Protein AF-A0A8H7L5W0-F1 (afdb_monomer_lite)

Foldseek 3Di:
DDDDDDDPDDLCPDPNSVVVVVVVVVVVVVVVVCCVVVVNDPPPLPFAAAQLVPDDPPDQAFEEEEEFLPLLSLLLLQLQVLLVDRNHDYAAAYQADCVVFQFGDQQTKDADVVAFQPRIDRFADFKAWPDPQRVLVCCQQDDFPLHLRHPVQPVFKDFFDAADQQFWEQELNDIDGVVQQPDVVGDQCRNPPPLPGDHHLVVVLCVLCVVLQVLVLDPVHAPVRSVVSLLVQLLAQLLRCCVPVVVPDDPSVVQVSCLVPHAPCNSQFTPLLVSLVCCRPPVDPPGGMIGGRSGSSVSSVSSQVRRPHHYHYSWAWAEKAFDDDPPDLFGQWMWTDTPPDPGTDIGRFYEYAFDLCLVLRHHHVRLLADPLQVCCSVAQDFKKKKWKKFWFQFQQQQDCVFFVDHPCWYKYAYPFLLGIWTDDVPQGVHPRTRMTRLGIHMHPSRVVLVVLPPHPRNVVSVLRSLVVVCSRRVGDSVVSSVRTDDMDMDMQCPPSRRVHSKGRGGRCCVVRRLLSLCFAALLRYGYAYLSNASNMSDSSRRSLSSLLRSLSNCVNNPVVVSVVSSCVSRPHNSRDDPVSSSVSSSVNNCSSSVVVVVVVVCVVVVNDPPPDDDPDDPVVPPPDDPDDPVVVVVVVVVVVVVVVVVVVCCPQAAKDWDFQQPPQEADCLAPPPDHRGGWIFIWGRNCCVVPVVPDDALWWFWFQDPVHNVHIYIWGFHFDQQDWAQLDCVCPLHHSPDIDHQHHQWTFTGGLNNVGDDGCSPVNTHGSVRTSGTTQWTPPPVVPTGGCDRRPPSRD

Sequence (796 aa):
MTDSFSTSIDPSTSFRGKYAQIILADHQKRLLQQMKNDGRMLPGLPPPYQRSQERSEGEAPVTVGIIGAGAAGLYASLIIDSLEDARVTYEIFDANPMKDRKGGGRLFTYKFPKGGENDYYDVGAMRFPDIPFMKPLFDLIRDNPDSPIAGVLDSQIIPYNLSKDEDISFFNGVIKTSKELNVKPPPLDPFDTNVGAKDTVSNMVSAAIGGLREPFEEETTTFEEAWNNLMQYDQHSTRTYIALVNPKYSDEIVNYMETFNTATNLFDQALSETVMDDLTFDWGENVPWKCIQGGAGKIADAMRSNMKKTVEYGKRVTSITPVVTAGSQDPTSVHVKIANEQEPRNYDHVISTMPFSCLRMVDTTNCGFDWNFQTAIRALHYDSSVKVAIRFSDRWWEDTSFVKEAHRGGVSSTDRPTRTVVYPSYGIDGTSGATMIASYTWAQDAMRLGSLMDTPSESLILERVIQDLADMHQVNPTILGKKVLDYNVHDWYADDASMGAFALFGPGQFRSLYPAVTQPVGGLLHFAGEATSVHHAWVVGAFNSAYRTVYEILYHEGFNDLIDVMQKKWPQPEEFNPVVTHTQIGIGQRMLRKIQRFASALSSLGVTWRNSSCHRDWTVFKSRPPGDKGKVAGLRALKIINFAVAVHLFVEYVGSVRGRSTAKMAGPSMEPTLANSGEWVVENRLSYNLFPNSIARGDLVTLRSPLDPYRIVCKRVLGLAGDVICVDPTGRLAPSTEHVIVPKGHVWISGDNAAMSRDSRMYGPVSVGLITGKLSARVWPPSKFTIFHDPTTYID

Radius of gyration: 33.78 Å; chains: 1; bounding box: 109×70×83 Å

pLDDT: mean 84.79, std 18.23, range [26.89, 98.88]

Structure (mmCIF, N/CA/C/O backbone):
data_AF-A0A8H7L5W0-F1
#
_entry.id   AF-A0A8H7L5W0-F1
#
loop_
_atom_site.group_PDB
_atom_site.id
_atom_site.type_symbol
_atom_site.label_atom_id
_atom_site.label_alt_id
_atom_site.label_comp_id
_atom_site.label_asym_id
_atom_site.label_entity_id
_atom_site.label_seq_id
_atom_site.pdbx_PDB_ins_code
_atom_site.Cartn_x
_atom_site.Cartn_y
_atom_site.Cartn_z
_atom_site.occupancy
_atom_site.B_iso_or_equiv
_atom_site.auth_seq_id
_atom_site.auth_comp_id
_atom_site.auth_asym_id
_atom_site.auth_atom_id
_atom_site.pdbx_PDB_model_num
ATOM 1 N N . MET A 1 1 ? -29.967 -13.538 -42.209 1.00 30.19 1 MET A N 1
ATOM 2 C CA . MET A 1 1 ? -28.624 -12.973 -42.003 1.00 30.19 1 MET A CA 1
ATOM 3 C C . MET A 1 1 ? -28.873 -11.538 -41.542 1.00 30.19 1 MET A C 1
ATOM 5 O O . MET A 1 1 ? -29.472 -10.817 -42.327 1.00 30.19 1 MET A O 1
ATOM 9 N N . THR A 1 2 ? -28.780 -11.145 -40.262 1.00 30.84 2 THR A N 1
ATOM 10 C CA . THR A 1 2 ? -27.638 -11.249 -39.312 1.00 30.84 2 THR A CA 1
ATOM 11 C C . THR A 1 2 ? -26.361 -10.684 -39.951 1.00 30.84 2 THR A C 1
ATOM 13 O O . THR A 1 2 ? -26.019 -11.144 -41.034 1.00 30.84 2 THR A O 1
ATOM 16 N N . ASP A 1 3 ? -25.616 -9.711 -39.419 1.00 27.73 3 ASP A N 1
ATOM 17 C CA . ASP A 1 3 ? -25.685 -8.911 -38.172 1.00 27.73 3 ASP A CA 1
ATOM 18 C C . ASP A 1 3 ? -24.806 -7.637 -38.356 1.00 27.73 3 ASP A C 1
ATOM 20 O O . ASP A 1 3 ? -24.086 -7.565 -39.349 1.00 27.73 3 ASP A O 1
ATOM 24 N N . SER A 1 4 ? -24.770 -6.577 -37.527 1.00 28.98 4 SER A N 1
ATOM 25 C CA . SER A 1 4 ? -25.517 -6.141 -36.319 1.00 28.98 4 SER A CA 1
ATOM 26 C C . SER A 1 4 ? -25.206 -4.649 -36.037 1.00 28.98 4 SER A C 1
ATOM 28 O O . SER A 1 4 ? -24.124 -4.200 -36.400 1.00 28.98 4 SER A O 1
ATOM 30 N N . PHE A 1 5 ? -26.058 -3.904 -35.308 1.00 26.89 5 PHE A N 1
ATOM 31 C CA . PHE A 1 5 ? -25.687 -2.606 -34.698 1.00 26.89 5 PHE A CA 1
ATOM 32 C C . PHE A 1 5 ? -26.300 -2.428 -33.299 1.00 26.89 5 PHE A C 1
ATOM 34 O O . PHE A 1 5 ? -27.453 -2.021 -33.152 1.00 26.89 5 PHE A O 1
ATOM 41 N N . SER A 1 6 ? -25.506 -2.701 -32.263 1.00 29.72 6 SER A N 1
ATOM 42 C CA . SER A 1 6 ? -25.808 -2.367 -30.868 1.00 29.72 6 SER A CA 1
ATOM 43 C C . SER A 1 6 ? -24.915 -1.217 -30.400 1.00 29.72 6 SER A C 1
ATOM 45 O O . SER A 1 6 ? -23.783 -1.439 -29.977 1.00 29.72 6 SER A O 1
ATOM 47 N N . THR A 1 7 ? -25.415 0.017 -30.448 1.00 31.55 7 THR A N 1
ATOM 48 C CA . THR A 1 7 ? -24.758 1.164 -29.808 1.00 31.55 7 THR A CA 1
ATOM 49 C C . THR A 1 7 ? -25.295 1.352 -28.392 1.00 31.55 7 THR A C 1
ATOM 51 O O . THR A 1 7 ? -26.316 2.000 -28.160 1.00 31.55 7 THR A O 1
ATOM 54 N N . SER A 1 8 ? -24.588 0.779 -27.418 1.00 32.00 8 SER A N 1
ATOM 55 C CA . SER A 1 8 ? -24.750 1.111 -26.002 1.00 32.00 8 SER A CA 1
ATOM 56 C C . SER A 1 8 ? -24.204 2.518 -25.749 1.00 32.00 8 SER A C 1
ATOM 58 O O . SER A 1 8 ? -23.007 2.698 -25.536 1.00 32.00 8 SER A O 1
ATOM 60 N N . ILE A 1 9 ? -25.074 3.527 -25.801 1.00 33.16 9 ILE A N 1
ATOM 61 C CA . ILE A 1 9 ? -24.706 4.895 -25.420 1.00 33.16 9 ILE A CA 1
ATOM 62 C C . ILE A 1 9 ? -24.621 4.954 -23.893 1.00 33.16 9 ILE A C 1
ATOM 64 O O . ILE A 1 9 ? -25.640 4.828 -23.211 1.00 33.16 9 ILE A O 1
ATOM 68 N N . ASP A 1 10 ? -23.410 5.159 -23.377 1.00 38.03 10 ASP A N 1
ATOM 69 C CA . ASP A 1 10 ? -23.164 5.450 -21.965 1.00 38.03 10 ASP A CA 1
ATOM 70 C C . ASP A 1 10 ? -23.970 6.697 -21.534 1.00 38.03 10 ASP A C 1
ATOM 72 O O . ASP A 1 10 ? -23.817 7.767 -22.139 1.00 38.03 10 ASP A O 1
ATOM 76 N N . PRO A 1 11 ? -24.824 6.605 -20.493 1.00 36.75 11 PRO A N 1
ATOM 77 C CA . PRO A 1 11 ? -25.550 7.751 -19.964 1.0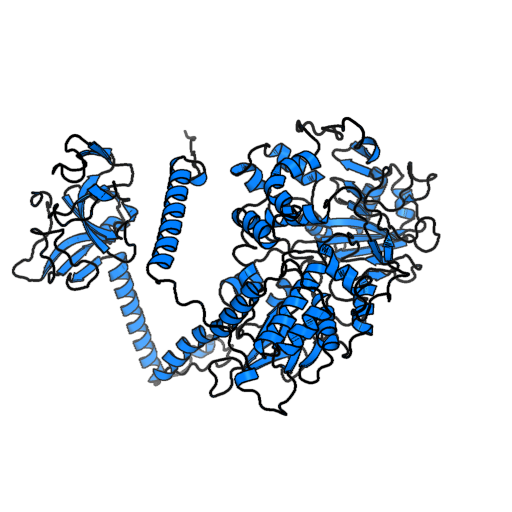0 36.75 11 PRO A CA 1
ATOM 78 C C . PRO A 1 11 ? -24.666 8.960 -19.623 1.00 36.75 11 PRO A C 1
ATOM 80 O O . PRO A 1 11 ? -25.145 10.086 -19.777 1.00 36.75 11 PRO A O 1
ATOM 83 N N . SER A 1 12 ? -23.410 8.749 -19.201 1.00 37.19 12 SER A N 1
ATOM 84 C CA . SER A 1 12 ? -22.493 9.789 -18.701 1.00 37.19 12 SER A CA 1
ATOM 85 C C . SER A 1 12 ? -22.104 10.839 -19.756 1.00 37.19 12 SER A C 1
ATOM 87 O O . SER A 1 12 ? -21.975 12.028 -19.451 1.00 37.19 12 SER A O 1
ATOM 89 N N . THR A 1 13 ? -21.976 10.420 -21.019 1.00 34.97 13 THR A N 1
ATOM 90 C CA . THR A 1 13 ? -21.464 11.259 -22.117 1.00 34.97 13 THR A CA 1
ATOM 91 C C . THR A 1 13 ? -22.554 12.077 -22.805 1.00 34.97 13 THR A C 1
ATOM 93 O O . THR A 1 13 ? -22.273 13.105 -23.426 1.00 34.97 13 THR A O 1
ATOM 96 N N . SER A 1 14 ? -23.818 11.667 -22.675 1.00 42.91 14 SER A N 1
ATOM 97 C CA . SER A 1 14 ? -24.938 12.385 -23.279 1.00 42.91 14 SER A CA 1
ATOM 98 C C . SER A 1 14 ? -25.156 13.758 -22.624 1.00 42.91 14 SER A C 1
ATOM 100 O O . SER A 1 14 ? -25.046 13.912 -21.406 1.00 42.91 14 SER A O 1
ATOM 102 N N . PHE A 1 15 ? -25.586 14.755 -23.410 1.00 38.66 15 PHE A N 1
ATOM 103 C CA . PHE A 1 15 ? -26.013 16.064 -22.883 1.00 38.66 15 PHE A CA 1
ATOM 104 C C . PHE A 1 15 ? -27.079 15.915 -21.779 1.00 38.66 15 PHE A C 1
ATOM 106 O O . PHE A 1 15 ? -27.095 16.675 -20.817 1.00 38.66 15 PHE A O 1
ATOM 113 N N . ARG A 1 16 ? -27.923 14.875 -21.872 1.00 39.53 16 ARG A N 1
ATOM 114 C CA . ARG A 1 16 ? -28.919 14.509 -20.853 1.00 39.53 16 ARG A CA 1
ATOM 115 C C . ARG A 1 16 ? -28.290 14.025 -19.543 1.00 39.53 16 ARG A C 1
ATOM 117 O O . ARG A 1 16 ? -28.811 14.371 -18.492 1.00 39.53 16 ARG A O 1
ATOM 124 N N . GLY A 1 17 ? -27.196 13.265 -19.593 1.00 38.94 17 GLY A N 1
ATOM 125 C CA . GLY A 1 17 ? -26.463 12.796 -18.414 1.00 38.94 17 GLY A CA 1
ATOM 126 C C . GLY A 1 17 ? -25.791 13.939 -17.666 1.00 38.94 17 GLY A C 1
ATOM 127 O O . GLY A 1 17 ? -26.038 14.117 -16.474 1.00 38.94 17 GLY A O 1
ATOM 128 N N . LYS A 1 18 ? -25.040 14.783 -18.385 1.00 42.47 18 LYS A N 1
ATOM 129 C CA . LYS A 1 18 ? -24.421 15.990 -17.810 1.00 42.47 18 LYS A CA 1
ATOM 130 C C . LYS A 1 18 ? -25.474 16.949 -17.244 1.00 42.47 18 LYS A C 1
ATOM 132 O O . LYS A 1 18 ? -25.332 17.417 -16.120 1.00 42.47 18 LYS A O 1
ATOM 137 N N . TYR A 1 19 ? -26.579 17.176 -17.958 1.00 45.66 19 TYR A N 1
ATOM 138 C CA . TYR A 1 19 ? -27.685 18.008 -17.469 1.00 45.66 19 TYR A CA 1
ATOM 139 C C . TYR A 1 19 ? -28.391 17.402 -16.241 1.00 45.66 19 TYR A C 1
ATOM 141 O O . TYR A 1 19 ? -28.694 18.124 -15.294 1.00 45.66 19 TYR A O 1
ATOM 149 N N . ALA A 1 20 ? -28.594 16.080 -16.200 1.00 42.72 20 ALA A N 1
ATOM 150 C CA . ALA A 1 20 ? -29.158 15.393 -15.038 1.00 42.72 20 ALA A CA 1
ATOM 151 C C . ALA A 1 20 ? -28.227 15.449 -13.816 1.00 42.72 20 ALA A C 1
ATOM 153 O O . ALA A 1 20 ? -28.710 15.677 -12.710 1.00 42.72 20 ALA A O 1
ATOM 154 N N . GLN A 1 21 ? -26.910 15.302 -13.998 1.00 42.06 21 GLN A N 1
ATOM 155 C CA . GLN A 1 21 ? -25.932 15.487 -12.921 1.00 42.06 21 GLN A CA 1
ATOM 156 C C . GLN A 1 21 ? -25.899 16.935 -12.420 1.00 42.06 21 GLN A C 1
ATOM 158 O O . GLN A 1 21 ? -25.911 17.141 -11.212 1.00 42.06 21 GLN A O 1
ATOM 163 N N . ILE A 1 22 ? -25.943 17.932 -13.311 1.00 51.94 22 ILE A N 1
ATOM 164 C CA . ILE A 1 22 ? -26.027 19.352 -12.927 1.00 51.94 22 ILE A CA 1
ATOM 165 C C . ILE A 1 22 ? -27.311 19.625 -12.130 1.00 51.94 22 ILE A C 1
ATOM 167 O O . ILE A 1 22 ? -27.245 20.260 -11.082 1.00 51.94 22 ILE A O 1
ATOM 171 N N . ILE A 1 23 ? -28.465 19.101 -12.564 1.00 52.44 23 ILE A N 1
ATOM 172 C CA . ILE A 1 23 ? -29.730 19.232 -11.823 1.00 52.44 23 ILE A CA 1
ATOM 173 C C . ILE A 1 23 ? -29.672 18.507 -10.475 1.00 52.44 23 ILE A C 1
ATOM 175 O O . ILE A 1 23 ? -30.139 19.059 -9.484 1.00 52.44 23 ILE A O 1
ATOM 179 N N . LEU A 1 24 ? -29.106 17.300 -10.402 1.00 45.16 24 LEU A N 1
ATOM 180 C CA . LEU A 1 24 ? -28.970 16.558 -9.144 1.00 45.16 24 LEU A CA 1
ATOM 181 C C . LEU A 1 24 ? -28.027 17.267 -8.169 1.00 45.16 24 LEU A C 1
ATOM 183 O O . LEU A 1 24 ? -28.368 17.393 -6.995 1.00 45.16 24 LEU A O 1
ATOM 187 N N . ALA A 1 25 ? -26.893 17.778 -8.649 1.00 46.22 25 ALA A N 1
ATOM 188 C CA . ALA A 1 25 ? -25.930 18.525 -7.851 1.00 46.22 25 ALA A CA 1
ATOM 189 C C . ALA A 1 25 ? -26.511 19.862 -7.368 1.00 46.22 25 ALA A C 1
ATOM 191 O O . ALA A 1 25 ? -26.415 20.171 -6.185 1.00 46.22 25 ALA A O 1
ATOM 192 N N . ASP A 1 26 ? -27.175 20.633 -8.235 1.00 49.34 26 ASP A N 1
ATOM 193 C CA . ASP A 1 26 ? -27.851 21.879 -7.852 1.00 49.34 26 ASP A CA 1
ATOM 194 C C . ASP A 1 26 ? -29.034 21.608 -6.905 1.00 49.34 26 ASP A C 1
ATOM 196 O O . ASP A 1 26 ? -29.202 22.301 -5.904 1.00 49.34 26 ASP A O 1
ATOM 200 N N . HIS A 1 27 ? -29.805 20.538 -7.119 1.00 46.16 27 HIS A N 1
ATOM 201 C CA . HIS A 1 27 ? -30.864 20.128 -6.197 1.00 46.16 27 HIS A CA 1
ATOM 202 C C . HIS A 1 27 ? -30.309 19.709 -4.828 1.00 46.16 27 HIS A C 1
ATOM 204 O O . HIS A 1 27 ? -30.830 20.158 -3.810 1.00 46.16 27 HIS A O 1
ATOM 210 N N . GLN A 1 28 ? -29.226 18.927 -4.777 1.00 44.94 28 GLN A N 1
ATOM 211 C CA . GLN A 1 28 ? -28.532 18.587 -3.530 1.00 44.94 28 GLN A CA 1
ATOM 212 C C . GLN A 1 28 ? -27.949 19.829 -2.849 1.00 44.94 28 GLN A C 1
ATOM 214 O O . GLN A 1 28 ? -28.101 19.983 -1.640 1.00 44.94 28 GLN A O 1
ATOM 219 N N . LYS A 1 29 ? -27.346 20.755 -3.602 1.00 52.47 29 LYS A N 1
ATOM 220 C CA . LYS A 1 29 ? -26.781 22.005 -3.075 1.00 52.47 29 LYS A CA 1
ATOM 221 C C . LYS A 1 29 ? -27.875 22.915 -2.511 1.00 52.47 29 LYS A C 1
ATOM 223 O O . LYS A 1 29 ? -27.719 23.436 -1.412 1.00 52.47 29 LYS A O 1
ATOM 228 N N . ARG A 1 30 ? -29.022 23.030 -3.192 1.00 53.50 30 ARG A N 1
ATOM 229 C CA . ARG A 1 30 ? -30.220 23.737 -2.700 1.00 53.50 30 ARG A CA 1
ATOM 230 C C . ARG A 1 30 ? -30.853 23.048 -1.494 1.00 53.50 30 ARG A C 1
ATOM 232 O O . ARG A 1 30 ? -31.238 23.751 -0.570 1.00 53.50 30 ARG A O 1
ATOM 239 N N . LEU A 1 31 ? -30.921 21.716 -1.460 1.00 47.62 31 LEU A N 1
ATOM 240 C CA . LEU A 1 31 ? -31.385 20.958 -0.292 1.00 47.62 31 LEU A CA 1
ATOM 241 C C . LEU A 1 31 ? -30.465 21.176 0.912 1.00 47.62 31 LEU A C 1
ATOM 243 O O . LEU A 1 31 ? -30.957 21.472 1.992 1.00 47.62 31 LEU A O 1
ATOM 247 N N . LEU A 1 32 ? -29.144 21.110 0.733 1.00 49.69 32 LEU A N 1
ATOM 248 C CA . LEU A 1 32 ? -28.164 21.402 1.783 1.00 49.69 32 LEU A CA 1
ATOM 249 C C . LEU A 1 32 ? -28.259 22.860 2.259 1.00 49.69 32 LEU A C 1
ATOM 251 O O . LEU A 1 32 ? -28.189 23.116 3.460 1.00 49.69 32 LEU A O 1
ATOM 255 N N . GLN A 1 33 ? -28.480 23.810 1.345 1.00 51.94 33 GLN A N 1
ATOM 256 C CA . GLN A 1 33 ? -28.687 25.218 1.686 1.00 51.94 33 GLN A CA 1
ATOM 257 C C . GLN A 1 33 ? -30.020 25.440 2.424 1.00 51.94 33 GLN A C 1
ATOM 259 O O . GLN A 1 33 ? -30.050 26.170 3.408 1.00 51.94 33 GLN A O 1
ATOM 264 N N . GLN A 1 34 ? -31.109 24.780 2.015 1.00 49.16 34 GLN A N 1
ATOM 265 C CA . GLN A 1 34 ? -32.387 24.801 2.736 1.00 49.16 34 GLN A CA 1
ATOM 266 C C . GLN A 1 34 ? -32.270 24.128 4.106 1.00 49.16 34 GLN A C 1
ATOM 268 O O . GLN A 1 34 ? -32.757 24.676 5.081 1.00 49.16 34 GLN A O 1
ATOM 273 N N . MET A 1 35 ? -31.565 23.002 4.230 1.00 46.84 35 MET A N 1
ATOM 274 C CA . MET A 1 35 ? -31.327 22.343 5.519 1.00 46.84 35 MET A CA 1
ATOM 275 C C . MET A 1 35 ? -30.471 23.202 6.462 1.00 46.84 35 MET A C 1
ATOM 277 O O . MET A 1 35 ? -30.736 23.211 7.663 1.00 46.84 35 MET A O 1
ATOM 281 N N . LYS A 1 36 ? -29.502 23.968 5.932 1.00 52.62 36 LYS A N 1
ATOM 282 C CA . LYS A 1 36 ? -28.775 25.010 6.680 1.00 52.62 36 LYS A CA 1
ATOM 283 C C . LYS A 1 36 ? -29.699 26.155 7.116 1.00 52.62 36 LYS A C 1
ATOM 285 O O . LYS A 1 36 ? -29.685 26.521 8.286 1.00 52.62 36 LYS A O 1
ATOM 290 N N . ASN A 1 37 ? -30.513 26.690 6.205 1.00 55.22 37 ASN A N 1
ATOM 291 C CA . ASN A 1 37 ? -31.383 27.844 6.467 1.00 55.22 37 ASN A CA 1
ATOM 292 C C . ASN A 1 37 ? -32.569 27.517 7.398 1.00 55.22 37 ASN A C 1
ATOM 294 O O . ASN A 1 37 ? -32.929 28.335 8.238 1.00 55.22 37 ASN A O 1
ATOM 298 N N . ASP A 1 38 ? -33.153 26.323 7.281 1.00 52.47 38 ASP A N 1
ATOM 299 C CA . ASP A 1 38 ? -34.305 25.864 8.071 1.00 52.47 38 ASP A CA 1
ATOM 300 C C . ASP A 1 38 ? -33.900 25.346 9.470 1.00 52.47 38 ASP A C 1
ATOM 302 O O . ASP A 1 38 ? -34.749 24.854 10.216 1.00 52.47 38 ASP A O 1
ATOM 306 N N . GLY A 1 39 ? -32.603 25.354 9.811 1.00 37.31 39 GLY A N 1
ATOM 307 C CA . GLY A 1 39 ? -32.073 24.726 11.031 1.00 37.31 39 GLY A CA 1
ATOM 308 C C . GLY A 1 39 ? -32.221 23.197 11.062 1.00 37.31 39 GLY A C 1
ATOM 309 O O . GLY A 1 39 ? -32.008 22.571 12.098 1.00 37.31 39 GLY A O 1
ATOM 310 N N . ARG A 1 40 ? -32.581 22.579 9.930 1.00 44.59 40 ARG A N 1
ATOM 311 C CA . ARG A 1 40 ? -32.819 21.137 9.763 1.00 44.59 40 ARG A CA 1
ATOM 312 C C . ARG A 1 40 ? -31.574 20.393 9.291 1.00 44.59 40 ARG A C 1
ATOM 314 O O . ARG A 1 40 ? -31.666 19.489 8.457 1.00 44.59 40 ARG A O 1
ATOM 321 N N . MET A 1 41 ? -30.409 20.718 9.846 1.00 40.69 41 MET A N 1
ATOM 322 C CA . MET A 1 41 ? -29.377 19.689 9.900 1.00 40.69 41 MET A CA 1
ATOM 323 C C . MET A 1 41 ? -29.945 18.502 10.685 1.00 40.69 41 MET A C 1
ATOM 325 O O . MET A 1 41 ? -30.636 18.683 11.691 1.00 40.69 41 MET A O 1
ATOM 329 N N . LEU A 1 42 ? -29.645 17.278 10.240 1.00 36.84 42 LEU A N 1
ATOM 330 C CA . LEU A 1 42 ? -29.641 16.154 11.175 1.00 36.84 42 LEU A CA 1
ATOM 331 C C . LEU A 1 42 ? -28.783 16.602 12.365 1.00 36.84 42 LEU A C 1
ATOM 333 O O . LEU A 1 42 ? -27.710 17.157 12.104 1.00 36.84 42 LEU A O 1
ATOM 337 N N . PRO A 1 43 ? -29.228 16.437 13.627 1.00 40.12 43 PRO A N 1
ATOM 338 C CA . PRO A 1 43 ? -28.406 16.832 14.761 1.00 40.12 43 PRO A CA 1
ATOM 339 C C . PRO A 1 43 ? -27.035 16.193 14.569 1.00 40.12 43 PRO A C 1
ATOM 341 O O . PRO A 1 43 ? -26.959 14.981 14.334 1.00 40.12 43 PRO A O 1
ATOM 344 N N . GLY A 1 44 ? -25.988 17.028 14.574 1.00 45.91 44 GLY A N 1
ATOM 345 C CA . GLY A 1 44 ? -24.618 16.565 14.378 1.00 45.91 44 GLY A CA 1
ATOM 346 C C . GLY A 1 44 ? -24.377 15.375 15.293 1.00 45.91 44 GLY A C 1
ATOM 347 O O . GLY A 1 44 ? -24.904 15.359 16.411 1.00 45.91 44 GLY A O 1
ATOM 348 N N . LEU A 1 45 ? -23.671 14.351 14.798 1.00 54.38 45 LEU A N 1
ATOM 349 C CA . LEU A 1 45 ? -23.391 13.162 15.600 1.00 54.38 45 LEU A CA 1
ATOM 350 C C . LEU A 1 45 ? -22.872 13.654 16.959 1.00 54.38 45 LEU A C 1
ATOM 352 O O . LEU A 1 45 ? -21.875 14.377 16.958 1.00 54.38 45 LEU A O 1
ATOM 356 N N . PRO A 1 46 ? -23.544 13.342 18.092 1.00 60.53 46 PRO A N 1
ATOM 357 C CA . PRO A 1 46 ? -23.063 13.809 19.386 1.00 60.53 46 PRO A CA 1
ATOM 358 C C . PRO A 1 46 ? -21.602 13.382 19.552 1.00 60.53 46 PRO A C 1
ATOM 360 O O . PRO A 1 46 ? -21.237 12.351 18.968 1.00 60.53 46 PRO A O 1
ATOM 363 N N . PRO A 1 47 ? -20.780 14.149 20.289 1.00 71.94 47 PRO A N 1
ATOM 364 C CA . PRO A 1 47 ? -19.362 13.846 20.427 1.00 71.94 47 PRO A CA 1
ATOM 365 C C . PRO A 1 47 ? -19.168 12.388 20.867 1.00 71.94 47 PRO A C 1
ATOM 367 O O . PRO A 1 47 ? -20.062 11.819 21.514 1.00 71.94 47 PRO A O 1
ATOM 370 N N . PRO A 1 48 ? -18.052 11.745 20.485 1.00 81.75 48 PRO A N 1
ATOM 371 C CA . PRO A 1 48 ? -17.771 10.395 20.938 1.00 81.75 48 PRO A CA 1
ATOM 372 C C . PRO A 1 48 ? -17.785 10.346 22.463 1.00 81.75 48 PRO A C 1
ATOM 374 O O . PRO A 1 48 ? -17.429 11.308 23.143 1.00 81.75 48 PRO A O 1
ATOM 377 N N . TYR A 1 49 ? -18.237 9.220 22.993 1.00 82.31 49 TYR A N 1
ATOM 378 C CA . TYR A 1 49 ? -18.171 8.968 24.421 1.00 82.31 49 TYR A CA 1
ATOM 379 C C . TYR A 1 49 ? -16.698 8.865 24.851 1.00 82.31 49 TYR A C 1
ATOM 381 O O . TYR A 1 49 ? -15.890 8.316 24.100 1.00 82.31 49 TYR A O 1
ATOM 389 N N . GLN A 1 50 ? -16.364 9.380 26.039 1.00 83.56 50 GLN A N 1
ATOM 390 C CA . GLN A 1 50 ? -15.026 9.283 26.626 1.00 83.56 50 GLN A CA 1
ATOM 391 C C . GLN A 1 50 ? -15.097 8.566 27.980 1.00 83.56 50 GLN A C 1
ATOM 393 O O . GLN A 1 50 ? -15.840 8.999 28.864 1.00 83.56 50 GLN A O 1
ATOM 398 N N . ARG A 1 51 ? -14.320 7.488 28.155 1.00 79.00 51 ARG A N 1
ATOM 399 C CA . ARG A 1 51 ? -14.384 6.608 29.340 1.00 79.00 51 ARG A CA 1
ATOM 400 C C . ARG A 1 51 ? -13.891 7.280 30.630 1.00 79.00 51 ARG A C 1
ATOM 402 O O . ARG A 1 51 ? -14.292 6.875 31.719 1.00 79.00 51 ARG A O 1
ATOM 409 N N . SER A 1 52 ? -13.106 8.359 30.544 1.00 64.69 52 SER A N 1
ATOM 410 C CA . SER A 1 52 ? -12.719 9.184 31.704 1.00 64.69 52 SER A CA 1
ATOM 411 C C . SER A 1 52 ? -13.902 9.742 32.508 1.00 64.69 52 SER A C 1
ATOM 413 O O . SER A 1 52 ? -13.718 10.120 33.659 1.00 64.69 52 SER A O 1
ATOM 415 N N . GLN A 1 53 ? -15.117 9.764 31.946 1.00 56.78 53 GLN A N 1
ATOM 416 C CA . GLN A 1 53 ? -16.339 10.147 32.665 1.00 56.78 53 GLN A CA 1
ATOM 417 C C . GLN A 1 53 ? -16.816 9.083 33.676 1.00 56.78 53 GLN A C 1
ATOM 419 O O . GLN A 1 53 ? -17.670 9.385 34.508 1.00 56.78 53 GLN A O 1
ATOM 424 N N . GLU A 1 54 ? -16.276 7.860 33.614 1.00 56.59 54 GLU A N 1
ATOM 425 C CA . GLU A 1 54 ? -16.622 6.730 34.493 1.00 56.59 54 GLU A CA 1
ATOM 426 C C . GLU A 1 54 ? -15.424 6.167 35.281 1.00 56.59 54 GLU A C 1
ATOM 428 O O . GLU A 1 54 ? -15.634 5.498 36.296 1.00 56.59 54 GLU A O 1
ATOM 433 N N . ARG A 1 55 ? -14.179 6.451 34.865 1.00 60.59 55 ARG A N 1
ATOM 434 C CA . ARG A 1 55 ? -12.975 5.977 35.569 1.00 60.59 55 ARG A CA 1
ATOM 435 C C . ARG A 1 55 ? -12.765 6.659 36.924 1.00 60.59 55 ARG A C 1
ATOM 437 O O . ARG A 1 55 ? -12.980 7.860 37.078 1.00 60.59 55 ARG A O 1
ATOM 444 N N . SER A 1 56 ? -12.274 5.892 37.896 1.00 55.28 56 SER A N 1
ATOM 445 C CA . SER A 1 56 ? -11.935 6.383 39.245 1.00 55.28 56 SER A CA 1
ATOM 446 C C . SER A 1 56 ? -10.428 6.626 39.410 1.00 55.28 56 SER A C 1
ATOM 448 O O . SER A 1 56 ? -9.614 5.926 38.807 1.00 55.28 56 SER A O 1
ATOM 450 N N . GLU A 1 57 ? -10.025 7.556 40.284 1.00 53.88 57 GLU A N 1
ATOM 451 C CA . GLU A 1 57 ? -8.615 7.655 40.699 1.00 53.88 57 GLU A CA 1
ATOM 452 C C . GLU A 1 57 ? -8.155 6.329 41.337 1.00 53.88 57 GLU A C 1
ATOM 454 O O . GLU A 1 57 ? -8.772 5.834 42.282 1.00 53.88 57 GLU A O 1
ATOM 459 N N . GLY A 1 58 ? -7.066 5.750 40.818 1.00 59.69 58 GLY A N 1
ATOM 460 C CA . GLY A 1 58 ? -6.507 4.474 41.289 1.00 59.69 58 GLY A CA 1
ATOM 461 C C . GLY A 1 58 ? -6.975 3.218 40.539 1.00 59.69 58 GLY A C 1
ATOM 462 O O . GLY A 1 58 ? -6.638 2.110 40.956 1.00 59.69 58 GLY A O 1
ATOM 463 N N . GLU A 1 59 ? -7.729 3.359 39.448 1.00 72.44 59 GLU A N 1
ATOM 464 C CA . GLU A 1 59 ? -8.104 2.239 38.578 1.00 72.44 59 GLU A CA 1
ATOM 465 C C . GLU A 1 59 ? -6.906 1.667 37.786 1.00 72.44 59 GLU A C 1
ATOM 467 O O . GLU A 1 59 ? -5.879 2.325 37.609 1.00 72.44 59 GLU A O 1
ATOM 472 N N . ALA A 1 60 ? -7.020 0.418 37.321 1.00 83.06 60 ALA A N 1
ATOM 473 C CA . ALA A 1 60 ? -5.940 -0.267 36.612 1.00 83.06 60 ALA A CA 1
ATOM 474 C C . ALA A 1 60 ? -5.597 0.401 35.256 1.00 83.06 60 ALA A C 1
ATOM 476 O O . ALA A 1 60 ? -6.501 0.928 34.592 1.00 83.06 60 ALA A O 1
ATOM 477 N N . PRO A 1 61 ? -4.321 0.344 34.813 1.00 91.69 61 PRO A N 1
ATOM 478 C CA . PRO A 1 61 ? -3.898 0.877 33.519 1.00 91.69 61 PRO A CA 1
ATOM 479 C C . PRO A 1 61 ? -4.692 0.299 32.346 1.00 91.69 61 PRO A C 1
ATOM 481 O O . PRO A 1 61 ? -4.943 -0.906 32.299 1.00 91.69 61 PRO A O 1
ATOM 484 N N . VAL A 1 62 ? -5.002 1.149 31.364 1.00 94.81 62 VAL A N 1
ATOM 485 C CA . VAL A 1 62 ? -5.503 0.743 30.046 1.00 94.81 62 VAL A CA 1
ATOM 486 C C . VAL A 1 62 ? -4.507 -0.237 29.442 1.00 94.81 62 VAL A C 1
ATOM 488 O O . VAL A 1 62 ? -3.364 0.135 29.175 1.00 94.81 62 VAL A O 1
ATOM 491 N N . THR A 1 63 ? -4.926 -1.478 29.219 1.00 97.38 63 THR A N 1
ATOM 492 C CA . THR A 1 63 ? -4.064 -2.507 28.630 1.00 97.38 63 THR A CA 1
ATOM 493 C C . THR A 1 63 ? -4.405 -2.688 27.155 1.00 97.38 63 THR A C 1
ATOM 495 O O . THR A 1 63 ? -5.508 -3.116 26.813 1.00 97.38 63 THR A O 1
ATOM 498 N N . VAL A 1 64 ? -3.450 -2.372 26.277 1.00 98.69 64 VAL A N 1
ATOM 499 C CA . VAL A 1 64 ? -3.584 -2.466 24.816 1.00 98.69 64 VAL A CA 1
ATOM 500 C C . VAL A 1 64 ? -2.949 -3.761 24.295 1.00 98.69 64 VAL A C 1
ATOM 502 O O . VAL A 1 64 ? -1.761 -4.002 24.500 1.00 98.69 64 VAL A O 1
ATOM 505 N N . GLY A 1 65 ? -3.713 -4.589 23.584 1.00 98.75 65 GLY A N 1
ATOM 506 C CA . GLY A 1 65 ? -3.187 -5.756 22.869 1.00 98.75 65 GLY A CA 1
ATOM 507 C C . GLY A 1 65 ? -2.791 -5.400 21.435 1.00 98.75 65 GLY A C 1
ATOM 508 O O . GLY A 1 65 ? -3.661 -5.104 20.618 1.00 98.75 65 GLY A O 1
ATOM 509 N N . ILE A 1 66 ? -1.500 -5.439 21.103 1.00 98.88 66 ILE A N 1
ATOM 510 C CA . ILE A 1 66 ? -0.985 -5.129 19.761 1.00 98.88 66 ILE A CA 1
ATOM 511 C C . ILE A 1 66 ? -0.708 -6.435 19.007 1.00 98.88 66 ILE A C 1
ATOM 513 O O . ILE A 1 66 ? 0.201 -7.195 19.346 1.00 98.88 66 ILE A O 1
ATOM 517 N N . ILE A 1 67 ? -1.499 -6.689 17.963 1.00 98.38 67 ILE A N 1
ATOM 518 C CA . ILE A 1 67 ? -1.392 -7.889 17.129 1.00 98.38 67 ILE A CA 1
ATOM 519 C C . ILE A 1 67 ? -0.491 -7.583 15.930 1.00 98.38 67 ILE A C 1
ATOM 521 O O . ILE A 1 67 ? -0.889 -6.845 15.025 1.00 98.38 67 ILE A O 1
ATOM 525 N N . GLY A 1 68 ? 0.690 -8.194 15.902 1.00 96.56 68 GLY A N 1
ATOM 526 C CA . GLY A 1 68 ? 1.718 -8.042 14.873 1.00 96.56 68 GLY A CA 1
ATOM 527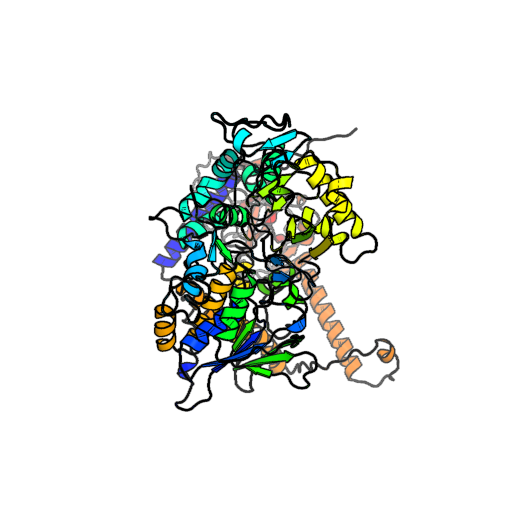 C C . GLY A 1 68 ? 2.838 -7.077 15.276 1.00 96.56 68 GLY A C 1
ATOM 528 O O . GLY A 1 68 ? 2.597 -5.968 15.743 1.00 96.56 68 GLY A O 1
ATOM 529 N N . ALA A 1 69 ? 4.081 -7.492 15.036 1.00 96.12 69 ALA A N 1
ATOM 530 C CA . ALA A 1 69 ? 5.311 -6.716 15.203 1.00 96.12 69 ALA A CA 1
ATOM 531 C C . ALA A 1 69 ? 5.872 -6.261 13.840 1.00 96.12 69 ALA A C 1
ATOM 533 O O . ALA A 1 69 ? 7.080 -6.258 13.583 1.00 96.12 69 ALA A O 1
ATOM 534 N N . GLY A 1 70 ? 4.967 -5.881 12.933 1.00 95.81 70 GLY A N 1
ATOM 535 C CA . GLY A 1 70 ? 5.295 -5.107 11.738 1.00 95.81 70 GLY A CA 1
ATOM 536 C C . GLY A 1 70 ? 5.626 -3.649 12.072 1.00 95.81 70 GLY A C 1
ATOM 537 O O . GLY A 1 70 ? 5.585 -3.237 13.230 1.00 95.81 70 GLY A O 1
ATOM 538 N N . ALA A 1 71 ? 5.911 -2.848 11.040 1.00 97.44 71 ALA A N 1
ATOM 539 C CA . ALA A 1 71 ? 6.253 -1.431 11.194 1.00 97.44 71 ALA A CA 1
ATOM 540 C C . ALA A 1 71 ? 5.221 -0.659 12.041 1.00 97.44 71 ALA A C 1
ATOM 542 O O . ALA A 1 71 ? 5.608 0.040 12.971 1.00 97.44 71 ALA A O 1
ATOM 543 N N . ALA A 1 72 ? 3.922 -0.868 11.792 1.00 98.44 72 ALA A N 1
ATOM 544 C CA . ALA A 1 72 ? 2.841 -0.233 12.547 1.00 98.44 72 ALA A CA 1
ATOM 545 C C . ALA A 1 72 ? 2.828 -0.620 14.038 1.00 98.44 72 ALA A C 1
ATOM 547 O O . ALA A 1 72 ? 2.719 0.249 14.896 1.00 98.44 72 ALA A O 1
ATOM 548 N N . GLY A 1 73 ? 2.964 -1.910 14.367 1.00 98.44 73 GLY A N 1
ATOM 549 C CA . GLY A 1 73 ? 2.899 -2.384 15.756 1.00 98.44 73 GLY A CA 1
ATOM 550 C C . GLY A 1 73 ? 4.094 -1.930 16.594 1.00 98.44 73 GLY A C 1
ATOM 551 O O . GLY A 1 73 ? 3.931 -1.500 17.737 1.00 98.44 73 GLY A O 1
ATOM 552 N N . LEU A 1 74 ? 5.290 -1.960 16.000 1.00 98.38 74 LEU A N 1
ATOM 553 C CA . LEU A 1 74 ? 6.511 -1.448 16.624 1.00 98.38 74 LEU A CA 1
ATOM 554 C C . LEU A 1 74 ? 6.443 0.077 16.822 1.00 98.38 74 LEU A C 1
ATOM 556 O O . LEU A 1 74 ? 6.788 0.565 17.893 1.00 98.38 74 LEU A O 1
ATOM 560 N N . TYR A 1 75 ? 5.931 0.825 15.840 1.00 98.56 75 TYR A N 1
ATOM 561 C CA . TYR A 1 75 ? 5.772 2.279 15.946 1.00 98.56 75 TYR A CA 1
ATOM 562 C C . TYR A 1 75 ? 4.715 2.675 16.988 1.00 98.56 75 TYR A C 1
ATOM 564 O O . TYR A 1 75 ? 4.984 3.518 17.839 1.00 98.56 75 TYR A O 1
ATOM 572 N N . ALA A 1 76 ? 3.556 2.003 17.016 1.00 98.69 76 ALA A N 1
ATOM 573 C CA . ALA A 1 76 ? 2.539 2.204 18.054 1.00 98.69 76 ALA A CA 1
ATOM 574 C C . ALA A 1 76 ? 3.095 1.935 19.466 1.00 98.69 76 ALA A C 1
ATOM 576 O O . ALA A 1 76 ? 2.824 2.698 20.393 1.00 98.69 76 ALA A O 1
ATOM 577 N N . SER A 1 77 ? 3.922 0.893 19.616 1.00 98.62 77 SER A N 1
ATOM 578 C CA . SER A 1 77 ? 4.613 0.576 20.876 1.00 98.62 77 SER A CA 1
ATOM 579 C C . SER A 1 77 ? 5.549 1.707 21.321 1.00 98.62 77 SER A C 1
ATOM 581 O O . SER A 1 77 ? 5.506 2.104 22.483 1.00 98.62 77 SER A O 1
ATOM 583 N N . LEU A 1 78 ? 6.343 2.276 20.402 1.00 98.44 78 LEU A N 1
ATOM 584 C CA . LEU A 1 78 ? 7.220 3.417 20.698 1.00 98.44 78 LEU A CA 1
ATOM 585 C C . LEU A 1 78 ? 6.445 4.688 21.064 1.00 98.44 78 LEU A C 1
ATOM 587 O O . LEU A 1 78 ? 6.851 5.386 21.994 1.00 98.44 78 LEU A O 1
ATOM 591 N N . ILE A 1 79 ? 5.324 4.979 20.390 1.00 98.44 79 ILE A N 1
ATOM 592 C CA . ILE A 1 79 ? 4.468 6.115 20.761 1.00 98.44 79 ILE A CA 1
ATOM 593 C C . ILE A 1 79 ? 3.961 5.925 22.195 1.00 98.44 79 ILE A C 1
ATOM 595 O O . ILE A 1 79 ? 4.163 6.816 23.018 1.00 98.44 79 ILE A O 1
ATOM 599 N N . ILE A 1 80 ? 3.375 4.766 22.523 1.00 98.50 80 ILE A N 1
ATOM 600 C CA . ILE A 1 80 ? 2.856 4.481 23.873 1.00 98.50 80 ILE A CA 1
ATOM 601 C C . ILE A 1 80 ? 3.977 4.560 24.920 1.00 98.50 80 ILE A C 1
ATOM 603 O O . ILE A 1 80 ? 3.803 5.191 25.962 1.00 98.50 80 ILE A O 1
ATOM 607 N N . ASP A 1 81 ? 5.155 3.997 24.637 1.00 98.06 81 ASP A N 1
ATOM 608 C CA . ASP A 1 81 ? 6.306 4.081 25.539 1.00 98.06 81 ASP A CA 1
ATOM 609 C C . ASP A 1 81 ? 6.768 5.525 25.771 1.00 98.06 81 ASP A C 1
ATOM 611 O O . ASP A 1 81 ? 7.146 5.869 26.897 1.00 98.06 81 ASP A O 1
ATOM 615 N N . SER A 1 82 ? 6.708 6.377 24.745 1.00 96.94 82 SER A N 1
ATOM 616 C CA . SER A 1 82 ? 7.098 7.789 24.825 1.00 96.94 82 SER A CA 1
ATOM 617 C C . SER A 1 82 ? 6.142 8.661 25.650 1.00 96.94 82 SER A C 1
ATOM 619 O O . SER A 1 82 ? 6.540 9.752 26.055 1.00 96.94 82 SER A O 1
ATOM 621 N N . LEU A 1 83 ? 4.920 8.198 25.943 1.00 96.69 83 LEU A N 1
ATOM 622 C CA . LEU A 1 83 ? 3.992 8.917 26.830 1.00 96.69 83 LEU A CA 1
ATOM 623 C C . LEU A 1 83 ? 4.501 8.961 28.277 1.00 96.69 83 LEU A C 1
ATOM 625 O O . LEU A 1 83 ? 4.138 9.862 29.022 1.00 96.69 83 LEU A O 1
ATOM 629 N N . GLU A 1 84 ? 5.337 7.987 28.665 1.00 94.38 84 GLU A N 1
ATOM 630 C CA . GLU A 1 84 ? 5.945 7.859 30.003 1.00 94.38 84 GLU A CA 1
ATOM 631 C C . GLU A 1 84 ? 4.941 7.814 31.175 1.00 94.38 84 GLU A C 1
ATOM 633 O O . GLU A 1 84 ? 5.322 7.961 32.335 1.00 94.38 84 GLU A O 1
ATOM 638 N N . ASP A 1 85 ? 3.672 7.522 30.885 1.00 94.00 85 ASP A N 1
ATOM 639 C CA . ASP A 1 85 ? 2.571 7.550 31.844 1.00 94.00 85 ASP A CA 1
ATOM 640 C C . ASP A 1 85 ? 2.088 6.141 32.224 1.00 94.00 85 ASP A C 1
ATOM 642 O O . ASP A 1 85 ? 1.958 5.253 31.383 1.00 94.00 85 ASP A O 1
ATOM 646 N N . ALA A 1 86 ? 1.796 5.932 33.510 1.00 91.94 86 ALA A N 1
ATOM 647 C CA . ALA A 1 86 ? 1.365 4.638 34.034 1.00 91.94 86 ALA A CA 1
ATOM 648 C C . ALA A 1 86 ? -0.094 4.269 33.694 1.00 91.94 86 ALA A C 1
ATOM 650 O O . ALA A 1 86 ? -0.472 3.118 33.896 1.00 91.94 86 ALA A O 1
ATOM 651 N N . ARG A 1 87 ? -0.917 5.201 33.189 1.00 93.44 87 ARG A N 1
ATOM 652 C CA . ARG A 1 87 ? -2.323 4.965 32.809 1.00 93.44 87 ARG A CA 1
ATOM 653 C C . ARG A 1 87 ? -2.486 4.092 31.567 1.00 93.44 87 ARG A C 1
ATOM 655 O O . ARG A 1 87 ? -3.578 3.566 31.372 1.00 93.44 87 ARG A O 1
ATOM 662 N N . VAL A 1 88 ? -1.448 3.926 30.744 1.00 95.56 88 VAL A N 1
ATOM 663 C CA . VAL A 1 88 ? -1.487 3.108 29.520 1.00 95.56 88 VAL A CA 1
ATOM 664 C C . VAL A 1 88 ? -0.335 2.105 29.523 1.00 95.56 88 VAL A C 1
ATOM 666 O O . VAL A 1 88 ? 0.811 2.432 29.815 1.00 95.56 88 VAL A O 1
ATOM 669 N N . THR A 1 89 ? -0.629 0.855 29.183 1.00 97.44 89 THR A N 1
ATOM 670 C CA . THR A 1 89 ? 0.365 -0.203 28.998 1.00 97.44 89 THR A CA 1
ATOM 671 C C . THR A 1 89 ? -0.037 -1.102 27.833 1.00 97.44 89 THR A C 1
ATOM 673 O O . THR A 1 89 ? -1.171 -1.046 27.360 1.00 97.44 89 THR A O 1
ATOM 676 N N . TYR A 1 90 ? 0.879 -1.934 27.343 1.00 98.62 90 TYR A N 1
ATOM 677 C CA . TYR A 1 90 ? 0.598 -2.825 26.220 1.00 98.62 90 TYR A CA 1
ATOM 678 C C . TYR A 1 90 ? 1.286 -4.187 26.339 1.00 98.62 90 TYR A C 1
ATOM 680 O O . TYR A 1 90 ? 2.294 -4.346 27.036 1.00 98.62 90 TYR A O 1
ATOM 688 N N . GLU A 1 91 ? 0.732 -5.150 25.607 1.00 98.50 91 GLU A N 1
ATOM 689 C CA . GLU A 1 91 ? 1.384 -6.391 25.190 1.00 98.50 91 GLU A CA 1
ATOM 690 C C . GLU A 1 91 ? 1.466 -6.396 23.660 1.00 98.50 91 GLU A C 1
ATOM 692 O O . GLU A 1 91 ? 0.531 -5.961 22.990 1.00 98.50 91 GLU A O 1
ATOM 697 N N . ILE A 1 92 ? 2.567 -6.894 23.096 1.00 98.25 92 ILE A N 1
ATOM 698 C CA . ILE A 1 92 ? 2.758 -7.000 21.645 1.00 98.25 92 ILE A CA 1
ATOM 699 C C . ILE A 1 92 ? 3.231 -8.402 21.274 1.00 98.25 92 ILE A C 1
ATOM 701 O O . ILE A 1 92 ? 4.155 -8.949 21.881 1.00 98.25 92 ILE A O 1
ATOM 705 N N . PHE A 1 93 ? 2.588 -8.992 20.270 1.00 95.88 93 PHE A N 1
ATOM 706 C CA . PHE A 1 93 ? 2.825 -10.378 19.887 1.00 95.88 93 PHE A CA 1
ATOM 707 C C . PHE A 1 93 ? 2.655 -10.599 18.380 1.00 95.88 93 PHE A C 1
ATOM 709 O O . PHE A 1 93 ? 1.793 -9.997 17.745 1.00 95.88 93 PHE A O 1
ATOM 716 N N . ASP A 1 94 ? 3.489 -11.464 17.798 1.00 94.94 94 ASP A N 1
ATOM 717 C CA . ASP A 1 94 ? 3.551 -11.716 16.352 1.00 94.94 94 ASP A CA 1
ATOM 718 C C . ASP A 1 94 ? 3.351 -13.199 16.024 1.00 94.94 94 ASP A C 1
ATOM 720 O O . ASP A 1 94 ? 3.797 -14.084 16.760 1.00 94.94 94 ASP A O 1
ATOM 724 N N . ALA A 1 95 ? 2.692 -13.482 14.899 1.00 93.06 95 ALA A N 1
ATOM 725 C CA . ALA A 1 95 ? 2.449 -14.844 14.435 1.00 93.06 95 ALA A CA 1
ATOM 726 C C . ALA A 1 95 ? 3.740 -15.566 14.012 1.00 93.06 95 ALA A C 1
ATOM 728 O O . ALA A 1 95 ? 3.854 -16.774 14.230 1.00 93.06 95 ALA A O 1
ATOM 729 N N . ASN A 1 96 ? 4.713 -14.842 13.451 1.00 87.25 96 ASN A N 1
ATOM 730 C CA . ASN A 1 96 ? 5.983 -15.402 13.011 1.00 87.25 96 ASN A CA 1
ATOM 731 C C . ASN A 1 96 ? 6.866 -15.779 14.212 1.00 87.25 96 ASN A C 1
ATOM 733 O O . ASN A 1 96 ? 6.948 -15.033 15.191 1.00 87.25 96 ASN A O 1
ATOM 737 N N . PRO A 1 97 ? 7.607 -16.894 14.148 1.00 83.00 97 PRO A N 1
ATOM 738 C CA . PRO A 1 97 ? 8.728 -17.143 15.046 1.00 83.00 97 PRO A CA 1
ATOM 739 C C . PRO A 1 97 ? 9.949 -16.285 14.649 1.00 83.00 97 PRO A C 1
ATOM 741 O O . PRO A 1 97 ? 10.432 -16.357 13.523 1.00 83.00 97 PRO A O 1
ATOM 744 N N . MET A 1 98 ? 10.521 -15.536 15.601 1.00 74.06 98 MET A N 1
ATOM 745 C CA . MET A 1 98 ? 11.666 -14.620 15.386 1.00 74.06 98 MET A CA 1
ATOM 746 C C . MET A 1 98 ? 12.866 -15.242 14.648 1.00 74.06 98 MET A C 1
ATOM 748 O O . MET A 1 98 ? 13.580 -14.563 13.916 1.00 74.06 98 MET A O 1
ATOM 752 N N . LYS A 1 99 ? 13.112 -16.544 14.840 1.00 66.25 99 LYS A N 1
ATOM 753 C CA . LYS A 1 99 ? 14.215 -17.267 14.185 1.00 66.25 99 LYS A CA 1
ATOM 754 C C . LYS A 1 99 ? 14.129 -17.269 12.652 1.00 66.25 99 LYS A C 1
ATOM 756 O O . LYS A 1 99 ? 15.169 -17.380 12.009 1.00 66.25 99 LYS A O 1
ATOM 761 N N . ASP A 1 100 ? 12.927 -17.122 12.096 1.00 60.25 100 ASP A N 1
ATOM 762 C CA . ASP A 1 100 ? 12.666 -17.288 10.666 1.00 60.25 100 ASP A CA 1
ATOM 763 C C . ASP A 1 100 ? 12.579 -15.932 9.922 1.00 60.25 100 ASP A C 1
ATOM 765 O O . ASP A 1 100 ? 12.489 -15.913 8.697 1.00 60.25 100 ASP A O 1
ATOM 769 N N . ARG A 1 101 ? 12.671 -14.783 10.626 1.00 71.44 101 ARG A N 1
ATOM 770 C CA . ARG A 1 101 ? 12.654 -13.433 10.019 1.00 71.44 101 ARG A CA 1
ATOM 771 C C . ARG A 1 101 ? 13.501 -12.425 10.816 1.00 71.44 101 ARG A C 1
ATOM 773 O O . ARG A 1 101 ? 13.191 -12.120 11.963 1.00 71.44 101 ARG A O 1
ATOM 780 N N . LYS A 1 102 ? 14.563 -11.872 10.210 1.00 66.50 102 LYS A N 1
ATOM 781 C CA . LYS A 1 102 ? 15.321 -10.729 10.771 1.00 66.50 102 LYS A CA 1
ATOM 782 C C . LYS A 1 102 ? 14.707 -9.411 10.295 1.00 66.50 102 LYS A C 1
ATOM 784 O O . LYS A 1 102 ? 14.497 -9.237 9.096 1.00 66.50 102 LYS A O 1
ATOM 789 N N . GLY A 1 103 ? 14.444 -8.497 11.227 1.00 72.69 103 GLY A N 1
ATOM 790 C CA . GLY A 1 103 ? 13.585 -7.332 11.025 1.00 72.69 103 GLY A CA 1
ATOM 791 C C . GLY A 1 103 ? 12.207 -7.512 11.672 1.00 72.69 103 GLY A C 1
ATOM 792 O O . GLY A 1 103 ? 12.096 -8.106 12.748 1.00 72.69 103 GLY A O 1
ATOM 793 N N . GLY A 1 104 ? 11.174 -6.974 11.023 1.00 84.12 104 GLY A N 1
ATOM 794 C CA . GLY A 1 104 ? 9.754 -7.146 11.364 1.00 84.12 104 GLY A CA 1
ATOM 795 C C . GLY A 1 104 ? 8.997 -7.808 10.206 1.00 84.12 104 GLY A C 1
ATOM 796 O O . GLY A 1 104 ? 9.611 -8.478 9.384 1.00 84.12 104 GLY A O 1
ATOM 797 N N . GLY A 1 105 ? 7.680 -7.590 10.099 1.00 93.00 105 GLY A N 1
ATOM 798 C CA . GLY A 1 105 ? 6.833 -8.175 9.036 1.00 93.00 105 GLY A CA 1
ATOM 799 C C . GLY A 1 105 ? 7.319 -7.922 7.592 1.00 93.00 105 GLY A C 1
ATOM 800 O O . GLY A 1 105 ? 7.957 -8.785 6.992 1.00 93.00 105 GLY A O 1
ATOM 801 N N . ARG A 1 106 ? 7.018 -6.740 7.025 1.00 96.25 106 ARG A N 1
ATOM 802 C CA . ARG A 1 106 ? 7.445 -6.315 5.665 1.00 96.25 106 ARG A CA 1
ATOM 803 C C . ARG A 1 106 ? 8.712 -5.439 5.630 1.00 96.25 106 ARG A C 1
ATOM 805 O O . ARG A 1 106 ? 9.235 -5.131 4.563 1.00 96.25 106 ARG A O 1
ATOM 812 N N . LEU A 1 107 ? 9.262 -5.101 6.800 1.00 95.62 107 LEU A N 1
ATOM 813 C CA . LEU A 1 107 ? 10.646 -4.632 6.958 1.00 95.62 107 LEU A CA 1
ATOM 814 C C . LEU A 1 107 ? 11.545 -5.860 7.153 1.00 95.62 107 LEU A C 1
ATOM 816 O O . LEU A 1 107 ? 11.911 -6.185 8.283 1.00 95.62 107 LEU A O 1
ATOM 820 N N . PHE A 1 108 ? 11.828 -6.573 6.062 1.00 95.19 108 PHE A N 1
ATOM 821 C CA . PHE A 1 108 ? 12.506 -7.871 6.082 1.00 95.19 108 PHE A CA 1
ATOM 822 C C . PHE A 1 108 ? 13.745 -7.870 5.179 1.00 95.19 108 PHE A C 1
ATOM 824 O O . PHE A 1 108 ? 13.647 -7.643 3.972 1.00 95.19 108 PHE A O 1
ATOM 831 N N . THR A 1 109 ? 14.900 -8.175 5.776 1.00 96.00 109 THR A N 1
ATOM 832 C CA . THR A 1 109 ? 16.179 -8.368 5.083 1.00 96.00 109 THR A CA 1
ATOM 833 C C . THR A 1 109 ? 16.562 -9.847 5.083 1.00 96.00 109 THR A C 1
ATOM 835 O O . THR A 1 109 ? 16.799 -10.429 6.147 1.00 96.00 109 THR A O 1
ATOM 838 N N . TYR A 1 110 ? 16.717 -10.443 3.902 1.00 95.12 110 TYR A N 1
ATOM 839 C CA . TYR A 1 110 ? 17.288 -11.780 3.750 1.00 95.12 110 TYR A CA 1
ATOM 840 C C . TYR A 1 110 ? 18.811 -11.683 3.623 1.00 95.12 110 TYR A C 1
ATOM 842 O O . TYR A 1 110 ? 19.326 -10.892 2.835 1.00 95.12 110 TYR A O 1
ATOM 850 N N . LYS A 1 111 ? 19.544 -12.497 4.392 1.00 94.38 111 LYS A N 1
ATOM 851 C CA . LYS A 1 111 ? 21.013 -12.578 4.343 1.00 94.38 111 LYS A CA 1
ATOM 852 C C . LYS A 1 111 ? 21.422 -13.971 3.897 1.00 94.38 111 LYS A C 1
ATOM 854 O O . LYS A 1 111 ? 21.011 -14.946 4.528 1.00 94.38 111 LYS A O 1
ATOM 859 N N . PHE A 1 112 ? 22.239 -14.060 2.853 1.00 94.38 112 PHE A N 1
ATOM 860 C CA . PHE A 1 112 ? 22.648 -15.343 2.296 1.00 94.38 112 PHE A CA 1
ATOM 861 C C . PHE A 1 112 ? 23.484 -16.145 3.308 1.00 94.38 112 PHE A C 1
ATOM 863 O O . PHE A 1 112 ? 24.430 -15.606 3.899 1.00 94.38 112 PHE A O 1
ATOM 870 N N . PRO A 1 113 ? 23.186 -17.440 3.525 1.00 90.81 113 PRO A N 1
ATOM 871 C CA . PRO A 1 113 ? 24.003 -18.294 4.376 1.00 90.81 113 PRO A CA 1
ATOM 872 C C . PRO A 1 113 ? 25.461 -18.322 3.898 1.00 90.81 113 PRO A C 1
ATOM 874 O O . PRO A 1 113 ? 25.742 -18.624 2.743 1.00 90.81 113 PRO A O 1
ATOM 877 N N . LYS A 1 114 ? 26.407 -18.044 4.807 1.00 85.31 114 LYS A N 1
ATOM 878 C CA . LYS A 1 114 ? 27.856 -17.949 4.514 1.00 85.31 114 LYS A CA 1
ATOM 879 C C . LYS A 1 114 ? 28.243 -16.822 3.532 1.00 85.31 114 LYS A C 1
ATOM 881 O O . LYS A 1 114 ? 29.350 -16.855 2.997 1.00 85.31 114 LYS A O 1
ATOM 886 N N . GLY A 1 115 ? 27.363 -15.849 3.299 1.00 86.94 115 GLY A N 1
ATOM 887 C CA . GLY A 1 115 ? 27.677 -14.634 2.549 1.00 86.94 115 GLY A CA 1
ATOM 888 C C . GLY A 1 115 ? 28.571 -13.650 3.319 1.00 86.94 115 GLY A C 1
ATOM 889 O O . GLY A 1 115 ? 28.714 -13.742 4.542 1.00 86.94 115 GLY A O 1
ATOM 890 N N . GLY A 1 116 ? 29.172 -12.708 2.589 1.00 89.94 116 GLY A N 1
ATOM 891 C CA . GLY A 1 116 ? 29.873 -11.540 3.127 1.00 89.94 116 GLY A CA 1
ATOM 892 C C . GLY A 1 116 ? 28.930 -10.463 3.680 1.00 89.94 116 GLY A C 1
ATOM 893 O O . GLY A 1 116 ? 27.719 -10.650 3.781 1.00 89.94 116 GLY A O 1
ATOM 894 N N . GLU A 1 117 ? 29.479 -9.297 4.032 1.00 91.88 117 GLU A N 1
ATOM 895 C CA . GLU A 1 117 ? 28.715 -8.230 4.700 1.00 91.88 117 GLU A CA 1
ATOM 896 C C . GLU A 1 117 ? 27.564 -7.683 3.839 1.00 91.88 117 GLU A C 1
ATOM 898 O O . GLU A 1 117 ? 26.476 -7.426 4.358 1.00 91.88 117 GLU A O 1
ATOM 903 N N . ASN A 1 118 ? 27.793 -7.561 2.525 1.00 95.06 118 ASN A N 1
ATOM 904 C CA . ASN A 1 118 ? 26.804 -7.097 1.549 1.00 95.06 118 ASN A CA 1
ATOM 905 C C . ASN A 1 118 ? 26.082 -8.234 0.802 1.00 95.06 118 ASN A C 1
ATOM 907 O O . ASN A 1 118 ? 25.348 -7.956 -0.143 1.00 95.06 118 ASN A O 1
ATOM 911 N N . ASP A 1 119 ? 26.244 -9.498 1.213 1.00 95.88 119 ASP A N 1
ATOM 912 C CA . ASP A 1 119 ? 25.476 -10.622 0.650 1.00 95.88 119 ASP A CA 1
ATOM 913 C C . ASP A 1 119 ? 24.088 -10.716 1.307 1.00 95.88 119 ASP A C 1
ATOM 915 O O . ASP A 1 119 ? 23.725 -11.672 2.003 1.00 95.88 119 ASP A O 1
ATOM 919 N N . TYR A 1 120 ? 23.307 -9.658 1.112 1.00 96.25 120 TYR A N 1
ATOM 920 C CA . TYR A 1 120 ? 21.926 -9.543 1.550 1.00 96.25 120 TYR A CA 1
ATOM 921 C C . TYR A 1 120 ? 21.093 -8.810 0.500 1.00 96.25 120 TYR A C 1
ATOM 923 O O . TYR A 1 120 ? 21.614 -8.067 -0.337 1.00 96.25 120 TYR A O 1
ATOM 931 N N . TYR A 1 121 ? 19.779 -8.973 0.593 1.00 97.50 121 TYR A N 1
ATOM 932 C CA . TYR A 1 121 ? 18.835 -8.079 -0.061 1.00 97.50 121 TYR A CA 1
ATOM 933 C C . TYR A 1 121 ? 17.638 -7.811 0.847 1.00 97.50 121 TYR A C 1
ATOM 935 O O . TYR A 1 121 ? 17.315 -8.603 1.738 1.00 97.50 121 TYR A O 1
ATOM 943 N N . ASP A 1 122 ? 16.985 -6.677 0.629 1.00 97.81 122 ASP A N 1
ATOM 944 C CA . ASP A 1 122 ? 15.726 -6.371 1.290 1.00 97.81 122 ASP A CA 1
ATOM 945 C C . ASP A 1 122 ? 14.566 -6.979 0.503 1.00 97.81 122 ASP A C 1
ATOM 947 O O . ASP A 1 122 ? 14.298 -6.622 -0.647 1.00 97.81 122 ASP A O 1
ATOM 951 N N . VAL A 1 123 ? 13.876 -7.916 1.146 1.00 96.69 123 VAL A N 1
ATOM 952 C CA . VAL A 1 123 ? 12.749 -8.675 0.592 1.00 96.69 123 VAL A CA 1
ATOM 953 C C . VAL A 1 123 ? 11.532 -7.765 0.415 1.00 96.69 123 VAL A C 1
ATOM 955 O O . VAL A 1 123 ? 10.832 -7.832 -0.593 1.00 96.69 123 VAL A O 1
ATOM 958 N N . GLY A 1 124 ? 11.316 -6.866 1.379 1.00 96.62 124 GLY A N 1
ATOM 959 C CA . GLY A 1 124 ? 10.234 -5.880 1.376 1.00 96.62 124 GLY A CA 1
ATOM 960 C C . GLY A 1 124 ? 10.730 -4.477 1.032 1.00 96.62 124 GLY A C 1
ATOM 961 O O . GLY A 1 124 ? 11.343 -4.269 -0.020 1.00 96.62 124 GLY A O 1
ATOM 962 N N . ALA A 1 125 ? 10.467 -3.509 1.913 1.00 97.94 125 ALA A N 1
ATOM 963 C CA . ALA A 1 125 ? 10.929 -2.130 1.739 1.00 97.94 125 ALA A CA 1
ATOM 964 C C . ALA A 1 125 ? 12.468 -2.049 1.726 1.00 97.94 125 ALA A C 1
ATOM 966 O O . ALA A 1 125 ? 13.122 -2.689 2.544 1.00 97.94 125 ALA A O 1
ATOM 967 N N . MET A 1 126 ? 13.033 -1.267 0.798 1.00 98.00 126 MET A N 1
ATOM 968 C CA . MET A 1 126 ? 14.483 -1.246 0.506 1.00 98.00 126 MET A CA 1
ATOM 969 C C . MET A 1 126 ? 15.061 0.142 0.182 1.00 98.00 126 MET A C 1
ATOM 971 O O . MET A 1 126 ? 16.277 0.310 0.123 1.00 98.00 126 MET A O 1
ATOM 975 N N . ARG A 1 127 ? 14.196 1.124 -0.089 1.00 97.50 127 ARG A N 1
ATOM 976 C CA . ARG A 1 127 ? 14.538 2.463 -0.582 1.00 97.50 127 ARG A CA 1
ATOM 977 C C . ARG A 1 127 ? 13.535 3.471 -0.038 1.00 97.50 127 ARG A C 1
ATOM 979 O O . ARG A 1 127 ? 12.365 3.123 0.106 1.00 97.50 127 ARG A O 1
ATOM 986 N N . PHE A 1 128 ? 13.993 4.681 0.259 1.00 97.88 128 PHE A N 1
ATOM 987 C CA . PHE A 1 128 ? 13.215 5.712 0.943 1.00 97.88 128 PHE A CA 1
ATOM 988 C C . PHE A 1 128 ? 13.534 7.090 0.332 1.00 97.88 128 PHE A C 1
ATOM 990 O O . PHE A 1 128 ? 14.688 7.517 0.432 1.00 97.88 128 PHE A O 1
ATOM 997 N N . PRO A 1 129 ? 12.579 7.769 -0.327 1.00 97.31 129 PRO A N 1
ATOM 998 C CA . PRO A 1 129 ? 12.786 9.122 -0.843 1.00 97.31 129 PRO A CA 1
ATOM 999 C C . PRO A 1 129 ? 12.718 10.148 0.298 1.00 97.31 129 PRO A C 1
ATOM 1001 O O . PRO A 1 129 ? 11.799 10.103 1.108 1.00 97.31 129 PRO A O 1
ATOM 1004 N N . ASP A 1 130 ? 13.679 11.069 0.379 1.00 95.12 130 ASP A N 1
ATOM 1005 C CA . ASP A 1 130 ? 13.728 12.156 1.377 1.00 95.12 130 ASP A CA 1
ATOM 1006 C C . ASP A 1 130 ? 12.796 13.308 0.927 1.00 95.12 130 ASP A C 1
ATOM 1008 O O . ASP A 1 130 ? 13.243 14.353 0.456 1.00 95.12 130 ASP A O 1
ATOM 1012 N N . ILE A 1 131 ? 11.482 13.047 0.977 1.00 94.00 131 ILE A N 1
ATOM 1013 C CA . ILE A 1 131 ? 10.376 13.926 0.537 1.00 94.00 131 ILE A CA 1
ATOM 1014 C C . ILE A 1 131 ? 9.406 14.216 1.699 1.00 94.00 131 ILE A C 1
ATOM 1016 O O . ILE A 1 131 ? 9.387 13.439 2.661 1.00 94.00 131 ILE A O 1
ATOM 1020 N N . PRO A 1 132 ? 8.557 15.267 1.627 1.00 91.31 132 PRO A N 1
ATOM 1021 C CA . PRO A 1 132 ? 7.615 15.618 2.696 1.00 91.31 132 PRO A CA 1
ATOM 1022 C C . PRO A 1 132 ? 6.755 14.440 3.175 1.00 91.31 132 PRO A C 1
ATOM 1024 O O . PRO A 1 132 ? 6.710 14.176 4.376 1.00 91.31 132 PRO A O 1
ATOM 1027 N N . PHE A 1 133 ? 6.201 13.654 2.247 1.00 90.81 133 PHE A N 1
ATOM 1028 C CA . PHE A 1 133 ? 5.373 12.480 2.553 1.00 90.81 133 PHE A CA 1
ATOM 1029 C C . PHE A 1 133 ? 6.111 11.378 3.332 1.00 90.81 133 PHE A C 1
ATOM 1031 O O . PHE A 1 133 ? 5.487 10.586 4.028 1.00 90.81 133 PHE A O 1
ATOM 1038 N N . MET A 1 134 ? 7.444 11.295 3.248 1.00 95.19 134 MET A N 1
ATOM 1039 C CA . MET A 1 134 ? 8.245 10.315 3.999 1.00 95.19 134 MET A CA 1
ATOM 1040 C C . MET A 1 134 ? 8.781 10.861 5.325 1.00 95.19 134 MET A C 1
ATOM 1042 O O . MET A 1 134 ? 9.465 10.135 6.054 1.00 95.19 134 MET A O 1
ATOM 1046 N N . LYS A 1 135 ? 8.463 12.111 5.681 1.00 94.75 135 LYS A N 1
ATOM 1047 C CA . LYS A 1 135 ? 8.960 12.755 6.900 1.00 94.75 135 LYS A CA 1
ATOM 1048 C C . LYS A 1 135 ? 8.770 11.920 8.181 1.00 94.75 135 LYS A C 1
ATOM 1050 O O . LYS A 1 135 ? 9.743 11.837 8.925 1.00 94.75 135 LYS A O 1
ATOM 1055 N N . PRO A 1 136 ? 7.649 11.211 8.436 1.00 97.12 136 PRO A N 1
ATOM 1056 C CA . PRO A 1 136 ? 7.511 10.386 9.644 1.00 97.12 136 PRO A CA 1
ATOM 1057 C C . PRO A 1 136 ? 8.545 9.250 9.772 1.00 97.12 136 PRO A C 1
ATOM 1059 O O . PRO A 1 136 ? 8.867 8.842 10.889 1.00 97.12 136 PRO A O 1
ATOM 1062 N N . LEU A 1 137 ? 9.107 8.751 8.659 1.00 97.38 137 LEU A N 1
ATOM 1063 C CA . LEU A 1 137 ? 10.237 7.814 8.689 1.00 97.38 137 LEU A CA 1
ATOM 1064 C C . LEU A 1 137 ? 11.539 8.518 9.078 1.00 97.38 137 LEU A C 1
ATOM 1066 O O . LEU A 1 137 ? 12.283 7.999 9.909 1.00 97.38 137 LEU A O 1
ATOM 1070 N N . PHE A 1 138 ? 11.838 9.665 8.468 1.00 97.38 138 PHE A N 1
ATOM 1071 C CA . PHE A 1 138 ? 13.081 10.379 8.754 1.00 97.38 138 PHE A CA 1
ATOM 1072 C C . PHE A 1 138 ? 13.071 11.011 10.145 1.00 97.38 138 PHE A C 1
ATOM 1074 O O . PHE A 1 138 ? 14.080 10.923 10.835 1.00 97.38 138 PHE A O 1
ATOM 1081 N N . ASP A 1 139 ? 11.926 11.490 10.629 1.00 96.88 139 ASP A N 1
ATOM 1082 C CA . ASP A 1 139 ? 11.724 11.874 12.028 1.00 96.88 139 ASP A CA 1
ATOM 1083 C C . ASP A 1 139 ? 12.024 10.705 12.971 1.00 96.88 139 ASP A C 1
ATOM 1085 O O . ASP A 1 139 ? 12.791 10.865 13.917 1.00 96.88 139 ASP A O 1
ATOM 1089 N N . LEU A 1 140 ? 11.508 9.505 12.681 1.00 97.62 140 LEU A N 1
ATOM 1090 C CA . LEU A 1 140 ? 11.791 8.315 13.482 1.00 97.62 140 LEU A CA 1
ATOM 1091 C C . LEU A 1 140 ? 13.298 8.002 13.564 1.00 97.62 140 LEU A C 1
ATOM 1093 O O . LEU A 1 140 ? 13.776 7.703 14.656 1.00 97.62 140 LEU A O 1
ATOM 1097 N N . ILE A 1 141 ? 14.041 8.029 12.452 1.00 97.38 141 ILE A N 1
ATOM 1098 C CA . ILE A 1 141 ? 15.428 7.513 12.413 1.00 97.38 141 ILE A CA 1
ATOM 1099 C C . ILE A 1 141 ? 16.532 8.579 12.512 1.00 97.38 141 ILE A C 1
ATOM 1101 O O . ILE A 1 141 ? 17.678 8.213 12.774 1.00 97.38 141 ILE A O 1
ATOM 1105 N N . ARG A 1 142 ? 16.223 9.866 12.299 1.00 96.06 142 ARG A N 1
ATOM 1106 C CA . ARG A 1 142 ? 17.213 10.942 12.080 1.00 96.06 142 ARG A CA 1
ATOM 1107 C C . ARG A 1 142 ? 16.787 12.309 12.640 1.00 96.06 142 ARG A C 1
ATOM 1109 O O . ARG A 1 142 ? 17.535 12.902 13.409 1.00 96.06 142 ARG A O 1
ATOM 1116 N N . ASP A 1 143 ? 15.622 12.817 12.239 1.00 95.62 143 ASP A N 1
ATOM 1117 C CA . ASP A 1 143 ? 15.312 14.257 12.295 1.00 95.62 143 ASP A CA 1
ATOM 1118 C C . ASP A 1 143 ? 14.607 14.723 13.575 1.00 95.62 143 ASP A C 1
ATOM 1120 O O . ASP A 1 143 ? 14.719 15.897 13.935 1.00 95.62 143 ASP A O 1
ATOM 1124 N N . ASN A 1 144 ? 13.891 13.839 14.277 1.00 95.69 144 ASN A N 1
ATOM 1125 C CA . ASN A 1 144 ? 13.171 14.202 15.495 1.00 95.69 144 ASN A CA 1
ATOM 1126 C C . ASN A 1 144 ? 13.976 13.801 16.747 1.00 95.69 144 ASN A C 1
ATOM 1128 O O . ASN A 1 144 ? 14.075 12.608 17.035 1.00 95.69 144 ASN A O 1
ATOM 1132 N N . PRO A 1 145 ? 14.501 14.755 17.541 1.00 94.38 145 PRO A N 1
ATOM 1133 C CA . PRO A 1 145 ? 15.286 14.444 18.736 1.00 94.38 145 PRO A CA 1
ATOM 1134 C C . PRO A 1 145 ? 14.471 13.798 19.870 1.00 94.38 145 PRO A C 1
ATOM 1136 O O . PRO A 1 145 ? 15.072 13.210 20.765 1.00 94.38 145 PRO A O 1
ATOM 1139 N N . ASP A 1 146 ? 13.134 13.881 19.843 1.00 94.62 146 ASP A N 1
ATOM 1140 C CA . ASP A 1 146 ? 12.257 13.163 20.781 1.00 94.62 146 ASP A CA 1
ATOM 1141 C C . ASP A 1 146 ? 12.023 11.690 20.367 1.00 94.62 146 ASP A C 1
ATOM 1143 O O . ASP A 1 146 ? 11.457 10.913 21.143 1.00 94.62 146 ASP A O 1
ATOM 1147 N N . SER A 1 147 ? 12.465 11.271 19.170 1.00 96.38 147 SER A N 1
ATOM 1148 C CA . SER A 1 147 ? 12.386 9.870 18.744 1.00 96.38 147 SER A CA 1
ATOM 1149 C C . SER A 1 147 ? 13.412 9.005 19.491 1.00 96.38 147 SER A C 1
ATOM 1151 O O . SER A 1 147 ? 14.609 9.301 19.459 1.00 96.38 147 SER A O 1
ATOM 1153 N N . PRO A 1 148 ? 13.006 7.858 20.072 1.00 95.38 148 PRO A N 1
ATOM 1154 C CA . PRO A 1 148 ? 13.904 6.977 20.816 1.00 95.38 148 PRO A CA 1
ATOM 1155 C C . PRO A 1 148 ? 14.934 6.245 19.939 1.00 95.38 148 PRO A C 1
ATOM 1157 O O . PRO A 1 148 ? 15.785 5.543 20.483 1.00 95.38 148 PRO A O 1
ATOM 1160 N N . ILE A 1 149 ? 14.860 6.362 18.603 1.00 96.56 149 ILE A N 1
ATOM 1161 C CA . ILE A 1 149 ? 15.845 5.769 17.681 1.00 96.56 149 ILE A CA 1
ATOM 1162 C C . ILE A 1 149 ? 16.494 6.772 16.716 1.00 96.56 149 ILE A C 1
ATOM 1164 O O . ILE A 1 149 ? 17.227 6.347 15.818 1.00 96.56 149 ILE A O 1
ATOM 1168 N N . ALA A 1 150 ? 16.287 8.079 16.911 1.00 96.56 150 ALA A N 1
ATOM 1169 C CA . ALA A 1 150 ? 17.014 9.092 16.150 1.00 96.56 150 ALA A CA 1
ATOM 1170 C C . ALA A 1 150 ? 18.530 8.943 16.362 1.00 96.56 150 ALA A C 1
ATOM 1172 O O . ALA A 1 150 ? 19.005 8.730 17.479 1.00 96.56 150 ALA A O 1
ATOM 1173 N N . GLY A 1 151 ? 19.297 8.986 15.273 1.00 95.19 151 GLY A N 1
ATOM 1174 C CA . GLY A 1 151 ? 20.753 8.833 15.297 1.00 95.19 151 GLY A CA 1
ATOM 1175 C C . GLY A 1 151 ? 21.264 7.389 15.415 1.00 95.19 151 GLY A C 1
ATOM 1176 O O . GLY A 1 151 ? 22.425 7.120 15.106 1.00 95.19 151 GLY A O 1
ATOM 1177 N N . VAL A 1 152 ? 20.418 6.418 15.795 1.00 97.12 152 VAL A N 1
ATOM 1178 C CA . VAL A 1 152 ? 20.822 5.002 15.970 1.00 97.12 152 VAL A CA 1
ATOM 1179 C C . VAL A 1 152 ? 21.295 4.369 14.656 1.00 97.12 152 VAL A C 1
ATOM 1181 O O . VAL A 1 152 ? 22.105 3.439 14.674 1.00 97.12 152 VAL A O 1
ATOM 1184 N N . LEU A 1 153 ? 20.797 4.867 13.520 1.00 96.50 153 LEU A N 1
ATOM 1185 C CA . LEU A 1 153 ? 21.093 4.350 12.183 1.00 96.50 153 LEU A CA 1
ATOM 1186 C C . LEU A 1 153 ? 21.920 5.309 11.308 1.00 96.50 153 LEU A C 1
ATOM 1188 O O . LEU A 1 153 ? 22.146 4.988 10.143 1.00 96.50 153 LEU A O 1
ATOM 1192 N N . ASP A 1 154 ? 22.406 6.444 11.828 1.00 95.25 154 ASP A N 1
ATOM 1193 C CA . ASP A 1 154 ? 23.081 7.484 11.025 1.00 95.25 154 ASP A CA 1
ATOM 1194 C C . ASP A 1 154 ? 24.255 6.942 10.204 1.00 95.25 154 ASP A C 1
ATOM 1196 O O . ASP A 1 154 ? 24.367 7.205 9.009 1.00 95.25 154 ASP A O 1
ATOM 1200 N N . SER A 1 155 ? 25.101 6.109 10.819 1.00 95.62 155 SER A N 1
ATOM 1201 C CA . SER A 1 155 ? 26.248 5.485 10.140 1.00 95.62 155 SER A CA 1
ATOM 1202 C C . SER A 1 155 ? 25.864 4.436 9.084 1.00 95.62 155 SER A C 1
ATOM 1204 O O . SER A 1 155 ? 26.730 3.925 8.376 1.00 95.62 155 SER A O 1
ATOM 1206 N N . GLN A 1 156 ? 24.580 4.084 8.996 1.00 96.88 156 GLN A N 1
ATOM 1207 C CA . GLN A 1 156 ? 24.023 3.112 8.063 1.00 96.88 156 GLN A CA 1
ATOM 1208 C C . GLN A 1 156 ? 23.066 3.738 7.039 1.00 96.88 156 GLN A C 1
ATOM 1210 O O . GLN A 1 156 ? 22.758 3.070 6.055 1.00 96.88 156 GLN A O 1
ATOM 1215 N N . ILE A 1 157 ? 22.599 4.976 7.220 1.00 97.81 157 ILE A N 1
ATOM 1216 C CA . ILE A 1 157 ? 21.784 5.678 6.220 1.00 97.81 157 ILE A CA 1
ATOM 1217 C C . ILE A 1 157 ? 22.708 6.129 5.084 1.00 97.81 157 ILE A C 1
ATOM 1219 O O . ILE A 1 157 ? 23.490 7.067 5.226 1.00 97.81 157 ILE A O 1
ATOM 1223 N N . ILE A 1 158 ? 22.611 5.457 3.939 1.00 97.62 158 ILE A N 1
ATOM 1224 C CA . ILE A 1 158 ? 23.439 5.715 2.754 1.00 97.62 158 ILE A CA 1
ATOM 1225 C C . ILE A 1 158 ? 22.573 6.174 1.569 1.00 97.62 158 ILE A C 1
ATOM 1227 O O . ILE A 1 158 ? 21.361 5.935 1.565 1.00 97.62 158 ILE A O 1
ATOM 1231 N N . PRO A 1 159 ? 23.152 6.836 0.549 1.00 98.00 159 PRO A N 1
ATOM 1232 C CA . PRO A 1 159 ? 22.441 7.126 -0.691 1.00 98.00 159 PRO A CA 1
ATOM 1233 C C . PRO A 1 159 ? 21.952 5.845 -1.375 1.00 98.00 159 PRO A C 1
ATOM 1235 O O . PRO A 1 159 ? 22.697 4.875 -1.500 1.00 98.00 159 PRO A O 1
ATOM 1238 N N . TYR A 1 160 ? 20.716 5.869 -1.866 1.00 98.06 160 TYR A N 1
ATOM 1239 C CA . TYR A 1 160 ? 20.203 4.886 -2.810 1.00 98.06 160 TYR A CA 1
ATOM 1240 C C . TYR A 1 160 ? 20.231 5.512 -4.207 1.00 98.06 160 TYR A C 1
ATOM 1242 O O . TYR A 1 160 ? 19.573 6.515 -4.468 1.00 98.06 160 TYR A O 1
ATOM 1250 N N . ASN A 1 161 ? 21.003 4.932 -5.117 1.00 96.25 161 ASN A N 1
ATOM 1251 C CA . ASN A 1 161 ? 21.087 5.380 -6.501 1.00 96.25 161 ASN A CA 1
ATOM 1252 C C . ASN A 1 161 ? 19.902 4.789 -7.278 1.00 96.25 161 ASN A C 1
ATOM 1254 O O . ASN A 1 161 ? 19.974 3.640 -7.709 1.00 96.25 161 ASN A O 1
ATOM 1258 N N . LEU A 1 162 ? 18.811 5.550 -7.429 1.00 94.12 162 LEU A N 1
ATOM 1259 C CA . LEU A 1 162 ? 17.616 5.086 -8.149 1.00 94.12 162 LEU A CA 1
ATOM 1260 C C . LEU A 1 162 ? 17.814 5.017 -9.668 1.00 94.12 162 LEU A C 1
ATOM 1262 O O . LEU A 1 162 ? 17.326 4.079 -10.283 1.00 94.12 162 LEU A O 1
ATOM 1266 N N . SER A 1 163 ? 18.527 5.985 -10.244 1.00 92.00 163 SER A N 1
ATOM 1267 C CA . SER A 1 163 ? 18.754 6.099 -11.687 1.00 92.00 163 SER A CA 1
ATOM 1268 C C . SER A 1 163 ? 20.217 6.427 -11.983 1.00 92.00 163 SER A C 1
ATOM 1270 O O . SER A 1 163 ? 20.864 7.173 -11.235 1.00 92.00 163 SER A O 1
ATOM 1272 N N . LYS A 1 164 ? 20.728 5.876 -13.084 1.00 94.94 164 LYS A N 1
ATOM 1273 C CA . LYS A 1 164 ? 22.067 6.082 -13.647 1.00 94.94 164 LYS A CA 1
ATOM 1274 C C . LYS A 1 164 ? 22.002 6.254 -15.165 1.00 94.94 164 LYS A C 1
ATOM 1276 O O . LYS A 1 164 ? 21.097 5.740 -15.812 1.00 94.94 164 LYS A O 1
ATOM 1281 N N . ASP A 1 165 ? 22.989 6.944 -15.736 1.00 96.44 165 ASP A N 1
ATOM 1282 C CA . ASP A 1 165 ? 23.144 7.127 -17.191 1.00 96.44 165 ASP A CA 1
ATOM 1283 C C . ASP A 1 165 ? 23.344 5.782 -17.916 1.00 96.44 165 ASP A C 1
ATOM 1285 O O . ASP A 1 165 ? 22.948 5.607 -19.073 1.00 96.44 165 ASP A O 1
ATOM 1289 N N . GLU A 1 166 ? 23.963 4.836 -17.213 1.00 96.50 166 GLU A N 1
ATOM 1290 C CA . GLU A 1 166 ? 24.294 3.490 -17.664 1.00 96.50 166 GLU A CA 1
ATOM 1291 C C . GLU A 1 166 ? 23.097 2.524 -17.614 1.00 96.50 166 GLU A C 1
ATOM 1293 O O . GLU A 1 166 ? 23.161 1.471 -18.243 1.00 96.50 166 GLU A O 1
ATOM 1298 N N . ASP A 1 167 ? 22.012 2.857 -16.898 1.00 97.56 167 ASP A N 1
ATOM 1299 C CA . ASP A 1 167 ? 20.874 1.951 -16.697 1.00 97.56 167 ASP A CA 1
ATOM 1300 C C . ASP A 1 167 ? 20.237 1.512 -18.019 1.00 97.56 167 ASP A C 1
ATOM 1302 O O . ASP A 1 167 ? 19.978 2.319 -18.909 1.00 97.56 167 ASP A O 1
ATOM 1306 N N . ILE A 1 168 ? 19.992 0.209 -18.143 1.00 98.31 168 ILE A N 1
ATOM 1307 C CA . ILE A 1 168 ? 19.581 -0.450 -19.378 1.00 98.31 168 ILE A CA 1
ATOM 1308 C C . ILE A 1 168 ? 18.058 -0.572 -19.432 1.00 98.31 168 ILE A C 1
ATOM 1310 O O . ILE A 1 168 ? 17.435 -1.134 -18.537 1.00 98.31 168 ILE A O 1
ATOM 1314 N N . SER A 1 169 ? 17.468 -0.131 -20.536 1.00 98.06 169 SER A N 1
ATOM 1315 C CA . SER A 1 169 ? 16.113 -0.484 -20.952 1.00 98.06 169 SER A CA 1
ATOM 1316 C C . SER A 1 169 ? 16.188 -1.465 -22.124 1.00 98.06 169 SER A C 1
ATOM 1318 O O . SER A 1 169 ? 16.804 -1.158 -23.147 1.00 98.06 169 SER A O 1
ATOM 1320 N N . PHE A 1 170 ? 15.568 -2.639 -21.992 1.00 98.12 170 PHE A N 1
ATOM 1321 C CA . PHE A 1 170 ? 15.529 -3.667 -23.037 1.00 98.12 170 PHE A CA 1
ATOM 1322 C C . PHE A 1 170 ? 14.092 -4.051 -23.387 1.00 98.12 170 PHE A C 1
ATOM 1324 O O . PHE A 1 170 ? 13.478 -4.869 -22.702 1.00 98.12 170 PHE A O 1
ATOM 1331 N N . PHE A 1 171 ? 13.566 -3.459 -24.456 1.00 98.06 171 PHE A N 1
ATOM 1332 C CA . PHE A 1 171 ? 12.173 -3.608 -24.879 1.00 98.06 171 PHE A CA 1
ATOM 1333 C C . PHE A 1 171 ? 12.106 -3.855 -26.383 1.00 98.06 171 PHE A C 1
ATOM 1335 O O . PHE A 1 171 ? 12.921 -3.322 -27.134 1.00 98.06 171 PHE A O 1
ATOM 1342 N N . ASN A 1 172 ? 11.157 -4.677 -26.834 1.00 97.31 172 ASN A N 1
ATOM 1343 C CA . ASN A 1 172 ? 10.948 -5.026 -28.244 1.00 97.31 172 ASN A CA 1
ATOM 1344 C C . ASN A 1 172 ? 12.224 -5.547 -28.954 1.00 97.31 172 ASN A C 1
ATOM 1346 O O . ASN A 1 172 ? 12.429 -5.359 -30.150 1.00 97.31 172 ASN A O 1
ATOM 1350 N N . GLY A 1 173 ? 13.132 -6.183 -28.203 1.00 97.06 173 GLY A N 1
ATOM 1351 C CA . GLY A 1 173 ? 14.432 -6.634 -28.716 1.00 97.06 173 GLY A CA 1
ATOM 1352 C C . GLY A 1 173 ? 15.478 -5.526 -28.926 1.00 97.06 173 GLY A C 1
ATOM 1353 O O . GLY A 1 173 ? 16.580 -5.830 -29.382 1.00 97.06 173 GLY A O 1
ATOM 1354 N N . VAL A 1 174 ? 15.182 -4.277 -28.558 1.00 97.94 174 VAL A N 1
ATOM 1355 C CA . VAL A 1 174 ? 16.075 -3.116 -28.663 1.00 97.94 174 VAL A CA 1
ATOM 1356 C C . VAL A 1 174 ? 16.613 -2.734 -27.281 1.00 97.94 174 VAL A C 1
ATOM 1358 O O . VAL A 1 174 ? 15.858 -2.582 -26.322 1.00 97.94 174 VAL A O 1
ATOM 1361 N N . ILE A 1 175 ? 17.934 -2.572 -27.182 1.00 97.69 175 ILE A N 1
ATOM 1362 C CA . ILE A 1 175 ? 18.635 -2.148 -25.962 1.00 97.69 175 ILE A CA 1
ATOM 1363 C C . ILE A 1 175 ? 18.971 -0.656 -26.070 1.00 97.69 175 ILE A C 1
ATOM 1365 O O . ILE A 1 175 ? 19.517 -0.222 -27.088 1.00 97.69 175 ILE A O 1
ATOM 1369 N N . LYS A 1 176 ? 18.674 0.107 -25.014 1.00 97.44 176 LYS A N 1
ATOM 1370 C CA . LYS A 1 176 ? 19.061 1.516 -24.832 1.00 97.44 176 LYS A CA 1
ATOM 1371 C C . LYS A 1 176 ? 19.551 1.754 -23.413 1.00 97.44 176 LYS A C 1
ATOM 1373 O O . LYS A 1 176 ? 19.012 1.144 -22.493 1.00 97.44 176 LYS A O 1
ATOM 1378 N N . THR A 1 177 ? 20.508 2.657 -23.215 1.00 97.38 177 THR A N 1
ATOM 1379 C CA . THR A 1 177 ? 20.795 3.179 -21.866 1.00 97.38 177 THR A CA 1
ATOM 1380 C C . THR A 1 177 ? 19.991 4.445 -21.567 1.00 97.38 177 THR A C 1
ATOM 1382 O O . THR A 1 177 ? 19.614 5.175 -22.486 1.00 97.38 177 THR A O 1
ATOM 1385 N N . SER A 1 178 ? 19.770 4.768 -20.291 1.00 95.81 178 SER A N 1
ATOM 1386 C CA . SER A 1 178 ? 19.139 6.025 -19.856 1.00 95.81 178 SER A CA 1
ATOM 1387 C C . SER A 1 178 ? 19.782 7.258 -20.493 1.00 95.81 178 SER A C 1
ATOM 1389 O O . SER A 1 178 ? 19.084 8.179 -20.904 1.00 95.81 178 SER A O 1
ATOM 1391 N N . LYS A 1 179 ? 21.106 7.261 -20.673 1.00 96.25 179 LYS A N 1
ATOM 1392 C CA . LYS A 1 179 ? 21.839 8.318 -21.386 1.00 96.25 179 LYS A CA 1
ATOM 1393 C C . LYS A 1 179 ? 21.435 8.476 -22.857 1.00 96.25 179 LYS A C 1
ATOM 1395 O O . LYS A 1 179 ? 21.436 9.593 -23.366 1.00 96.25 179 LYS A O 1
ATOM 1400 N N . GLU A 1 180 ? 21.098 7.385 -23.545 1.00 96.19 180 GLU A N 1
ATOM 1401 C CA . GLU A 1 180 ? 20.576 7.420 -24.920 1.00 96.19 180 GLU A CA 1
ATOM 1402 C C . GLU A 1 180 ? 19.103 7.855 -24.973 1.00 96.19 180 GLU A C 1
ATOM 1404 O O . GLU A 1 180 ? 18.673 8.429 -25.972 1.00 96.19 180 GLU A O 1
ATOM 1409 N N . LEU A 1 181 ? 18.337 7.606 -23.906 1.00 94.88 181 LEU A N 1
ATOM 1410 C CA . LEU A 1 181 ? 16.932 8.011 -23.775 1.00 94.88 181 LEU A CA 1
ATOM 1411 C C . LEU A 1 181 ? 16.784 9.490 -23.367 1.00 94.88 181 LEU A C 1
ATOM 1413 O O . LEU A 1 181 ? 15.889 10.176 -23.851 1.00 94.88 181 LEU A O 1
ATOM 1417 N N . ASN A 1 182 ? 17.698 10.008 -22.545 1.00 92.69 182 ASN A N 1
ATOM 1418 C CA . ASN A 1 182 ? 17.654 11.360 -21.972 1.00 92.69 182 ASN A CA 1
ATOM 1419 C C . ASN A 1 182 ? 18.346 12.437 -22.839 1.00 92.69 182 ASN A C 1
ATOM 1421 O O . ASN A 1 182 ? 18.655 13.536 -22.366 1.00 92.69 182 ASN A O 1
ATOM 1425 N N . VAL A 1 183 ? 18.599 12.146 -24.120 1.00 94.81 183 VAL A N 1
ATOM 1426 C CA . VAL A 1 183 ? 19.092 13.135 -25.095 1.00 94.81 183 VAL A CA 1
ATOM 1427 C C . VAL A 1 183 ? 18.043 14.224 -25.374 1.00 94.81 183 VAL A C 1
ATOM 1429 O O . VAL A 1 183 ? 16.862 14.065 -25.078 1.00 94.81 183 VAL A O 1
ATOM 1432 N N . LYS A 1 184 ? 18.460 15.365 -25.944 1.00 93.31 184 LYS A N 1
ATOM 1433 C CA . LYS A 1 184 ? 17.562 16.495 -26.251 1.00 93.31 184 LYS A CA 1
ATOM 1434 C C . LYS A 1 184 ? 17.554 16.804 -27.759 1.00 93.31 184 LYS A C 1
ATOM 1436 O O . LYS A 1 184 ? 18.609 17.174 -28.278 1.00 93.31 184 LYS A O 1
ATOM 1441 N N . PRO A 1 185 ? 16.400 16.725 -28.457 1.00 91.44 185 PRO A N 1
ATOM 1442 C CA . PRO A 1 185 ? 15.107 16.215 -27.977 1.00 91.44 185 PRO A CA 1
ATOM 1443 C C . PRO A 1 185 ? 15.148 14.694 -27.717 1.00 91.44 185 PRO A C 1
ATOM 1445 O O . PRO A 1 185 ? 15.927 14.004 -28.378 1.00 91.44 185 PRO A O 1
ATOM 1448 N N . PRO A 1 186 ? 14.321 14.168 -26.796 1.00 92.94 186 PRO A N 1
ATOM 1449 C CA . PRO A 1 186 ? 14.280 12.738 -26.506 1.00 92.94 186 PRO A CA 1
ATOM 1450 C C . PRO A 1 186 ? 13.668 11.943 -27.676 1.00 92.94 186 PRO A C 1
ATOM 1452 O O . PRO A 1 186 ? 12.812 12.464 -28.401 1.00 92.94 186 PRO A O 1
ATOM 1455 N N . PRO A 1 187 ? 14.075 10.677 -27.879 1.00 92.81 187 PRO A N 1
ATOM 1456 C CA . PRO A 1 187 ? 13.445 9.787 -28.846 1.00 92.81 187 PRO A CA 1
ATOM 1457 C C . PRO A 1 187 ? 12.017 9.435 -28.401 1.00 92.81 187 PRO A C 1
ATOM 1459 O O . PRO A 1 187 ? 11.799 9.013 -27.270 1.00 92.81 187 PRO A O 1
ATOM 1462 N N . LEU A 1 188 ? 11.042 9.581 -29.304 1.00 92.88 188 LEU A N 1
ATOM 1463 C CA . LEU A 1 188 ? 9.626 9.306 -29.007 1.00 92.88 188 LEU A CA 1
ATOM 1464 C C . LEU A 1 188 ? 9.275 7.808 -29.053 1.00 92.88 188 LEU A C 1
ATOM 1466 O O . LEU A 1 188 ? 8.404 7.353 -28.317 1.00 92.88 188 LEU A O 1
ATOM 1470 N N . ASP A 1 189 ? 9.968 7.049 -29.905 1.00 93.62 189 ASP A N 1
ATOM 1471 C CA . ASP A 1 189 ? 9.850 5.590 -30.029 1.00 93.62 189 ASP A CA 1
ATOM 1472 C C . ASP A 1 189 ? 11.256 4.951 -30.060 1.00 93.62 189 ASP A C 1
ATOM 1474 O O . ASP A 1 189 ? 11.738 4.539 -31.114 1.00 93.62 189 ASP A O 1
ATOM 1478 N N . PRO A 1 190 ? 11.986 4.943 -28.926 1.00 95.00 190 PRO A N 1
ATOM 1479 C CA . PRO A 1 190 ? 13.375 4.474 -28.865 1.00 95.00 190 PRO A CA 1
ATOM 1480 C C . PRO A 1 190 ? 13.555 2.958 -29.042 1.00 95.00 190 PRO A C 1
ATOM 1482 O O . PRO A 1 190 ? 14.699 2.502 -29.126 1.00 95.00 190 PRO A O 1
ATOM 1485 N N . PHE A 1 191 ? 12.455 2.201 -29.084 1.00 97.00 191 PHE A N 1
ATOM 1486 C CA . PHE A 1 191 ? 12.425 0.738 -29.145 1.00 97.00 191 PHE A CA 1
ATOM 1487 C C . PHE A 1 191 ? 11.697 0.208 -30.397 1.00 97.00 191 PHE A C 1
ATOM 1489 O O . PHE A 1 191 ? 11.271 -0.943 -30.413 1.00 97.00 191 PHE A O 1
ATOM 1496 N N . ASP A 1 192 ? 11.531 1.034 -31.438 1.00 95.56 192 ASP A N 1
ATOM 1497 C CA . ASP A 1 192 ? 10.932 0.665 -32.735 1.00 95.56 192 ASP A CA 1
ATOM 1498 C C . ASP A 1 192 ? 9.541 -0.011 -32.623 1.00 95.56 192 ASP A C 1
ATOM 1500 O O . ASP A 1 192 ? 9.184 -0.917 -33.384 1.00 95.56 192 ASP A O 1
ATOM 1504 N N . THR A 1 193 ? 8.733 0.417 -31.650 1.00 94.44 193 THR A N 1
ATOM 1505 C CA . THR A 1 193 ? 7.424 -0.182 -31.330 1.00 94.44 193 THR A CA 1
ATOM 1506 C C . THR A 1 193 ? 6.335 0.153 -32.351 1.00 94.44 193 THR A C 1
ATOM 1508 O O . THR A 1 193 ? 5.338 -0.560 -32.451 1.00 94.44 193 THR A O 1
ATOM 1511 N N . ASN A 1 194 ? 6.521 1.223 -33.129 1.00 93.31 194 ASN A N 1
ATOM 1512 C CA . ASN A 1 194 ? 5.601 1.746 -34.138 1.00 93.31 194 ASN A CA 1
ATOM 1513 C C . ASN A 1 194 ? 4.206 2.147 -33.607 1.00 93.31 194 ASN A C 1
ATOM 1515 O O . ASN A 1 194 ? 3.290 2.373 -34.400 1.00 93.31 194 ASN A O 1
ATOM 1519 N N . VAL A 1 195 ? 4.033 2.322 -32.288 1.00 93.12 195 VAL A N 1
ATOM 1520 C CA . VAL A 1 195 ? 2.746 2.745 -31.687 1.00 93.12 195 VAL A CA 1
ATOM 1521 C C . VAL A 1 195 ? 2.371 4.196 -32.014 1.00 93.12 195 VAL A C 1
ATOM 1523 O O . VAL A 1 195 ? 1.224 4.603 -31.848 1.00 93.12 195 VAL A O 1
ATOM 1526 N N . GLY A 1 196 ? 3.330 4.999 -32.489 1.00 92.50 196 GLY A N 1
ATOM 1527 C CA . GLY A 1 196 ? 3.093 6.379 -32.911 1.00 92.50 196 GLY A CA 1
ATOM 1528 C C . GLY A 1 196 ? 2.988 7.393 -31.767 1.00 92.50 196 GLY A C 1
ATOM 1529 O O . GLY A 1 196 ? 2.300 8.407 -31.943 1.00 92.50 196 GLY A O 1
ATOM 1530 N N . ALA A 1 197 ? 3.669 7.138 -30.643 1.00 92.38 197 ALA A N 1
ATOM 1531 C CA . ALA A 1 197 ? 3.778 8.033 -29.488 1.00 92.38 197 ALA A CA 1
ATOM 1532 C C . ALA A 1 197 ? 4.127 9.482 -29.888 1.00 92.38 197 ALA A C 1
ATOM 1534 O O . ALA A 1 197 ? 4.815 9.730 -30.883 1.00 92.38 197 ALA A O 1
ATOM 1535 N N . LYS A 1 198 ? 3.588 10.452 -29.138 1.00 90.50 198 LYS A N 1
ATOM 1536 C CA . LYS A 1 198 ? 3.695 11.893 -29.449 1.00 90.50 198 LYS A CA 1
ATOM 1537 C C . LYS A 1 198 ? 4.611 12.668 -28.509 1.00 90.50 198 LYS A C 1
ATOM 1539 O O . LYS A 1 198 ? 5.008 13.773 -28.858 1.00 90.50 198 LYS A O 1
ATOM 1544 N N . ASP A 1 199 ? 4.934 12.083 -27.365 1.00 94.00 199 ASP A N 1
ATOM 1545 C CA . ASP A 1 199 ? 5.821 12.628 -26.343 1.00 94.00 199 ASP A CA 1
ATOM 1546 C C . ASP A 1 199 ? 6.468 11.455 -25.575 1.00 94.00 199 ASP A C 1
ATOM 1548 O O . ASP A 1 199 ? 6.185 10.290 -25.881 1.00 94.00 199 ASP A O 1
ATOM 1552 N N . THR A 1 200 ? 7.322 11.735 -24.591 1.00 92.56 200 THR A N 1
ATOM 1553 C CA . THR A 1 200 ? 7.847 10.710 -23.674 1.00 92.56 200 THR A CA 1
ATOM 1554 C C . THR A 1 200 ? 6.726 10.114 -22.815 1.00 92.56 200 THR A C 1
ATOM 1556 O O . THR A 1 200 ? 5.682 10.734 -22.607 1.00 92.56 200 THR A O 1
ATOM 1559 N N . VAL A 1 201 ? 6.925 8.900 -22.290 1.00 92.81 201 VAL A N 1
ATOM 1560 C CA . VAL A 1 201 ? 5.907 8.236 -21.454 1.00 92.81 201 VAL A CA 1
ATOM 1561 C C . VAL A 1 201 ? 5.617 9.029 -20.181 1.00 92.81 201 VAL A C 1
ATOM 1563 O O . VAL A 1 201 ? 4.446 9.267 -19.906 1.00 92.81 201 VAL A O 1
ATOM 1566 N N . SER A 1 202 ? 6.652 9.515 -19.485 1.00 90.25 202 SER A N 1
ATOM 1567 C CA . SER A 1 202 ? 6.509 10.417 -18.331 1.00 90.25 202 SER A CA 1
ATOM 1568 C C . SER A 1 202 ? 5.662 11.645 -18.697 1.00 90.25 202 SER A C 1
ATOM 1570 O O . SER A 1 202 ? 4.592 11.823 -18.121 1.00 90.25 202 SER A O 1
ATOM 1572 N N . ASN A 1 203 ? 6.010 12.392 -19.756 1.00 92.00 203 ASN A N 1
ATOM 1573 C CA . ASN A 1 203 ? 5.222 13.552 -20.195 1.00 92.00 203 ASN A CA 1
ATOM 1574 C C . ASN A 1 203 ? 3.759 13.195 -20.518 1.00 92.00 203 ASN A C 1
ATOM 1576 O O . ASN A 1 203 ? 2.854 13.967 -20.200 1.00 92.00 203 ASN A O 1
ATOM 1580 N N . MET A 1 204 ? 3.497 12.039 -21.141 1.00 94.50 204 MET A N 1
ATOM 1581 C CA . MET A 1 204 ? 2.129 11.590 -21.436 1.00 94.50 204 MET A CA 1
ATOM 1582 C C . MET A 1 204 ? 1.351 11.187 -20.175 1.00 94.50 204 MET A C 1
ATOM 1584 O O . MET A 1 204 ? 0.147 11.442 -20.107 1.00 94.50 204 MET A O 1
ATOM 1588 N N . VAL A 1 205 ? 2.008 10.596 -19.172 1.00 92.94 205 VAL A N 1
ATOM 1589 C CA . VAL A 1 205 ? 1.401 10.248 -17.877 1.00 92.94 205 VAL A CA 1
ATOM 1590 C C . VAL A 1 205 ? 1.119 11.514 -17.073 1.00 92.94 205 VAL A C 1
ATOM 1592 O O . VAL A 1 205 ? -0.040 11.745 -16.727 1.00 92.94 205 VAL A O 1
ATOM 1595 N N . SER A 1 206 ? 2.092 12.412 -16.900 1.00 91.31 206 SER A N 1
ATOM 1596 C CA . SER A 1 206 ? 1.881 13.712 -16.250 1.00 91.31 206 SER A CA 1
ATOM 1597 C C . SER A 1 206 ? 0.789 14.523 -16.963 1.00 91.31 206 SER A C 1
ATOM 1599 O O . SER A 1 206 ? -0.101 15.069 -16.319 1.00 91.31 206 SER A O 1
ATOM 1601 N N . ALA A 1 207 ? 0.737 14.525 -18.300 1.00 92.62 207 ALA A N 1
ATOM 1602 C CA . ALA A 1 207 ? -0.350 15.169 -19.043 1.00 92.62 207 ALA A CA 1
ATOM 1603 C C . ALA A 1 207 ? -1.717 14.462 -18.899 1.00 92.62 207 ALA A C 1
ATOM 1605 O O . ALA A 1 207 ? -2.757 15.087 -19.151 1.00 92.62 207 ALA A O 1
ATOM 1606 N N . ALA A 1 208 ? -1.752 13.181 -18.527 1.00 93.69 208 ALA A N 1
ATOM 1607 C CA . ALA A 1 208 ? -2.976 12.428 -18.273 1.00 93.69 208 ALA A CA 1
ATOM 1608 C C . ALA A 1 208 ? -3.539 12.675 -16.864 1.00 93.69 208 ALA A C 1
ATOM 1610 O O . ALA A 1 208 ? -4.749 12.885 -16.743 1.00 93.69 208 ALA A O 1
ATOM 1611 N N . ILE A 1 209 ? -2.691 12.677 -15.827 1.00 94.06 209 ILE A N 1
ATOM 1612 C CA . ILE A 1 209 ? -3.112 12.742 -14.412 1.00 94.06 209 ILE A CA 1
ATOM 1613 C C . ILE A 1 209 ? -2.798 14.070 -13.699 1.00 94.06 209 ILE A C 1
ATOM 1615 O O . ILE A 1 209 ? -3.333 14.300 -12.618 1.00 94.06 209 ILE A O 1
ATOM 1619 N N . GLY A 1 210 ? -2.002 14.961 -14.302 1.00 91.50 210 GLY A N 1
ATOM 1620 C CA . GLY A 1 210 ? -1.436 16.173 -13.683 1.00 91.50 210 GLY A CA 1
ATOM 1621 C C . GLY A 1 210 ? -2.430 17.023 -12.895 1.00 91.50 210 GLY A C 1
ATOM 1622 O O . GLY A 1 210 ? -2.226 17.244 -11.710 1.00 91.50 210 GLY A O 1
ATOM 1623 N N . GLY A 1 211 ? -3.591 17.355 -13.467 1.00 93.25 211 GLY A N 1
ATOM 1624 C CA . GLY A 1 211 ? -4.631 18.142 -12.777 1.00 93.25 211 GLY A CA 1
ATOM 1625 C C . GLY A 1 211 ? -5.294 17.477 -11.550 1.00 93.25 211 GLY A C 1
ATOM 1626 O O . GLY A 1 211 ? -6.170 18.081 -10.931 1.00 93.25 211 GLY A O 1
ATOM 1627 N N . LEU A 1 212 ? -4.923 16.238 -11.210 1.00 96.00 212 LEU A N 1
ATOM 1628 C CA . LEU A 1 212 ? -5.262 15.560 -9.950 1.00 96.00 212 LEU A CA 1
ATOM 1629 C C . LEU A 1 212 ? -4.050 15.386 -9.017 1.00 96.00 212 LEU A C 1
ATOM 1631 O O . LEU A 1 212 ? -4.243 15.152 -7.828 1.00 96.00 212 LEU A O 1
ATOM 1635 N N . ARG A 1 213 ? -2.833 15.497 -9.560 1.00 94.44 213 ARG A N 1
ATOM 1636 C CA . ARG A 1 213 ? -1.534 15.334 -8.893 1.00 94.44 213 ARG A CA 1
ATOM 1637 C C . ARG A 1 213 ? -0.986 16.675 -8.389 1.00 94.44 213 ARG A C 1
ATOM 1639 O O . ARG A 1 213 ? -0.660 16.793 -7.217 1.00 94.44 213 ARG A O 1
ATOM 1646 N N . GLU A 1 214 ? -0.953 17.687 -9.259 1.00 93.75 214 GLU A N 1
ATOM 1647 C CA . GLU A 1 214 ? -0.499 19.064 -8.992 1.00 93.75 214 GLU A CA 1
ATOM 1648 C C . GLU A 1 214 ? -1.056 19.656 -7.673 1.00 93.75 214 GLU A C 1
ATOM 1650 O O . GLU A 1 214 ? -0.267 20.220 -6.916 1.00 93.75 214 GLU A O 1
ATOM 1655 N N . PRO A 1 215 ? -2.345 19.470 -7.297 1.00 95.38 215 PRO A N 1
ATOM 1656 C CA . PRO A 1 215 ? -2.884 20.035 -6.054 1.00 95.38 215 PRO A CA 1
ATOM 1657 C C . PRO A 1 215 ? -2.246 19.512 -4.755 1.00 95.38 215 PRO A C 1
ATOM 1659 O O . PRO A 1 215 ? -2.460 20.116 -3.710 1.00 95.38 215 PRO A O 1
ATOM 1662 N N . PHE A 1 216 ? -1.494 18.404 -4.784 1.00 93.25 216 PHE A N 1
ATOM 1663 C CA . PHE A 1 216 ? -0.753 17.899 -3.616 1.00 93.25 216 PHE A CA 1
ATOM 1664 C C . PHE A 1 216 ? 0.600 18.602 -3.398 1.00 93.25 216 PHE A C 1
ATOM 1666 O O . PHE A 1 216 ? 1.186 18.467 -2.326 1.00 93.25 216 PHE A O 1
ATOM 1673 N N . GLU A 1 217 ? 1.094 19.343 -4.393 1.00 89.62 217 GLU A N 1
ATOM 1674 C CA . GLU A 1 217 ? 2.377 20.064 -4.351 1.00 89.62 217 GLU A CA 1
ATOM 1675 C C . GLU A 1 217 ? 2.197 21.584 -4.185 1.00 89.62 217 GLU A C 1
ATOM 1677 O O . GLU A 1 217 ? 3.143 22.301 -3.857 1.00 89.62 217 GLU A O 1
ATOM 1682 N N . GLU A 1 218 ? 0.981 22.095 -4.394 1.00 89.38 218 GLU A N 1
ATOM 1683 C CA . GLU A 1 218 ? 0.639 23.505 -4.216 1.00 89.38 218 GLU A CA 1
ATOM 1684 C C . GLU A 1 218 ? 0.628 23.913 -2.732 1.00 89.38 218 GLU A C 1
ATOM 1686 O O . GLU A 1 218 ? -0.252 23.509 -1.977 1.00 89.38 218 GLU A O 1
ATOM 1691 N N . GLU A 1 219 ? 1.510 24.837 -2.325 1.00 86.19 219 GLU A N 1
ATOM 1692 C CA . GLU A 1 219 ? 1.529 25.406 -0.958 1.00 86.19 219 GLU A CA 1
ATOM 1693 C C . GLU A 1 219 ? 0.184 26.028 -0.515 1.00 86.19 219 GLU A C 1
ATOM 1695 O O . GLU A 1 219 ? -0.061 26.222 0.677 1.00 86.19 219 GLU A O 1
ATOM 1700 N N . THR A 1 220 ? -0.683 26.385 -1.469 1.00 90.19 220 THR A N 1
ATOM 1701 C CA . THR A 1 220 ? -2.005 26.979 -1.224 1.00 90.19 220 THR A CA 1
ATOM 1702 C C . THR A 1 220 ? -3.122 25.966 -0.993 1.00 90.19 220 THR A C 1
ATOM 1704 O O . THR A 1 220 ? -4.213 26.381 -0.601 1.00 90.19 220 THR A O 1
ATOM 1707 N N . THR A 1 221 ? -2.878 24.679 -1.244 1.00 90.62 221 THR A N 1
ATOM 1708 C CA . THR A 1 221 ? -3.895 23.623 -1.236 1.00 90.62 221 THR A CA 1
ATOM 1709 C C . THR A 1 221 ? -3.588 22.631 -0.117 1.00 90.62 221 THR A C 1
ATOM 1711 O O . THR A 1 221 ? -2.480 22.117 -0.001 1.00 90.62 221 THR A O 1
ATOM 1714 N N . THR A 1 222 ? -4.559 22.358 0.758 1.00 91.06 222 THR A N 1
ATOM 1715 C CA . THR A 1 222 ? -4.345 21.380 1.836 1.00 91.06 222 THR A CA 1
ATOM 1716 C C . THR A 1 222 ? -4.402 19.947 1.307 1.00 91.06 222 THR A C 1
ATOM 1718 O O . THR A 1 222 ? -5.136 19.656 0.360 1.00 91.06 222 THR A O 1
ATOM 1721 N N . PHE A 1 223 ? -3.708 19.016 1.975 1.00 91.94 223 PHE A N 1
ATOM 1722 C CA . PHE A 1 223 ? -3.779 17.585 1.646 1.00 91.94 223 PHE A CA 1
ATOM 1723 C C . PHE A 1 223 ? -5.231 17.080 1.582 1.00 91.94 223 PHE A C 1
ATOM 1725 O O . PHE A 1 223 ? -5.595 16.328 0.682 1.00 91.94 223 PHE A O 1
ATOM 1732 N N . GLU A 1 224 ? -6.096 17.533 2.497 1.00 90.38 224 GLU A N 1
ATOM 1733 C CA . GLU A 1 224 ? -7.517 17.175 2.497 1.00 90.38 224 GLU A CA 1
ATOM 1734 C C . GLU A 1 224 ? -8.268 17.713 1.265 1.00 90.38 224 GLU A C 1
ATOM 1736 O O . GLU A 1 224 ? -9.135 17.022 0.734 1.00 90.38 224 GLU A O 1
ATOM 1741 N N . GLU A 1 225 ? -7.958 18.915 0.777 1.00 93.25 225 GLU A N 1
ATOM 1742 C CA . GLU A 1 225 ? -8.569 19.468 -0.439 1.00 93.25 225 GLU A CA 1
ATOM 1743 C C . GLU A 1 225 ? -8.100 18.724 -1.696 1.00 93.25 225 GLU A C 1
ATOM 1745 O O . GLU A 1 225 ? -8.936 18.340 -2.521 1.00 93.25 225 GLU A O 1
ATOM 1750 N N . ALA A 1 226 ? -6.799 18.441 -1.804 1.00 95.88 226 ALA A N 1
ATOM 1751 C CA . ALA A 1 226 ? -6.219 17.650 -2.888 1.00 95.88 226 ALA A CA 1
ATOM 1752 C C . ALA A 1 226 ? -6.777 16.214 -2.911 1.00 95.88 226 ALA A C 1
ATOM 1754 O O . ALA A 1 226 ? -7.269 15.739 -3.940 1.00 95.88 226 ALA A O 1
ATOM 1755 N N . TRP A 1 227 ? -6.826 15.554 -1.750 1.00 95.00 227 TRP A N 1
ATOM 1756 C CA . TRP A 1 227 ? -7.412 14.225 -1.587 1.00 95.00 227 TRP A CA 1
ATOM 1757 C C . TRP A 1 227 ? -8.908 14.207 -1.922 1.00 95.00 227 TRP A C 1
ATOM 1759 O O . TRP A 1 227 ? -9.369 13.349 -2.675 1.00 95.00 227 TRP A O 1
ATOM 1769 N N . ASN A 1 228 ? -9.684 15.186 -1.445 1.00 92.19 228 ASN A N 1
ATOM 1770 C CA . ASN A 1 228 ? -11.104 15.295 -1.791 1.00 92.19 228 ASN A CA 1
ATOM 1771 C C . ASN A 1 228 ? -11.332 15.582 -3.286 1.00 92.19 228 ASN A C 1
ATOM 1773 O O . ASN A 1 228 ? -12.355 15.155 -3.827 1.00 92.19 228 ASN A O 1
ATOM 1777 N N . ASN A 1 229 ? -10.407 16.264 -3.972 1.00 95.31 229 ASN A N 1
ATOM 1778 C CA . ASN A 1 229 ? -10.436 16.417 -5.427 1.00 95.31 229 ASN A CA 1
ATOM 1779 C C . ASN A 1 229 ? -10.220 15.066 -6.133 1.00 95.31 229 ASN A C 1
ATOM 1781 O O . ASN A 1 229 ? -11.059 14.652 -6.936 1.00 95.31 229 ASN A O 1
ATOM 1785 N N . LEU A 1 230 ? -9.165 14.333 -5.763 1.00 97.00 230 LEU A N 1
ATOM 1786 C CA . LEU A 1 230 ? -8.851 13.003 -6.296 1.00 97.00 230 LEU A CA 1
ATOM 1787 C C . LEU A 1 230 ? -10.003 12.000 -6.082 1.00 97.00 230 LEU A C 1
ATOM 1789 O O . LEU A 1 230 ? -10.407 11.286 -7.004 1.00 97.00 230 LEU A O 1
ATOM 1793 N N . MET A 1 231 ? -10.621 12.012 -4.897 1.00 96.00 231 MET A N 1
ATOM 1794 C CA . MET A 1 231 ? -11.745 11.137 -4.536 1.00 96.00 231 MET A CA 1
ATOM 1795 C C . MET A 1 231 ? -13.034 11.365 -5.350 1.00 96.00 231 MET A C 1
ATOM 1797 O O . MET A 1 231 ? -13.941 10.529 -5.305 1.00 96.00 231 MET A O 1
ATOM 1801 N N . GLN A 1 232 ? -13.137 12.435 -6.149 1.00 94.94 232 GLN A N 1
ATOM 1802 C CA . GLN A 1 232 ? -14.233 12.587 -7.122 1.00 94.94 232 GLN A CA 1
ATOM 1803 C C . GLN A 1 232 ? -14.124 11.592 -8.291 1.00 94.94 232 GLN A C 1
ATOM 1805 O O . GLN A 1 232 ? -15.142 11.249 -8.902 1.00 94.94 232 GLN A O 1
ATOM 1810 N N . TYR A 1 233 ? -12.912 11.104 -8.572 1.00 96.38 233 TYR A N 1
ATOM 1811 C CA . TYR A 1 233 ? -12.587 10.243 -9.710 1.00 96.38 233 TYR A CA 1
ATOM 1812 C C . TYR A 1 233 ? -12.191 8.815 -9.315 1.00 96.38 233 TYR A C 1
ATOM 1814 O O . TYR A 1 233 ? -12.039 7.978 -10.197 1.00 96.38 233 TYR A O 1
ATOM 1822 N N . ASP A 1 234 ? -12.114 8.505 -8.016 1.00 96.81 234 ASP A N 1
ATOM 1823 C CA . ASP A 1 234 ? -11.696 7.197 -7.480 1.00 96.81 234 ASP A CA 1
ATOM 1824 C C . ASP A 1 234 ? -12.447 5.993 -8.082 1.00 96.81 234 ASP A C 1
ATOM 1826 O O . ASP A 1 234 ? -11.876 4.916 -8.206 1.00 96.81 234 ASP A O 1
ATOM 1830 N N . GLN A 1 235 ? -13.703 6.157 -8.529 1.00 95.56 235 GLN A N 1
ATOM 1831 C CA . GLN A 1 235 ? -14.444 5.089 -9.225 1.00 95.56 235 GLN A CA 1
ATOM 1832 C C . GLN A 1 235 ? -13.842 4.651 -10.577 1.00 95.56 235 GLN A C 1
ATOM 1834 O O . GLN A 1 235 ? -14.335 3.691 -11.170 1.00 95.56 235 GLN A O 1
ATOM 1839 N N . HIS A 1 236 ? -12.829 5.354 -11.083 1.00 97.44 236 HIS A N 1
ATOM 1840 C CA . HIS A 1 236 ? -12.116 5.030 -12.313 1.00 97.44 236 HIS A CA 1
ATOM 1841 C C . HIS A 1 236 ? -10.781 4.346 -12.011 1.00 97.44 236 HIS A C 1
ATOM 1843 O O . HIS A 1 236 ? -10.051 4.730 -11.098 1.00 97.44 236 HIS A O 1
ATOM 1849 N N . SER A 1 237 ? -10.433 3.366 -12.840 1.00 98.12 237 SER A N 1
ATOM 1850 C CA . SER A 1 237 ? -9.030 3.008 -13.043 1.00 98.12 237 SER A CA 1
ATOM 1851 C C . SER A 1 237 ? -8.304 4.076 -13.858 1.00 98.12 237 SER A C 1
ATOM 1853 O O . SER A 1 237 ? -8.953 4.825 -14.593 1.00 98.12 237 SER A O 1
ATOM 1855 N N . THR A 1 238 ? -6.974 4.107 -13.818 1.00 97.69 238 THR A N 1
ATOM 1856 C CA . THR A 1 238 ? -6.161 5.005 -14.663 1.00 97.69 238 THR A CA 1
ATOM 1857 C C . THR A 1 238 ? -6.529 4.879 -16.143 1.00 97.69 238 THR A C 1
ATOM 1859 O O . THR A 1 238 ? -6.809 5.880 -16.806 1.00 97.69 238 THR A O 1
ATOM 1862 N N . ARG A 1 239 ? -6.666 3.647 -16.646 1.00 96.44 239 ARG A N 1
ATOM 1863 C CA . ARG A 1 239 ? -7.093 3.352 -18.021 1.00 96.44 239 ARG A CA 1
ATOM 1864 C C . ARG A 1 239 ? -8.481 3.908 -18.333 1.00 96.44 239 ARG A C 1
ATOM 1866 O O . ARG A 1 239 ? -8.660 4.568 -19.353 1.00 96.44 239 ARG A O 1
ATOM 1873 N N . THR A 1 240 ? -9.469 3.686 -17.462 1.00 95.50 240 THR A N 1
ATOM 1874 C CA . THR A 1 240 ? -10.842 4.182 -17.696 1.00 95.50 240 THR A CA 1
ATOM 1875 C C . THR A 1 240 ? -10.967 5.696 -17.529 1.00 95.50 240 THR A C 1
ATOM 1877 O O . THR A 1 240 ? -11.788 6.308 -18.210 1.00 95.50 240 THR A O 1
ATOM 1880 N N . TYR A 1 241 ? -10.145 6.321 -16.682 1.00 96.12 241 TYR A N 1
ATOM 1881 C CA . TYR A 1 241 ? -10.067 7.775 -16.568 1.00 96.12 241 TYR A CA 1
ATOM 1882 C C . TYR A 1 241 ? -9.515 8.397 -17.853 1.00 96.12 241 TYR A C 1
ATOM 1884 O O . TYR A 1 241 ? -10.144 9.301 -18.405 1.00 96.12 241 TYR A O 1
ATOM 1892 N N . ILE A 1 242 ? -8.407 7.865 -18.384 1.00 94.75 242 ILE A N 1
ATOM 1893 C CA . ILE A 1 242 ? -7.859 8.304 -19.673 1.00 94.75 242 ILE A CA 1
ATOM 1894 C C . ILE A 1 242 ? -8.885 8.066 -20.789 1.00 94.75 242 ILE A C 1
ATOM 1896 O O . ILE A 1 242 ? -9.163 8.983 -21.550 1.00 94.75 242 ILE A O 1
ATOM 1900 N N . ALA A 1 243 ? -9.521 6.895 -20.863 1.00 89.50 243 ALA A N 1
ATOM 1901 C CA . ALA A 1 243 ? -10.456 6.582 -21.946 1.00 89.50 243 ALA A CA 1
ATOM 1902 C C . ALA A 1 243 ? -11.770 7.398 -21.923 1.00 89.50 243 ALA A C 1
ATOM 1904 O O . ALA A 1 243 ? -12.316 7.700 -22.984 1.00 89.50 243 ALA A O 1
ATOM 1905 N N . LEU A 1 244 ? -12.310 7.735 -20.741 1.00 87.88 244 LEU A N 1
ATOM 1906 C CA . LEU A 1 244 ? -13.672 8.286 -20.606 1.00 87.88 244 LEU A CA 1
ATOM 1907 C C . LEU A 1 244 ? -13.739 9.723 -20.072 1.00 87.88 244 LEU A C 1
ATOM 1909 O O . LEU A 1 244 ? -14.694 10.439 -20.382 1.00 87.88 244 LEU A O 1
ATOM 1913 N N . VAL A 1 245 ? -12.765 10.149 -19.263 1.00 90.44 245 VAL A N 1
ATOM 1914 C CA . VAL A 1 245 ? -12.780 11.452 -18.573 1.00 90.44 245 VAL A CA 1
ATOM 1915 C C . VAL A 1 245 ? -11.776 12.422 -19.195 1.00 90.44 245 VAL A C 1
ATOM 1917 O O . VAL A 1 245 ? -12.131 13.571 -19.458 1.00 90.44 245 VAL A O 1
ATOM 1920 N N . ASN A 1 246 ? -10.563 11.951 -19.503 1.00 89.06 246 ASN A N 1
ATOM 1921 C CA . ASN A 1 246 ? -9.494 12.727 -20.138 1.00 89.06 246 ASN A CA 1
ATOM 1922 C C . ASN A 1 246 ? -8.977 12.067 -21.446 1.00 89.06 246 ASN A C 1
ATOM 1924 O O . ASN A 1 246 ? -7.795 11.717 -21.521 1.00 89.06 246 ASN A O 1
ATOM 1928 N N . PRO A 1 247 ? -9.833 11.882 -22.480 1.00 85.06 247 PRO A N 1
ATOM 1929 C CA . PRO A 1 247 ? -9.502 11.163 -23.718 1.00 85.06 247 PRO A CA 1
ATOM 1930 C C . PRO A 1 247 ? -8.501 11.918 -24.600 1.00 85.06 247 PRO A C 1
ATOM 1932 O O . PRO A 1 247 ? -8.864 12.599 -25.561 1.00 85.06 247 PRO A O 1
ATOM 1935 N N . LYS A 1 248 ? -7.216 11.771 -24.262 1.00 83.44 248 LYS A N 1
ATOM 1936 C CA . LYS A 1 248 ? -6.057 12.282 -25.012 1.00 83.44 248 LYS A CA 1
ATOM 1937 C C . LYS A 1 248 ? -5.345 11.211 -25.847 1.00 83.44 248 LYS A C 1
ATOM 1939 O O . LYS A 1 248 ? -4.684 11.553 -26.825 1.00 83.44 248 LYS A O 1
ATOM 1944 N N . TYR A 1 249 ? -5.473 9.940 -25.468 1.00 92.19 249 TYR A N 1
ATOM 1945 C CA . TYR A 1 249 ? -4.665 8.826 -25.974 1.00 92.19 249 TYR A CA 1
ATOM 1946 C C . TYR A 1 249 ? -5.555 7.651 -26.402 1.00 92.19 249 TYR A C 1
ATOM 1948 O O . TYR A 1 249 ? -6.631 7.461 -25.837 1.00 92.19 249 TYR A O 1
ATOM 1956 N N . SER A 1 250 ? -5.127 6.880 -27.408 1.00 92.44 250 SER A N 1
ATOM 1957 C CA . SER A 1 250 ? -5.798 5.631 -27.801 1.00 92.44 250 SER A CA 1
ATOM 1958 C C . SER A 1 250 ? -5.368 4.467 -26.905 1.00 92.44 250 SER A C 1
ATOM 1960 O O . SER A 1 250 ? -4.343 4.559 -26.226 1.00 92.44 250 SER A O 1
ATOM 1962 N N . ASP A 1 251 ? -6.110 3.358 -26.928 1.00 92.00 251 ASP A N 1
ATOM 1963 C CA . ASP A 1 251 ? -5.813 2.180 -26.103 1.00 92.00 251 ASP A CA 1
ATOM 1964 C C . ASP A 1 251 ? -4.395 1.629 -26.347 1.00 92.00 251 ASP A C 1
ATOM 1966 O O . ASP A 1 251 ? -3.733 1.191 -25.407 1.00 92.00 251 ASP A O 1
ATOM 1970 N N . GLU A 1 252 ? -3.878 1.709 -27.579 1.00 93.81 252 GLU A N 1
ATOM 1971 C CA . GLU A 1 252 ? -2.502 1.319 -27.915 1.00 93.81 252 GLU A CA 1
ATOM 1972 C C . GLU A 1 252 ? -1.464 2.212 -27.224 1.00 93.81 252 GLU A C 1
ATOM 1974 O O . GLU A 1 252 ? -0.473 1.709 -26.692 1.00 93.81 252 GLU A O 1
ATOM 1979 N N . ILE A 1 253 ? -1.706 3.527 -27.175 1.00 95.06 253 ILE A N 1
ATOM 1980 C CA . ILE A 1 253 ? -0.836 4.469 -26.461 1.00 95.06 253 ILE A CA 1
ATOM 1981 C C . ILE A 1 253 ? -0.956 4.279 -24.946 1.00 95.06 253 ILE A C 1
ATOM 1983 O O . ILE A 1 253 ? 0.056 4.344 -24.259 1.00 95.06 253 ILE A O 1
ATOM 1987 N N . VAL A 1 254 ? -2.142 3.972 -24.408 1.00 95.56 254 VAL A N 1
ATOM 1988 C CA . VAL A 1 254 ? -2.302 3.685 -22.970 1.00 95.56 254 VAL A CA 1
ATOM 1989 C C . VAL A 1 254 ? -1.606 2.374 -22.577 1.00 95.56 254 VAL A C 1
ATOM 1991 O O . VAL A 1 254 ? -0.992 2.308 -21.515 1.00 95.56 254 VAL A O 1
ATOM 1994 N N . ASN A 1 255 ? -1.613 1.353 -23.443 1.00 95.38 255 ASN A N 1
ATOM 1995 C CA . ASN A 1 255 ? -0.827 0.125 -23.252 1.00 95.38 255 ASN A CA 1
ATOM 1996 C C . ASN A 1 255 ? 0.686 0.390 -23.284 1.00 95.38 255 ASN A C 1
ATOM 1998 O O . ASN A 1 255 ? 1.426 -0.159 -22.467 1.00 95.38 255 ASN A O 1
ATOM 2002 N N . TYR A 1 256 ? 1.145 1.247 -24.201 1.00 96.06 256 TYR A N 1
ATOM 2003 C CA . TYR A 1 256 ? 2.534 1.707 -24.242 1.00 96.06 256 TYR A CA 1
ATOM 2004 C C . TYR A 1 256 ? 2.902 2.464 -22.956 1.00 96.06 256 TYR A C 1
ATOM 2006 O O . TYR A 1 256 ? 3.893 2.129 -22.315 1.00 96.06 256 TYR A O 1
ATOM 2014 N N . MET A 1 257 ? 2.066 3.411 -22.517 1.00 95.75 257 MET A N 1
ATOM 2015 C CA . MET A 1 257 ? 2.266 4.144 -21.263 1.00 95.75 257 MET A CA 1
ATOM 2016 C C . MET A 1 257 ? 2.363 3.202 -20.056 1.00 95.75 257 MET A C 1
ATOM 2018 O O . MET A 1 257 ? 3.318 3.318 -19.298 1.00 95.75 257 MET A O 1
ATOM 2022 N N . GLU A 1 258 ? 1.447 2.236 -19.901 1.00 97.06 258 GLU A N 1
ATOM 2023 C CA . GLU A 1 258 ? 1.511 1.258 -18.801 1.00 97.06 258 GLU A CA 1
ATOM 2024 C C . GLU A 1 258 ? 2.839 0.482 -18.821 1.00 97.06 258 GLU A C 1
ATOM 2026 O O . GLU A 1 258 ? 3.523 0.418 -17.804 1.00 97.06 258 GLU A O 1
ATOM 2031 N N . THR A 1 259 ? 3.235 -0.040 -19.988 1.00 96.62 259 THR A N 1
ATOM 2032 C CA . THR A 1 259 ? 4.422 -0.904 -20.166 1.00 96.62 259 THR A CA 1
ATOM 2033 C C . THR A 1 259 ? 5.724 -0.253 -19.694 1.00 96.62 259 THR A C 1
ATOM 2035 O O . THR A 1 259 ? 6.596 -0.940 -19.158 1.00 96.62 259 THR A O 1
ATOM 2038 N N . PHE A 1 260 ? 5.857 1.059 -19.903 1.00 94.94 260 PHE A N 1
ATOM 2039 C CA . PHE A 1 260 ? 7.057 1.831 -19.572 1.00 94.94 260 PHE A CA 1
ATOM 2040 C C . PHE A 1 260 ? 6.954 2.604 -18.248 1.00 94.94 260 PHE A C 1
ATOM 2042 O O . PHE A 1 260 ? 7.982 3.052 -17.747 1.00 94.94 260 PHE A O 1
ATOM 2049 N N . ASN A 1 261 ? 5.754 2.752 -17.674 1.00 94.31 261 ASN A N 1
ATOM 2050 C CA . ASN A 1 261 ? 5.540 3.452 -16.404 1.00 94.31 261 ASN A CA 1
ATOM 2051 C C . ASN A 1 261 ? 5.420 2.502 -15.202 1.00 94.31 261 ASN A C 1
ATOM 2053 O O . ASN A 1 261 ? 5.775 2.879 -14.092 1.00 94.31 261 ASN A O 1
ATOM 2057 N N . THR A 1 262 ? 4.860 1.300 -15.379 1.00 95.75 262 THR A N 1
ATOM 2058 C CA . THR A 1 262 ? 4.478 0.428 -14.256 1.00 95.75 262 THR A CA 1
ATOM 2059 C C . THR A 1 262 ? 4.404 -1.063 -14.648 1.00 95.75 262 THR A C 1
ATOM 2061 O O . THR A 1 262 ? 4.822 -1.473 -15.735 1.00 95.75 262 THR A O 1
ATOM 2064 N N . ALA A 1 263 ? 3.936 -1.919 -13.736 1.00 96.81 263 ALA A N 1
ATOM 2065 C CA . ALA A 1 263 ? 3.777 -3.355 -13.973 1.00 96.81 263 ALA A CA 1
ATOM 2066 C C . ALA A 1 263 ? 2.466 -3.698 -14.702 1.00 96.81 263 ALA A C 1
ATOM 2068 O O . ALA A 1 263 ? 1.527 -2.903 -14.773 1.00 96.81 263 ALA A O 1
ATOM 2069 N N . THR A 1 264 ? 2.398 -4.902 -15.273 1.00 98.38 264 THR A N 1
ATOM 2070 C CA . THR A 1 264 ? 1.343 -5.247 -16.232 1.00 98.38 264 THR A CA 1
ATOM 2071 C C . THR A 1 264 ? -0.046 -5.348 -15.588 1.00 98.38 264 THR A C 1
ATOM 2073 O O . THR A 1 264 ? -0.272 -6.119 -14.649 1.00 98.38 264 THR A O 1
ATOM 2076 N N . ASN A 1 265 ? -0.997 -4.621 -16.185 1.00 97.81 265 ASN A N 1
ATOM 2077 C CA . ASN A 1 265 ? -2.371 -4.343 -15.747 1.00 97.81 265 ASN A CA 1
ATOM 2078 C C . ASN A 1 265 ? -2.520 -3.405 -14.527 1.00 97.81 265 ASN A C 1
ATOM 2080 O O . ASN A 1 265 ? -3.616 -3.330 -13.960 1.00 97.81 265 ASN A O 1
ATOM 2084 N N . LEU A 1 266 ? -1.481 -2.677 -14.091 1.00 97.75 266 LEU A N 1
ATOM 2085 C CA . LEU A 1 266 ? -1.644 -1.725 -12.981 1.00 97.75 266 LEU A CA 1
ATOM 2086 C C . LEU A 1 266 ? -2.427 -0.457 -13.363 1.00 97.75 266 LEU A C 1
ATOM 2088 O O . LEU A 1 266 ? -3.060 0.126 -12.485 1.00 97.75 266 LEU A O 1
ATOM 2092 N N . PHE A 1 267 ? -2.541 -0.090 -14.648 1.00 97.94 267 PHE A N 1
ATOM 2093 C CA . PHE A 1 267 ? -3.473 0.979 -15.051 1.00 97.94 267 PHE A CA 1
ATOM 2094 C C . PHE A 1 267 ? -4.953 0.558 -14.970 1.00 97.94 267 PHE A C 1
ATOM 2096 O O . PHE A 1 267 ? -5.833 1.411 -15.114 1.00 97.94 267 PHE A O 1
ATOM 2103 N N . ASP A 1 268 ? -5.255 -0.719 -14.708 1.00 98.00 268 ASP A N 1
ATOM 2104 C CA . ASP A 1 268 ? -6.616 -1.193 -14.419 1.00 98.00 268 ASP A CA 1
ATOM 2105 C C . ASP A 1 268 ? -6.983 -1.139 -12.924 1.00 98.00 268 ASP A C 1
ATOM 2107 O O . ASP A 1 268 ? -8.152 -1.329 -12.574 1.00 98.00 268 ASP A O 1
ATOM 2111 N N . GLN A 1 269 ? -6.025 -0.808 -12.051 1.00 98.19 269 GLN A N 1
ATOM 2112 C CA . GLN A 1 269 ? -6.270 -0.486 -10.640 1.00 98.19 269 GLN A CA 1
ATOM 2113 C C . GLN A 1 269 ? -6.635 0.999 -10.474 1.00 98.19 269 GLN A C 1
ATOM 2115 O O . GLN A 1 269 ? -6.717 1.730 -11.464 1.00 98.19 269 GLN A O 1
ATOM 2120 N N . ALA A 1 270 ? -6.964 1.441 -9.256 1.00 98.12 270 ALA A N 1
ATOM 2121 C CA . ALA A 1 270 ? -7.549 2.764 -9.043 1.00 98.12 270 ALA A CA 1
ATOM 2122 C C . ALA A 1 270 ? -6.639 3.909 -9.525 1.00 98.12 270 ALA A C 1
ATOM 2124 O O . ALA A 1 270 ? -5.433 3.920 -9.283 1.00 98.12 270 ALA A O 1
ATOM 2125 N N . LEU A 1 271 ? -7.250 4.919 -10.153 1.00 97.94 271 LEU A N 1
ATOM 2126 C CA . LEU A 1 271 ? -6.569 6.153 -10.563 1.00 97.94 271 LEU A CA 1
ATOM 2127 C C . LEU A 1 271 ? -5.856 6.841 -9.389 1.00 97.94 271 LEU A C 1
ATOM 2129 O O . LEU A 1 271 ? -4.778 7.406 -9.554 1.00 97.94 271 LEU A O 1
ATOM 2133 N N . SER A 1 272 ? -6.472 6.779 -8.210 1.00 97.88 272 SER A N 1
ATOM 2134 C CA . SER A 1 272 ? -5.949 7.302 -6.951 1.00 97.88 272 SER A CA 1
ATOM 2135 C C . SER A 1 272 ? -4.597 6.692 -6.583 1.00 97.88 272 SER A C 1
ATOM 2137 O O . SER A 1 272 ? -3.683 7.441 -6.259 1.00 97.88 272 SER A O 1
ATOM 2139 N N . GLU A 1 273 ? -4.426 5.376 -6.732 1.00 98.12 273 GLU A N 1
ATOM 2140 C CA . GLU A 1 273 ? -3.137 4.707 -6.502 1.00 98.12 273 GLU A CA 1
ATOM 2141 C C . GLU A 1 273 ? -2.067 5.194 -7.477 1.00 98.12 273 GLU A C 1
ATOM 2143 O O . GLU A 1 273 ? -0.960 5.507 -7.058 1.00 98.12 273 GLU A O 1
ATOM 2148 N N . THR A 1 274 ? -2.394 5.339 -8.768 1.00 97.19 274 THR A N 1
ATOM 2149 C CA . THR A 1 274 ? -1.421 5.854 -9.750 1.00 97.19 274 THR A CA 1
ATOM 2150 C C . THR A 1 274 ? -0.986 7.287 -9.425 1.00 97.19 274 THR A C 1
ATOM 2152 O O . THR A 1 274 ? 0.187 7.600 -9.579 1.00 97.19 274 THR A O 1
ATOM 2155 N N . VAL A 1 275 ? -1.887 8.148 -8.936 1.00 97.06 275 VAL A N 1
ATOM 2156 C CA . VAL A 1 275 ? -1.526 9.512 -8.501 1.00 97.06 275 VAL A CA 1
ATOM 2157 C C . VAL A 1 275 ? -0.625 9.493 -7.259 1.00 97.06 275 VAL A C 1
ATOM 2159 O O . VAL A 1 275 ? 0.355 10.232 -7.218 1.00 97.06 275 VAL A O 1
ATOM 2162 N N . MET A 1 276 ? -0.912 8.648 -6.264 1.00 96.25 276 MET A N 1
ATOM 2163 C CA . MET A 1 276 ? -0.101 8.563 -5.038 1.00 96.25 276 MET A CA 1
ATOM 2164 C C . MET A 1 276 ? 1.270 7.902 -5.265 1.00 96.25 276 MET A C 1
ATOM 2166 O O . MET A 1 276 ? 2.254 8.294 -4.631 1.00 96.25 276 MET A O 1
ATOM 2170 N N . ASP A 1 277 ? 1.355 6.927 -6.174 1.00 94.19 277 ASP A N 1
ATOM 2171 C CA . ASP A 1 277 ? 2.609 6.276 -6.566 1.00 94.19 277 ASP A CA 1
ATOM 2172 C C . ASP A 1 277 ? 3.514 7.248 -7.341 1.00 94.19 277 ASP A C 1
ATOM 2174 O O . ASP A 1 277 ? 4.688 7.402 -7.004 1.00 94.19 277 ASP A O 1
ATOM 2178 N N . ASP A 1 278 ? 2.944 7.995 -8.296 1.00 93.50 278 ASP A N 1
ATOM 2179 C CA . ASP A 1 278 ? 3.638 9.030 -9.074 1.00 93.50 278 ASP A CA 1
ATOM 2180 C C . ASP A 1 278 ? 4.182 10.157 -8.175 1.00 93.50 278 ASP A C 1
ATOM 2182 O O . ASP A 1 278 ? 5.372 10.462 -8.235 1.00 93.50 278 ASP A O 1
ATOM 2186 N N . LEU A 1 279 ? 3.378 10.669 -7.230 1.00 92.62 279 LEU A N 1
ATOM 2187 C CA . LEU A 1 279 ? 3.843 11.620 -6.205 1.00 92.62 279 LEU A CA 1
ATOM 2188 C C . LEU A 1 279 ? 5.008 11.070 -5.366 1.00 92.62 279 LEU A C 1
ATOM 2190 O O . LEU A 1 279 ? 5.866 11.831 -4.926 1.00 92.62 279 LEU A O 1
ATOM 2194 N N . THR A 1 280 ? 5.064 9.759 -5.116 1.00 91.31 280 THR A N 1
ATOM 2195 C CA . THR A 1 280 ? 6.120 9.179 -4.271 1.00 91.31 280 THR A CA 1
ATOM 2196 C C . THR A 1 280 ? 7.400 8.865 -5.055 1.00 91.31 280 THR A C 1
ATOM 2198 O O . THR A 1 280 ? 8.496 8.941 -4.492 1.00 91.31 280 THR A O 1
ATOM 2201 N N . PHE A 1 281 ? 7.290 8.521 -6.342 1.00 89.62 281 PHE A N 1
ATOM 2202 C CA . PHE A 1 281 ? 8.442 8.226 -7.199 1.00 89.62 281 PHE A CA 1
ATOM 2203 C C . PHE A 1 281 ? 9.032 9.454 -7.901 1.00 89.62 281 PHE A C 1
ATOM 2205 O O . PHE A 1 281 ? 10.255 9.513 -8.042 1.00 89.62 281 PHE A O 1
ATOM 2212 N N . ASP A 1 282 ? 8.201 10.423 -8.285 1.00 86.38 282 ASP A N 1
ATOM 2213 C CA . ASP A 1 282 ? 8.574 11.606 -9.067 1.00 86.38 282 ASP A CA 1
ATOM 2214 C C . ASP A 1 282 ? 8.050 12.905 -8.425 1.00 86.38 282 ASP A C 1
ATOM 2216 O O . ASP A 1 282 ? 7.410 13.731 -9.068 1.00 86.38 282 ASP A O 1
ATOM 2220 N N . TRP A 1 283 ? 8.322 13.103 -7.126 1.00 83.88 283 TRP A N 1
ATOM 2221 C CA . TRP A 1 283 ? 7.996 14.341 -6.384 1.00 83.88 283 TRP A CA 1
ATOM 2222 C C . TRP A 1 283 ? 8.677 15.604 -6.959 1.00 83.88 283 TRP A C 1
ATOM 2224 O O . TRP A 1 283 ? 8.303 16.731 -6.645 1.00 83.88 283 TRP A O 1
ATOM 2234 N N . GLY A 1 284 ? 9.734 15.444 -7.760 1.00 81.19 284 GLY A N 1
ATOM 2235 C CA . GLY A 1 284 ? 10.440 16.555 -8.394 1.00 81.19 284 GLY A CA 1
ATOM 2236 C C . GLY A 1 284 ? 11.901 16.256 -8.726 1.00 81.19 284 GLY A C 1
ATOM 2237 O O . GLY A 1 284 ? 12.448 15.194 -8.420 1.00 81.19 284 GLY A O 1
ATOM 2238 N N . GLU A 1 285 ? 12.572 17.229 -9.345 1.00 77.62 285 GLU A N 1
ATOM 2239 C CA . GLU A 1 285 ? 13.953 17.055 -9.794 1.00 77.62 285 GLU A CA 1
ATOM 2240 C C . GLU A 1 285 ? 14.929 16.815 -8.622 1.00 77.62 285 GLU A C 1
ATOM 2242 O O . GLU A 1 285 ? 15.028 17.610 -7.688 1.00 77.62 285 GLU A O 1
ATOM 2247 N N . ASN A 1 286 ? 15.754 15.767 -8.737 1.00 83.44 286 ASN A N 1
ATOM 2248 C CA . ASN A 1 286 ? 16.872 15.452 -7.831 1.00 83.44 286 ASN A CA 1
ATOM 2249 C C . ASN A 1 286 ? 16.496 15.054 -6.383 1.00 83.44 286 ASN A C 1
ATOM 2251 O O . ASN A 1 286 ? 17.290 15.282 -5.465 1.00 83.44 286 ASN A O 1
ATOM 2255 N N . VAL A 1 287 ? 15.341 14.408 -6.165 1.00 91.44 287 VAL A N 1
ATOM 2256 C CA . VAL A 1 287 ? 14.970 13.814 -4.861 1.00 91.44 287 VAL A CA 1
ATOM 2257 C C . VAL A 1 287 ? 16.108 12.943 -4.287 1.00 91.44 287 VAL A C 1
ATOM 2259 O O . VAL A 1 287 ? 16.544 11.991 -4.944 1.00 91.44 287 VAL A O 1
ATOM 2262 N N . PRO A 1 288 ? 16.587 13.194 -3.051 1.00 94.69 288 PRO A N 1
ATOM 2263 C CA . PRO A 1 288 ? 17.587 12.344 -2.415 1.00 94.69 288 PRO A CA 1
ATOM 2264 C C . PRO A 1 288 ? 16.977 11.010 -1.966 1.00 94.69 288 PRO A C 1
ATOM 2266 O O . PRO A 1 288 ? 16.276 10.934 -0.962 1.00 94.69 288 PRO A O 1
ATOM 2269 N N . TRP A 1 289 ? 17.291 9.919 -2.658 1.00 97.62 289 TRP A N 1
ATOM 2270 C CA . TRP A 1 289 ? 16.902 8.576 -2.223 1.00 97.62 289 TRP A CA 1
ATOM 2271 C C . TRP A 1 289 ? 17.911 7.997 -1.220 1.00 97.62 289 TRP A C 1
ATOM 2273 O O . TRP A 1 289 ? 19.124 8.194 -1.342 1.00 97.62 289 TRP A O 1
ATOM 2283 N N . LYS A 1 290 ? 17.416 7.262 -0.219 1.00 98.06 290 LYS A N 1
ATOM 2284 C CA . LYS A 1 290 ? 18.199 6.624 0.853 1.00 98.06 290 LYS A CA 1
ATOM 2285 C C . LYS A 1 290 ? 17.912 5.127 0.946 1.00 98.06 290 LYS A C 1
ATOM 2287 O O . LYS A 1 290 ? 16.810 4.677 0.636 1.00 98.06 290 LYS A O 1
ATOM 2292 N N . CYS A 1 291 ? 18.873 4.357 1.444 1.00 98.19 291 CYS A N 1
ATOM 2293 C CA . CYS A 1 291 ? 18.661 2.996 1.941 1.00 98.19 291 CYS A CA 1
ATOM 2294 C C . CYS A 1 291 ? 19.525 2.735 3.185 1.00 98.19 291 CYS A C 1
ATOM 2296 O O . CYS A 1 291 ? 20.301 3.595 3.605 1.00 98.19 291 CYS A O 1
ATOM 2298 N N . ILE A 1 292 ? 19.357 1.564 3.808 1.00 97.69 292 ILE A N 1
ATOM 2299 C CA . ILE A 1 292 ? 20.049 1.212 5.053 1.00 97.69 292 ILE A CA 1
ATOM 2300 C C . ILE A 1 292 ? 21.127 0.159 4.785 1.00 97.69 292 ILE A C 1
ATOM 2302 O O . ILE A 1 292 ? 20.828 -0.988 4.452 1.00 97.69 292 ILE A O 1
ATOM 2306 N N . GLN A 1 293 ? 22.388 0.525 5.007 1.00 97.12 293 GLN A N 1
ATOM 2307 C CA . GLN A 1 293 ? 23.541 -0.366 4.934 1.00 97.12 293 GLN A CA 1
ATOM 2308 C C . GLN A 1 293 ? 23.370 -1.550 5.895 1.00 97.12 293 GLN A C 1
ATOM 2310 O O . GLN A 1 293 ? 23.278 -1.397 7.118 1.00 97.12 293 GLN A O 1
ATOM 2315 N N . GLY A 1 294 ? 23.360 -2.762 5.347 1.00 94.38 294 GLY A N 1
ATOM 2316 C CA . GLY A 1 294 ? 23.107 -4.010 6.064 1.00 94.38 294 GLY A CA 1
ATOM 2317 C C . GLY A 1 294 ? 21.627 -4.398 6.191 1.00 94.38 294 GLY A C 1
ATOM 2318 O O . GLY A 1 294 ? 21.362 -5.360 6.925 1.00 94.38 294 GLY A O 1
ATOM 2319 N N . GLY A 1 295 ? 20.724 -3.679 5.510 1.00 96.12 295 GLY A N 1
ATOM 2320 C CA . GLY A 1 295 ? 19.309 -4.002 5.301 1.00 96.12 295 GLY A CA 1
ATOM 2321 C C . GLY A 1 295 ? 18.312 -3.117 6.054 1.00 96.12 295 GLY A C 1
ATOM 2322 O O . GLY A 1 295 ? 18.510 -2.800 7.229 1.00 96.12 295 GLY A O 1
ATOM 2323 N N . ALA A 1 296 ? 17.196 -2.781 5.404 1.00 96.62 296 ALA A N 1
ATOM 2324 C CA . ALA A 1 296 ? 16.075 -2.020 5.962 1.00 96.62 296 ALA A CA 1
ATOM 2325 C C . ALA A 1 296 ? 15.393 -2.694 7.168 1.00 96.62 296 ALA A C 1
ATOM 2327 O O . ALA A 1 296 ? 14.807 -2.006 8.007 1.00 96.62 296 ALA A O 1
ATOM 2328 N N . GLY A 1 297 ? 15.526 -4.017 7.331 1.00 95.75 297 GLY A N 1
ATOM 2329 C CA . GLY A 1 297 ? 15.100 -4.734 8.539 1.00 95.75 297 GLY A CA 1
ATOM 2330 C C . GLY A 1 297 ? 15.714 -4.170 9.829 1.00 95.75 297 GLY A C 1
ATOM 2331 O O . GLY A 1 297 ? 15.083 -4.235 10.885 1.00 95.75 297 GLY A O 1
ATOM 2332 N N . LYS A 1 298 ? 16.875 -3.500 9.741 1.00 96.62 298 LYS A N 1
ATOM 2333 C CA . LYS A 1 298 ? 17.489 -2.775 10.865 1.00 96.62 298 LYS A CA 1
ATOM 2334 C C . LYS A 1 298 ? 16.600 -1.677 11.459 1.00 96.62 298 LYS A C 1
ATOM 2336 O O . LYS A 1 298 ? 16.751 -1.388 12.639 1.00 96.62 298 LYS A O 1
ATOM 2341 N N . ILE A 1 299 ? 15.670 -1.093 10.696 1.00 97.75 299 ILE A N 1
ATOM 2342 C CA . ILE A 1 299 ? 14.709 -0.101 11.214 1.00 97.75 299 ILE A CA 1
ATOM 2343 C C . ILE A 1 299 ? 13.779 -0.771 12.236 1.00 97.75 299 ILE A C 1
ATOM 2345 O O . ILE A 1 299 ? 13.594 -0.268 13.342 1.00 97.75 299 ILE A O 1
ATOM 2349 N N . ALA A 1 300 ? 13.256 -1.957 11.909 1.00 96.31 300 ALA A N 1
ATOM 2350 C CA . ALA A 1 300 ? 12.442 -2.747 12.830 1.00 96.31 300 ALA A CA 1
ATOM 2351 C C . ALA A 1 300 ? 13.259 -3.285 14.018 1.00 96.31 300 ALA A C 1
ATOM 2353 O O . ALA A 1 300 ? 12.775 -3.268 15.150 1.00 96.31 300 ALA A O 1
ATOM 2354 N N . ASP A 1 301 ? 14.507 -3.707 13.785 1.00 95.38 301 ASP A N 1
ATOM 2355 C CA . ASP A 1 301 ? 15.409 -4.128 14.861 1.00 95.38 301 ASP A CA 1
ATOM 2356 C C . ASP A 1 301 ? 15.705 -2.974 15.842 1.00 95.38 301 ASP A C 1
ATOM 2358 O O . ASP A 1 301 ? 15.680 -3.188 17.054 1.00 95.38 301 ASP A O 1
ATOM 2362 N N . ALA A 1 302 ? 15.939 -1.756 15.337 1.00 97.06 302 ALA A N 1
ATOM 2363 C CA . ALA A 1 302 ? 16.189 -0.563 16.142 1.00 97.06 302 ALA A CA 1
ATOM 2364 C C . ALA A 1 302 ? 14.960 -0.156 16.967 1.00 97.06 302 ALA A C 1
ATOM 2366 O O . ALA A 1 302 ? 15.104 0.061 18.171 1.00 97.06 302 ALA A O 1
ATOM 2367 N N . MET A 1 303 ? 13.759 -0.124 16.366 1.00 97.75 303 MET A N 1
ATOM 2368 C CA . MET A 1 303 ? 12.516 0.136 17.109 1.00 97.75 303 MET A CA 1
ATOM 2369 C C . MET A 1 303 ? 12.343 -0.871 18.252 1.00 97.75 303 MET A C 1
ATOM 2371 O O . MET A 1 303 ? 12.196 -0.489 19.410 1.00 97.75 303 MET A O 1
ATOM 2375 N N . ARG A 1 304 ? 12.448 -2.170 17.944 1.00 95.19 304 ARG A N 1
ATOM 2376 C CA . ARG A 1 304 ? 12.258 -3.249 18.920 1.00 95.19 304 ARG A CA 1
ATOM 2377 C C . ARG A 1 304 ? 13.264 -3.216 20.073 1.00 95.19 304 ARG A C 1
ATOM 2379 O O . ARG A 1 304 ? 12.897 -3.561 21.191 1.00 95.19 304 ARG A O 1
ATOM 2386 N N . SER A 1 305 ? 14.510 -2.816 19.820 1.00 95.19 305 SER A N 1
ATOM 2387 C CA . SER A 1 305 ? 15.540 -2.694 20.863 1.00 95.19 305 SER A CA 1
ATOM 2388 C C . SER A 1 305 ? 15.342 -1.501 21.807 1.00 95.19 305 SER A C 1
ATOM 2390 O O . SER A 1 305 ? 15.987 -1.471 22.851 1.00 95.19 305 SER A O 1
ATOM 2392 N N . ASN A 1 306 ? 14.472 -0.541 21.467 1.00 96.38 306 ASN A N 1
ATOM 2393 C CA . ASN A 1 306 ? 14.207 0.664 22.267 1.00 96.38 306 ASN A CA 1
ATOM 2394 C C . ASN A 1 306 ? 12.772 0.725 22.838 1.00 96.38 306 ASN A C 1
ATOM 2396 O O . ASN A 1 306 ? 12.398 1.705 23.478 1.00 96.38 306 ASN A O 1
ATOM 2400 N N . MET A 1 307 ? 11.979 -0.335 22.652 1.00 96.38 307 MET A N 1
ATOM 2401 C CA . MET A 1 307 ? 10.684 -0.531 23.315 1.00 96.38 307 MET A CA 1
ATOM 2402 C C . MET A 1 307 ? 10.860 -0.986 24.774 1.00 96.38 307 MET A C 1
ATOM 2404 O O . MET A 1 307 ? 11.770 -1.752 25.093 1.00 96.38 307 MET A O 1
ATOM 2408 N N . LYS A 1 308 ? 9.942 -0.592 25.667 1.00 96.69 308 LYS A N 1
ATOM 2409 C CA . LYS A 1 308 ? 9.933 -1.023 27.082 1.00 96.69 308 LYS A CA 1
ATOM 2410 C C . LYS A 1 308 ? 9.352 -2.429 27.274 1.00 96.69 308 LYS A C 1
ATOM 2412 O O . LYS A 1 308 ? 9.558 -3.036 28.327 1.00 96.69 308 LYS A O 1
ATOM 2417 N N . LYS A 1 309 ? 8.611 -2.958 26.292 1.00 96.94 309 LYS A N 1
ATOM 2418 C CA . LYS A 1 309 ? 8.041 -4.318 26.301 1.00 96.94 309 LYS A CA 1
ATOM 2419 C C . LYS A 1 309 ? 8.708 -5.196 25.244 1.00 96.94 309 LYS A C 1
ATOM 2421 O O . LYS A 1 309 ? 9.092 -4.735 24.176 1.00 96.94 309 LYS A O 1
ATOM 2426 N N . THR A 1 310 ? 8.819 -6.490 25.535 1.00 95.69 310 THR A N 1
ATOM 2427 C CA . THR A 1 310 ? 9.349 -7.487 24.591 1.00 95.69 310 THR A CA 1
ATOM 2428 C C . THR A 1 310 ? 8.225 -8.065 23.732 1.00 95.69 310 THR A C 1
ATOM 2430 O O . THR A 1 310 ? 7.151 -8.358 24.247 1.00 95.69 310 THR A O 1
ATOM 2433 N N . VAL A 1 311 ? 8.491 -8.273 22.440 1.00 95.81 311 VAL A N 1
ATOM 2434 C CA . VAL A 1 311 ? 7.571 -8.956 21.516 1.00 95.81 311 VAL A CA 1
ATOM 2435 C C . VAL A 1 311 ? 7.518 -10.457 21.811 1.00 95.81 311 VAL A C 1
ATOM 2437 O O . VAL A 1 311 ? 8.551 -11.130 21.797 1.00 95.81 311 VAL A O 1
ATOM 2440 N N . GLU A 1 312 ? 6.317 -11.005 22.006 1.00 95.38 312 GLU A N 1
ATOM 2441 C CA . GLU A 1 312 ? 6.104 -12.455 22.043 1.00 95.38 312 GLU A CA 1
ATOM 2442 C C . GLU A 1 312 ? 5.905 -13.026 20.627 1.00 95.38 312 GLU A C 1
ATOM 2444 O O . GLU A 1 312 ? 4.902 -12.771 19.965 1.00 95.38 312 GLU A O 1
ATOM 2449 N N . TYR A 1 313 ? 6.849 -13.843 20.165 1.00 94.00 313 TYR A N 1
ATOM 2450 C CA . TYR A 1 313 ? 6.824 -14.451 18.829 1.00 94.00 313 TYR A CA 1
ATOM 2451 C C . TYR A 1 313 ? 6.169 -15.838 18.801 1.00 94.00 313 TYR A C 1
ATOM 2453 O O . TYR A 1 313 ? 6.132 -16.544 19.811 1.00 94.00 313 TYR A O 1
ATOM 2461 N N . GLY A 1 314 ? 5.705 -16.263 17.621 1.00 92.56 314 GLY A N 1
ATOM 2462 C CA . GLY A 1 314 ? 5.004 -17.541 17.428 1.00 92.56 314 GLY A CA 1
ATOM 2463 C C . GLY A 1 314 ? 3.567 -17.548 17.969 1.00 92.56 314 GLY A C 1
ATOM 2464 O O . GLY A 1 314 ? 3.004 -18.608 18.243 1.00 92.56 314 GLY A O 1
ATOM 2465 N N . LYS A 1 315 ? 2.973 -16.367 18.151 1.00 94.50 315 LYS A N 1
ATOM 2466 C CA . LYS A 1 315 ? 1.679 -16.115 18.795 1.00 94.50 315 LYS A CA 1
ATOM 2467 C C . LYS A 1 315 ? 0.599 -15.795 17.760 1.00 94.50 315 LYS A C 1
ATOM 2469 O O . LYS A 1 315 ? 0.052 -14.696 17.705 1.00 94.50 315 LYS A O 1
ATOM 2474 N N . ARG A 1 316 ? 0.279 -16.772 16.909 1.00 95.25 316 ARG A N 1
ATOM 2475 C CA . ARG A 1 316 ? -0.750 -16.617 15.866 1.00 95.25 316 ARG A CA 1
ATOM 2476 C C . ARG A 1 316 ? -2.137 -16.423 16.487 1.00 95.25 316 ARG A C 1
ATOM 2478 O O . ARG A 1 316 ? -2.639 -17.321 17.157 1.00 95.25 316 ARG A O 1
ATOM 2485 N N . VAL A 1 317 ? -2.780 -15.285 16.232 1.00 97.62 317 VAL A N 1
ATOM 2486 C CA . VAL A 1 317 ? -4.179 -15.051 16.628 1.00 97.62 317 VAL A CA 1
ATOM 2487 C C . VAL A 1 317 ? -5.120 -15.924 15.796 1.00 97.62 317 VAL A C 1
ATOM 2489 O O . VAL A 1 317 ? -4.913 -16.128 14.603 1.00 97.62 317 VAL A O 1
ATOM 2492 N N . THR A 1 318 ? -6.154 -16.450 16.449 1.00 97.38 318 THR A N 1
ATOM 2493 C CA . THR A 1 318 ? -7.159 -17.356 15.866 1.00 97.38 318 THR A CA 1
ATOM 2494 C C . THR A 1 318 ? -8.587 -16.834 16.002 1.00 97.38 318 THR A C 1
ATOM 2496 O O . THR A 1 318 ? -9.432 -17.162 15.174 1.00 97.38 318 THR A O 1
ATOM 2499 N N . SER A 1 319 ? -8.863 -15.991 17.002 1.00 97.88 319 SER A N 1
ATOM 2500 C CA . SER A 1 319 ? -10.141 -15.289 17.149 1.00 97.88 319 SER A CA 1
ATOM 2501 C C . SER A 1 319 ? -9.957 -13.949 17.860 1.00 97.88 319 SER A C 1
ATOM 2503 O O . SER A 1 319 ? -9.094 -13.823 18.732 1.00 97.88 319 SER A O 1
ATOM 2505 N N . ILE A 1 320 ? -10.792 -12.974 17.502 1.00 97.62 320 ILE A N 1
ATOM 2506 C CA . ILE A 1 320 ? -10.960 -11.694 18.199 1.00 97.62 320 ILE A CA 1
ATOM 2507 C C . ILE A 1 320 ? -12.453 -11.559 18.525 1.00 97.62 320 ILE A C 1
ATOM 2509 O O . ILE A 1 320 ? -13.306 -11.889 17.702 1.00 97.62 320 ILE A O 1
ATOM 2513 N N . THR A 1 321 ? -12.805 -11.130 19.736 1.00 94.62 321 THR A N 1
ATOM 2514 C CA . THR A 1 321 ? -14.208 -10.963 20.155 1.00 94.62 321 THR A CA 1
ATOM 2515 C C . THR A 1 321 ? -14.340 -9.840 21.191 1.00 94.62 321 THR A C 1
ATOM 2517 O O . THR A 1 321 ? -13.858 -9.997 22.312 1.00 94.62 321 THR A O 1
ATOM 2520 N N . PRO A 1 322 ? -15.015 -8.722 20.865 1.00 91.88 322 PRO A N 1
ATOM 2521 C CA . PRO A 1 322 ? -15.429 -7.719 21.842 1.00 91.88 322 PRO A CA 1
ATOM 2522 C C . PRO A 1 322 ? -16.338 -8.327 22.917 1.00 91.88 322 PRO A C 1
ATOM 2524 O O . PRO A 1 322 ? -17.255 -9.096 22.618 1.00 91.88 322 PRO A O 1
ATOM 2527 N N . VAL A 1 323 ? -16.094 -7.969 24.174 1.00 88.19 323 VAL A N 1
ATOM 2528 C CA . VAL A 1 323 ? -16.785 -8.497 25.352 1.00 88.19 323 VAL A CA 1
ATOM 2529 C C . VAL A 1 323 ? -17.783 -7.465 25.856 1.00 88.19 323 VAL A C 1
ATOM 2531 O O . VAL A 1 323 ? -17.402 -6.349 26.202 1.00 88.19 323 VAL A O 1
ATOM 2534 N N . VAL A 1 324 ? -19.059 -7.847 25.942 1.00 79.50 324 VAL A N 1
ATOM 2535 C CA . VAL A 1 324 ? -20.112 -7.034 26.569 1.00 79.50 324 VAL A CA 1
ATOM 2536 C C . VAL A 1 324 ? -20.479 -7.656 27.912 1.00 79.50 324 VAL A C 1
ATOM 2538 O O . VAL A 1 324 ? -20.963 -8.788 27.974 1.00 79.50 324 VAL A O 1
ATOM 2541 N N . THR A 1 325 ? -20.223 -6.924 28.992 1.00 75.25 325 THR A N 1
ATOM 2542 C CA . THR A 1 325 ? -20.522 -7.340 30.367 1.00 75.25 325 THR A CA 1
ATOM 2543 C C . THR A 1 325 ? -22.003 -7.159 30.710 1.00 75.25 325 THR A C 1
ATOM 2545 O O . THR A 1 325 ? -22.722 -6.352 30.118 1.00 75.25 325 THR A O 1
ATOM 2548 N N . ALA A 1 326 ? -22.491 -7.938 31.679 1.00 67.06 326 ALA A N 1
ATOM 2549 C CA . ALA A 1 326 ? -23.893 -7.907 32.085 1.00 67.06 326 ALA A CA 1
ATOM 2550 C C . ALA A 1 326 ? -24.267 -6.542 32.693 1.00 67.06 326 ALA A C 1
ATOM 2552 O O . ALA A 1 326 ? -23.831 -6.208 33.790 1.00 67.06 326 ALA A O 1
ATOM 2553 N N . GLY A 1 327 ? -25.099 -5.779 31.980 1.00 61.91 327 GLY A N 1
ATOM 2554 C CA . GLY A 1 327 ? -25.523 -4.426 32.362 1.00 61.91 327 GLY A CA 1
ATOM 2555 C C . GLY A 1 327 ? -25.050 -3.337 31.395 1.00 61.91 327 GLY A C 1
ATOM 2556 O O . GLY A 1 327 ? -25.717 -2.311 31.290 1.00 61.91 327 GLY A O 1
ATOM 2557 N N . SER A 1 328 ? -23.983 -3.585 30.628 1.00 64.50 328 SER A N 1
ATOM 2558 C CA . SER A 1 328 ? -23.540 -2.689 29.554 1.00 64.50 328 SER A CA 1
ATOM 2559 C C . SER A 1 328 ? -24.326 -2.922 28.253 1.00 64.50 328 SER A C 1
ATOM 2561 O O . SER A 1 328 ? -24.771 -4.037 27.973 1.00 64.50 328 SER A O 1
ATOM 2563 N N . GLN A 1 329 ? -24.487 -1.871 27.441 1.00 65.69 329 GLN A N 1
ATOM 2564 C CA . GLN A 1 329 ? -24.931 -1.971 26.035 1.00 65.69 329 GLN A CA 1
ATOM 2565 C C . GLN A 1 329 ? -23.762 -1.908 25.038 1.00 65.69 329 GLN A C 1
ATOM 2567 O O . GLN A 1 329 ? -23.977 -2.088 23.839 1.00 65.69 329 GLN A O 1
ATOM 2572 N N . ASP A 1 330 ? -22.550 -1.657 25.531 1.00 74.75 330 ASP A N 1
ATOM 2573 C CA . ASP A 1 330 ? -21.329 -1.468 24.754 1.00 74.75 330 ASP A CA 1
ATOM 2574 C C . ASP A 1 330 ? -20.229 -2.435 25.216 1.00 74.75 330 ASP A C 1
ATOM 2576 O O . ASP A 1 330 ? -20.259 -2.905 26.362 1.00 74.75 330 ASP A O 1
ATOM 2580 N N . PRO A 1 331 ? -19.248 -2.762 24.357 1.00 83.62 331 PRO A N 1
ATOM 2581 C CA . PRO A 1 331 ? -18.085 -3.524 24.784 1.00 83.62 331 PRO A CA 1
ATOM 2582 C C . PRO A 1 331 ? -17.313 -2.805 25.884 1.00 83.62 331 PRO A C 1
ATOM 2584 O O . PRO A 1 331 ? -17.138 -1.591 25.829 1.00 83.62 331 PRO A O 1
ATOM 2587 N N . THR A 1 332 ? -16.815 -3.567 26.851 1.00 87.88 332 THR A N 1
ATOM 2588 C CA . THR A 1 332 ? -15.918 -3.058 27.900 1.00 87.88 332 THR A CA 1
ATOM 2589 C C . THR A 1 332 ? -14.461 -3.434 27.644 1.00 87.88 332 THR A C 1
ATOM 2591 O O . THR A 1 332 ? -13.561 -2.699 28.045 1.00 87.88 332 THR A O 1
ATOM 2594 N N . SER A 1 333 ? -14.235 -4.557 26.957 1.00 92.81 333 SER A N 1
ATOM 2595 C CA . SER A 1 333 ? -12.917 -5.105 26.622 1.00 92.81 333 SER A CA 1
ATOM 2596 C C . SER A 1 333 ? -12.979 -5.961 25.347 1.00 92.81 333 SER A C 1
ATOM 2598 O O . SER A 1 333 ? -14.046 -6.138 24.748 1.00 92.81 333 SER A O 1
ATOM 2600 N N . VAL A 1 334 ? -11.843 -6.510 24.917 1.00 96.25 334 VAL A N 1
ATOM 2601 C CA . VAL A 1 334 ? -11.707 -7.400 23.757 1.00 96.25 334 VAL A CA 1
ATOM 2602 C C . VAL A 1 334 ? -10.930 -8.656 24.153 1.00 96.25 334 VAL A C 1
ATOM 2604 O O . VAL A 1 334 ? -9.810 -8.580 24.658 1.00 96.25 334 VAL A O 1
ATOM 2607 N N . HIS A 1 335 ? -11.511 -9.824 23.880 1.00 97.25 335 HIS A N 1
ATOM 2608 C CA . HIS A 1 335 ? -10.832 -11.113 23.968 1.00 97.25 335 HIS A CA 1
ATOM 2609 C C . HIS A 1 335 ? -10.055 -11.410 22.681 1.00 97.25 335 HIS A C 1
ATOM 2611 O O . HIS A 1 335 ? -10.610 -11.335 21.582 1.00 97.25 335 HIS A O 1
ATOM 2617 N N . VAL A 1 336 ? -8.795 -11.822 22.824 1.00 98.31 336 VAL A N 1
ATOM 2618 C CA . VAL A 1 336 ? -7.925 -12.284 21.735 1.00 98.31 336 VAL A CA 1
ATOM 2619 C C . VAL A 1 336 ? -7.479 -13.711 22.037 1.00 98.31 336 VAL A C 1
ATOM 2621 O O . VAL A 1 336 ? -6.835 -13.973 23.053 1.00 98.31 336 VAL A O 1
ATOM 2624 N N . LYS A 1 337 ? -7.818 -14.657 21.157 1.00 98.19 337 LYS A N 1
ATOM 2625 C CA . LYS A 1 337 ? -7.421 -16.062 21.301 1.00 98.19 337 LYS A CA 1
ATOM 2626 C C . LYS A 1 337 ? -6.181 -16.365 20.472 1.00 98.19 337 LYS A C 1
ATOM 2628 O O . LYS A 1 337 ? -6.233 -16.323 19.241 1.00 98.19 337 LYS A O 1
ATOM 2633 N N . ILE A 1 338 ? -5.100 -16.751 21.139 1.00 97.50 338 ILE A N 1
ATOM 2634 C CA . ILE A 1 338 ? -3.835 -17.135 20.508 1.00 97.50 338 ILE A CA 1
ATOM 2635 C C . ILE A 1 338 ? -3.777 -18.661 20.328 1.00 97.50 338 ILE A C 1
ATOM 2637 O O . ILE A 1 338 ? -4.272 -19.427 21.155 1.00 97.50 338 ILE A O 1
ATOM 2641 N N . ALA A 1 339 ? -3.194 -19.118 19.220 1.00 93.00 339 ALA A N 1
ATOM 2642 C CA . ALA A 1 339 ? -2.964 -20.530 18.950 1.00 93.00 339 ALA A CA 1
ATOM 2643 C C . ALA A 1 339 ? -2.121 -21.172 20.064 1.00 93.00 339 ALA A C 1
ATOM 2645 O O . ALA A 1 339 ? -1.098 -20.630 20.478 1.00 93.00 339 ALA A O 1
ATOM 2646 N N . ASN A 1 340 ? -2.532 -22.363 20.505 1.00 91.44 340 ASN A N 1
ATOM 2647 C CA . ASN A 1 340 ? -1.921 -23.138 21.595 1.00 91.44 340 ASN A CA 1
ATOM 2648 C C . ASN A 1 340 ? -2.074 -22.547 23.015 1.00 91.44 340 ASN A C 1
ATOM 2650 O O . ASN A 1 340 ? -1.657 -23.198 23.972 1.00 91.44 340 ASN A O 1
ATOM 2654 N N . GLU A 1 341 ? -2.720 -21.389 23.185 1.00 96.25 341 GLU A N 1
ATOM 2655 C CA . GLU A 1 341 ? -3.156 -20.893 24.499 1.00 96.25 341 GLU A CA 1
ATOM 2656 C C . GLU A 1 341 ? -4.580 -21.407 24.802 1.00 96.25 341 GLU A C 1
ATOM 2658 O O . GLU A 1 341 ? -5.429 -21.503 23.910 1.00 96.25 341 GLU A O 1
ATOM 2663 N N . GLN A 1 342 ? -4.830 -21.823 26.052 1.00 91.50 342 GLN A N 1
ATOM 2664 C CA . GLN A 1 342 ? -6.120 -22.411 26.456 1.00 91.50 342 GLN A CA 1
ATOM 2665 C C . GLN A 1 342 ? -7.203 -21.335 26.594 1.00 91.50 342 GLN A C 1
ATOM 2667 O O . GLN A 1 342 ? -8.268 -21.436 25.982 1.00 91.50 342 GLN A O 1
ATOM 2672 N N . GLU A 1 343 ? -6.888 -20.290 27.359 1.00 95.38 343 GLU A N 1
ATOM 2673 C CA . GLU A 1 343 ? -7.764 -19.149 27.616 1.00 95.38 343 GLU A CA 1
ATOM 2674 C C . GLU A 1 343 ? -7.428 -17.980 26.677 1.00 95.38 343 GLU A C 1
ATOM 2676 O O . GLU A 1 343 ? -6.261 -17.801 26.317 1.00 95.38 343 GLU A O 1
ATOM 2681 N N . PRO A 1 344 ? -8.418 -17.171 26.261 1.00 96.25 344 PRO A N 1
ATOM 2682 C CA . PRO A 1 344 ? -8.156 -15.929 25.547 1.00 96.25 344 PRO A CA 1
ATOM 2683 C C . PRO A 1 344 ? -7.535 -14.884 26.484 1.00 96.25 344 PRO A C 1
ATOM 2685 O O . PRO A 1 344 ? -7.883 -14.799 27.662 1.00 96.25 344 PRO A O 1
ATOM 2688 N N . ARG A 1 345 ? -6.671 -14.029 25.936 1.00 97.56 345 ARG A N 1
ATOM 2689 C CA . ARG A 1 345 ? -6.191 -12.826 26.627 1.00 97.56 345 ARG A CA 1
ATOM 2690 C C . ARG A 1 345 ? -7.248 -11.727 26.538 1.00 97.56 345 ARG A C 1
ATOM 2692 O O . ARG A 1 345 ? -7.979 -11.667 25.548 1.00 97.56 345 ARG A O 1
ATOM 2699 N N . ASN A 1 346 ? -7.341 -10.873 27.554 1.00 97.12 346 ASN A N 1
ATOM 2700 C CA . ASN A 1 346 ? -8.324 -9.792 27.630 1.00 97.12 346 ASN A CA 1
ATOM 2701 C C . ASN A 1 346 ? -7.625 -8.431 27.697 1.00 97.12 346 ASN A C 1
ATOM 2703 O O . ASN A 1 346 ? -6.784 -8.227 28.567 1.00 97.12 346 ASN A O 1
ATOM 2707 N N . TYR A 1 347 ? -8.029 -7.508 26.827 1.00 97.75 347 TYR A N 1
ATOM 2708 C CA . TYR A 1 347 ? -7.459 -6.164 26.713 1.00 97.75 347 TYR A CA 1
ATOM 2709 C C . TYR A 1 347 ? -8.561 -5.105 26.709 1.00 97.75 347 TYR A C 1
ATOM 2711 O O . TYR A 1 347 ? -9.657 -5.371 26.218 1.00 97.75 347 TYR A O 1
ATOM 2719 N N . ASP A 1 348 ? -8.286 -3.901 27.209 1.00 95.81 348 ASP A N 1
ATOM 2720 C CA . ASP A 1 348 ? -9.224 -2.774 27.108 1.00 95.81 348 ASP A CA 1
ATOM 2721 C C . ASP A 1 348 ? -9.381 -2.333 25.651 1.00 95.81 348 ASP A C 1
ATOM 2723 O O . ASP A 1 348 ? -10.498 -2.134 25.179 1.00 95.81 348 ASP A O 1
ATOM 2727 N N . HIS A 1 349 ? -8.258 -2.261 24.929 1.00 97.94 349 HIS A N 1
ATOM 2728 C CA . HIS A 1 349 ? -8.194 -1.960 23.501 1.00 97.94 349 HIS A CA 1
ATOM 2729 C C . HIS A 1 349 ? -7.307 -2.972 22.772 1.00 97.94 349 HIS A C 1
ATOM 2731 O O . HIS A 1 349 ? -6.377 -3.536 23.345 1.00 97.94 349 HIS A O 1
ATOM 2737 N N . VAL A 1 350 ? -7.556 -3.181 21.483 1.00 98.81 350 VAL A N 1
ATOM 2738 C CA . VAL A 1 350 ? -6.720 -4.009 20.606 1.00 98.81 350 VAL A CA 1
ATOM 2739 C C . VAL A 1 350 ? -6.372 -3.227 19.350 1.00 98.81 350 VAL A C 1
ATOM 2741 O O . VAL A 1 350 ? -7.272 -2.755 18.660 1.00 98.81 350 VAL A O 1
ATOM 2744 N N . ILE A 1 351 ? -5.082 -3.140 19.021 1.00 98.81 351 ILE A N 1
ATOM 2745 C CA . ILE A 1 351 ? -4.604 -2.652 17.724 1.00 98.81 351 ILE A CA 1
ATOM 2746 C C . ILE A 1 351 ? -4.251 -3.876 16.880 1.00 98.81 351 ILE A C 1
ATOM 2748 O O . ILE A 1 351 ? -3.278 -4.578 17.158 1.00 98.81 351 ILE A O 1
ATOM 2752 N N . SER A 1 352 ? -5.034 -4.149 15.838 1.00 98.44 352 SER A N 1
ATOM 2753 C CA . SER A 1 352 ? -4.673 -5.146 14.835 1.00 98.44 352 SER A CA 1
ATOM 2754 C C . SER A 1 352 ? -3.805 -4.500 13.759 1.00 98.44 352 SER A C 1
ATOM 2756 O O . SER A 1 352 ? -4.241 -3.560 13.098 1.00 98.44 352 SER A O 1
ATOM 2758 N N . THR A 1 353 ? -2.581 -5.007 13.584 1.00 98.31 353 THR A N 1
ATOM 2759 C CA . THR A 1 353 ? -1.648 -4.572 12.524 1.00 98.31 353 THR A CA 1
ATOM 2760 C C . THR A 1 353 ? -1.482 -5.611 11.410 1.00 98.31 353 THR A C 1
ATOM 2762 O O . THR A 1 353 ? -0.583 -5.528 10.571 1.00 98.31 353 THR A O 1
ATOM 2765 N N . MET A 1 354 ? -2.359 -6.619 11.413 1.00 95.75 354 MET A N 1
ATOM 2766 C CA . MET A 1 354 ? -2.400 -7.676 10.410 1.00 95.75 354 MET A CA 1
ATOM 2767 C C . MET A 1 354 ? -2.887 -7.115 9.065 1.00 95.75 354 MET A C 1
ATOM 2769 O O . MET A 1 354 ? -3.891 -6.401 9.049 1.00 95.75 354 MET A O 1
ATOM 2773 N N . PRO A 1 355 ? -2.277 -7.501 7.929 1.00 96.12 355 PRO A N 1
ATOM 2774 C CA . PRO A 1 355 ? -2.895 -7.327 6.617 1.00 96.12 355 PRO A CA 1
ATOM 2775 C C . PRO A 1 355 ? -4.312 -7.916 6.592 1.00 96.12 355 PRO A C 1
ATOM 2777 O O . PRO A 1 355 ? -4.579 -8.937 7.234 1.00 96.12 355 PRO A O 1
ATOM 2780 N N . PHE A 1 356 ? -5.237 -7.300 5.853 1.00 96.56 356 PHE A N 1
ATOM 2781 C CA . PHE A 1 356 ? -6.635 -7.745 5.839 1.00 96.56 356 PHE A CA 1
ATOM 2782 C C . PHE A 1 356 ? -6.815 -9.135 5.213 1.00 96.56 356 PHE A C 1
ATOM 2784 O O . PHE A 1 356 ? -7.673 -9.903 5.655 1.00 96.56 356 PHE A O 1
ATOM 2791 N N . SER A 1 357 ? -5.942 -9.490 4.270 1.00 94.38 357 SER A N 1
ATOM 2792 C CA . SER A 1 357 ? -5.730 -10.848 3.759 1.00 94.38 357 SER A CA 1
ATOM 2793 C C . SER A 1 357 ? -5.508 -11.872 4.887 1.00 94.38 357 SER A C 1
ATOM 2795 O O . SER A 1 357 ? -6.170 -12.910 4.918 1.00 94.38 357 SER A O 1
ATOM 2797 N N . CYS A 1 358 ? -4.668 -11.548 5.873 1.00 95.44 358 CYS A N 1
ATOM 2798 C CA . CYS A 1 358 ? -4.418 -12.369 7.059 1.00 95.44 358 CYS A CA 1
ATOM 2799 C C . CYS A 1 358 ? -5.568 -12.304 8.080 1.00 95.44 358 CYS A C 1
ATOM 2801 O O . CYS A 1 358 ? -5.932 -13.331 8.657 1.00 95.44 358 CYS A O 1
ATOM 2803 N N . LEU A 1 359 ? -6.180 -11.130 8.297 1.00 96.19 359 LEU A N 1
ATOM 2804 C CA . LEU A 1 359 ? -7.332 -10.974 9.203 1.00 96.19 359 LEU A CA 1
ATOM 2805 C C . LEU A 1 359 ? -8.529 -11.832 8.759 1.00 96.19 359 LEU A C 1
ATOM 2807 O O . LEU A 1 359 ? -9.262 -12.352 9.598 1.00 96.19 359 LEU A O 1
ATOM 2811 N N . ARG A 1 360 ? -8.691 -12.051 7.450 1.00 94.25 360 ARG A N 1
ATOM 2812 C CA . ARG A 1 360 ? -9.700 -12.950 6.865 1.00 94.25 360 ARG A CA 1
ATOM 2813 C C . ARG A 1 360 ? -9.615 -14.397 7.375 1.00 94.25 360 ARG A C 1
ATOM 2815 O O . ARG A 1 360 ? -10.605 -15.121 7.293 1.00 94.25 360 ARG A O 1
ATOM 2822 N N . MET A 1 361 ? -8.461 -14.810 7.902 1.00 94.94 361 MET A N 1
ATOM 2823 C CA . MET A 1 361 ? -8.221 -16.144 8.466 1.00 94.94 361 MET A CA 1
ATOM 2824 C C . MET A 1 361 ? -8.464 -16.221 9.987 1.00 94.94 361 MET A C 1
ATOM 2826 O O . MET A 1 361 ? -8.272 -17.281 10.582 1.00 94.94 361 MET A O 1
ATOM 2830 N N . VAL A 1 362 ? -8.884 -15.120 10.621 1.00 96.75 362 VAL A N 1
ATOM 2831 C CA . VAL A 1 362 ? -9.188 -15.013 12.058 1.00 96.75 362 VAL A CA 1
ATOM 2832 C C . VAL A 1 362 ? -10.703 -15.041 12.273 1.00 96.75 362 VAL A C 1
ATOM 2834 O O . VAL A 1 362 ? -11.444 -14.339 11.581 1.00 96.75 362 VAL A O 1
ATOM 2837 N N . ASP A 1 363 ? -11.189 -15.800 13.264 1.00 96.75 363 ASP A N 1
ATOM 2838 C CA . ASP A 1 363 ? -12.611 -15.762 13.624 1.00 96.75 363 ASP A CA 1
ATOM 2839 C C . ASP A 1 363 ? -12.967 -14.415 14.266 1.00 96.75 363 ASP A C 1
ATOM 2841 O O . ASP A 1 363 ? -12.653 -14.138 15.429 1.00 96.75 363 ASP A O 1
ATOM 2845 N N . THR A 1 364 ? -13.637 -13.594 13.465 1.00 94.75 364 THR A N 1
ATOM 2846 C CA . THR A 1 364 ? -14.132 -12.254 13.785 1.00 94.75 364 THR A CA 1
ATOM 2847 C C . THR A 1 364 ? -15.666 -12.193 13.770 1.00 94.75 364 THR A C 1
ATOM 2849 O O . THR A 1 364 ? -16.252 -11.110 13.771 1.00 94.75 364 THR A O 1
ATOM 2852 N N . THR A 1 365 ? -16.347 -13.349 13.803 1.00 89.38 365 THR A N 1
ATOM 2853 C CA . THR A 1 365 ? -17.817 -13.465 13.701 1.00 89.38 365 THR A CA 1
ATOM 2854 C C . THR A 1 365 ? -18.552 -12.596 14.729 1.00 89.38 365 THR A C 1
ATOM 2856 O O . THR A 1 365 ? -19.599 -12.020 14.435 1.00 89.38 365 THR A O 1
ATOM 2859 N N . ASN A 1 366 ? -17.984 -12.463 15.931 1.00 87.88 366 ASN A N 1
ATOM 2860 C CA . ASN A 1 366 ? -18.563 -11.692 17.033 1.00 87.88 366 ASN A CA 1
ATOM 2861 C C . ASN A 1 366 ? -18.060 -10.237 17.108 1.00 87.88 366 ASN A C 1
ATOM 2863 O O . ASN A 1 366 ? -18.516 -9.492 17.972 1.00 87.88 366 ASN A O 1
ATOM 2867 N N . CYS A 1 367 ? -17.168 -9.797 16.210 1.00 89.19 367 CYS A N 1
ATOM 2868 C CA . CYS A 1 367 ? -16.702 -8.405 16.166 1.00 89.19 367 CYS A CA 1
ATOM 2869 C C . CYS A 1 367 ? -17.793 -7.416 15.736 1.00 89.19 367 CYS A C 1
ATOM 2871 O O . CYS A 1 367 ? -17.666 -6.223 15.989 1.00 89.19 367 CYS A O 1
ATOM 2873 N N . GLY A 1 368 ? -18.867 -7.890 15.093 1.00 82.56 368 GLY A N 1
ATOM 2874 C CA . GLY A 1 368 ? -19.969 -7.037 14.641 1.00 82.56 368 GLY A CA 1
ATOM 2875 C C . GLY A 1 368 ? -19.582 -6.061 13.528 1.00 82.56 368 GLY A C 1
ATOM 2876 O O . GLY A 1 368 ? -20.190 -4.997 13.418 1.00 82.56 368 GLY A O 1
ATOM 2877 N N . PHE A 1 369 ? -18.587 -6.432 12.716 1.00 88.75 369 PHE A N 1
ATOM 2878 C CA . PHE A 1 369 ? -18.202 -5.729 11.495 1.00 88.75 369 PHE A CA 1
ATOM 2879 C C . PHE A 1 369 ? -19.416 -5.483 10.597 1.00 88.75 369 PHE A C 1
ATOM 2881 O O . PHE A 1 369 ? -20.235 -6.384 10.388 1.00 88.75 369 PHE A O 1
ATOM 2888 N N . ASP A 1 370 ? -19.520 -4.277 10.044 1.00 81.12 370 ASP A N 1
ATOM 2889 C CA . ASP A 1 370 ? -20.581 -3.949 9.102 1.00 81.12 370 ASP A CA 1
ATOM 2890 C C . ASP A 1 370 ? -20.322 -4.555 7.709 1.00 81.12 370 ASP A C 1
ATOM 2892 O O . ASP A 1 370 ? -19.322 -5.236 7.463 1.00 81.12 370 ASP A O 1
ATOM 2896 N N . TRP A 1 371 ? -21.258 -4.342 6.782 1.00 87.44 371 TRP A N 1
ATOM 2897 C CA . TRP A 1 371 ? -21.152 -4.896 5.433 1.00 87.44 371 TRP A CA 1
ATOM 2898 C C . TRP A 1 371 ? -19.934 -4.372 4.658 1.00 87.44 371 TRP A C 1
ATOM 2900 O O . TRP A 1 371 ? -19.323 -5.131 3.901 1.00 87.44 371 TRP A O 1
ATOM 2910 N N . ASN A 1 372 ? -19.569 -3.101 4.843 1.00 88.44 372 ASN A N 1
ATOM 2911 C CA . ASN A 1 372 ? -18.453 -2.494 4.127 1.00 88.44 372 ASN A CA 1
ATOM 2912 C C . ASN A 1 372 ? -17.124 -3.007 4.682 1.00 88.44 372 ASN A C 1
ATOM 2914 O O . ASN A 1 372 ? -16.269 -3.393 3.894 1.00 88.44 372 ASN A O 1
ATOM 2918 N N . PHE A 1 373 ? -16.985 -3.138 6.003 1.00 92.56 373 PHE A N 1
ATOM 2919 C CA . PHE A 1 373 ? -15.807 -3.730 6.636 1.00 92.56 373 PHE A CA 1
ATOM 2920 C C . PHE A 1 373 ? -15.631 -5.206 6.238 1.00 92.56 373 PHE A C 1
ATOM 2922 O O . PHE A 1 373 ? -14.554 -5.614 5.809 1.00 92.56 373 PHE A O 1
ATOM 2929 N N . GLN A 1 374 ? -16.697 -6.017 6.287 1.00 93.00 374 GLN A N 1
ATOM 2930 C CA . GLN A 1 374 ? -16.643 -7.415 5.826 1.00 93.00 374 GLN A CA 1
ATOM 2931 C C . GLN A 1 374 ? -16.320 -7.523 4.326 1.00 93.00 374 GLN A C 1
ATOM 2933 O O . GLN A 1 374 ? -15.608 -8.434 3.8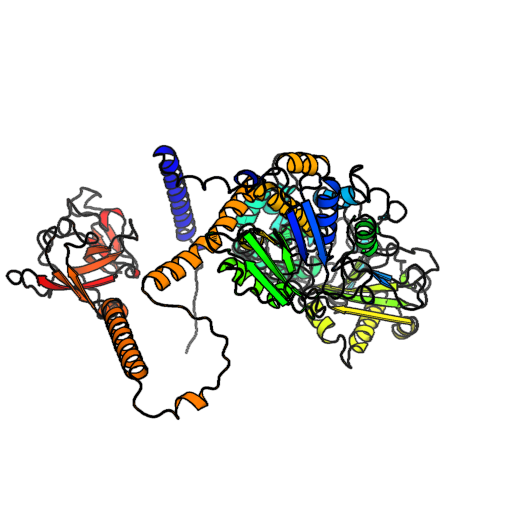98 1.00 93.00 374 GLN A O 1
ATOM 2938 N N . THR A 1 375 ? -16.824 -6.588 3.517 1.00 94.88 375 THR A N 1
ATOM 2939 C CA . THR A 1 375 ? -16.469 -6.489 2.098 1.00 94.88 375 THR A CA 1
ATOM 2940 C C . THR A 1 375 ? -15.001 -6.111 1.927 1.00 94.88 375 THR A C 1
ATOM 2942 O O . THR A 1 375 ? -14.331 -6.728 1.106 1.00 94.88 375 THR A O 1
ATOM 2945 N N . ALA A 1 376 ? -14.485 -5.180 2.729 1.00 95.00 376 ALA A N 1
ATOM 2946 C CA . ALA A 1 376 ? -13.104 -4.727 2.686 1.00 95.00 376 ALA A CA 1
ATOM 2947 C C . ALA A 1 376 ? -12.112 -5.856 3.013 1.00 95.00 376 ALA A C 1
ATOM 2949 O O . ALA A 1 376 ? -11.244 -6.135 2.191 1.00 95.00 376 ALA A O 1
ATOM 2950 N N . ILE A 1 377 ? -12.322 -6.604 4.110 1.00 94.44 377 ILE A N 1
ATOM 2951 C CA . ILE A 1 377 ? -11.516 -7.798 4.461 1.00 94.44 377 ILE A CA 1
ATOM 2952 C C . ILE A 1 377 ? -11.423 -8.793 3.291 1.00 94.44 377 ILE A C 1
ATOM 2954 O O . ILE A 1 377 ? -10.410 -9.460 3.086 1.00 94.44 377 ILE A O 1
ATOM 2958 N N . ARG A 1 378 ? -12.513 -8.943 2.532 1.00 94.62 378 ARG A N 1
ATOM 2959 C CA . ARG A 1 378 ? -12.610 -9.907 1.432 1.00 94.62 378 ARG A CA 1
ATOM 2960 C C . ARG A 1 378 ? -12.043 -9.382 0.109 1.00 94.62 378 ARG A C 1
ATOM 2962 O O . ARG A 1 378 ? -11.659 -10.212 -0.715 1.00 94.62 378 ARG A O 1
ATOM 2969 N N . ALA A 1 379 ? -12.121 -8.074 -0.138 1.00 95.19 379 ALA A N 1
ATOM 2970 C CA . ALA A 1 379 ? -12.098 -7.514 -1.490 1.00 95.19 379 ALA A CA 1
ATOM 2971 C C . ALA A 1 379 ? -11.238 -6.261 -1.690 1.00 95.19 379 ALA A C 1
ATOM 2973 O O . ALA A 1 379 ? -11.086 -5.880 -2.850 1.00 95.19 379 ALA A O 1
ATOM 2974 N N . LEU A 1 380 ? -10.689 -5.631 -0.640 1.00 96.38 380 LEU A N 1
ATOM 2975 C CA . LEU A 1 380 ? -9.618 -4.648 -0.841 1.00 96.38 380 LEU A CA 1
ATOM 2976 C C . LEU A 1 380 ? -8.489 -5.324 -1.616 1.00 96.38 380 LEU A C 1
ATOM 2978 O O . LEU A 1 380 ? -8.074 -6.431 -1.265 1.00 96.38 380 LEU A O 1
ATOM 2982 N N . HIS A 1 381 ? -8.059 -4.696 -2.706 1.00 98.06 381 HIS A N 1
ATOM 2983 C CA . HIS A 1 381 ? -7.040 -5.283 -3.558 1.00 98.06 381 HIS A CA 1
ATOM 2984 C C . HIS A 1 381 ? -5.667 -5.173 -2.884 1.00 98.06 381 HIS A C 1
ATOM 2986 O O . HIS A 1 381 ? -5.290 -4.123 -2.361 1.00 98.06 381 HIS A O 1
ATOM 2992 N N . TYR A 1 382 ? -4.949 -6.293 -2.890 1.00 97.75 382 TYR A N 1
ATOM 2993 C CA . TYR A 1 382 ? -3.554 -6.398 -2.489 1.00 97.75 382 TYR A CA 1
ATOM 2994 C C . TYR A 1 382 ? -2.767 -6.868 -3.700 1.00 97.75 382 TYR A C 1
ATOM 2996 O O . TYR A 1 382 ? -3.115 -7.906 -4.274 1.00 97.75 382 TYR A O 1
ATOM 3004 N N . ASP A 1 383 ? -1.719 -6.134 -4.057 1.00 97.88 383 ASP A N 1
ATOM 3005 C CA . ASP A 1 383 ? -0.882 -6.507 -5.187 1.00 97.88 383 ASP A CA 1
ATOM 3006 C C . ASP A 1 383 ? 0.019 -7.710 -4.850 1.00 97.88 383 ASP A C 1
ATOM 3008 O O . ASP A 1 383 ? 0.314 -8.024 -3.688 1.00 97.88 383 ASP A O 1
ATOM 3012 N N . SER A 1 384 ? 0.452 -8.402 -5.898 1.00 97.31 384 SER A N 1
ATOM 3013 C CA . SER A 1 384 ? 1.462 -9.456 -5.846 1.00 97.31 384 SER A CA 1
ATOM 3014 C C . SER A 1 384 ? 2.844 -8.850 -6.061 1.00 97.31 384 SER A C 1
ATOM 3016 O O . SER A 1 384 ? 3.009 -7.956 -6.881 1.00 97.31 384 SER A O 1
ATOM 3018 N N . SER A 1 385 ? 3.865 -9.346 -5.362 1.00 98.50 385 SER A N 1
ATOM 3019 C CA . SER A 1 385 ? 5.237 -8.867 -5.545 1.00 98.50 385 SER A CA 1
ATOM 3020 C C . SER A 1 385 ? 6.225 -9.998 -5.310 1.00 98.50 385 SER A C 1
ATOM 3022 O O . SER A 1 385 ? 6.191 -10.642 -4.258 1.00 98.50 385 SER A O 1
ATOM 3024 N N . VAL A 1 386 ? 7.101 -10.226 -6.290 1.00 98.62 386 VAL A N 1
ATOM 3025 C CA . VAL A 1 386 ? 8.144 -11.253 -6.250 1.00 98.62 386 VAL A CA 1
ATOM 3026 C C . VAL A 1 386 ? 9.506 -10.602 -6.439 1.00 98.62 386 VAL A C 1
ATOM 3028 O O . VAL A 1 386 ? 9.712 -9.791 -7.347 1.00 98.62 386 VAL A O 1
ATOM 3031 N N . LYS A 1 387 ? 10.461 -10.995 -5.592 1.00 98.69 387 LYS A N 1
ATOM 3032 C CA . LYS A 1 387 ? 11.882 -10.679 -5.767 1.00 98.69 387 LYS A CA 1
ATOM 3033 C C . LYS A 1 387 ? 12.684 -11.954 -5.978 1.00 98.69 387 LYS A C 1
ATOM 3035 O O . LYS A 1 387 ? 12.485 -12.943 -5.277 1.00 98.69 387 LYS A O 1
ATOM 3040 N N . VAL A 1 388 ? 13.629 -11.888 -6.910 1.00 98.69 388 VAL A N 1
ATOM 3041 C CA . VAL A 1 388 ? 14.668 -12.896 -7.127 1.00 98.69 388 VAL A CA 1
ATOM 3042 C C . VAL A 1 388 ? 16.007 -12.227 -6.860 1.00 98.69 388 VAL A C 1
ATOM 3044 O O . VAL A 1 388 ? 16.434 -11.350 -7.614 1.00 98.69 388 VAL A O 1
ATOM 3047 N N . ALA A 1 389 ? 16.674 -12.626 -5.785 1.00 98.50 389 ALA A N 1
ATOM 3048 C CA . ALA A 1 389 ? 18.024 -12.188 -5.475 1.00 98.50 389 ALA A CA 1
ATOM 3049 C C . ALA A 1 389 ? 19.030 -13.279 -5.832 1.00 98.50 389 ALA A C 1
ATOM 3051 O O . ALA A 1 389 ? 18.818 -14.450 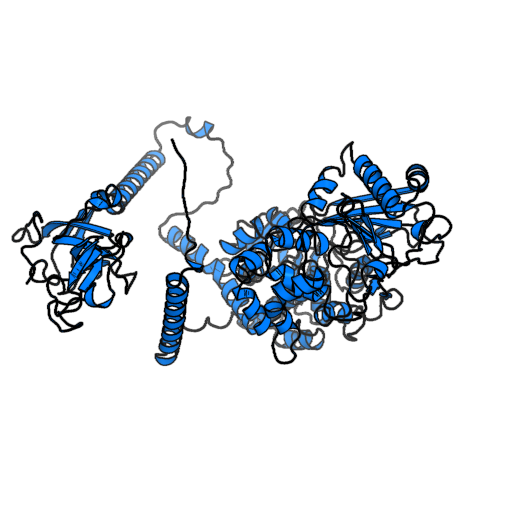-5.523 1.00 98.50 389 ALA A O 1
ATOM 3052 N N . ILE A 1 390 ? 20.143 -12.895 -6.451 1.00 98.31 390 ILE A N 1
ATOM 3053 C CA . ILE A 1 390 ? 21.212 -13.819 -6.841 1.00 98.31 390 ILE A CA 1
ATOM 3054 C C . ILE A 1 390 ? 22.512 -13.349 -6.199 1.00 98.31 390 ILE A C 1
ATOM 3056 O O . ILE A 1 390 ? 22.854 -12.167 -6.269 1.00 98.31 390 ILE A O 1
ATOM 3060 N N . ARG A 1 391 ? 23.235 -14.283 -5.578 1.00 97.56 391 ARG A N 1
ATOM 3061 C CA . ARG A 1 391 ? 24.592 -14.097 -5.066 1.00 97.56 391 ARG A CA 1
ATOM 3062 C C . ARG A 1 391 ? 25.587 -14.660 -6.072 1.00 97.56 391 ARG A C 1
ATOM 3064 O O . ARG A 1 391 ? 25.565 -15.854 -6.372 1.00 97.56 391 ARG A O 1
ATOM 3071 N N . PHE A 1 392 ? 26.465 -13.803 -6.571 1.00 97.25 392 PHE A N 1
ATOM 3072 C CA . PHE A 1 392 ? 27.498 -14.149 -7.539 1.00 97.25 392 PHE A CA 1
ATOM 3073 C C . PHE A 1 392 ? 28.872 -14.344 -6.874 1.00 97.25 392 PHE A C 1
ATOM 3075 O O . PHE A 1 392 ? 29.059 -14.054 -5.694 1.00 97.25 392 PHE A O 1
ATOM 3082 N N . SER A 1 393 ? 29.845 -14.849 -7.635 1.00 95.56 393 SER A N 1
ATOM 3083 C CA . SER A 1 393 ? 31.255 -14.964 -7.236 1.00 95.56 393 SER A CA 1
ATOM 3084 C C . SER A 1 393 ? 31.970 -13.622 -7.133 1.00 95.56 393 SER A C 1
ATOM 3086 O O . SER A 1 393 ? 32.965 -13.501 -6.424 1.00 95.56 393 SER A O 1
ATOM 3088 N N . ASP A 1 394 ? 31.479 -12.638 -7.877 1.00 95.19 394 ASP A N 1
ATOM 3089 C CA . ASP A 1 394 ? 32.085 -11.336 -8.092 1.00 95.19 394 ASP A CA 1
ATOM 3090 C C . ASP A 1 394 ? 31.029 -10.352 -8.611 1.00 95.19 394 ASP A C 1
ATOM 3092 O O . ASP A 1 394 ? 30.013 -10.754 -9.188 1.00 95.19 394 ASP A O 1
ATOM 3096 N N . ARG A 1 395 ? 31.268 -9.053 -8.401 1.00 96.69 395 ARG A N 1
ATOM 3097 C CA . ARG A 1 395 ? 30.384 -7.953 -8.816 1.00 96.69 395 ARG A CA 1
ATOM 3098 C C . ARG A 1 395 ? 30.562 -7.674 -10.311 1.00 96.69 395 ARG A C 1
ATOM 3100 O O . ARG A 1 395 ? 31.043 -6.624 -10.713 1.00 96.69 395 ARG A O 1
ATOM 3107 N N . TRP A 1 396 ? 30.216 -8.656 -11.140 1.00 97.31 396 TRP A N 1
ATOM 3108 C CA . TRP A 1 396 ? 30.460 -8.657 -12.589 1.00 97.31 396 TRP A CA 1
ATOM 3109 C C . TRP A 1 396 ? 29.820 -7.471 -13.333 1.00 97.31 396 TRP A C 1
ATOM 3111 O O . TRP A 1 396 ? 30.284 -7.112 -14.408 1.00 97.31 396 TRP A O 1
ATOM 3121 N N . TRP A 1 397 ? 28.784 -6.852 -12.757 1.00 97.56 397 TRP A N 1
ATOM 3122 C CA . TRP A 1 397 ? 28.129 -5.642 -13.267 1.00 97.56 397 TRP A CA 1
ATOM 3123 C C . TRP A 1 397 ? 28.933 -4.350 -13.013 1.00 97.56 397 TRP A C 1
ATOM 3125 O O . TRP A 1 397 ? 28.617 -3.318 -13.594 1.00 97.56 397 TRP A O 1
ATOM 3135 N N . GLU A 1 398 ? 29.967 -4.386 -12.163 1.00 97.12 398 GLU A N 1
ATOM 3136 C CA . GLU A 1 398 ? 30.904 -3.275 -11.908 1.00 97.12 398 GLU A CA 1
ATOM 3137 C C . GLU A 1 398 ? 32.221 -3.411 -12.710 1.00 97.12 398 GLU A C 1
ATOM 3139 O O . GLU A 1 398 ? 33.010 -2.464 -12.763 1.00 97.12 398 GLU A O 1
ATOM 3144 N N . ASP A 1 399 ? 32.452 -4.562 -13.355 1.00 96.25 399 ASP A N 1
ATOM 3145 C CA . ASP A 1 399 ? 33.678 -4.901 -14.090 1.00 96.25 399 ASP A CA 1
ATOM 3146 C C . ASP A 1 399 ? 33.563 -4.579 -15.591 1.00 96.25 399 ASP A C 1
ATOM 3148 O O . ASP A 1 399 ? 32.986 -5.340 -16.370 1.00 96.25 399 ASP A O 1
ATOM 3152 N N . THR A 1 400 ? 34.184 -3.478 -16.024 1.00 95.88 400 THR A N 1
ATOM 3153 C CA . THR A 1 400 ? 34.214 -3.048 -17.436 1.00 95.88 400 THR A CA 1
ATOM 3154 C C . THR A 1 400 ? 35.051 -3.941 -18.362 1.00 95.88 400 THR A C 1
ATOM 3156 O O . THR A 1 400 ? 35.096 -3.704 -19.569 1.00 95.88 400 THR A O 1
ATOM 3159 N N . SER A 1 401 ? 35.722 -4.976 -17.840 1.00 96.25 401 SER A N 1
ATOM 3160 C CA . SER A 1 401 ? 36.299 -6.046 -18.666 1.00 96.25 401 SER A CA 1
ATOM 3161 C C . SER A 1 401 ? 35.288 -7.151 -19.004 1.00 96.25 401 SER A C 1
ATOM 3163 O O . SER A 1 401 ? 35.537 -7.948 -19.912 1.00 96.25 401 SER A O 1
ATOM 3165 N N . PHE A 1 402 ? 34.143 -7.179 -18.311 1.00 96.88 402 PHE A N 1
ATOM 3166 C CA . PHE A 1 402 ? 33.062 -8.144 -18.504 1.00 96.88 402 PHE A CA 1
ATOM 3167 C C . PHE A 1 402 ? 31.791 -7.509 -19.090 1.00 96.88 402 PHE A C 1
ATOM 3169 O O . PHE A 1 402 ? 31.220 -8.078 -20.018 1.00 96.88 402 PHE A O 1
ATOM 3176 N N . VAL A 1 403 ? 31.370 -6.338 -18.597 1.00 97.00 403 VAL A N 1
ATOM 3177 C CA . VAL A 1 403 ? 30.233 -5.553 -19.123 1.00 97.00 403 VAL A CA 1
ATOM 3178 C C . VAL A 1 403 ? 30.700 -4.301 -19.871 1.00 97.00 403 VAL A C 1
ATOM 3180 O O . VAL A 1 403 ? 31.801 -3.807 -19.647 1.00 97.00 403 VAL A O 1
ATOM 3183 N N . LYS A 1 404 ? 29.857 -3.768 -20.767 1.00 94.19 404 LYS A N 1
ATOM 3184 C CA . LYS A 1 404 ? 30.177 -2.567 -21.565 1.00 94.19 404 LYS A CA 1
ATOM 3185 C C . LYS A 1 404 ? 30.318 -1.301 -20.707 1.00 94.19 404 LYS A C 1
ATOM 3187 O O . LYS A 1 404 ? 31.252 -0.535 -20.909 1.00 94.19 404 LYS A O 1
ATOM 3192 N N . GLU A 1 405 ? 29.382 -1.092 -19.786 1.00 93.88 405 GLU A N 1
ATOM 3193 C CA . GLU A 1 405 ? 29.335 0.031 -18.842 1.00 93.88 405 GLU A CA 1
ATOM 3194 C C . GLU A 1 405 ? 29.159 -0.550 -17.430 1.00 93.88 405 GLU A C 1
ATOM 3196 O O . GLU A 1 405 ? 28.537 -1.601 -17.276 1.00 93.88 405 GLU A O 1
ATOM 3201 N N . ALA A 1 406 ? 29.714 0.098 -16.404 1.00 95.94 406 ALA A N 1
ATOM 3202 C CA . ALA A 1 406 ? 29.704 -0.426 -15.035 1.00 95.94 406 ALA A CA 1
ATOM 3203 C C . ALA A 1 406 ? 28.602 0.205 -14.169 1.00 95.94 406 ALA A C 1
ATOM 3205 O O . ALA A 1 406 ? 28.604 1.414 -13.931 1.00 95.94 406 ALA A O 1
ATOM 3206 N N . HIS A 1 407 ? 27.726 -0.627 -13.609 1.00 97.00 407 HIS A N 1
ATOM 3207 C CA . HIS A 1 407 ? 26.577 -0.208 -12.808 1.00 97.00 407 HIS A CA 1
ATOM 3208 C C . HIS A 1 407 ? 26.945 -0.040 -11.327 1.00 97.00 407 HIS A C 1
ATOM 3210 O O . HIS A 1 407 ? 27.298 -0.998 -10.645 1.00 97.00 407 HIS A O 1
ATOM 3216 N N . ARG A 1 408 ? 26.832 1.182 -10.793 1.00 96.06 408 ARG A N 1
ATOM 3217 C CA . ARG A 1 408 ? 27.110 1.510 -9.378 1.00 96.06 408 ARG A CA 1
ATOM 3218 C C . ARG A 1 408 ? 25.823 1.933 -8.673 1.00 96.06 408 ARG A C 1
ATOM 3220 O O . ARG A 1 408 ? 25.595 3.117 -8.406 1.00 96.06 408 ARG A O 1
ATOM 3227 N N . GLY A 1 409 ? 24.954 0.958 -8.425 1.00 96.88 409 GLY A N 1
ATOM 3228 C CA . GLY A 1 409 ? 23.524 1.199 -8.222 1.00 96.88 409 GLY A CA 1
ATOM 3229 C C . GLY A 1 409 ? 22.815 1.507 -9.548 1.00 96.88 409 GLY A C 1
ATOM 3230 O O . GLY A 1 409 ? 23.393 1.278 -10.609 1.00 96.88 409 GLY A O 1
ATOM 3231 N N . GLY A 1 410 ? 21.591 2.033 -9.484 1.00 97.19 410 GLY A N 1
ATOM 3232 C CA . GLY A 1 410 ? 20.705 2.185 -10.642 1.00 97.19 410 GLY A CA 1
ATOM 3233 C C . GLY A 1 410 ? 19.666 1.065 -10.748 1.00 97.19 410 GLY A C 1
ATOM 3234 O O . GLY A 1 410 ? 19.677 0.095 -9.977 1.00 97.19 410 GLY A O 1
ATOM 3235 N N . VAL A 1 411 ? 18.744 1.216 -11.695 1.00 97.62 411 VAL A N 1
ATOM 3236 C CA . VAL A 1 411 ? 17.659 0.273 -11.979 1.00 97.62 411 VAL A CA 1
ATOM 3237 C C . VAL A 1 411 ? 17.502 0.105 -13.491 1.00 97.62 411 VAL A C 1
ATOM 3239 O O . VAL A 1 411 ? 17.208 1.055 -14.204 1.00 97.62 411 VAL A O 1
ATOM 3242 N N . SER A 1 412 ? 17.648 -1.125 -13.982 1.00 98.31 412 SER A N 1
ATOM 3243 C CA . SER A 1 412 ? 17.412 -1.481 -15.389 1.00 98.31 412 SER A CA 1
ATOM 3244 C C . SER A 1 412 ? 16.062 -2.176 -15.573 1.00 98.31 412 SER A C 1
ATOM 3246 O O . SER A 1 412 ? 15.586 -2.860 -14.666 1.00 98.31 412 SER A O 1
ATOM 3248 N N . SER A 1 413 ? 15.443 -2.028 -16.742 1.00 98.25 413 SER A N 1
ATOM 3249 C CA . SER A 1 413 ? 14.073 -2.472 -17.024 1.00 98.25 413 SER A CA 1
ATOM 3250 C C . SER A 1 413 ? 13.946 -3.237 -18.348 1.00 98.25 413 SER A C 1
ATOM 3252 O O . SER A 1 413 ? 14.762 -3.097 -19.262 1.00 98.25 413 SER A O 1
ATOM 3254 N N . THR A 1 414 ? 12.932 -4.097 -18.449 1.00 98.50 414 THR A N 1
ATOM 3255 C CA . THR A 1 414 ? 12.650 -4.898 -19.649 1.00 98.50 414 THR A CA 1
ATOM 3256 C C . THR A 1 414 ? 11.180 -5.332 -19.730 1.00 98.50 414 THR A C 1
ATOM 3258 O O . THR A 1 414 ? 10.484 -5.401 -18.715 1.00 98.50 414 THR A O 1
ATOM 3261 N N . ASP A 1 415 ? 10.703 -5.652 -20.936 1.00 97.62 415 ASP A N 1
ATOM 3262 C CA . ASP A 1 415 ? 9.419 -6.336 -21.180 1.00 97.62 415 ASP A CA 1
ATOM 3263 C C . ASP A 1 415 ? 9.486 -7.859 -20.958 1.00 97.62 415 ASP A C 1
ATOM 3265 O O . ASP A 1 415 ? 8.461 -8.543 -20.901 1.00 97.62 415 ASP A O 1
ATOM 3269 N N . ARG A 1 416 ? 10.694 -8.405 -20.806 1.00 97.88 416 ARG A N 1
ATOM 3270 C CA . ARG A 1 416 ? 10.939 -9.824 -20.538 1.00 97.88 416 ARG A CA 1
ATOM 3271 C C . ARG A 1 416 ? 10.617 -10.209 -19.084 1.00 97.88 416 ARG A C 1
ATOM 3273 O O . ARG A 1 416 ? 10.568 -9.327 -18.229 1.00 97.88 416 ARG A O 1
ATOM 3280 N N . PRO A 1 417 ? 10.455 -11.509 -18.748 1.00 97.44 417 PRO A N 1
ATOM 3281 C CA . PRO A 1 417 ? 9.960 -11.950 -17.434 1.00 97.44 417 PRO A CA 1
ATOM 3282 C C . PRO A 1 417 ? 10.689 -11.385 -16.208 1.00 97.44 417 PRO A C 1
ATOM 3284 O O . PRO A 1 417 ? 10.069 -11.230 -15.163 1.00 97.44 417 PRO A O 1
ATOM 3287 N N . THR A 1 418 ? 11.973 -11.040 -16.329 1.00 97.56 418 THR A N 1
ATOM 3288 C CA . THR A 1 418 ? 12.753 -10.367 -15.278 1.00 97.56 418 THR A CA 1
ATOM 3289 C C . THR A 1 418 ? 12.174 -9.015 -14.831 1.00 97.56 418 THR A C 1
ATOM 3291 O O . THR A 1 418 ? 12.300 -8.680 -13.651 1.00 97.56 418 THR A O 1
ATOM 3294 N N . ARG A 1 419 ? 11.553 -8.259 -15.752 1.00 98.50 419 ARG A N 1
ATOM 3295 C CA . ARG A 1 419 ? 11.004 -6.886 -15.656 1.00 98.50 419 ARG A CA 1
ATOM 3296 C C . ARG A 1 419 ? 11.920 -5.784 -15.121 1.00 98.50 419 ARG A C 1
ATOM 3298 O O . ARG A 1 419 ? 12.070 -4.764 -15.788 1.00 98.50 419 ARG A O 1
ATOM 3305 N N . THR A 1 420 ? 12.518 -5.953 -13.947 1.00 98.62 420 THR A N 1
ATOM 3306 C CA . THR A 1 420 ? 13.337 -4.932 -13.284 1.00 98.62 420 THR A CA 1
ATOM 3307 C C . THR A 1 420 ? 14.538 -5.560 -12.583 1.00 98.62 420 THR A C 1
ATOM 3309 O O . THR A 1 420 ? 14.381 -6.427 -11.728 1.00 98.62 420 THR A O 1
ATOM 3312 N N . VAL A 1 421 ? 15.735 -5.081 -12.914 1.00 98.69 421 VAL A N 1
ATOM 3313 C CA . VAL A 1 421 ? 17.013 -5.430 -12.277 1.00 98.69 421 VAL A CA 1
ATOM 3314 C C . VAL A 1 421 ? 17.431 -4.258 -11.394 1.00 98.69 421 VAL A C 1
ATOM 3316 O O . VAL A 1 421 ? 17.463 -3.122 -11.864 1.00 98.69 421 VAL A O 1
ATOM 3319 N N . VAL A 1 422 ? 17.768 -4.510 -10.128 1.00 98.69 422 VAL A N 1
ATOM 3320 C CA . VAL A 1 422 ? 18.210 -3.465 -9.190 1.00 98.69 422 VAL A CA 1
ATOM 3321 C C . VAL A 1 422 ? 19.642 -3.747 -8.753 1.00 98.69 422 VAL A C 1
ATOM 3323 O O . VAL A 1 422 ? 19.906 -4.704 -8.014 1.00 98.69 422 VAL A O 1
ATOM 3326 N N . TYR A 1 423 ? 20.571 -2.891 -9.181 1.00 98.25 423 TYR A N 1
ATOM 3327 C CA . TYR A 1 423 ? 21.963 -2.978 -8.748 1.00 98.25 423 TYR A CA 1
ATOM 3328 C C . TYR A 1 423 ? 22.088 -2.428 -7.317 1.00 98.25 423 TYR A C 1
ATOM 3330 O O . TYR A 1 423 ? 21.495 -1.392 -6.994 1.00 98.25 423 TYR A O 1
ATOM 3338 N N . PRO A 1 424 ? 22.854 -3.078 -6.426 1.00 97.25 424 PRO A N 1
ATOM 3339 C CA . PRO A 1 424 ? 23.010 -2.606 -5.057 1.00 97.25 424 PRO A CA 1
ATOM 3340 C C . PRO A 1 424 ? 23.631 -1.210 -4.993 1.00 97.25 424 PRO A C 1
ATOM 3342 O O . PRO A 1 424 ? 24.698 -0.964 -5.550 1.00 97.25 424 PRO A O 1
ATOM 3345 N N . SER A 1 425 ? 23.012 -0.315 -4.219 1.00 97.38 425 SER A N 1
ATOM 3346 C CA . SER A 1 425 ? 23.643 0.959 -3.829 1.00 97.38 425 SER A CA 1
ATOM 3347 C C . SER A 1 425 ? 24.636 0.805 -2.664 1.00 97.38 425 SER A C 1
ATOM 3349 O O . SER A 1 425 ? 25.292 1.761 -2.266 1.00 97.38 425 SER A O 1
ATOM 3351 N N . TYR A 1 426 ? 24.758 -0.412 -2.130 1.00 95.31 426 TYR A N 1
ATOM 3352 C CA . TYR A 1 426 ? 25.676 -0.808 -1.067 1.00 95.31 426 TYR A CA 1
ATOM 3353 C C . TYR A 1 426 ? 26.778 -1.740 -1.591 1.00 95.31 426 TYR A C 1
ATOM 3355 O O . TYR A 1 426 ? 26.585 -2.508 -2.539 1.00 95.31 426 TYR A O 1
ATOM 3363 N N . GLY A 1 427 ? 27.950 -1.684 -0.955 1.00 93.44 427 GLY A N 1
ATOM 3364 C CA . GLY A 1 427 ? 29.116 -2.492 -1.334 1.00 93.44 427 GLY A CA 1
ATOM 3365 C C . GLY A 1 427 ? 29.749 -2.140 -2.688 1.00 93.44 427 GLY A C 1
ATOM 3366 O O . GLY A 1 427 ? 30.571 -2.917 -3.162 1.00 93.44 427 GLY A O 1
ATOM 3367 N N . ILE A 1 428 ? 29.366 -1.009 -3.296 1.00 95.00 428 ILE A N 1
ATOM 3368 C CA . ILE A 1 428 ? 29.932 -0.477 -4.549 1.00 95.00 428 ILE A CA 1
ATOM 3369 C C . ILE A 1 428 ? 31.462 -0.400 -4.453 1.00 95.00 428 ILE A C 1
ATOM 3371 O O . ILE A 1 428 ? 31.984 0.056 -3.435 1.00 95.00 428 ILE A O 1
ATOM 3375 N N . ASP A 1 429 ? 32.161 -0.840 -5.506 1.00 91.62 429 ASP A N 1
ATOM 3376 C CA . ASP A 1 429 ? 33.631 -0.883 -5.605 1.00 91.62 429 ASP A CA 1
ATOM 3377 C C . ASP A 1 429 ? 34.316 -1.740 -4.512 1.00 91.62 429 ASP A C 1
ATOM 3379 O O . ASP A 1 429 ? 35.542 -1.752 -4.373 1.00 91.62 429 ASP A O 1
ATOM 3383 N N . GLY A 1 430 ? 33.529 -2.487 -3.732 1.00 88.06 430 GLY A N 1
ATOM 3384 C CA . GLY A 1 430 ? 33.982 -3.349 -2.651 1.00 88.06 430 GLY A CA 1
ATOM 3385 C C . GLY A 1 430 ? 34.087 -4.819 -3.058 1.00 88.06 430 GLY A C 1
ATOM 3386 O O . GLY A 1 430 ? 33.395 -5.310 -3.944 1.00 88.06 430 GLY A O 1
ATOM 3387 N N . THR A 1 431 ? 34.925 -5.566 -2.340 1.00 81.38 431 THR A N 1
ATOM 3388 C CA . THR A 1 431 ? 35.078 -7.025 -2.506 1.00 81.38 431 THR A CA 1
ATOM 3389 C C . THR A 1 431 ? 34.225 -7.844 -1.529 1.00 81.38 431 THR A C 1
ATOM 3391 O O . THR A 1 431 ? 34.166 -9.068 -1.627 1.00 81.38 431 THR A O 1
ATOM 3394 N N . SER A 1 432 ? 33.558 -7.187 -0.575 1.00 79.00 432 SER A N 1
ATOM 3395 C CA . SER A 1 432 ? 32.684 -7.831 0.411 1.00 79.00 432 SER A CA 1
ATOM 3396 C C . SER A 1 432 ? 31.266 -7.948 -0.145 1.00 79.00 432 SER A C 1
ATOM 3398 O O . SER A 1 432 ? 30.488 -7.006 -0.035 1.00 79.00 432 SER A O 1
ATOM 3400 N N . GLY A 1 433 ? 30.931 -9.107 -0.707 1.00 86.38 433 GLY A N 1
ATOM 3401 C CA . GLY A 1 433 ? 29.582 -9.463 -1.156 1.00 86.38 433 GLY A CA 1
ATOM 3402 C C . GLY A 1 433 ? 29.219 -9.019 -2.581 1.00 86.38 433 GLY A C 1
ATOM 3403 O O . GLY A 1 433 ? 29.505 -7.901 -3.017 1.00 86.38 433 GLY A O 1
ATOM 3404 N N . ALA A 1 434 ? 28.549 -9.921 -3.294 1.00 94.94 434 ALA A N 1
ATOM 3405 C CA . ALA A 1 434 ? 28.131 -9.794 -4.687 1.00 94.94 434 ALA A CA 1
ATOM 3406 C C . ALA A 1 434 ? 26.691 -10.312 -4.885 1.00 94.94 434 ALA A C 1
ATOM 3408 O O . ALA A 1 434 ? 26.392 -11.047 -5.827 1.00 94.94 434 ALA A O 1
ATOM 3409 N N . THR A 1 435 ? 25.784 -9.914 -3.993 1.00 97.00 435 THR A N 1
ATOM 3410 C CA . THR A 1 435 ? 24.335 -10.108 -4.140 1.00 97.00 435 THR A CA 1
ATOM 3411 C C . THR A 1 435 ? 23.682 -8.926 -4.855 1.00 97.00 435 THR A C 1
ATOM 3413 O O . THR A 1 435 ? 23.960 -7.785 -4.506 1.00 97.00 435 THR A O 1
ATOM 3416 N N . MET A 1 436 ? 22.760 -9.191 -5.785 1.00 97.06 436 MET A N 1
ATOM 3417 C CA . MET A 1 436 ? 21.849 -8.196 -6.380 1.00 97.06 436 MET A CA 1
ATOM 3418 C C . MET A 1 436 ? 20.404 -8.710 -6.424 1.00 97.06 436 MET A C 1
ATOM 3420 O O . MET A 1 436 ? 20.179 -9.922 -6.386 1.00 97.06 436 MET A O 1
ATOM 3424 N N . ILE A 1 437 ? 19.429 -7.801 -6.549 1.00 98.69 437 ILE A N 1
ATOM 3425 C CA . ILE A 1 437 ? 18.045 -8.163 -6.885 1.00 98.69 437 ILE A CA 1
ATOM 3426 C C . ILE A 1 437 ? 17.980 -8.255 -8.410 1.00 98.69 437 ILE A C 1
ATOM 3428 O O . ILE A 1 437 ? 17.878 -7.252 -9.115 1.00 98.69 437 ILE A O 1
ATOM 3432 N N . ALA A 1 438 ? 18.109 -9.480 -8.905 1.00 98.56 438 ALA A N 1
ATOM 3433 C CA . ALA A 1 438 ? 18.191 -9.799 -10.320 1.00 98.56 438 ALA A CA 1
ATOM 3434 C C . ALA A 1 438 ? 16.832 -9.722 -11.032 1.00 98.56 438 ALA A C 1
ATOM 3436 O O . ALA A 1 438 ? 16.806 -9.543 -12.241 1.00 98.56 438 ALA A O 1
ATOM 3437 N N . SER A 1 439 ? 15.724 -9.848 -10.295 1.00 98.75 439 SER A N 1
ATOM 3438 C CA . SER A 1 439 ? 14.365 -9.577 -10.775 1.00 98.75 439 SER A CA 1
ATOM 3439 C C . SER A 1 439 ? 13.514 -9.006 -9.640 1.00 98.75 439 SER A C 1
ATOM 3441 O O . SER A 1 439 ? 13.525 -9.536 -8.526 1.00 98.75 439 SER A O 1
ATOM 3443 N N . TYR A 1 440 ? 12.774 -7.935 -9.917 1.00 98.75 440 TYR A N 1
ATOM 3444 C CA . TYR A 1 440 ? 11.738 -7.378 -9.052 1.00 98.75 440 TYR A CA 1
ATOM 3445 C C . TYR A 1 440 ? 10.475 -7.168 -9.889 1.00 98.75 440 TYR A C 1
ATOM 3447 O O . TYR A 1 440 ? 10.479 -6.401 -10.845 1.00 98.75 440 TYR A O 1
ATOM 3455 N N . THR A 1 441 ? 9.409 -7.893 -9.562 1.00 98.62 441 THR A N 1
ATOM 3456 C CA . THR A 1 441 ? 8.163 -7.928 -10.342 1.00 98.62 441 THR A CA 1
ATOM 3457 C C . THR A 1 441 ? 6.968 -7.662 -9.446 1.00 98.62 441 THR A C 1
ATOM 3459 O O . THR A 1 441 ? 6.957 -8.102 -8.296 1.00 98.62 441 THR A O 1
ATOM 3462 N N . TRP A 1 442 ? 5.968 -6.962 -9.981 1.00 98.56 442 TRP A N 1
ATOM 3463 C CA . TRP A 1 442 ? 4.678 -6.664 -9.344 1.00 98.56 442 TRP A CA 1
ATOM 3464 C C . TRP A 1 442 ? 3.524 -7.278 -10.163 1.00 98.56 442 TRP A C 1
ATOM 3466 O O . TRP A 1 442 ? 3.765 -7.836 -11.239 1.00 98.56 442 TRP A O 1
ATOM 3476 N N . ALA A 1 443 ? 2.282 -7.191 -9.680 1.00 98.00 443 ALA A N 1
ATOM 3477 C CA . ALA A 1 443 ? 1.072 -7.561 -10.416 1.00 98.00 443 ALA A CA 1
ATOM 3478 C C . ALA A 1 443 ? 1.138 -8.926 -11.127 1.00 98.00 443 ALA A C 1
ATOM 3480 O O . ALA A 1 443 ? 1.561 -9.942 -10.566 1.00 98.00 443 ALA A O 1
ATOM 3481 N N . GLN A 1 444 ? 0.682 -8.982 -12.381 1.00 98.31 444 GLN A N 1
ATOM 3482 C CA . GLN A 1 444 ? 0.616 -10.224 -13.147 1.00 98.31 444 GLN A CA 1
ATOM 3483 C C . GLN A 1 444 ? 2.006 -10.813 -13.451 1.00 98.31 444 GLN A C 1
ATOM 3485 O O . GLN A 1 444 ? 2.123 -12.026 -13.637 1.00 98.31 444 GLN A O 1
ATOM 3490 N N . ASP A 1 445 ? 3.056 -9.991 -13.484 1.00 98.25 445 ASP A N 1
ATOM 3491 C CA . ASP A 1 445 ? 4.437 -10.448 -13.653 1.00 98.25 445 ASP A CA 1
ATOM 3492 C C . ASP A 1 445 ? 4.908 -11.226 -12.417 1.00 98.25 445 ASP A C 1
ATOM 3494 O O . ASP A 1 445 ? 5.417 -12.343 -12.545 1.00 98.25 445 ASP A O 1
ATOM 3498 N N . ALA A 1 446 ? 4.623 -10.692 -11.223 1.00 98.31 446 ALA A N 1
ATOM 3499 C CA . ALA A 1 446 ? 4.878 -11.363 -9.952 1.00 98.31 446 ALA A CA 1
ATOM 3500 C C . ALA A 1 446 ? 4.128 -12.694 -9.864 1.00 98.31 446 ALA A C 1
ATOM 3502 O O . ALA A 1 446 ? 4.741 -13.722 -9.598 1.00 98.31 446 ALA A O 1
ATOM 3503 N N . MET A 1 447 ? 2.825 -12.709 -10.171 1.00 97.69 447 MET A N 1
ATOM 3504 C CA . MET A 1 447 ? 2.021 -13.940 -10.139 1.00 97.69 447 MET A CA 1
ATOM 3505 C C . MET A 1 447 ? 2.569 -15.033 -11.073 1.00 97.69 447 MET A C 1
ATOM 3507 O O . MET A 1 447 ? 2.500 -16.220 -10.749 1.00 97.69 447 MET A O 1
ATOM 3511 N N . ARG A 1 448 ? 3.119 -14.654 -12.237 1.00 97.25 448 ARG A N 1
ATOM 3512 C CA . ARG A 1 448 ? 3.741 -15.598 -13.181 1.00 97.25 448 ARG A CA 1
ATOM 3513 C C . ARG A 1 448 ? 5.020 -16.205 -12.605 1.00 97.25 448 ARG A C 1
ATOM 3515 O O . ARG A 1 448 ? 5.145 -17.427 -12.629 1.00 97.25 448 ARG A O 1
ATOM 3522 N N . LEU A 1 449 ? 5.937 -15.393 -12.073 1.00 96.00 449 LEU A N 1
ATOM 3523 C CA . LEU A 1 449 ? 7.179 -15.895 -11.467 1.00 96.00 449 LEU A CA 1
ATOM 3524 C C . LEU A 1 449 ? 6.921 -16.678 -10.170 1.00 96.00 449 LEU A C 1
ATOM 3526 O O . LEU A 1 449 ? 7.444 -17.779 -10.013 1.00 96.00 449 LEU A O 1
ATOM 3530 N N . GLY A 1 450 ? 6.078 -16.153 -9.278 1.00 96.06 450 GLY A N 1
ATOM 3531 C CA . GLY A 1 450 ? 5.731 -16.766 -7.991 1.00 96.06 450 GLY A CA 1
ATOM 3532 C C . GLY A 1 450 ? 5.121 -18.160 -8.137 1.00 96.06 450 GLY A C 1
ATOM 3533 O O . GLY A 1 450 ? 5.415 -19.044 -7.340 1.00 96.06 450 GLY A O 1
ATOM 3534 N N . SER A 1 451 ? 4.389 -18.419 -9.231 1.00 96.44 451 SER A N 1
ATOM 3535 C CA . SER A 1 451 ? 3.829 -19.748 -9.534 1.00 96.44 451 SER A CA 1
ATOM 3536 C C . SER A 1 451 ? 4.862 -20.878 -9.706 1.00 96.44 451 SER A C 1
ATOM 3538 O O . SER A 1 451 ? 4.481 -22.049 -9.707 1.00 96.44 451 SER A O 1
ATOM 3540 N N . LEU A 1 452 ? 6.151 -20.543 -9.853 1.00 96.44 452 LEU A N 1
ATOM 3541 C CA . LEU A 1 452 ? 7.261 -21.494 -9.956 1.00 96.44 452 LEU A CA 1
ATOM 3542 C C . LEU A 1 452 ? 8.037 -21.676 -8.635 1.00 96.44 452 LEU A C 1
ATOM 3544 O O . LEU A 1 452 ? 8.801 -22.638 -8.534 1.00 96.44 452 LEU A O 1
ATOM 3548 N N . MET A 1 453 ? 7.847 -20.801 -7.641 1.00 95.25 453 MET A N 1
ATOM 3549 C CA . MET A 1 453 ? 8.526 -20.860 -6.337 1.00 95.25 453 MET A CA 1
ATOM 3550 C C . MET A 1 453 ? 8.128 -22.120 -5.552 1.00 95.25 453 MET A C 1
ATOM 3552 O O . MET A 1 453 ? 6.976 -22.548 -5.612 1.00 95.25 453 MET A O 1
ATOM 3556 N N . ASP A 1 454 ? 9.079 -22.732 -4.839 1.00 92.56 454 ASP A N 1
ATOM 3557 C CA . ASP A 1 454 ? 8.901 -23.989 -4.088 1.00 92.56 454 ASP A CA 1
ATOM 3558 C C . ASP A 1 454 ? 8.405 -25.183 -4.946 1.00 92.56 454 ASP A C 1
ATOM 3560 O O . ASP A 1 454 ? 7.975 -26.220 -4.427 1.00 92.56 454 ASP A O 1
ATOM 3564 N N . THR A 1 455 ? 8.494 -25.085 -6.280 1.00 94.44 455 THR A N 1
ATOM 3565 C CA . THR A 1 455 ? 8.160 -26.177 -7.208 1.00 94.44 455 THR A CA 1
ATOM 3566 C C . THR A 1 455 ? 9.414 -26.897 -7.722 1.00 94.44 455 THR A C 1
ATOM 3568 O O . THR A 1 455 ? 10.496 -26.310 -7.776 1.00 94.44 455 THR A O 1
ATOM 3571 N N . PRO A 1 456 ? 9.297 -28.138 -8.244 1.00 95.38 456 PRO A N 1
ATOM 3572 C CA . PRO A 1 456 ? 10.387 -28.802 -8.971 1.00 95.38 456 PRO A CA 1
ATOM 3573 C C . PRO A 1 456 ? 10.877 -28.062 -10.231 1.00 95.38 456 PRO A C 1
ATOM 3575 O O . PRO A 1 456 ? 11.811 -28.530 -10.878 1.00 95.38 456 PRO A O 1
ATOM 3578 N N . SER A 1 457 ? 10.230 -26.958 -10.616 1.00 95.62 457 SER A N 1
ATOM 3579 C CA . SER A 1 457 ? 10.553 -26.130 -11.779 1.00 95.62 457 SER A CA 1
ATOM 3580 C C . SER A 1 457 ? 11.053 -24.731 -11.404 1.00 95.62 457 SER A C 1
ATOM 3582 O O . SER A 1 457 ? 11.209 -23.896 -12.292 1.00 95.62 457 SER A O 1
ATOM 3584 N N . GLU A 1 458 ? 11.351 -24.465 -10.127 1.00 95.06 458 GLU A N 1
ATOM 3585 C CA . GLU A 1 458 ? 11.872 -23.166 -9.676 1.00 95.06 458 GLU A CA 1
ATOM 3586 C C . GLU A 1 458 ? 13.169 -22.758 -10.402 1.00 95.06 458 GLU A C 1
ATOM 3588 O O . GLU A 1 458 ? 13.372 -21.577 -10.685 1.00 95.06 458 GLU A O 1
ATOM 3593 N N . SER A 1 459 ? 14.013 -23.721 -10.806 1.00 95.38 459 SER A N 1
ATOM 3594 C CA . SER A 1 459 ? 15.245 -23.437 -11.564 1.00 95.38 459 SER A CA 1
ATOM 3595 C C . SER A 1 459 ? 14.992 -22.684 -12.873 1.00 95.38 459 SER A C 1
ATOM 3597 O O . SER A 1 459 ? 15.861 -21.930 -13.307 1.00 95.38 459 SER A O 1
ATOM 3599 N N . LEU A 1 460 ? 13.794 -22.803 -13.463 1.00 96.75 460 LEU A N 1
ATOM 3600 C CA . LEU A 1 460 ? 13.404 -22.051 -14.657 1.00 96.75 460 LEU A CA 1
ATOM 3601 C C . LEU A 1 460 ? 13.390 -20.534 -14.412 1.00 96.75 460 LEU A C 1
ATOM 3603 O O . LEU A 1 460 ? 13.658 -19.775 -15.343 1.00 96.75 460 LEU A O 1
ATOM 3607 N N . ILE A 1 461 ? 13.125 -20.085 -13.175 1.00 97.31 461 ILE A N 1
ATOM 3608 C CA . ILE A 1 461 ? 13.263 -18.674 -12.785 1.00 97.31 461 ILE A CA 1
ATOM 3609 C C . ILE A 1 461 ? 14.724 -18.254 -12.964 1.00 97.31 461 ILE A C 1
ATOM 3611 O O . ILE A 1 461 ? 15.006 -17.285 -13.667 1.00 97.31 461 ILE A O 1
ATOM 3615 N N . LEU A 1 462 ? 15.660 -19.003 -12.372 1.00 97.25 462 LEU A N 1
ATOM 3616 C CA . LEU A 1 462 ? 17.090 -18.702 -12.443 1.00 97.25 462 LEU A CA 1
ATOM 3617 C C . LEU A 1 462 ? 17.609 -18.761 -13.887 1.00 97.25 462 LEU A C 1
ATOM 3619 O O . LEU A 1 462 ? 18.318 -17.854 -14.317 1.00 97.25 462 LEU A O 1
ATOM 3623 N N . GLU A 1 463 ? 17.230 -19.788 -14.650 1.00 97.12 463 GLU A N 1
ATOM 3624 C CA . GLU A 1 463 ? 17.596 -19.944 -16.063 1.00 97.12 463 GLU A CA 1
ATOM 3625 C C . GLU A 1 463 ? 17.118 -18.752 -16.910 1.00 97.12 463 GLU A C 1
ATOM 3627 O O . GLU A 1 463 ? 17.897 -18.189 -17.685 1.00 97.12 463 GLU A O 1
ATOM 3632 N N . ARG A 1 464 ? 15.862 -18.316 -16.729 1.00 97.81 464 ARG A N 1
ATOM 3633 C CA . ARG A 1 464 ? 15.294 -17.160 -17.438 1.00 97.81 464 ARG A CA 1
ATOM 3634 C C . ARG A 1 464 ? 15.975 -15.855 -17.039 1.00 97.81 464 ARG A C 1
ATOM 3636 O O . ARG A 1 464 ? 16.394 -15.108 -17.920 1.00 97.81 464 ARG A O 1
ATOM 3643 N N . VAL A 1 465 ? 16.127 -15.607 -15.737 1.00 98.38 465 VAL A N 1
ATOM 3644 C CA . VAL A 1 465 ? 16.730 -14.377 -15.206 1.00 98.38 465 VAL A CA 1
ATOM 3645 C C . VAL A 1 465 ? 18.194 -14.252 -15.633 1.00 98.38 465 VAL A C 1
ATOM 3647 O O . VAL A 1 465 ? 18.609 -13.174 -16.049 1.00 98.38 465 VAL A O 1
ATOM 3650 N N . ILE A 1 466 ? 18.971 -15.341 -15.625 1.00 98.62 466 ILE A N 1
ATOM 3651 C CA . ILE A 1 466 ? 20.359 -15.329 -16.115 1.00 98.62 466 ILE A CA 1
ATOM 3652 C C . ILE A 1 466 ? 20.426 -15.090 -17.628 1.00 98.62 466 ILE A C 1
ATOM 3654 O O . ILE A 1 466 ? 21.299 -14.344 -18.069 1.00 98.62 466 ILE A O 1
ATOM 3658 N N . GLN A 1 467 ? 19.515 -15.657 -18.428 1.00 98.56 467 GLN A N 1
ATOM 3659 C CA . GLN A 1 467 ? 19.461 -15.363 -19.865 1.00 98.56 467 GLN A CA 1
ATOM 3660 C C . GLN A 1 467 ? 19.080 -13.899 -20.137 1.00 98.56 467 GLN A C 1
ATOM 3662 O O . GLN A 1 467 ? 19.642 -13.280 -21.036 1.00 98.56 467 GLN A O 1
ATOM 3667 N N . ASP A 1 468 ? 18.155 -13.333 -19.361 1.00 98.56 468 ASP A N 1
ATOM 3668 C CA . ASP A 1 468 ? 17.739 -11.937 -19.505 1.00 98.56 468 ASP A CA 1
ATOM 3669 C C . ASP A 1 468 ? 18.834 -10.961 -19.076 1.00 98.56 468 ASP A C 1
ATOM 3671 O O . ASP A 1 468 ? 19.151 -10.049 -19.835 1.00 98.56 468 ASP A O 1
ATOM 3675 N N . LEU A 1 469 ? 19.497 -11.205 -17.941 1.00 98.50 469 LEU A N 1
ATOM 3676 C CA . LEU A 1 469 ? 20.687 -10.450 -17.546 1.00 98.50 469 LEU A CA 1
ATOM 3677 C C . LEU A 1 469 ? 21.787 -10.531 -18.612 1.00 98.50 469 LEU A C 1
ATOM 3679 O O . LEU A 1 469 ? 22.388 -9.508 -18.937 1.00 98.50 469 LEU A O 1
ATOM 3683 N N . ALA A 1 470 ? 22.039 -11.720 -19.167 1.00 98.50 470 ALA A N 1
ATOM 3684 C CA . ALA A 1 470 ? 23.063 -11.916 -20.187 1.00 98.50 470 ALA A CA 1
ATOM 3685 C C . ALA A 1 470 ? 22.760 -11.141 -21.476 1.00 98.50 470 ALA A C 1
ATOM 3687 O O . ALA A 1 470 ? 23.645 -10.458 -21.989 1.00 98.50 470 ALA A O 1
ATOM 3688 N N . ASP A 1 471 ? 21.517 -11.197 -21.960 1.00 98.38 471 ASP A N 1
ATOM 3689 C CA . ASP A 1 471 ? 21.095 -10.475 -23.161 1.00 98.38 471 ASP A CA 1
ATOM 3690 C C . ASP A 1 471 ? 21.119 -8.951 -22.937 1.00 98.38 471 ASP A C 1
ATOM 3692 O O . ASP A 1 471 ? 21.661 -8.233 -23.775 1.00 98.38 471 ASP A O 1
ATOM 3696 N N . MET A 1 472 ? 20.609 -8.456 -21.797 1.00 97.88 472 MET A N 1
ATOM 3697 C CA . MET A 1 472 ? 20.620 -7.024 -21.447 1.00 97.88 472 MET A CA 1
ATOM 3698 C C . MET A 1 472 ? 22.043 -6.451 -21.430 1.00 97.88 472 MET A C 1
ATOM 3700 O O . MET A 1 472 ? 22.302 -5.410 -22.031 1.00 97.88 472 MET A O 1
ATOM 3704 N N . HIS A 1 473 ? 22.978 -7.151 -20.781 1.00 97.88 473 HIS A N 1
ATOM 3705 C CA . HIS A 1 473 ? 24.369 -6.709 -20.644 1.00 97.88 473 HIS A CA 1
ATOM 3706 C C . HIS A 1 473 ? 25.263 -7.129 -21.826 1.00 97.88 473 HIS A C 1
ATOM 3708 O O . HIS A 1 473 ? 26.447 -6.793 -21.844 1.00 97.88 473 HIS A O 1
ATOM 3714 N N . GLN A 1 474 ? 24.713 -7.851 -22.810 1.00 97.25 474 GLN A N 1
ATOM 3715 C CA . GLN A 1 474 ? 25.414 -8.388 -23.986 1.00 97.25 474 GLN A CA 1
ATOM 3716 C C . GLN A 1 474 ? 26.618 -9.288 -23.632 1.00 97.25 474 GLN A C 1
ATOM 3718 O O . GLN A 1 474 ? 27.646 -9.289 -24.314 1.00 97.25 474 GLN A O 1
ATOM 3723 N N . VAL A 1 475 ? 26.478 -10.091 -22.572 1.00 98.12 475 VAL A N 1
ATOM 3724 C CA . VAL A 1 475 ? 27.492 -11.043 -22.086 1.00 98.12 475 VAL A CA 1
ATOM 3725 C C . VAL A 1 475 ? 27.099 -12.493 -22.377 1.00 98.12 475 VAL A C 1
ATOM 3727 O O . VAL A 1 475 ? 25.963 -12.807 -22.719 1.00 98.12 475 VAL A O 1
ATOM 3730 N N . ASN A 1 476 ? 28.041 -13.430 -22.242 1.00 98.00 476 ASN A N 1
ATOM 3731 C CA . ASN A 1 476 ? 27.752 -14.843 -22.484 1.00 98.00 476 ASN A CA 1
ATOM 3732 C C . ASN A 1 476 ? 26.961 -15.473 -21.308 1.00 98.00 476 ASN A C 1
ATOM 3734 O O . ASN A 1 476 ? 27.505 -15.531 -20.198 1.00 98.00 476 ASN A O 1
ATOM 3738 N N . PRO A 1 477 ? 25.751 -16.035 -21.527 1.00 97.88 477 PRO A N 1
ATOM 3739 C CA . PRO A 1 477 ? 24.912 -16.579 -20.452 1.00 97.88 477 PRO A CA 1
ATOM 3740 C C . PRO A 1 477 ? 25.549 -17.776 -19.736 1.00 97.88 477 PRO A C 1
ATOM 3742 O O . PRO A 1 477 ? 25.403 -17.919 -18.526 1.00 97.88 477 PRO A O 1
ATOM 3745 N N . THR A 1 478 ? 26.333 -18.602 -20.434 1.00 97.94 478 THR A N 1
ATOM 3746 C CA . THR A 1 478 ? 27.048 -19.739 -19.828 1.00 97.94 478 THR A CA 1
ATOM 3747 C C . THR A 1 478 ? 28.201 -19.286 -18.929 1.00 97.94 478 THR A C 1
ATOM 3749 O O . THR A 1 478 ? 28.543 -19.985 -17.976 1.00 97.94 478 THR A O 1
ATOM 3752 N N . ILE A 1 479 ? 28.828 -18.139 -19.214 1.00 98.06 479 ILE A N 1
ATOM 3753 C CA . ILE A 1 479 ? 29.862 -17.564 -18.339 1.00 98.06 479 ILE A CA 1
ATOM 3754 C C . ILE A 1 479 ? 29.204 -16.880 -17.137 1.00 98.06 479 ILE A C 1
ATOM 3756 O O . ILE A 1 479 ? 29.634 -17.118 -16.011 1.00 98.06 479 ILE A O 1
ATOM 3760 N N . LEU A 1 480 ? 28.136 -16.106 -17.355 1.00 98.38 480 LEU A N 1
ATOM 3761 C CA . LEU A 1 480 ? 27.380 -15.462 -16.278 1.00 98.38 480 LEU A CA 1
ATOM 3762 C C . LEU A 1 480 ? 26.760 -16.492 -15.316 1.00 98.38 480 LEU A C 1
ATOM 3764 O O . LEU A 1 480 ? 26.929 -16.383 -14.106 1.00 98.38 480 LEU A O 1
ATOM 3768 N N . GLY A 1 481 ? 26.133 -17.551 -15.835 1.00 97.88 481 GLY A N 1
ATOM 3769 C CA . GLY A 1 481 ? 25.560 -18.629 -15.023 1.00 97.88 481 GLY A CA 1
ATOM 3770 C C . GLY A 1 481 ? 26.593 -19.360 -14.156 1.00 97.88 481 GLY A C 1
ATOM 3771 O O . GLY A 1 481 ? 26.292 -19.732 -13.027 1.00 97.88 481 GLY A O 1
ATOM 3772 N N . LYS A 1 482 ? 27.845 -19.493 -14.619 1.00 98.12 482 LYS A N 1
ATOM 3773 C CA . LYS A 1 482 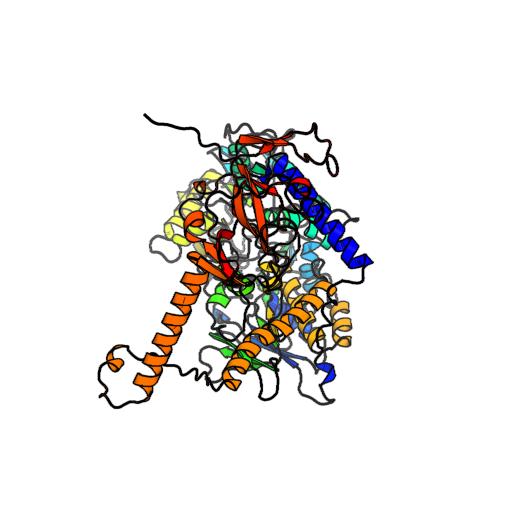? 28.950 -20.060 -13.817 1.00 98.12 482 LYS A CA 1
ATOM 3774 C C . LYS A 1 482 ? 29.404 -19.168 -12.658 1.00 98.12 482 LYS A C 1
ATOM 3776 O O . LYS A 1 482 ? 30.110 -19.663 -11.784 1.00 98.12 482 LYS A O 1
ATOM 3781 N N . LYS A 1 483 ? 29.033 -17.883 -12.653 1.00 97.75 483 LYS A N 1
ATOM 3782 C CA . LYS A 1 483 ? 29.292 -16.962 -11.538 1.00 97.75 483 LYS A CA 1
ATOM 3783 C C . LYS A 1 483 ? 28.245 -17.081 -10.429 1.00 97.75 483 LYS A C 1
ATOM 3785 O O . LYS A 1 483 ? 28.480 -16.556 -9.349 1.00 97.75 483 LYS A O 1
ATOM 3790 N N . VAL A 1 484 ? 27.102 -17.734 -10.655 1.00 97.81 484 VAL A N 1
ATOM 3791 C CA . VAL A 1 484 ? 26.064 -17.904 -9.625 1.00 97.81 484 VAL A CA 1
ATOM 3792 C C . VAL A 1 484 ? 26.574 -18.828 -8.517 1.00 97.81 484 VAL A C 1
ATOM 3794 O O . VAL A 1 484 ? 26.983 -19.957 -8.781 1.00 97.81 484 VAL A O 1
ATOM 3797 N N . LEU A 1 485 ? 26.537 -18.350 -7.271 1.00 96.81 485 LEU A N 1
ATOM 3798 C CA . LEU A 1 485 ? 26.887 -19.125 -6.077 1.00 96.81 485 LEU A CA 1
ATOM 3799 C C . LEU A 1 485 ? 25.666 -19.551 -5.260 1.00 96.81 485 LEU A C 1
ATOM 3801 O O . LEU A 1 485 ? 25.734 -20.561 -4.562 1.00 96.81 485 LEU A O 1
ATOM 3805 N N . ASP A 1 486 ? 24.608 -18.742 -5.267 1.00 96.94 486 ASP A N 1
ATOM 3806 C CA . ASP A 1 486 ? 23.373 -18.967 -4.513 1.00 96.94 486 ASP A CA 1
ATOM 3807 C C . ASP A 1 486 ? 22.254 -18.060 -5.055 1.00 96.94 486 ASP A C 1
ATOM 3809 O O . ASP A 1 486 ? 22.544 -17.039 -5.687 1.00 96.94 486 ASP A O 1
ATOM 3813 N N . TYR A 1 487 ? 20.990 -18.380 -4.788 1.00 97.38 487 TYR A N 1
ATOM 3814 C CA . TYR A 1 487 ? 19.863 -17.494 -5.095 1.00 97.38 487 TYR A CA 1
ATOM 3815 C C . TYR A 1 487 ? 18.730 -17.652 -4.075 1.00 97.38 487 TYR A C 1
ATOM 3817 O O . TYR A 1 487 ? 18.643 -18.646 -3.359 1.00 97.38 487 TYR A O 1
ATOM 3825 N N . ASN A 1 488 ? 17.866 -16.646 -3.983 1.00 96.88 488 ASN A N 1
ATOM 3826 C CA . ASN A 1 488 ? 16.652 -16.702 -3.183 1.00 96.88 488 ASN A CA 1
ATOM 3827 C C . ASN A 1 488 ? 15.500 -16.044 -3.947 1.00 96.88 488 ASN A C 1
ATOM 3829 O O . ASN A 1 488 ? 15.648 -14.940 -4.470 1.00 96.88 488 ASN A O 1
ATOM 3833 N N . VAL A 1 489 ? 14.361 -16.731 -3.985 1.00 97.75 489 VAL A N 1
ATOM 3834 C CA . VAL A 1 489 ? 13.081 -16.210 -4.471 1.00 97.75 489 VAL A CA 1
ATOM 3835 C C . VAL A 1 489 ? 12.196 -15.942 -3.257 1.00 97.75 489 VAL A C 1
ATOM 3837 O O . VAL A 1 489 ? 12.256 -16.679 -2.269 1.00 97.75 489 VAL A O 1
ATOM 3840 N N . HIS A 1 490 ? 11.391 -14.887 -3.315 1.00 97.00 490 HIS A N 1
ATOM 3841 C CA . HIS A 1 490 ? 10.341 -14.647 -2.333 1.00 97.00 490 HIS A CA 1
ATOM 3842 C C . HIS A 1 490 ? 9.096 -14.071 -3.004 1.00 97.00 490 HIS A C 1
ATOM 3844 O O . HIS A 1 490 ? 9.177 -13.024 -3.649 1.00 97.00 490 HIS A O 1
ATOM 3850 N N . ASP A 1 491 ? 7.961 -14.744 -2.812 1.00 97.50 491 ASP A N 1
ATOM 3851 C CA . ASP A 1 491 ? 6.623 -14.295 -3.196 1.00 97.50 491 ASP A CA 1
ATOM 3852 C C . ASP A 1 491 ? 5.835 -13.859 -1.955 1.00 97.50 491 ASP A C 1
ATOM 3854 O O . ASP A 1 491 ? 5.489 -14.670 -1.091 1.00 97.50 491 ASP A O 1
ATOM 3858 N N . TRP A 1 492 ? 5.507 -12.568 -1.884 1.00 97.19 492 TRP A N 1
ATOM 3859 C CA . TRP A 1 492 ? 4.722 -12.007 -0.785 1.00 97.19 492 TRP A CA 1
ATOM 3860 C C . TRP A 1 492 ? 3.269 -12.511 -0.730 1.00 97.19 492 TRP A C 1
ATOM 3862 O O . TRP A 1 492 ? 2.620 -12.378 0.310 1.00 97.19 492 TRP A O 1
ATOM 3872 N N . TYR A 1 493 ? 2.742 -13.091 -1.813 1.00 94.38 493 TYR A N 1
ATOM 3873 C CA . TYR A 1 493 ? 1.423 -13.729 -1.818 1.00 94.38 493 TYR A CA 1
ATOM 3874 C C . TYR A 1 493 ? 1.444 -15.132 -1.190 1.00 94.38 493 TYR A C 1
ATOM 3876 O O . TYR A 1 493 ? 0.427 -15.577 -0.652 1.00 94.38 493 TYR A O 1
ATOM 3884 N N . ALA A 1 494 ? 2.601 -15.801 -1.206 1.00 94.19 494 ALA A N 1
ATOM 3885 C CA . ALA A 1 494 ? 2.825 -17.101 -0.573 1.00 94.19 494 ALA A CA 1
ATOM 3886 C C . ALA A 1 494 ? 3.242 -17.002 0.913 1.00 94.19 494 ALA A C 1
ATOM 3888 O O . ALA A 1 494 ? 3.093 -17.975 1.653 1.00 94.19 494 ALA A O 1
ATOM 3889 N N . ASP A 1 495 ? 3.723 -15.838 1.371 1.00 92.69 495 ASP A N 1
ATOM 3890 C CA . ASP A 1 495 ? 4.024 -15.553 2.784 1.00 92.69 495 ASP A CA 1
ATOM 3891 C C . ASP A 1 495 ? 2.752 -15.652 3.655 1.00 92.69 495 ASP A C 1
ATOM 3893 O O . ASP A 1 495 ? 1.847 -14.820 3.554 1.00 92.69 495 ASP A O 1
ATOM 3897 N N . ASP A 1 496 ? 2.679 -16.641 4.554 1.00 90.00 496 ASP A N 1
ATOM 3898 C CA . ASP A 1 496 ? 1.488 -16.908 5.374 1.00 90.00 496 ASP A CA 1
ATOM 3899 C C . ASP A 1 496 ? 1.219 -15.860 6.474 1.00 90.00 496 ASP A C 1
ATOM 3901 O O . ASP A 1 496 ? 0.147 -15.876 7.091 1.00 90.00 496 ASP A O 1
ATOM 3905 N N . ALA A 1 497 ? 2.152 -14.924 6.682 1.00 90.25 497 ALA A N 1
ATOM 3906 C CA . ALA A 1 497 ? 1.995 -13.761 7.546 1.00 90.25 497 ALA A CA 1
ATOM 3907 C C . ALA A 1 497 ? 1.636 -12.465 6.791 1.00 90.25 497 ALA A C 1
ATOM 3909 O O . ALA A 1 497 ? 1.285 -11.477 7.446 1.00 90.25 497 ALA A O 1
ATOM 3910 N N . SER A 1 498 ? 1.675 -12.456 5.450 1.00 92.62 498 SER A N 1
ATOM 3911 C CA . SER A 1 498 ? 1.331 -11.282 4.625 1.00 92.62 498 SER A CA 1
ATOM 3912 C C . SER A 1 498 ? 0.178 -11.524 3.643 1.00 92.62 498 SER A C 1
ATOM 3914 O O . SER A 1 498 ? -0.709 -10.676 3.530 1.00 92.62 498 SER A O 1
ATOM 3916 N N . MET A 1 499 ? 0.148 -12.683 2.972 1.00 94.69 499 MET A N 1
ATOM 3917 C CA . MET A 1 499 ? -0.870 -13.083 1.987 1.00 94.69 499 MET A CA 1
ATOM 3918 C C . MET A 1 499 ? -1.173 -11.970 0.962 1.00 94.69 499 MET A C 1
ATOM 3920 O O . MET A 1 499 ? -2.330 -11.618 0.726 1.00 94.69 499 MET A O 1
ATOM 3924 N N . GLY A 1 500 ? -0.111 -11.363 0.430 1.00 95.38 500 GLY A N 1
ATOM 3925 C CA . GLY A 1 500 ? -0.126 -10.165 -0.408 1.00 95.38 500 GLY A CA 1
ATOM 3926 C C . GLY A 1 500 ? 1.064 -9.256 -0.091 1.00 95.38 500 GLY A C 1
ATOM 3927 O O . GLY A 1 500 ? 1.550 -9.229 1.044 1.00 95.38 500 GLY A O 1
ATOM 3928 N N . ALA A 1 501 ? 1.545 -8.500 -1.079 1.00 97.44 501 ALA A N 1
ATOM 3929 C CA . ALA A 1 501 ? 2.689 -7.603 -0.906 1.00 97.44 501 ALA A CA 1
ATOM 3930 C C . ALA A 1 501 ? 2.318 -6.334 -0.137 1.00 97.44 501 ALA A C 1
ATOM 3932 O O . ALA A 1 501 ? 2.940 -5.992 0.871 1.00 97.44 501 ALA A O 1
ATOM 3933 N N . PHE A 1 502 ? 1.285 -5.644 -0.603 1.00 98.06 502 PHE A N 1
ATOM 3934 C CA . PHE A 1 502 ? 0.769 -4.395 -0.050 1.00 98.06 502 PHE A CA 1
ATOM 3935 C C . PHE A 1 502 ? -0.608 -4.110 -0.627 1.00 98.06 502 PHE A C 1
ATOM 3937 O O . PHE A 1 502 ? -0.999 -4.736 -1.613 1.00 98.06 502 PHE A O 1
ATOM 3944 N N . ALA A 1 503 ? -1.355 -3.212 0.013 1.00 98.00 503 ALA A N 1
ATOM 3945 C CA . ALA A 1 503 ? -2.571 -2.710 -0.601 1.00 98.00 503 ALA A CA 1
ATOM 3946 C C . ALA A 1 503 ? -2.219 -1.977 -1.903 1.00 98.00 503 ALA A C 1
ATOM 3948 O O . ALA A 1 503 ? -1.177 -1.338 -2.003 1.00 98.00 503 ALA A O 1
ATOM 3949 N N . LEU A 1 504 ? -3.074 -2.124 -2.907 1.00 98.12 504 LEU A N 1
ATOM 3950 C CA . LEU A 1 504 ? -3.053 -1.331 -4.132 1.00 98.12 504 LEU A CA 1
ATOM 3951 C C . LEU A 1 504 ? -4.475 -1.419 -4.677 1.00 98.12 504 LEU A C 1
ATOM 3953 O O . LEU A 1 504 ? -4.854 -2.381 -5.334 1.00 98.12 504 LEU A O 1
ATOM 3957 N N . PHE A 1 505 ? -5.317 -0.499 -4.242 1.00 98.44 505 PHE A N 1
ATOM 3958 C CA . PHE A 1 505 ? -6.760 -0.590 -4.316 1.00 98.44 505 PHE A CA 1
ATOM 3959 C C . PHE A 1 505 ? -7.303 -0.603 -5.747 1.00 98.44 505 PHE A C 1
ATOM 3961 O O . PHE A 1 505 ? -6.846 0.092 -6.654 1.00 98.44 505 PHE A O 1
ATOM 3968 N N . GLY A 1 506 ? -8.363 -1.393 -5.926 1.00 98.44 506 GLY A N 1
ATOM 3969 C CA . GLY A 1 506 ? -9.151 -1.388 -7.152 1.00 98.44 506 GLY A CA 1
ATOM 3970 C C . GLY A 1 506 ? -10.067 -0.156 -7.229 1.00 98.44 506 GLY A C 1
ATOM 3971 O O . GLY A 1 506 ? -10.355 0.465 -6.199 1.00 98.44 506 GLY A O 1
ATOM 3972 N N . PRO A 1 507 ? -10.590 0.188 -8.419 1.00 98.19 507 PRO A N 1
ATOM 3973 C CA . PRO A 1 507 ? -11.420 1.376 -8.612 1.00 98.19 507 PRO A CA 1
ATOM 3974 C C . PRO A 1 507 ? -12.596 1.476 -7.628 1.00 98.19 507 PRO A C 1
ATOM 3976 O O . PRO A 1 507 ? -13.389 0.544 -7.460 1.00 98.19 507 PRO A O 1
ATOM 3979 N N . GLY A 1 508 ? -12.716 2.631 -6.978 1.00 95.38 508 GLY A N 1
ATOM 3980 C CA . GLY A 1 508 ? -13.767 2.984 -6.028 1.00 95.38 508 GLY A CA 1
ATOM 3981 C C . GLY A 1 508 ? -13.530 2.514 -4.590 1.00 95.38 508 GLY A C 1
ATOM 3982 O O . GLY A 1 508 ? -14.389 2.756 -3.734 1.00 95.38 508 GLY A O 1
ATOM 3983 N N . GLN A 1 509 ? -12.438 1.802 -4.292 1.00 98.00 509 GLN A N 1
ATOM 3984 C CA . GLN A 1 509 ? -12.222 1.211 -2.967 1.00 98.00 509 GLN A CA 1
ATOM 3985 C C . GLN A 1 509 ? -11.788 2.235 -1.907 1.00 98.00 509 GLN A C 1
ATOM 3987 O O . GLN A 1 509 ? -12.278 2.133 -0.776 1.00 98.00 509 GLN A O 1
ATOM 3992 N N . PHE A 1 510 ? -10.995 3.261 -2.249 1.00 96.44 510 PHE A N 1
ATOM 3993 C CA . PHE A 1 510 ? -10.698 4.359 -1.314 1.00 96.44 510 PHE A CA 1
ATOM 3994 C C . PHE A 1 510 ? -11.958 5.150 -0.953 1.00 96.44 510 PHE A C 1
ATOM 3996 O O . PHE A 1 510 ? -12.174 5.508 0.201 1.00 96.44 510 PHE A O 1
ATOM 4003 N N . ARG A 1 511 ? -12.862 5.376 -1.905 1.00 89.31 511 ARG A N 1
ATOM 4004 C CA . ARG A 1 511 ? -14.095 6.114 -1.627 1.00 89.31 511 ARG A CA 1
ATOM 4005 C C . ARG A 1 511 ? -15.144 5.293 -0.870 1.00 89.31 511 ARG A C 1
ATOM 4007 O O . ARG A 1 511 ? -15.943 5.869 -0.131 1.00 89.31 511 ARG A O 1
ATOM 4014 N N . SER A 1 512 ? -15.202 3.973 -1.076 1.00 87.88 512 SER A N 1
ATOM 4015 C CA . SER A 1 512 ? -16.322 3.138 -0.594 1.00 87.88 512 SER A CA 1
ATOM 4016 C C . SER A 1 512 ? -15.998 2.166 0.546 1.00 87.88 512 SER A C 1
ATOM 4018 O O . SER A 1 512 ? -16.891 1.876 1.347 1.00 87.88 512 SER A O 1
ATOM 4020 N N . LEU A 1 513 ? -14.760 1.670 0.643 1.00 93.00 513 LEU A N 1
ATOM 4021 C CA . LEU A 1 513 ? -14.357 0.629 1.601 1.00 93.00 513 LEU A CA 1
ATOM 4022 C C . LEU A 1 513 ? -13.330 1.132 2.626 1.00 93.00 513 LEU A C 1
ATOM 4024 O O . LEU A 1 513 ? -13.459 0.814 3.809 1.00 93.00 513 LEU A O 1
ATOM 4028 N N . TYR A 1 514 ? -12.373 1.965 2.212 1.00 94.81 514 TYR A N 1
ATOM 4029 C CA . TYR A 1 514 ? -11.375 2.578 3.101 1.00 94.81 514 TYR A CA 1
ATOM 4030 C C . TYR A 1 514 ? -11.957 3.301 4.337 1.00 94.81 514 TYR A C 1
ATOM 4032 O O . TYR A 1 514 ? -11.431 3.105 5.438 1.00 94.81 514 TYR A O 1
ATOM 4040 N N . PRO A 1 515 ? -13.083 4.048 4.248 1.00 90.81 515 PRO A N 1
ATOM 4041 C CA . PRO A 1 515 ? -13.659 4.708 5.420 1.00 90.81 515 PRO A CA 1
ATOM 4042 C C . PRO A 1 515 ? -14.205 3.730 6.466 1.00 90.81 515 PRO A C 1
ATOM 4044 O O . PRO A 1 515 ? -14.416 4.136 7.603 1.00 90.81 515 PRO A O 1
ATOM 4047 N N . ALA A 1 516 ? -14.449 2.464 6.099 1.00 90.69 516 ALA A N 1
ATOM 4048 C CA . ALA A 1 516 ? -14.835 1.425 7.048 1.00 90.69 516 ALA A CA 1
ATOM 4049 C C . ALA A 1 516 ? -13.607 0.827 7.752 1.00 90.69 516 ALA A C 1
ATOM 4051 O O . ALA A 1 516 ? -13.634 0.664 8.966 1.00 90.69 516 ALA A O 1
ATOM 4052 N N . VAL A 1 517 ? -12.519 0.538 7.026 1.00 93.25 517 VAL A N 1
ATOM 4053 C CA . VAL A 1 517 ? -11.311 -0.080 7.618 1.00 93.25 517 VAL A CA 1
ATOM 4054 C C . VAL A 1 517 ? -10.468 0.864 8.474 1.00 93.25 517 VAL A C 1
ATOM 4056 O O . VAL A 1 517 ? -9.729 0.401 9.337 1.00 93.25 517 VAL A O 1
ATOM 4059 N N . THR A 1 518 ? -10.616 2.175 8.292 1.00 92.75 518 THR A N 1
ATOM 4060 C CA . THR A 1 518 ? -10.040 3.198 9.183 1.00 92.75 518 THR A CA 1
ATOM 4061 C C . THR A 1 518 ? -10.898 3.484 10.419 1.00 92.75 518 THR A C 1
ATOM 4063 O O . THR A 1 518 ? -10.462 4.215 11.303 1.00 92.75 518 THR A O 1
ATOM 4066 N N . GLN A 1 519 ? -12.104 2.917 10.516 1.00 91.44 519 GLN A N 1
ATOM 4067 C CA . GLN A 1 519 ? -13.004 3.140 11.643 1.00 91.44 519 GLN A CA 1
ATOM 4068 C C . GLN A 1 519 ? -12.783 2.084 12.745 1.00 91.44 519 GLN A C 1
ATOM 4070 O O . GLN A 1 519 ? -12.848 0.883 12.461 1.00 91.44 519 GLN A O 1
ATOM 4075 N N . PRO A 1 520 ? -12.617 2.474 14.024 1.00 92.81 520 PRO A N 1
ATOM 4076 C CA . PRO A 1 520 ? -12.563 1.510 15.116 1.00 92.81 520 PRO A CA 1
ATOM 4077 C C . PRO A 1 520 ? -13.918 0.812 15.312 1.00 92.81 520 PRO A C 1
ATOM 4079 O O . PRO A 1 520 ? -14.989 1.368 15.058 1.00 92.81 520 PRO A O 1
ATOM 4082 N N . VAL A 1 521 ? -13.893 -0.424 15.804 1.00 90.12 521 VAL A N 1
ATOM 4083 C CA . VAL A 1 521 ? -15.074 -1.279 15.981 1.00 90.12 521 VAL A CA 1
ATOM 4084 C C . VAL A 1 521 ? -15.399 -1.406 17.465 1.00 90.12 521 VAL A C 1
ATOM 4086 O O . VAL A 1 521 ? -14.555 -1.778 18.281 1.00 90.12 521 VAL A O 1
ATOM 4089 N N . GLY A 1 522 ? -16.618 -1.005 17.843 1.00 84.88 522 GLY A N 1
ATOM 4090 C CA . GLY A 1 522 ? -17.015 -0.853 19.249 1.00 84.88 522 GLY A CA 1
ATOM 4091 C C . GLY A 1 522 ? -16.255 0.248 19.998 1.00 84.88 522 GLY A C 1
ATOM 4092 O O . GLY A 1 522 ? -16.455 0.413 21.193 1.00 84.88 522 GLY A O 1
ATOM 4093 N N . GLY A 1 523 ? -15.380 0.987 19.307 1.00 87.69 523 GLY A N 1
ATOM 4094 C CA . GLY A 1 523 ? -14.429 1.921 19.900 1.00 87.69 523 GLY A CA 1
ATOM 4095 C C . GLY A 1 523 ? -13.213 1.271 20.576 1.00 87.69 523 GLY A C 1
ATOM 4096 O O . GLY A 1 523 ? -12.380 2.030 21.055 1.00 87.69 523 GLY A O 1
ATOM 4097 N N . LEU A 1 524 ? -13.110 -0.068 20.612 1.00 93.62 524 LEU A N 1
ATOM 4098 C CA . LEU A 1 524 ? -12.043 -0.808 21.315 1.00 93.62 524 LEU A CA 1
ATOM 4099 C C . LEU A 1 524 ? -11.151 -1.658 20.398 1.00 93.62 524 LEU A C 1
ATOM 4101 O O . LEU A 1 524 ? -10.058 -2.051 20.795 1.00 93.62 524 LEU A O 1
ATOM 4105 N N . LEU A 1 525 ? -11.608 -1.985 19.186 1.00 96.44 525 LEU A N 1
ATOM 4106 C CA . LEU A 1 525 ? -10.821 -2.718 18.194 1.00 96.44 525 LEU A CA 1
ATOM 4107 C C . LEU A 1 525 ? -10.419 -1.766 17.064 1.00 96.44 525 LEU A C 1
ATOM 4109 O O . LEU A 1 525 ? -11.276 -1.265 16.340 1.00 96.44 525 LEU A O 1
ATOM 4113 N N . HIS A 1 526 ? -9.120 -1.535 16.933 1.00 98.06 526 HIS A N 1
ATOM 4114 C CA . HIS A 1 526 ? -8.493 -0.567 16.041 1.00 98.06 526 HIS A CA 1
ATOM 4115 C C . HIS A 1 526 ? -7.673 -1.291 14.967 1.00 98.06 526 HIS A C 1
ATOM 4117 O O . HIS A 1 526 ? -7.175 -2.396 15.200 1.00 98.06 526 HIS A O 1
ATOM 4123 N N . PHE A 1 527 ? -7.502 -0.662 13.804 1.00 98.19 527 PHE A N 1
ATOM 4124 C CA . PHE A 1 527 ? -6.769 -1.230 12.668 1.00 98.19 527 PHE A CA 1
ATOM 4125 C C . PHE A 1 527 ? -5.686 -0.263 12.191 1.00 98.19 527 PHE A C 1
ATOM 4127 O O . PHE A 1 527 ? -5.973 0.909 11.926 1.00 98.19 527 PHE A O 1
ATOM 4134 N N . ALA A 1 528 ? -4.455 -0.768 12.103 1.00 98.38 528 ALA A N 1
ATOM 4135 C CA . ALA A 1 528 ? -3.276 -0.055 11.623 1.00 98.38 528 ALA A CA 1
ATOM 4136 C C . ALA A 1 528 ? -2.478 -0.917 10.626 1.00 98.38 528 ALA A C 1
ATOM 4138 O O . ALA A 1 528 ? -2.709 -2.117 10.491 1.00 98.38 528 ALA A O 1
ATOM 4139 N N . GLY A 1 529 ? -1.515 -0.312 9.935 1.00 97.88 529 GLY A N 1
ATOM 4140 C CA . GLY A 1 529 ? -0.821 -0.892 8.783 1.00 97.88 529 GLY A CA 1
ATOM 4141 C C . GLY A 1 529 ? -1.131 -0.115 7.504 1.00 97.88 529 GLY A C 1
ATOM 4142 O O . GLY A 1 529 ? -2.125 0.606 7.442 1.00 97.88 529 GLY A O 1
ATOM 4143 N N . GLU A 1 530 ? -0.277 -0.252 6.484 1.00 97.69 530 GLU A N 1
ATOM 4144 C CA . GLU A 1 530 ? -0.326 0.611 5.290 1.00 97.69 530 GLU A CA 1
ATOM 4145 C C . GLU A 1 530 ? -1.685 0.622 4.579 1.00 97.69 530 GLU A C 1
ATOM 4147 O O . GLU A 1 530 ? -2.169 1.704 4.298 1.00 97.69 530 GLU A O 1
ATOM 4152 N N . ALA A 1 531 ? -2.395 -0.507 4.482 1.00 97.75 531 ALA A N 1
ATOM 4153 C CA . ALA A 1 531 ? -3.771 -0.593 3.957 1.00 97.75 531 ALA A CA 1
ATOM 4154 C C . ALA A 1 531 ? -4.858 0.208 4.729 1.00 97.75 531 ALA A C 1
ATOM 4156 O O . ALA A 1 531 ? -6.048 0.112 4.420 1.00 97.75 531 ALA A O 1
ATOM 4157 N N . THR A 1 532 ? -4.481 0.929 5.790 1.00 97.12 532 THR A N 1
ATOM 4158 C CA . THR A 1 532 ? -5.335 1.828 6.595 1.00 97.12 532 THR A CA 1
ATOM 4159 C C . THR A 1 532 ? -4.758 3.251 6.692 1.00 97.12 532 THR A C 1
ATOM 4161 O O . THR A 1 532 ? -5.014 3.970 7.667 1.00 97.12 532 THR A O 1
ATOM 4164 N N . SER A 1 533 ? -3.961 3.602 5.682 1.00 97.00 533 SER A N 1
ATOM 4165 C CA . SER A 1 533 ? -3.401 4.908 5.327 1.00 97.00 533 SER A CA 1
ATOM 4166 C C . SER A 1 533 ? -3.656 5.152 3.830 1.00 97.00 533 SER A C 1
ATOM 4168 O O . SER A 1 533 ? -3.988 4.220 3.106 1.00 97.00 533 SER A O 1
ATOM 4170 N N . VAL A 1 534 ? -3.499 6.384 3.353 1.00 95.25 534 VAL A N 1
ATOM 4171 C CA . VAL A 1 534 ? -3.501 6.727 1.918 1.00 95.25 534 VAL A CA 1
ATOM 4172 C C . VAL A 1 534 ? -2.152 6.484 1.218 1.00 95.25 534 VAL A C 1
ATOM 4174 O O . VAL A 1 534 ? -2.079 6.555 -0.004 1.00 95.25 534 VAL A O 1
ATOM 4177 N N . HIS A 1 535 ? -1.089 6.172 1.969 1.00 96.56 535 HIS A N 1
ATOM 4178 C CA . HIS A 1 535 ? 0.254 5.881 1.447 1.00 96.56 535 HIS A CA 1
ATOM 4179 C C . HIS A 1 535 ? 0.535 4.369 1.496 1.00 96.56 535 HIS A C 1
ATOM 4181 O O . HIS A 1 535 ? 1.321 3.880 2.318 1.00 96.56 535 HIS A O 1
ATOM 4187 N N . HIS A 1 536 ? -0.148 3.616 0.634 1.00 98.06 536 HIS A N 1
ATOM 4188 C CA . HIS A 1 536 ? 0.040 2.170 0.489 1.00 98.06 536 HIS A CA 1
ATOM 4189 C C . HIS A 1 536 ? 1.453 1.796 0.024 1.00 98.06 536 HIS A C 1
ATOM 4191 O O . HIS A 1 536 ? 2.195 2.643 -0.459 1.00 98.06 536 HIS A O 1
ATOM 4197 N N . ALA A 1 537 ? 1.850 0.530 0.198 1.00 97.56 537 ALA A N 1
ATOM 4198 C CA . ALA A 1 537 ? 3.181 -0.010 -0.145 1.00 97.56 537 ALA A CA 1
ATOM 4199 C C . ALA A 1 537 ? 4.397 0.597 0.596 1.00 97.56 537 ALA A C 1
ATOM 4201 O O . ALA A 1 537 ? 5.451 -0.043 0.678 1.00 97.56 537 ALA A O 1
ATOM 4202 N N . TRP A 1 538 ? 4.259 1.774 1.208 1.00 98.25 538 TRP A N 1
ATOM 4203 C CA . TRP A 1 538 ? 5.326 2.492 1.900 1.00 98.25 538 TRP A CA 1
ATOM 4204 C C . TRP A 1 538 ? 5.277 2.311 3.419 1.00 98.25 538 TRP A C 1
ATOM 4206 O O . TRP A 1 538 ? 4.230 2.115 4.037 1.00 98.25 538 TRP A O 1
ATOM 4216 N N . VAL A 1 539 ? 6.446 2.412 4.063 1.00 97.25 539 VAL A N 1
ATOM 4217 C CA . VAL A 1 539 ? 6.548 2.282 5.527 1.00 97.25 539 VAL A CA 1
ATOM 4218 C C . VAL A 1 539 ? 5.811 3.410 6.258 1.00 97.25 539 VAL A C 1
ATOM 4220 O O . VAL A 1 539 ? 5.296 3.184 7.353 1.00 97.25 539 VAL A O 1
ATOM 4223 N N . VAL A 1 540 ? 5.689 4.590 5.636 1.00 97.00 540 VAL A N 1
ATOM 4224 C CA . VAL A 1 540 ? 4.993 5.731 6.237 1.00 97.00 540 VAL A CA 1
ATOM 4225 C C . VAL A 1 540 ? 3.516 5.437 6.484 1.00 97.00 540 VAL A C 1
ATOM 4227 O O . VAL A 1 540 ? 3.019 5.754 7.560 1.00 97.00 540 VAL A O 1
ATOM 4230 N N . GLY A 1 541 ? 2.830 4.723 5.584 1.00 97.94 541 GLY A N 1
ATOM 4231 C CA . GLY A 1 541 ? 1.421 4.401 5.792 1.00 97.94 541 GLY A CA 1
ATOM 4232 C C . GLY A 1 541 ? 1.195 3.483 6.994 1.00 97.94 541 GLY A C 1
ATOM 4233 O O . GLY A 1 541 ? 0.172 3.559 7.676 1.00 97.94 541 GLY A O 1
ATOM 4234 N N . ALA A 1 542 ? 2.186 2.658 7.340 1.00 98.38 542 ALA A N 1
ATOM 4235 C CA . ALA A 1 542 ? 2.175 1.887 8.579 1.00 98.38 542 ALA A CA 1
ATOM 4236 C C . ALA A 1 542 ? 2.409 2.763 9.829 1.00 98.38 542 ALA A C 1
ATOM 4238 O O . ALA A 1 542 ? 1.839 2.474 10.879 1.00 98.38 542 ALA A O 1
ATOM 4239 N N . PHE A 1 543 ? 3.204 3.832 9.732 1.00 98.38 543 PHE A N 1
ATOM 4240 C CA . PHE A 1 543 ? 3.445 4.778 10.830 1.00 98.38 543 PHE A CA 1
ATOM 4241 C C . PHE A 1 543 ? 2.261 5.728 11.056 1.00 98.38 543 PHE A C 1
ATOM 4243 O O . PHE A 1 543 ? 1.807 5.880 12.190 1.00 98.38 543 PHE A O 1
ATOM 4250 N N . ASN A 1 544 ? 1.692 6.292 9.990 1.00 98.19 544 ASN A N 1
ATOM 4251 C CA . ASN A 1 544 ? 0.557 7.214 10.053 1.00 98.19 544 ASN A CA 1
ATOM 4252 C C . ASN A 1 544 ? -0.702 6.537 10.614 1.00 98.19 544 ASN A C 1
ATOM 4254 O O . ASN A 1 544 ? -1.391 7.078 11.481 1.00 98.19 544 ASN A O 1
ATOM 4258 N N . SER A 1 545 ? -0.978 5.307 10.174 1.00 98.38 545 SER A N 1
ATOM 4259 C CA . SER A 1 545 ? -2.082 4.508 10.711 1.00 98.38 545 SER A CA 1
ATOM 4260 C C . SER A 1 545 ? -1.850 4.085 12.168 1.00 98.38 545 SER A C 1
ATOM 4262 O O . SER A 1 545 ? -2.784 4.125 12.967 1.00 98.38 545 SER A O 1
ATOM 4264 N N . ALA A 1 546 ? -0.612 3.757 12.556 1.00 98.62 546 ALA A N 1
ATOM 4265 C CA . ALA A 1 546 ? -0.260 3.501 13.952 1.00 98.62 546 ALA A CA 1
ATOM 4266 C C . ALA A 1 546 ? -0.489 4.741 14.834 1.00 98.62 546 ALA A C 1
ATOM 4268 O O . ALA A 1 546 ? -1.173 4.634 15.854 1.00 98.62 546 ALA A O 1
ATOM 4269 N N . TYR A 1 547 ? -0.020 5.918 14.400 1.00 98.62 547 TYR A N 1
ATOM 4270 C CA . TYR A 1 547 ? -0.298 7.210 15.037 1.00 98.62 547 TYR A CA 1
ATOM 4271 C C . TYR A 1 547 ? -1.806 7.425 15.223 1.00 98.62 547 TYR A C 1
ATOM 4273 O O . TYR A 1 547 ? -2.262 7.642 16.346 1.00 98.62 547 TYR A O 1
ATOM 4281 N N . ARG A 1 548 ? -2.604 7.264 14.155 1.00 98.38 548 ARG A N 1
ATOM 4282 C CA . ARG A 1 548 ? -4.070 7.360 14.230 1.00 98.38 548 ARG A CA 1
ATOM 4283 C C . ARG A 1 548 ? -4.643 6.428 15.304 1.00 98.38 548 ARG A C 1
ATOM 4285 O O . ARG A 1 548 ? -5.425 6.883 16.131 1.00 98.38 548 ARG A O 1
ATOM 4292 N N . THR A 1 549 ? -4.247 5.154 15.342 1.00 98.56 549 THR A N 1
ATOM 4293 C CA . THR A 1 549 ? -4.810 4.204 16.323 1.00 98.56 549 THR A CA 1
ATOM 4294 C C . THR A 1 549 ? -4.424 4.491 17.774 1.00 98.56 549 THR A C 1
ATOM 4296 O O . THR A 1 549 ? -5.258 4.300 18.656 1.00 98.56 549 THR A O 1
ATOM 4299 N N . VAL A 1 550 ? -3.216 4.998 18.051 1.00 98.62 550 VAL A N 1
ATOM 4300 C CA . VAL A 1 550 ? -2.858 5.416 19.420 1.00 98.62 550 VAL A CA 1
ATOM 4301 C C . VAL A 1 550 ? -3.658 6.658 19.822 1.00 98.62 550 VAL A C 1
ATOM 4303 O O . VAL A 1 550 ? -4.218 6.688 20.917 1.00 98.62 550 VAL A O 1
ATOM 4306 N N . TYR A 1 551 ? -3.813 7.630 18.916 1.00 98.38 551 TYR A N 1
ATOM 4307 C CA . TYR A 1 551 ? -4.677 8.793 19.136 1.00 98.38 551 TYR A CA 1
ATOM 4308 C C . TYR A 1 551 ? -6.132 8.379 19.421 1.00 98.38 551 TYR A C 1
ATOM 4310 O O . TYR A 1 551 ? -6.747 8.890 20.355 1.00 98.38 551 TYR A O 1
ATOM 4318 N N . GLU A 1 552 ? -6.689 7.432 18.655 1.00 97.56 552 GLU A N 1
ATOM 4319 C CA . GLU A 1 552 ? -8.050 6.915 18.861 1.00 97.56 552 GLU A CA 1
ATOM 4320 C C . GLU A 1 552 ? -8.253 6.330 20.265 1.00 97.56 552 GLU A C 1
ATOM 4322 O O . GLU A 1 552 ? -9.297 6.571 20.873 1.00 97.56 552 GLU A O 1
ATOM 4327 N N . ILE A 1 553 ? -7.267 5.591 20.787 1.00 97.50 553 ILE A N 1
ATOM 4328 C CA . ILE A 1 553 ? -7.306 5.007 22.137 1.00 97.50 553 ILE A CA 1
ATOM 4329 C C . ILE A 1 553 ? -7.252 6.108 23.199 1.00 97.50 553 ILE A C 1
ATOM 4331 O O . ILE A 1 553 ? -8.122 6.159 24.068 1.00 97.50 553 ILE A O 1
ATOM 4335 N N . LEU A 1 554 ? -6.280 7.026 23.113 1.00 96.75 554 LEU A N 1
ATOM 4336 C CA . LEU A 1 554 ? -6.150 8.130 24.073 1.00 96.75 554 LEU A CA 1
ATOM 4337 C C . LEU A 1 554 ? -7.404 9.017 24.089 1.00 96.75 554 LEU A C 1
ATOM 4339 O O . LEU A 1 554 ? -7.862 9.424 25.157 1.00 96.75 554 LEU A O 1
ATOM 4343 N N . TYR A 1 555 ? -8.001 9.267 22.922 1.00 95.12 555 TYR A N 1
ATOM 4344 C CA . TYR A 1 555 ? -9.229 10.046 22.805 1.00 95.12 555 TYR A CA 1
ATOM 4345 C C . TYR A 1 555 ? -10.458 9.298 23.341 1.00 95.12 555 TYR A C 1
ATOM 4347 O O . TYR A 1 555 ? -11.302 9.923 23.984 1.00 95.12 555 TYR A O 1
ATOM 4355 N N . HIS A 1 556 ? -10.563 7.980 23.124 1.00 92.56 556 HIS A N 1
ATOM 4356 C CA . HIS A 1 556 ? -11.632 7.150 23.695 1.00 92.56 556 HIS A CA 1
ATOM 4357 C C . HIS A 1 556 ? -11.560 7.118 25.225 1.00 92.56 556 HIS A C 1
ATOM 4359 O O . HIS A 1 556 ? -12.581 7.260 25.894 1.00 92.56 556 HIS A O 1
ATOM 4365 N N . GLU A 1 557 ? -10.366 6.974 25.796 1.00 91.94 557 GLU A N 1
ATOM 4366 C CA . GLU A 1 557 ? -10.184 6.980 27.251 1.00 91.94 557 GLU A CA 1
ATOM 4367 C C . GLU A 1 557 ? -10.234 8.399 27.845 1.00 91.94 557 GLU A C 1
ATOM 4369 O O . GLU A 1 557 ? -10.359 8.553 29.057 1.00 91.94 557 GLU A O 1
ATOM 4374 N N . GLY A 1 558 ? -10.223 9.441 27.006 1.00 91.94 558 GLY A N 1
ATOM 4375 C CA . GLY A 1 558 ? -10.327 10.845 27.411 1.00 91.94 558 GLY A CA 1
ATOM 4376 C C . GLY A 1 558 ? -9.035 11.431 27.986 1.00 91.94 558 GLY A C 1
ATOM 4377 O O . GLY A 1 558 ? -9.084 12.426 28.711 1.00 91.94 558 GLY A O 1
ATOM 4378 N N . PHE A 1 559 ? -7.885 10.835 27.666 1.00 94.31 559 PHE A N 1
ATOM 4379 C CA . PHE A 1 559 ? -6.550 11.265 28.089 1.00 94.31 559 PHE A CA 1
ATOM 4380 C C . PHE A 1 559 ? -6.024 12.396 27.193 1.00 94.31 559 PHE A C 1
ATOM 4382 O O . PHE A 1 559 ? -5.001 12.261 26.521 1.00 94.31 559 PHE A O 1
ATOM 4389 N N . ASN A 1 560 ? -6.754 13.515 27.152 1.00 92.69 560 ASN A N 1
ATOM 4390 C CA . ASN A 1 560 ? -6.414 14.669 26.309 1.00 92.69 560 ASN A CA 1
ATOM 4391 C C . ASN A 1 560 ? -5.017 15.236 26.636 1.00 92.69 560 ASN A C 1
ATOM 4393 O O . ASN A 1 560 ? -4.301 15.672 25.744 1.00 92.69 560 ASN A O 1
ATOM 4397 N N . ASP A 1 561 ? -4.591 15.140 27.895 1.00 94.81 561 ASP A N 1
ATOM 4398 C CA . ASP A 1 561 ? -3.251 15.514 28.350 1.00 94.81 561 ASP A CA 1
ATOM 4399 C C . ASP A 1 561 ? -2.140 14.621 27.764 1.00 94.81 561 ASP A C 1
ATOM 4401 O O . ASP A 1 561 ? -1.048 15.101 27.465 1.00 94.81 561 ASP A O 1
ATOM 4405 N N . LEU A 1 562 ? -2.420 13.333 27.532 1.00 96.62 562 LEU A N 1
ATOM 4406 C CA . LEU A 1 562 ? -1.496 12.433 26.832 1.00 96.62 562 LEU A CA 1
ATOM 4407 C C . LEU A 1 562 ? -1.533 12.625 25.312 1.00 96.62 562 LEU A C 1
ATOM 4409 O O . LEU A 1 562 ? -0.524 12.373 24.656 1.00 96.62 562 LEU A O 1
ATOM 4413 N N . ILE A 1 563 ? -2.647 13.111 24.753 1.00 96.75 563 ILE A N 1
ATOM 4414 C CA . ILE A 1 563 ? -2.701 13.554 23.352 1.00 96.75 563 ILE A CA 1
ATOM 4415 C C . ILE A 1 563 ? -1.767 14.753 23.151 1.00 96.75 563 ILE A C 1
ATOM 4417 O O . ILE A 1 563 ? -0.964 14.725 22.223 1.00 96.75 563 ILE A O 1
ATOM 4421 N N . ASP A 1 564 ? -1.781 15.746 24.046 1.00 96.06 564 ASP A N 1
ATOM 4422 C CA . ASP A 1 564 ? -0.865 16.896 23.972 1.00 96.06 564 ASP A CA 1
ATOM 4423 C C . ASP A 1 564 ? 0.616 16.457 24.029 1.00 96.06 564 ASP A C 1
ATOM 4425 O O . ASP A 1 564 ? 1.451 16.944 23.262 1.00 96.06 564 ASP A O 1
ATOM 4429 N N . VAL A 1 565 ? 0.955 15.489 24.895 1.00 96.81 565 VAL A N 1
ATOM 4430 C CA . VAL A 1 565 ? 2.304 14.887 24.958 1.00 96.81 565 VAL A CA 1
ATOM 4431 C C . VAL A 1 565 ? 2.649 14.153 23.659 1.00 96.81 565 VAL A C 1
ATOM 4433 O O . VAL A 1 565 ? 3.743 14.341 23.121 1.00 96.81 565 VAL A O 1
ATOM 4436 N N . MET A 1 566 ? 1.721 13.348 23.136 1.00 97.38 566 MET A N 1
ATOM 4437 C CA . MET A 1 566 ? 1.888 12.608 21.886 1.00 97.38 566 MET A CA 1
ATOM 4438 C C . MET A 1 566 ? 2.131 13.548 20.704 1.00 97.38 566 MET A C 1
ATOM 4440 O O . MET A 1 566 ? 3.107 13.358 19.987 1.00 97.38 566 MET A O 1
ATOM 4444 N N . GLN A 1 567 ? 1.292 14.569 20.518 1.00 95.69 567 GLN A N 1
ATOM 4445 C CA . GLN A 1 567 ? 1.395 15.521 19.405 1.00 95.69 567 GLN A CA 1
ATOM 4446 C C . GLN A 1 567 ? 2.647 16.401 19.491 1.00 95.69 567 GLN A C 1
ATOM 4448 O O . GLN A 1 567 ? 3.147 16.858 18.465 1.00 95.69 567 GLN A O 1
ATOM 4453 N N . LYS A 1 568 ? 3.179 16.623 20.700 1.00 94.94 568 LYS A N 1
ATOM 4454 C CA . LYS A 1 568 ? 4.458 17.311 20.892 1.00 94.94 568 LYS A CA 1
ATOM 4455 C C . LYS A 1 568 ? 5.655 16.437 20.504 1.00 94.94 568 LYS A C 1
ATOM 4457 O O . LYS A 1 568 ? 6.559 16.942 19.849 1.00 94.94 568 LYS A O 1
ATOM 4462 N N . LYS A 1 569 ? 5.677 15.165 20.926 1.00 95.94 569 LYS A N 1
ATOM 4463 C CA . LYS A 1 569 ? 6.792 14.234 20.656 1.00 95.94 569 LYS A CA 1
ATOM 4464 C C . LYS A 1 569 ? 6.757 13.634 19.250 1.00 95.94 569 LYS A C 1
ATOM 4466 O O . LYS A 1 569 ? 7.804 13.282 18.718 1.00 95.94 569 LYS A O 1
ATOM 4471 N N . TRP A 1 570 ? 5.575 13.503 18.653 1.00 95.88 570 TRP A N 1
ATOM 4472 C CA . TRP A 1 570 ? 5.358 12.893 17.343 1.00 95.88 570 TRP A CA 1
ATOM 4473 C C . TRP A 1 570 ? 4.567 13.862 16.457 1.00 95.88 570 TRP A C 1
ATOM 4475 O O . TRP A 1 570 ? 3.371 14.067 16.700 1.00 95.88 570 TRP A O 1
ATOM 4485 N N . PRO A 1 571 ? 5.209 14.459 15.433 1.00 92.19 571 PRO A N 1
ATOM 4486 C CA . PRO A 1 571 ? 4.532 15.324 14.477 1.00 92.19 571 PRO A CA 1
ATOM 4487 C C . PRO A 1 571 ? 3.312 14.641 13.855 1.00 92.19 571 PRO A C 1
ATOM 4489 O O . PRO A 1 571 ? 3.335 13.452 13.538 1.00 92.19 571 PRO A O 1
ATOM 4492 N N . GLN A 1 572 ? 2.234 15.405 13.693 1.00 92.94 572 GLN A N 1
ATOM 4493 C CA . GLN A 1 572 ? 0.999 14.914 13.095 1.00 92.94 572 GLN A CA 1
ATOM 4494 C C . GLN A 1 572 ? 1.213 14.595 11.601 1.00 92.94 572 GLN A C 1
ATOM 4496 O O . GLN A 1 572 ? 1.675 15.477 10.875 1.00 92.94 572 GLN A O 1
ATOM 4501 N N . PRO A 1 573 ? 0.849 13.390 11.118 1.00 93.50 573 PRO A N 1
ATOM 4502 C CA . PRO A 1 573 ? 0.840 13.085 9.689 1.00 93.50 573 PRO A CA 1
ATOM 4503 C C . PRO A 1 573 ? -0.131 13.976 8.907 1.00 93.50 573 PRO A C 1
ATOM 4505 O O . PRO A 1 573 ? -1.200 14.318 9.409 1.00 93.50 573 PRO A O 1
ATOM 4508 N N . GLU A 1 574 ? 0.193 14.292 7.655 1.00 90.12 574 GLU A N 1
ATOM 4509 C CA . GLU A 1 574 ? -0.635 15.156 6.797 1.00 90.12 574 GLU A CA 1
ATOM 4510 C C . GLU A 1 574 ? -2.024 14.575 6.483 1.00 90.12 574 GLU A C 1
ATOM 4512 O O . GLU A 1 574 ? -3.013 15.306 6.476 1.00 90.12 574 GLU A O 1
ATOM 4517 N N . GLU A 1 575 ? -2.128 13.251 6.314 1.00 91.56 575 GLU A N 1
ATOM 4518 C CA . GLU A 1 575 ? -3.407 12.561 6.100 1.00 91.56 575 GLU A CA 1
ATOM 4519 C C . GLU A 1 575 ? -4.287 12.508 7.365 1.00 91.56 575 GLU A C 1
ATOM 4521 O O . GLU A 1 575 ? -5.470 12.162 7.300 1.00 91.56 575 GLU A O 1
ATOM 4526 N N . PHE A 1 576 ? -3.726 12.813 8.543 1.00 93.56 576 PHE A N 1
ATOM 4527 C CA . PHE A 1 576 ? -4.456 12.729 9.800 1.00 93.56 576 PHE A CA 1
ATOM 4528 C C . PHE A 1 576 ? -5.300 13.986 10.027 1.00 93.56 576 PHE A C 1
ATOM 4530 O O . PHE A 1 576 ? -4.792 15.052 10.373 1.00 93.56 576 PHE A O 1
ATOM 4537 N N . ASN A 1 577 ? -6.621 13.832 9.928 1.00 89.44 577 ASN A N 1
ATOM 4538 C CA . ASN A 1 577 ? -7.586 14.847 10.337 1.00 89.44 577 ASN A CA 1
ATOM 4539 C C . ASN A 1 577 ? -8.235 14.459 11.695 1.00 89.44 577 ASN A C 1
ATOM 4541 O O . ASN A 1 577 ? -8.938 13.440 11.771 1.00 89.44 577 ASN A O 1
ATOM 4545 N N . PRO A 1 578 ? -8.070 15.267 12.769 1.00 88.44 578 PRO A N 1
ATOM 4546 C CA . PRO A 1 578 ? -8.686 15.004 14.073 1.00 88.44 578 PRO A CA 1
ATOM 4547 C C . PRO A 1 578 ? -10.221 14.952 14.040 1.00 88.44 578 PRO A C 1
ATOM 4549 O O . PRO A 1 578 ? -10.817 14.089 14.675 1.00 88.44 578 PRO A O 1
ATOM 4552 N N . VAL A 1 579 ? -10.879 15.833 13.278 1.00 85.94 579 VAL A N 1
ATOM 4553 C CA . VAL A 1 579 ? -12.350 15.932 13.186 1.00 85.94 579 VAL A CA 1
ATOM 4554 C C . VAL A 1 579 ? -12.946 14.694 12.513 1.00 85.94 579 VAL A C 1
ATOM 4556 O O . VAL A 1 579 ? -13.953 14.147 12.979 1.00 85.94 579 VAL A O 1
ATOM 4559 N N . VAL A 1 580 ? -12.305 14.212 11.445 1.00 86.19 580 VAL A N 1
ATOM 4560 C CA . VAL A 1 580 ? -12.662 12.944 10.792 1.00 86.19 580 VAL A CA 1
ATOM 4561 C C . VAL A 1 580 ? -12.430 11.784 11.759 1.00 86.19 580 VAL A C 1
ATOM 4563 O O . VAL A 1 580 ? -13.332 10.972 11.953 1.00 86.19 580 VAL A O 1
ATOM 4566 N N . THR A 1 581 ? -11.285 11.749 12.444 1.00 89.69 581 THR A N 1
ATOM 4567 C CA . THR A 1 581 ? -10.949 10.697 13.420 1.00 89.69 581 THR A CA 1
ATOM 4568 C C . THR A 1 581 ? -11.961 10.637 14.570 1.00 89.69 581 THR A C 1
ATOM 4570 O O . THR A 1 581 ? -12.505 9.570 14.851 1.00 89.69 581 THR A O 1
ATOM 4573 N N . HIS A 1 582 ? -12.319 11.770 15.187 1.00 89.00 582 HIS A N 1
ATOM 4574 C CA . HIS A 1 582 ? -13.366 11.828 16.220 1.00 89.00 582 HIS A CA 1
ATOM 4575 C C . HIS A 1 582 ? -14.705 11.323 15.676 1.00 89.00 582 HIS A C 1
ATOM 4577 O O . HIS A 1 582 ? -15.389 10.537 16.330 1.00 89.00 582 HIS A O 1
ATOM 4583 N N . THR A 1 583 ? -15.065 11.709 14.450 1.00 85.38 583 THR A N 1
ATOM 4584 C CA . THR A 1 583 ? -16.288 11.228 13.794 1.00 85.38 583 THR A CA 1
ATOM 4585 C C . THR A 1 583 ? -16.272 9.704 13.631 1.00 85.38 583 THR A C 1
ATOM 4587 O O . THR A 1 583 ? -17.256 9.049 13.983 1.00 85.38 583 THR A O 1
ATOM 4590 N N . GLN A 1 584 ? -15.150 9.123 13.193 1.00 87.75 584 GLN A N 1
ATOM 4591 C CA . GLN A 1 584 ? -14.983 7.674 13.053 1.00 87.75 584 GLN A CA 1
ATOM 4592 C C . GLN A 1 584 ? -15.079 6.942 14.402 1.00 87.75 584 GLN A C 1
ATOM 4594 O O . GLN A 1 584 ? -15.811 5.955 14.501 1.00 87.75 584 GLN A O 1
ATOM 4599 N N . ILE A 1 585 ? -14.456 7.454 15.472 1.00 89.44 585 ILE A N 1
ATOM 4600 C CA . ILE A 1 585 ? -14.599 6.902 16.836 1.00 89.44 585 ILE A CA 1
ATOM 4601 C C . ILE A 1 585 ? -16.077 6.899 17.261 1.00 89.44 585 ILE A C 1
ATOM 4603 O O . ILE A 1 585 ? -16.601 5.879 17.719 1.00 89.44 585 ILE A O 1
ATOM 4607 N N . GLY A 1 586 ? -16.783 8.015 17.052 1.00 85.75 586 GLY A N 1
ATOM 4608 C CA . GLY A 1 586 ? -18.193 8.168 17.420 1.00 85.75 586 GLY A CA 1
ATOM 4609 C C . GLY A 1 586 ? -19.155 7.271 16.631 1.00 85.75 586 GLY A C 1
ATOM 4610 O O . GLY A 1 586 ? -20.198 6.878 17.164 1.00 85.75 586 GLY A O 1
ATOM 4611 N N . ILE A 1 587 ? -18.828 6.915 15.383 1.00 83.44 587 ILE A N 1
ATOM 4612 C CA . ILE A 1 587 ? -19.571 5.914 14.598 1.00 83.44 587 ILE A CA 1
ATOM 4613 C C . ILE A 1 587 ? -19.215 4.498 15.080 1.00 83.44 587 ILE A C 1
ATOM 4615 O O . ILE A 1 587 ? -20.118 3.687 15.315 1.00 83.44 587 ILE A O 1
ATOM 4619 N N . GLY A 1 588 ? -17.930 4.232 15.319 1.00 85.25 588 GLY A N 1
ATOM 4620 C CA . GLY A 1 588 ? -17.389 2.960 15.796 1.00 85.25 588 GLY A CA 1
ATOM 4621 C C . GLY A 1 588 ? -18.004 2.462 17.097 1.00 85.25 588 GLY A C 1
ATOM 4622 O O . GLY A 1 588 ? -18.483 1.327 17.169 1.00 85.25 588 GLY A O 1
ATOM 4623 N N . GLN A 1 589 ? -18.103 3.348 18.090 1.00 84.69 589 GLN A N 1
ATOM 4624 C CA . GLN A 1 589 ? -18.801 3.104 19.359 1.00 84.69 589 GLN A CA 1
ATOM 4625 C C . GLN A 1 589 ? -20.282 2.710 19.168 1.00 84.69 589 GLN A C 1
ATOM 4627 O O . GLN A 1 589 ? -20.875 2.058 20.021 1.00 84.69 589 GLN A O 1
ATOM 4632 N N . ARG A 1 590 ? -20.923 3.085 18.050 1.00 76.69 590 ARG A N 1
ATOM 4633 C CA . ARG A 1 590 ? -22.370 2.893 17.823 1.00 76.69 590 ARG A CA 1
ATOM 4634 C C . ARG A 1 590 ? -22.722 1.692 16.948 1.00 76.69 590 ARG A C 1
ATOM 4636 O O . ARG A 1 590 ? -23.900 1.326 16.914 1.00 76.69 590 ARG A O 1
ATOM 4643 N N . MET A 1 591 ? -21.764 1.075 16.251 1.00 68.06 591 MET A N 1
ATOM 4644 C CA . MET A 1 591 ? -22.051 -0.049 15.345 1.00 68.06 591 MET A CA 1
ATOM 4645 C C . MET A 1 591 ? -22.682 -1.246 16.078 1.00 68.06 591 MET A C 1
ATOM 4647 O O . MET A 1 591 ? -23.729 -1.749 15.658 1.00 68.06 591 MET A O 1
ATOM 4651 N N . LEU A 1 592 ? -22.126 -1.644 17.226 1.00 60.69 592 LEU A N 1
ATOM 4652 C CA . LEU A 1 592 ? -22.587 -2.820 17.978 1.00 60.69 592 LEU A CA 1
ATOM 4653 C C . LEU A 1 592 ? -23.975 -2.638 18.620 1.00 60.69 592 LEU A C 1
ATOM 4655 O O . LEU A 1 592 ? -24.770 -3.586 18.655 1.00 60.69 592 LEU A O 1
ATOM 4659 N N . ARG A 1 593 ? -24.339 -1.401 18.996 1.00 56.53 593 ARG A N 1
ATOM 4660 C CA . ARG A 1 593 ? -25.660 -1.054 19.562 1.00 56.53 593 ARG A CA 1
ATOM 4661 C C . ARG A 1 593 ? -26.836 -1.413 18.636 1.00 56.53 593 ARG A C 1
ATOM 4663 O O . ARG A 1 593 ? -27.953 -1.618 19.116 1.00 56.53 593 ARG A O 1
ATOM 4670 N N . LYS A 1 594 ? -26.631 -1.499 17.311 1.00 46.50 594 LYS A N 1
ATOM 4671 C CA . LYS A 1 594 ? -27.689 -1.880 16.348 1.00 46.50 594 LYS A CA 1
ATOM 4672 C C . LYS A 1 594 ? -27.977 -3.384 16.337 1.00 46.50 594 LYS A C 1
ATOM 4674 O O . LYS A 1 594 ? -29.145 -3.768 16.328 1.00 46.50 594 LYS A O 1
ATOM 4679 N N . ILE A 1 595 ? -26.939 -4.221 16.362 1.00 46.56 595 ILE A N 1
ATOM 4680 C CA . ILE A 1 595 ? -27.068 -5.687 16.276 1.00 46.56 595 ILE A CA 1
ATOM 4681 C C . ILE A 1 595 ? -27.757 -6.228 17.539 1.00 46.56 595 ILE A C 1
ATOM 4683 O O . ILE A 1 595 ? -28.699 -7.020 17.465 1.00 46.56 595 ILE A O 1
ATOM 4687 N N . GLN A 1 596 ? -27.361 -5.727 18.712 1.00 48.38 596 GLN A N 1
ATOM 4688 C CA . GLN A 1 596 ? -27.876 -6.217 19.992 1.00 48.38 596 GLN A CA 1
ATOM 4689 C C . GLN A 1 596 ? -29.309 -5.765 20.303 1.00 48.38 596 GLN A C 1
ATOM 4691 O O . GLN A 1 596 ? -30.053 -6.515 20.940 1.00 48.38 596 GLN A O 1
ATOM 4696 N N . ARG A 1 597 ? -29.758 -4.602 19.805 1.00 43.62 597 ARG A N 1
ATOM 4697 C CA . ARG A 1 597 ? -31.170 -4.177 19.917 1.00 43.62 597 ARG A CA 1
ATOM 4698 C C . ARG A 1 597 ? -32.131 -5.147 19.228 1.00 43.62 597 ARG A C 1
ATOM 4700 O O . ARG A 1 597 ? -33.235 -5.355 19.718 1.00 43.62 597 ARG A O 1
ATOM 4707 N N . PHE A 1 598 ? -31.706 -5.784 18.136 1.00 38.72 598 PHE A N 1
ATOM 4708 C CA . PHE A 1 598 ? -32.508 -6.809 17.465 1.00 38.72 598 PHE A CA 1
ATOM 4709 C C . PHE A 1 598 ? -32.568 -8.112 18.282 1.00 38.72 598 PHE A C 1
ATOM 4711 O O . PHE A 1 598 ? -33.641 -8.687 18.458 1.00 38.72 598 PHE A O 1
ATOM 4718 N N . ALA A 1 599 ? -31.439 -8.544 18.857 1.00 39.19 599 ALA A N 1
ATOM 4719 C CA . ALA A 1 599 ? -31.374 -9.736 19.707 1.00 39.19 599 ALA A CA 1
ATOM 4720 C C . ALA A 1 599 ? -32.172 -9.588 21.022 1.00 39.19 599 ALA A C 1
ATOM 4722 O O . ALA A 1 599 ? -32.884 -10.507 21.426 1.00 39.19 599 ALA A O 1
ATOM 4723 N N . SER A 1 600 ? -32.108 -8.418 21.666 1.00 38.94 600 SER A N 1
ATOM 4724 C CA . SER A 1 600 ? -32.836 -8.116 22.912 1.00 38.94 600 SER A CA 1
ATOM 4725 C C . SER A 1 600 ? -34.339 -7.854 22.703 1.00 38.94 600 SER A C 1
ATOM 4727 O O . SER A 1 600 ? -35.160 -8.187 23.564 1.00 38.94 600 SER A O 1
ATOM 4729 N N . ALA A 1 601 ? -34.742 -7.361 21.527 1.00 35.47 601 ALA A N 1
ATOM 4730 C CA . ALA A 1 601 ? -36.151 -7.332 21.122 1.00 35.47 601 ALA A CA 1
ATOM 4731 C C . ALA A 1 601 ? -36.730 -8.745 20.890 1.00 35.47 601 ALA A C 1
ATOM 4733 O O . ALA A 1 601 ? -37.915 -8.972 21.115 1.00 35.47 601 ALA A O 1
ATOM 4734 N N . LEU A 1 602 ? -35.906 -9.718 20.482 1.00 34.22 602 LEU A N 1
ATOM 4735 C CA . LEU A 1 602 ? -36.330 -11.113 20.315 1.00 34.22 602 LEU A CA 1
ATOM 4736 C C . LEU A 1 602 ? -36.375 -11.881 21.646 1.00 34.22 602 LEU A C 1
ATOM 4738 O O . LEU A 1 602 ? -37.305 -12.658 21.873 1.00 34.22 602 LEU A O 1
ATOM 4742 N N . SER A 1 603 ? -35.433 -11.634 22.562 1.00 37.03 603 SER A N 1
ATOM 4743 C CA . SER A 1 603 ? -35.443 -12.274 23.885 1.00 37.03 603 SER A CA 1
ATOM 4744 C C . SER A 1 603 ? -36.590 -11.782 24.778 1.00 37.03 603 SER A C 1
ATOM 4746 O O . SER A 1 603 ? -37.189 -12.589 25.489 1.00 37.03 603 SER A O 1
ATOM 4748 N N . SER A 1 604 ? -36.982 -10.506 24.678 1.00 34.50 604 SER A N 1
ATOM 4749 C CA . SER A 1 604 ? -38.188 -9.968 25.341 1.00 34.50 604 SER A CA 1
ATOM 4750 C C . SER A 1 604 ? -39.508 -10.506 24.763 1.00 34.50 604 SER A C 1
ATOM 4752 O O . SER A 1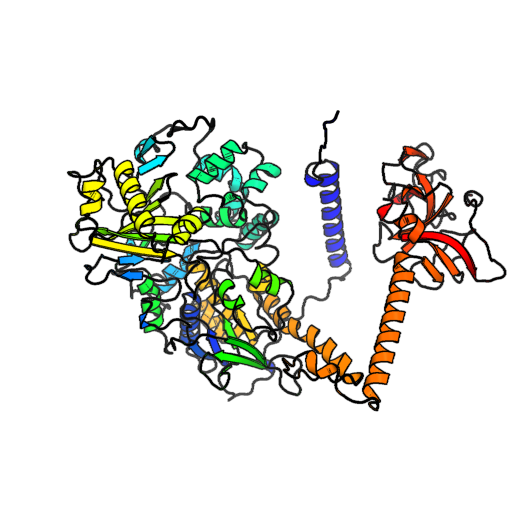 604 ? -40.520 -10.510 25.460 1.00 34.50 604 SER A O 1
ATOM 4754 N N . LEU A 1 605 ? -39.492 -11.061 23.545 1.00 33.91 605 LEU A N 1
ATOM 4755 C CA . LEU A 1 605 ? -40.587 -11.852 22.961 1.00 33.91 605 LEU A CA 1
ATOM 4756 C C . LEU A 1 605 ? -40.530 -13.348 23.345 1.00 33.91 605 LEU A C 1
ATOM 4758 O O . LEU A 1 605 ? -41.258 -14.164 22.779 1.00 33.91 605 LEU A O 1
ATOM 4762 N N . GLY A 1 606 ? -39.667 -13.736 24.291 1.00 28.72 606 GLY A N 1
ATOM 4763 C CA . GLY A 1 606 ? -39.519 -15.118 24.761 1.00 28.72 606 GLY A CA 1
ATOM 4764 C C . GLY A 1 606 ? -38.705 -16.030 23.835 1.00 28.72 606 GLY A C 1
ATOM 4765 O O . GLY A 1 606 ? -38.581 -17.227 24.109 1.00 28.72 606 GLY A O 1
ATOM 4766 N N . VAL A 1 607 ? -38.118 -15.498 22.757 1.00 33.16 607 VAL A N 1
ATOM 4767 C CA . VAL A 1 607 ? -37.265 -16.266 21.841 1.00 33.16 607 VAL A CA 1
ATOM 4768 C C . VAL A 1 607 ? -35.841 -16.298 22.395 1.00 33.16 607 VAL A C 1
ATOM 4770 O O . VAL A 1 607 ? -35.026 -15.411 22.148 1.00 33.16 607 VAL A O 1
ATOM 4773 N N . THR A 1 608 ? -35.525 -17.340 23.165 1.00 28.78 608 THR A N 1
ATOM 4774 C CA . THR A 1 608 ? -34.159 -17.564 23.660 1.00 28.78 608 THR A CA 1
ATOM 4775 C C . THR A 1 608 ? -33.265 -18.106 22.546 1.00 28.78 608 THR A C 1
ATOM 4777 O O . THR A 1 608 ? -33.353 -19.271 22.157 1.00 28.78 608 THR A O 1
ATOM 4780 N N . TRP A 1 609 ? -32.363 -17.263 22.040 1.00 33.12 609 TRP A N 1
ATOM 4781 C CA . TRP A 1 609 ? -31.350 -17.670 21.067 1.00 33.12 609 TRP A CA 1
ATOM 4782 C C . TRP A 1 609 ? -30.227 -18.447 21.773 1.00 33.12 609 TRP A C 1
ATOM 4784 O O . TRP A 1 609 ? -29.187 -17.900 22.136 1.00 33.12 609 TRP A O 1
ATOM 4794 N N . ARG A 1 610 ? -30.448 -19.745 22.026 1.00 28.81 610 ARG A N 1
ATOM 4795 C CA . ARG A 1 610 ? -29.378 -20.647 22.477 1.00 28.81 610 ARG A CA 1
ATOM 4796 C C . ARG A 1 610 ? -28.432 -20.918 21.313 1.00 28.81 610 ARG A C 1
ATOM 4798 O O . ARG A 1 610 ? -28.689 -21.808 20.506 1.00 28.81 610 ARG A O 1
ATOM 4805 N N . ASN A 1 611 ? -27.319 -20.191 21.270 1.00 34.34 611 ASN A N 1
ATOM 4806 C CA . ASN A 1 611 ? -26.212 -20.497 20.372 1.00 34.34 611 ASN A CA 1
ATOM 4807 C C . ASN A 1 611 ? -25.462 -21.744 20.879 1.00 34.34 611 ASN A C 1
ATOM 4809 O O . ASN A 1 611 ? -24.429 -21.648 21.536 1.00 34.34 611 ASN A O 1
ATOM 4813 N N . SER A 1 612 ? -26.036 -22.930 20.662 1.00 31.94 612 SER A N 1
ATOM 4814 C CA . SER A 1 612 ? -25.383 -24.200 20.980 1.00 31.94 612 SER A CA 1
ATOM 4815 C C . SER A 1 612 ? -24.634 -24.721 19.762 1.00 31.94 612 SER A C 1
ATOM 4817 O O . SER A 1 612 ? -25.244 -25.235 18.821 1.00 31.94 612 SER A O 1
ATOM 4819 N N . SER A 1 613 ? -23.310 -24.640 19.837 1.00 32.91 613 SER A N 1
ATOM 4820 C CA . SER A 1 613 ? -22.358 -25.371 19.007 1.00 32.91 613 SER A CA 1
ATOM 4821 C C . SER A 1 613 ? -22.779 -26.836 18.821 1.00 32.91 613 SER A C 1
ATOM 4823 O O . SER A 1 613 ? -22.733 -27.653 19.742 1.00 32.91 613 SER A O 1
ATOM 4825 N N . CYS A 1 614 ? -23.213 -27.183 17.608 1.00 29.64 614 CYS A N 1
ATOM 4826 C CA . CYS A 1 614 ? -23.486 -28.565 17.225 1.00 29.64 614 CYS A CA 1
ATOM 4827 C C . CYS A 1 614 ? -23.350 -28.772 15.712 1.00 29.64 614 CYS A C 1
ATOM 4829 O O . CYS A 1 614 ? -24.328 -28.745 14.965 1.00 29.64 614 CYS A O 1
ATOM 4831 N N . HIS A 1 615 ? -22.142 -29.140 15.281 1.00 33.47 615 HIS A N 1
ATOM 4832 C CA . HIS A 1 615 ? -22.029 -30.139 14.222 1.00 33.47 615 HIS A CA 1
ATOM 4833 C C . HIS A 1 615 ? -22.676 -31.439 14.725 1.00 33.47 615 HIS A C 1
ATOM 4835 O O . HIS A 1 615 ? -22.038 -32.247 15.397 1.00 33.47 615 HIS A O 1
ATOM 4841 N N . ARG A 1 616 ? -23.962 -31.633 14.422 1.00 32.22 616 ARG A N 1
ATOM 4842 C CA . ARG A 1 616 ? -24.641 -32.927 14.556 1.00 32.22 616 ARG A CA 1
ATOM 4843 C C . ARG A 1 616 ? -25.517 -33.207 13.347 1.00 32.22 616 ARG A C 1
ATOM 4845 O O . ARG A 1 616 ? -26.690 -32.857 13.302 1.00 32.22 616 ARG A O 1
ATOM 4852 N N . ASP A 1 617 ? -24.870 -33.850 12.385 1.00 33.41 617 ASP A N 1
ATOM 4853 C CA . ASP A 1 617 ? -25.362 -35.022 11.665 1.00 33.41 617 ASP A CA 1
ATOM 4854 C C . ASP A 1 617 ? -26.887 -35.110 11.431 1.00 33.41 617 ASP A C 1
ATOM 4856 O O . ASP A 1 617 ? -27.673 -35.536 12.285 1.00 33.41 617 ASP A O 1
ATOM 4860 N N . TRP A 1 618 ? -27.299 -34.754 10.210 1.00 30.42 618 TRP A N 1
ATOM 4861 C CA . TRP A 1 618 ? -28.693 -34.785 9.748 1.00 30.42 618 TRP A CA 1
ATOM 4862 C C . TRP A 1 618 ? -29.341 -36.182 9.801 1.00 30.42 618 TRP A C 1
ATOM 4864 O O . TRP A 1 618 ? -30.568 -36.302 9.727 1.00 30.42 618 TRP A O 1
ATOM 4874 N N . THR A 1 619 ? -28.549 -37.244 9.957 1.00 37.34 619 THR A N 1
ATOM 4875 C CA . THR A 1 619 ? -29.025 -38.632 10.044 1.00 37.34 619 THR A CA 1
ATOM 4876 C C . THR A 1 619 ? -29.845 -38.920 11.310 1.00 37.34 619 THR A C 1
ATOM 4878 O O . THR A 1 619 ? -30.785 -39.717 11.268 1.00 37.34 619 THR A O 1
ATOM 4881 N N . VAL A 1 620 ? -29.584 -38.217 12.419 1.00 40.62 620 VAL A N 1
ATOM 4882 C CA . VAL A 1 620 ? -30.228 -38.476 13.724 1.00 40.62 620 VAL A CA 1
ATOM 4883 C C . VAL A 1 620 ? -31.678 -37.956 13.787 1.00 40.62 620 VAL A C 1
ATOM 4885 O O . VAL A 1 620 ? -32.467 -38.380 14.634 1.00 40.62 620 VAL A O 1
ATOM 4888 N N . PHE A 1 621 ? -32.097 -37.075 12.871 1.00 36.91 621 PHE A N 1
ATOM 4889 C CA . PHE A 1 621 ? -33.418 -36.431 12.948 1.00 36.91 621 PHE A CA 1
ATOM 4890 C C . PHE A 1 621 ? -34.601 -37.360 12.589 1.00 36.91 621 PHE A C 1
ATOM 4892 O O . PHE A 1 621 ? -35.754 -37.064 12.930 1.00 36.91 621 PHE A O 1
ATOM 4899 N N . LYS A 1 622 ? -34.333 -38.500 11.931 1.00 39.34 622 LYS A N 1
ATOM 4900 C CA . LYS A 1 622 ? -35.355 -39.455 11.457 1.00 39.34 622 LYS A CA 1
ATOM 4901 C C . LYS A 1 622 ? -35.778 -40.529 12.474 1.00 39.34 622 LYS A C 1
ATOM 4903 O O . LYS A 1 622 ? -36.798 -41.168 12.244 1.00 39.34 622 LYS A O 1
ATOM 4908 N N . SER A 1 623 ? -35.064 -40.727 13.587 1.00 43.94 623 SER A N 1
ATOM 4909 C CA . SER A 1 623 ? -35.197 -41.937 14.429 1.00 43.94 623 SER A CA 1
ATOM 4910 C C . SER A 1 623 ? -35.879 -41.763 15.801 1.00 43.94 623 SER A C 1
ATOM 4912 O O . SER A 1 623 ? -35.827 -42.678 16.621 1.00 43.94 623 SER A O 1
ATOM 4914 N N . ARG A 1 624 ? -36.552 -40.633 16.086 1.00 39.38 624 ARG A N 1
ATOM 4915 C CA . ARG A 1 624 ? -37.290 -40.428 17.360 1.00 39.38 624 ARG A CA 1
ATOM 4916 C C . ARG A 1 624 ? -38.822 -40.559 17.219 1.00 39.38 624 ARG A C 1
ATOM 4918 O O . ARG A 1 624 ? -39.376 -39.935 16.308 1.00 39.38 624 ARG A O 1
ATOM 4925 N N . PRO A 1 625 ? -39.500 -41.305 18.123 1.00 46.88 625 PRO A N 1
ATOM 4926 C CA . PRO A 1 625 ? -40.905 -41.709 17.986 1.00 46.88 625 PRO A CA 1
ATOM 4927 C C . PRO A 1 625 ? -41.929 -40.559 18.124 1.00 46.88 625 PRO A C 1
ATOM 4929 O O . PRO A 1 625 ? -41.612 -39.488 18.653 1.00 46.88 625 PRO A O 1
ATOM 4932 N N . PRO A 1 626 ? -43.174 -40.757 17.642 1.00 45.78 626 PRO A N 1
ATOM 4933 C CA . PRO A 1 626 ? -44.159 -39.688 17.477 1.00 45.78 626 PRO A CA 1
ATOM 4934 C C . PRO A 1 626 ? -44.943 -39.386 18.768 1.00 45.78 626 PRO A C 1
ATOM 4936 O O . PRO A 1 626 ? -46.074 -39.826 18.941 1.00 45.78 626 PRO A O 1
ATOM 4939 N N . GLY A 1 627 ? -44.356 -38.586 19.661 1.00 51.09 627 GLY A N 1
ATOM 4940 C CA . GLY A 1 627 ? -45.054 -38.038 20.841 1.00 51.09 627 GLY A CA 1
ATOM 4941 C C . GLY A 1 627 ? -44.709 -36.584 21.185 1.00 51.09 627 GLY A C 1
ATOM 4942 O O . GLY A 1 627 ? -45.277 -36.009 22.111 1.00 51.09 627 GLY A O 1
ATOM 4943 N N . ASP A 1 628 ? -43.773 -35.973 20.456 1.00 54.31 628 ASP A N 1
ATOM 4944 C CA . ASP A 1 628 ? -43.184 -34.693 20.840 1.00 54.31 628 ASP A CA 1
ATOM 4945 C C . ASP A 1 628 ? -44.054 -33.494 20.416 1.00 54.31 628 ASP A C 1
ATOM 4947 O O . ASP A 1 628 ? -44.146 -33.141 19.232 1.00 54.31 628 ASP A O 1
ATOM 4951 N N . LYS A 1 629 ? -44.668 -32.830 21.406 1.00 53.03 629 LYS A N 1
ATOM 4952 C CA . LYS A 1 629 ? -45.461 -31.602 21.220 1.00 53.03 629 LYS A CA 1
ATOM 4953 C C . LYS A 1 629 ? -44.649 -30.488 20.536 1.00 53.03 629 LYS A C 1
ATOM 4955 O O . LYS A 1 629 ? -45.234 -29.690 19.801 1.00 53.03 629 LYS A O 1
ATOM 4960 N N . GLY A 1 630 ? -43.321 -30.474 20.693 1.00 56.28 630 GLY A N 1
ATOM 4961 C CA . GLY A 1 630 ? -42.419 -29.534 20.025 1.00 56.28 630 GLY A CA 1
ATOM 4962 C C . GLY A 1 630 ? -42.403 -29.681 18.500 1.00 56.28 630 GLY A C 1
ATOM 4963 O O . GLY A 1 630 ? -42.456 -28.675 17.791 1.00 56.28 630 GLY A O 1
ATOM 4964 N N . LYS A 1 631 ? -42.441 -30.914 17.964 1.00 50.72 631 LYS A N 1
ATOM 4965 C CA . LYS A 1 631 ? -42.516 -31.145 16.505 1.00 50.72 631 LYS A CA 1
ATOM 4966 C C . LYS A 1 631 ? -43.815 -30.595 15.910 1.00 50.72 631 LYS A C 1
ATOM 4968 O O . LYS A 1 631 ? -43.791 -29.984 14.842 1.00 50.72 631 LYS A O 1
ATOM 4973 N N . VAL A 1 632 ? -44.943 -30.767 16.605 1.00 56.62 632 VAL A N 1
ATOM 4974 C CA . VAL A 1 632 ? -46.253 -30.257 16.154 1.00 56.62 632 VAL A CA 1
ATOM 4975 C C . VAL A 1 632 ? -46.300 -28.726 16.198 1.00 56.62 632 VAL A C 1
ATOM 4977 O O . VAL A 1 632 ? -46.839 -28.110 15.278 1.00 56.62 632 VAL A O 1
ATOM 4980 N N . ALA A 1 633 ? -45.705 -28.103 17.219 1.00 64.25 633 ALA A N 1
ATOM 4981 C CA . ALA A 1 633 ? -45.584 -26.648 17.308 1.00 64.25 633 ALA A CA 1
ATOM 4982 C C . ALA A 1 633 ? -44.698 -26.071 16.186 1.00 64.25 633 ALA A C 1
ATOM 4984 O O . ALA A 1 633 ? -45.135 -25.166 15.475 1.00 64.25 633 ALA A O 1
ATOM 4985 N N . GLY A 1 634 ? -43.512 -26.646 15.951 1.00 67.44 634 GLY A N 1
ATOM 4986 C CA . GLY A 1 634 ? -42.600 -26.215 14.884 1.00 67.44 634 GLY A CA 1
ATOM 4987 C C . GLY A 1 634 ? -43.206 -26.339 13.480 1.00 67.44 634 GLY A C 1
ATOM 4988 O O . GLY A 1 634 ? -43.127 -25.405 12.684 1.00 67.44 634 GLY A O 1
ATOM 4989 N N . LEU A 1 635 ? -43.903 -27.445 13.191 1.00 63.06 635 LEU A N 1
ATOM 4990 C CA . LEU A 1 635 ? -44.624 -27.631 11.922 1.00 63.06 635 LEU A CA 1
ATOM 4991 C C . LEU A 1 635 ? -45.786 -26.642 11.734 1.00 63.06 635 LEU A C 1
ATOM 4993 O O . LEU A 1 635 ? -46.066 -26.241 10.604 1.00 63.06 635 LEU A O 1
ATOM 4997 N N . ARG A 1 636 ? -46.463 -26.227 12.814 1.00 69.06 636 ARG A N 1
ATOM 4998 C CA . ARG A 1 636 ? -47.497 -25.178 12.753 1.00 69.06 636 ARG A CA 1
ATOM 4999 C C . ARG A 1 636 ? -46.881 -23.800 12.505 1.00 69.06 636 ARG A C 1
ATOM 5001 O O . ARG A 1 636 ? -47.375 -23.090 11.636 1.00 69.06 636 ARG A O 1
ATOM 5008 N N . ALA A 1 637 ? -45.786 -23.460 13.187 1.00 70.81 637 ALA A N 1
ATOM 5009 C CA . ALA A 1 637 ? -45.059 -22.210 12.966 1.00 70.81 637 ALA A CA 1
ATOM 5010 C C . ALA A 1 637 ? -44.554 -22.092 11.516 1.00 70.81 637 ALA A C 1
ATOM 5012 O O . ALA A 1 637 ? -44.820 -21.090 10.859 1.00 70.81 637 ALA A O 1
ATOM 5013 N N . LEU A 1 638 ? -43.939 -23.149 10.970 1.00 70.88 638 LEU A N 1
ATOM 5014 C CA . LEU A 1 638 ? -43.511 -23.204 9.565 1.00 70.88 638 LEU A CA 1
ATOM 5015 C C . LEU A 1 638 ? -44.670 -23.009 8.576 1.00 70.88 638 LEU A C 1
ATOM 5017 O O . LEU A 1 638 ? -44.512 -22.293 7.590 1.00 70.88 638 LEU A O 1
ATOM 5021 N N . LYS A 1 639 ? -45.849 -23.590 8.838 1.00 72.75 639 LYS A N 1
ATOM 5022 C CA . LYS A 1 639 ? -47.041 -23.370 7.999 1.00 72.75 639 LYS A CA 1
ATOM 5023 C C . LYS A 1 639 ? -47.552 -21.928 8.064 1.00 72.75 639 LYS A C 1
ATOM 5025 O O . LYS A 1 639 ? -47.942 -21.396 7.031 1.00 72.75 639 LYS A O 1
ATOM 5030 N N . ILE A 1 640 ? -47.522 -21.295 9.239 1.00 80.00 640 ILE A N 1
ATOM 5031 C CA . ILE A 1 640 ? -47.914 -19.886 9.411 1.00 80.00 640 ILE A CA 1
ATOM 5032 C C . ILE A 1 640 ? -46.924 -18.960 8.694 1.00 80.00 640 ILE A C 1
ATOM 5034 O O . ILE A 1 640 ? -47.357 -18.074 7.965 1.00 80.00 640 ILE A O 1
ATOM 5038 N N . ILE A 1 641 ? -45.615 -19.197 8.832 1.00 78.50 641 ILE A N 1
ATOM 5039 C CA . ILE A 1 641 ? -44.573 -18.432 8.130 1.00 78.50 641 ILE A CA 1
ATOM 5040 C C . ILE A 1 641 ? -44.731 -18.585 6.614 1.00 78.50 641 ILE A C 1
ATOM 5042 O O . ILE A 1 641 ? -44.765 -17.584 5.907 1.00 78.50 641 ILE A O 1
ATOM 5046 N N . ASN A 1 642 ? -44.902 -19.810 6.108 1.00 76.44 642 ASN A N 1
ATOM 5047 C CA . ASN A 1 642 ? -45.078 -20.045 4.673 1.00 76.44 642 ASN A CA 1
ATOM 5048 C C . ASN A 1 642 ? -46.363 -19.383 4.135 1.00 76.44 642 ASN A C 1
ATOM 5050 O O . ASN A 1 642 ? -46.348 -18.787 3.063 1.00 76.44 642 ASN A O 1
ATOM 5054 N N . PHE A 1 643 ? -47.459 -19.399 4.903 1.00 80.25 643 PHE A N 1
ATOM 5055 C CA . PHE A 1 643 ? -48.679 -18.667 4.550 1.00 80.25 643 PHE A CA 1
ATOM 5056 C C . PHE A 1 643 ? -48.465 -17.144 4.548 1.00 80.25 643 PHE A C 1
ATOM 5058 O O . PHE A 1 643 ? -48.882 -16.475 3.608 1.00 80.25 643 PHE A O 1
ATOM 5065 N N . ALA A 1 644 ? -47.773 -16.590 5.548 1.00 76.69 644 ALA A N 1
ATOM 5066 C CA . ALA A 1 644 ? -47.457 -15.163 5.608 1.00 76.69 644 ALA A CA 1
ATOM 5067 C C . ALA A 1 644 ? -46.546 -14.718 4.449 1.00 76.69 644 ALA A C 1
ATOM 5069 O O . ALA A 1 644 ? -46.789 -13.671 3.852 1.00 76.69 644 ALA A O 1
ATOM 5070 N N . VAL A 1 645 ? -45.553 -15.534 4.079 1.00 78.06 645 VAL A N 1
ATOM 5071 C CA . VAL A 1 645 ? -44.701 -15.312 2.900 1.00 78.06 645 VAL A CA 1
ATOM 5072 C C . VAL A 1 645 ? -45.526 -15.391 1.614 1.00 78.06 645 VAL A C 1
ATOM 5074 O O . VAL A 1 645 ? -45.436 -14.485 0.794 1.00 78.06 645 VAL A O 1
ATOM 5077 N N . ALA A 1 646 ? -46.386 -16.400 1.450 1.00 72.12 646 ALA A N 1
ATOM 5078 C CA . ALA A 1 646 ? -47.259 -16.514 0.281 1.00 72.12 646 ALA A CA 1
ATOM 5079 C C . ALA A 1 646 ? -48.215 -15.313 0.142 1.00 72.12 646 ALA A C 1
ATOM 5081 O O . ALA A 1 646 ? -48.373 -14.779 -0.954 1.00 72.12 646 ALA A O 1
ATOM 5082 N N . VAL A 1 647 ? -48.801 -14.838 1.249 1.00 75.75 647 VAL A N 1
ATOM 5083 C CA . VAL A 1 647 ? -49.638 -13.627 1.273 1.00 75.75 647 VAL A CA 1
ATOM 5084 C C . VAL A 1 647 ? -48.817 -12.377 0.952 1.00 75.75 647 VAL A C 1
ATOM 5086 O O . VAL A 1 647 ? -49.271 -11.555 0.161 1.00 75.75 647 VAL A O 1
ATOM 5089 N N . HIS A 1 648 ? -47.607 -12.232 1.500 1.00 75.69 648 HIS A N 1
ATOM 5090 C CA . HIS A 1 648 ? -46.726 -11.104 1.187 1.00 75.69 648 HIS A CA 1
ATOM 5091 C C . HIS A 1 648 ? -46.347 -11.072 -0.301 1.00 75.69 648 HIS A C 1
ATOM 5093 O O . HIS A 1 648 ? -46.519 -10.041 -0.947 1.00 75.69 648 HIS A O 1
ATOM 5099 N N . LEU A 1 649 ? -45.918 -12.206 -0.866 1.00 73.00 649 LEU A N 1
ATOM 5100 C CA . LEU A 1 649 ? -45.590 -12.328 -2.288 1.00 73.00 649 LEU A CA 1
ATOM 5101 C C . LEU A 1 649 ? -46.814 -12.049 -3.178 1.00 73.00 649 LEU A C 1
ATOM 5103 O O . LEU A 1 649 ? -46.697 -11.353 -4.185 1.00 73.00 649 LEU A O 1
ATOM 5107 N N . PHE A 1 650 ? -48.004 -12.521 -2.797 1.00 74.44 650 PHE A N 1
ATOM 5108 C CA . PHE A 1 650 ? -49.237 -12.226 -3.530 1.00 74.44 650 PHE A CA 1
ATOM 5109 C C . PHE A 1 650 ? -49.588 -10.727 -3.499 1.00 74.44 650 PHE A C 1
ATOM 5111 O O . PHE A 1 650 ? -49.854 -10.129 -4.542 1.00 74.44 650 PHE A O 1
ATOM 5118 N N . VAL A 1 651 ? -49.545 -10.099 -2.320 1.00 71.56 651 VAL A N 1
ATOM 5119 C CA . VAL A 1 651 ? -49.849 -8.668 -2.140 1.00 71.56 651 VAL A CA 1
ATOM 5120 C C . VAL A 1 651 ? -48.830 -7.769 -2.843 1.00 71.56 651 VAL A C 1
ATOM 5122 O O . VAL A 1 651 ? -49.201 -6.696 -3.327 1.00 71.56 651 VAL A O 1
ATOM 5125 N N . GLU A 1 652 ? -47.564 -8.189 -2.909 1.00 67.75 652 GLU A N 1
ATOM 5126 C CA . GLU A 1 652 ? -46.501 -7.376 -3.494 1.00 67.75 652 GLU A CA 1
ATOM 5127 C C . GLU A 1 652 ? -46.392 -7.514 -5.018 1.00 67.75 652 GLU A C 1
ATOM 5129 O O . GLU A 1 652 ? -46.212 -6.500 -5.697 1.00 67.75 652 GLU A O 1
ATOM 5134 N N . TYR A 1 653 ? -46.574 -8.722 -5.565 1.00 62.28 653 TYR A N 1
ATOM 5135 C CA . TYR A 1 653 ? -46.349 -9.003 -6.990 1.00 62.28 653 TYR A CA 1
ATOM 5136 C C . TYR A 1 653 ? -47.622 -9.254 -7.812 1.00 62.28 653 TYR A C 1
ATOM 5138 O O . TYR A 1 653 ? -47.606 -9.009 -9.019 1.00 62.28 653 TYR A O 1
ATOM 5146 N N . VAL A 1 654 ? -48.722 -9.717 -7.201 1.00 70.12 654 VAL A N 1
ATOM 5147 C CA . VAL A 1 654 ? -49.954 -10.074 -7.931 1.00 70.12 654 VAL A CA 1
ATOM 5148 C C . VAL A 1 654 ? -50.973 -8.935 -7.896 1.00 70.12 654 VAL A C 1
ATOM 5150 O O . VAL A 1 654 ? -51.314 -8.359 -8.935 1.00 70.12 654 VAL A O 1
ATOM 5153 N N . GLY A 1 655 ? -51.445 -8.571 -6.705 1.00 70.88 655 GLY A N 1
ATOM 5154 C CA . GLY A 1 655 ? -52.444 -7.519 -6.545 1.00 70.88 655 GLY A CA 1
ATOM 5155 C C . GLY A 1 655 ? -52.864 -7.301 -5.097 1.00 70.88 655 GLY A C 1
ATOM 5156 O O . GLY A 1 655 ? -52.705 -8.171 -4.243 1.00 70.88 655 GLY A O 1
ATOM 5157 N N . SER A 1 656 ? -53.408 -6.118 -4.812 1.00 75.81 656 SER A N 1
ATOM 5158 C CA . SER A 1 656 ? -53.778 -5.730 -3.448 1.00 75.81 656 SER A CA 1
ATOM 5159 C C . SER A 1 656 ? -55.064 -4.907 -3.398 1.00 75.81 656 SER A C 1
ATOM 5161 O O . SER A 1 656 ? -55.341 -4.107 -4.292 1.00 75.81 656 SER A O 1
ATOM 5163 N N . VAL A 1 657 ? -55.853 -5.088 -2.335 1.00 74.25 657 VAL A N 1
ATOM 5164 C CA . VAL A 1 657 ? -56.967 -4.187 -2.008 1.00 74.25 657 VAL A CA 1
ATOM 5165 C C . VAL A 1 657 ? -56.407 -3.073 -1.132 1.00 74.25 657 VAL A C 1
ATOM 5167 O O . VAL A 1 657 ? -55.943 -3.328 -0.022 1.00 74.25 657 VAL A O 1
ATOM 5170 N N . ARG A 1 658 ? -56.419 -1.836 -1.631 1.00 69.44 658 ARG A N 1
ATOM 5171 C CA . ARG A 1 658 ? -55.854 -0.675 -0.934 1.00 69.44 658 ARG A CA 1
ATOM 5172 C C . ARG A 1 658 ? -56.953 0.290 -0.506 1.00 69.44 658 ARG A C 1
ATOM 5174 O O . ARG A 1 658 ? -57.666 0.844 -1.342 1.00 69.44 658 ARG A O 1
ATOM 5181 N N . GLY A 1 659 ? -57.047 0.537 0.800 1.00 65.19 659 GLY A N 1
ATOM 5182 C CA . GLY A 1 659 ? -57.885 1.597 1.360 1.00 65.19 659 GLY A CA 1
ATOM 5183 C C . GLY A 1 659 ? -57.215 2.968 1.241 1.00 65.19 659 GLY A C 1
ATOM 5184 O O . GLY A 1 659 ? -56.097 3.164 1.727 1.00 65.19 659 GLY A O 1
ATOM 5185 N N . ARG A 1 660 ? -57.911 3.944 0.645 1.00 62.53 660 ARG A N 1
ATOM 5186 C CA . ARG A 1 660 ? -57.438 5.337 0.486 1.00 62.53 660 ARG A CA 1
ATOM 5187 C C . ARG A 1 660 ? -57.542 6.180 1.765 1.00 62.53 660 ARG A C 1
ATOM 5189 O O . ARG A 1 660 ? -57.257 7.369 1.750 1.00 62.53 660 ARG A O 1
ATOM 5196 N N . SER A 1 661 ? -57.906 5.559 2.886 1.00 51.81 661 SER A N 1
ATOM 5197 C CA . SER A 1 661 ? -57.691 6.072 4.245 1.00 51.81 661 SER A CA 1
ATOM 5198 C C . SER A 1 661 ? -56.255 5.857 4.754 1.00 51.81 661 SER A C 1
ATOM 5200 O O . SER A 1 661 ? -55.883 6.433 5.772 1.00 51.81 661 SER A O 1
ATOM 5202 N N . THR A 1 662 ? -55.415 5.082 4.054 1.00 49.44 662 THR A N 1
ATOM 5203 C CA . THR A 1 662 ? -53.968 5.068 4.320 1.00 49.44 662 THR A CA 1
ATOM 5204 C C . THR A 1 662 ? -53.311 6.314 3.718 1.00 49.44 662 THR A C 1
ATOM 5206 O O . THR A 1 662 ? -53.512 6.631 2.544 1.00 49.44 662 THR A O 1
ATOM 5209 N N . ALA A 1 663 ? -52.496 7.019 4.511 1.00 45.88 663 ALA A N 1
ATOM 5210 C CA . ALA A 1 663 ? -51.995 8.370 4.216 1.00 45.88 663 ALA A CA 1
ATOM 5211 C C . ALA A 1 663 ? -51.178 8.529 2.913 1.00 45.88 663 ALA A C 1
ATOM 5213 O O . ALA A 1 663 ? -50.859 9.648 2.521 1.00 45.88 663 ALA A O 1
ATOM 5214 N N . LYS A 1 664 ? -50.833 7.432 2.226 1.00 54.72 664 LYS A N 1
ATOM 5215 C CA . LYS A 1 664 ? -50.019 7.472 1.006 1.00 54.72 664 LYS A CA 1
ATOM 5216 C C . LYS A 1 664 ? -50.806 7.911 -0.235 1.00 54.72 664 LYS A C 1
ATOM 5218 O O . LYS A 1 664 ? -50.241 8.657 -1.022 1.00 54.72 664 LYS A O 1
ATOM 5223 N N . MET A 1 665 ? -52.085 7.529 -0.378 1.00 59.97 665 MET A N 1
ATOM 5224 C CA . MET A 1 665 ? -52.904 7.786 -1.588 1.00 59.97 665 MET A CA 1
ATOM 5225 C C . MET A 1 665 ? -54.137 8.690 -1.365 1.00 59.97 665 MET A C 1
ATOM 5227 O O . MET A 1 665 ? -55.000 8.772 -2.239 1.00 59.97 665 MET A O 1
ATOM 5231 N N . ALA A 1 666 ? -54.246 9.350 -0.210 1.00 64.50 666 ALA A N 1
ATOM 5232 C CA . ALA A 1 666 ? -55.295 10.342 0.038 1.00 64.50 666 ALA A CA 1
ATOM 5233 C C . ALA A 1 666 ? -54.995 11.668 -0.694 1.00 64.50 666 ALA A C 1
ATOM 5235 O O . ALA A 1 666 ? -53.831 12.080 -0.812 1.00 64.50 666 ALA A O 1
ATOM 5236 N N . GLY A 1 667 ? -56.043 12.340 -1.174 1.00 76.38 667 GLY A N 1
ATOM 5237 C CA . GLY A 1 667 ? -55.952 13.639 -1.844 1.00 76.38 667 GLY A CA 1
ATOM 5238 C C . GLY A 1 667 ? -57.073 13.887 -2.868 1.00 76.38 667 GLY A C 1
ATOM 5239 O O . GLY A 1 667 ? -57.564 12.936 -3.476 1.00 76.38 667 GLY A O 1
ATOM 5240 N N . PRO A 1 668 ? -57.435 15.159 -3.131 1.00 83.75 668 PRO A N 1
ATOM 5241 C CA . PRO A 1 668 ? -58.540 15.532 -4.024 1.00 83.75 668 PRO A CA 1
ATOM 5242 C C . PRO A 1 668 ? -58.218 15.406 -5.525 1.00 83.75 668 PRO A C 1
ATOM 5244 O O . PRO A 1 668 ? -59.081 15.651 -6.359 1.00 83.75 668 PRO A O 1
ATOM 5247 N N . SER A 1 669 ? -56.988 15.037 -5.914 1.00 82.75 669 SER A N 1
ATOM 5248 C CA . SER A 1 669 ? -56.538 15.137 -7.315 1.00 82.75 669 SER A CA 1
ATOM 5249 C C . SER A 1 669 ? -57.235 14.195 -8.304 1.00 82.75 669 SER A C 1
ATOM 5251 O O . SER A 1 669 ? -56.954 14.280 -9.492 1.00 82.75 669 SER A O 1
ATOM 5253 N N . MET A 1 670 ? -58.054 13.257 -7.822 1.00 86.62 670 MET A N 1
ATOM 5254 C CA . MET A 1 670 ? -58.803 12.288 -8.634 1.00 86.62 670 MET A CA 1
ATOM 5255 C C . MET A 1 670 ? -60.323 12.434 -8.457 1.00 86.62 670 MET A C 1
ATOM 5257 O O . MET A 1 670 ? -61.076 11.530 -8.807 1.00 86.62 670 MET A O 1
ATOM 5261 N N . GLU A 1 671 ? -60.790 13.539 -7.877 1.00 84.44 671 GLU A N 1
ATOM 5262 C CA . GLU A 1 671 ? -62.215 13.875 -7.857 1.00 84.44 671 GLU A CA 1
ATOM 5263 C C . GLU A 1 671 ? -62.649 14.334 -9.264 1.00 84.44 671 GLU A C 1
ATOM 5265 O O . GLU A 1 671 ? -61.867 15.025 -9.913 1.00 84.44 671 GLU A O 1
ATOM 5270 N N . PRO A 1 672 ? -63.848 13.961 -9.758 1.00 80.38 672 PRO A N 1
ATOM 5271 C CA . PRO A 1 672 ? -64.922 13.245 -9.059 1.00 80.38 672 PRO A CA 1
ATOM 5272 C C . PRO A 1 672 ? -64.797 11.707 -9.050 1.00 80.38 672 PRO A C 1
ATOM 5274 O O . PRO A 1 672 ? -65.495 11.055 -8.271 1.00 80.38 672 PRO A O 1
ATOM 5277 N N . THR A 1 673 ? -63.922 11.110 -9.867 1.00 82.38 673 THR A N 1
ATOM 5278 C CA . THR A 1 673 ? -63.775 9.645 -10.034 1.00 82.38 673 THR A CA 1
ATOM 5279 C C . THR A 1 673 ? -63.563 8.901 -8.710 1.00 82.38 673 THR A C 1
ATOM 5281 O O . THR A 1 673 ? -64.148 7.838 -8.471 1.00 82.38 673 THR A O 1
ATOM 5284 N N . LEU A 1 674 ? -62.726 9.470 -7.840 1.00 83.19 674 LEU A N 1
ATOM 5285 C CA . LEU A 1 674 ? -62.231 8.898 -6.593 1.00 83.19 674 LEU A CA 1
ATOM 5286 C C . LEU A 1 674 ? -62.184 9.983 -5.493 1.00 83.19 674 LEU A C 1
ATOM 5288 O O . LEU A 1 674 ? -61.239 10.764 -5.425 1.00 83.19 674 LEU A O 1
ATOM 5292 N N . ALA A 1 675 ? -63.163 9.980 -4.578 1.00 80.12 675 ALA A N 1
ATOM 5293 C CA . ALA A 1 675 ? -63.308 10.946 -3.466 1.00 80.12 675 ALA A CA 1
ATOM 5294 C C . ALA A 1 675 ? -62.048 11.087 -2.579 1.00 80.12 675 ALA A C 1
ATOM 5296 O O . ALA A 1 675 ? -61.344 10.103 -2.404 1.00 80.12 675 ALA A O 1
ATOM 5297 N N . ASN A 1 676 ? -61.769 12.232 -1.951 1.00 77.56 676 ASN A N 1
ATOM 5298 C CA . ASN A 1 676 ? -60.522 12.494 -1.199 1.00 77.56 676 ASN A CA 1
ATOM 5299 C C . ASN A 1 676 ? -60.003 11.352 -0.271 1.00 77.56 676 ASN A C 1
ATOM 5301 O O . ASN A 1 676 ? -58.794 11.110 -0.207 1.00 77.56 676 ASN A O 1
ATOM 5305 N N . SER A 1 677 ? -60.884 10.612 0.420 1.00 78.00 677 SER A N 1
ATOM 5306 C CA . SER A 1 677 ? -60.515 9.464 1.272 1.00 78.00 677 SER A CA 1
ATOM 5307 C C . SER A 1 677 ? -61.634 8.406 1.393 1.00 78.00 677 SER A C 1
ATOM 5309 O O . SER A 1 677 ? -62.697 8.527 0.788 1.00 78.00 677 SER A O 1
ATOM 5311 N N . GLY A 1 678 ? -61.390 7.331 2.156 1.00 74.06 678 GLY A N 1
ATOM 5312 C CA . GLY A 1 678 ? -62.423 6.375 2.598 1.00 74.06 678 GLY A CA 1
ATOM 5313 C C . GLY A 1 678 ? -62.817 5.256 1.621 1.00 74.06 678 GLY A C 1
ATOM 5314 O O . GLY A 1 678 ? -63.369 4.247 2.054 1.00 74.06 678 GLY A O 1
ATOM 5315 N N . GLU A 1 679 ? -62.502 5.371 0.331 1.00 82.50 679 GLU A N 1
ATOM 5316 C CA . GLU A 1 679 ? -62.781 4.315 -0.656 1.00 82.50 679 GLU A CA 1
ATOM 5317 C C . GLU A 1 679 ? -61.686 3.235 -0.693 1.00 82.50 679 GLU A C 1
ATOM 5319 O O . GLU A 1 679 ? -60.511 3.518 -0.441 1.00 82.50 679 GLU A O 1
ATOM 5324 N N . TRP A 1 680 ? -62.053 1.993 -1.028 1.00 82.75 680 TRP A N 1
ATOM 5325 C CA . TRP A 1 680 ? -61.098 0.894 -1.244 1.00 82.75 680 TRP A CA 1
ATOM 5326 C C . TRP A 1 680 ? -61.092 0.486 -2.715 1.00 82.75 680 TRP A C 1
ATOM 5328 O O . TRP A 1 680 ? -62.153 0.313 -3.321 1.00 82.75 680 TRP A O 1
ATOM 5338 N N . VAL A 1 681 ? -59.895 0.318 -3.277 1.00 84.81 681 VAL A N 1
ATOM 5339 C CA . VAL A 1 681 ? -59.676 -0.013 -4.692 1.00 84.81 681 VAL A CA 1
ATOM 5340 C C . VAL A 1 681 ? -58.846 -1.285 -4.850 1.00 84.81 681 VAL A C 1
ATOM 5342 O O . VAL A 1 681 ? -57.975 -1.576 -4.029 1.00 84.81 681 VAL A O 1
ATOM 5345 N N . VAL A 1 682 ? -59.119 -2.039 -5.913 1.00 82.94 682 VAL A N 1
ATOM 5346 C CA . VAL A 1 682 ? -58.354 -3.220 -6.327 1.00 82.94 682 VAL A CA 1
ATOM 5347 C C . VAL A 1 682 ? -57.259 -2.778 -7.291 1.00 82.94 682 VAL A C 1
ATOM 5349 O O . VAL A 1 682 ? -57.545 -2.279 -8.379 1.00 82.94 682 VAL A O 1
ATOM 5352 N N . GLU A 1 683 ? -56.011 -2.974 -6.883 1.00 84.62 683 GLU A N 1
ATOM 5353 C CA . GLU A 1 683 ? -54.808 -2.722 -7.673 1.00 84.62 683 GLU A CA 1
ATOM 5354 C C . GLU A 1 683 ? -54.292 -4.042 -8.259 1.00 84.62 683 GLU A C 1
ATOM 5356 O O . GLU A 1 683 ? -53.941 -4.963 -7.518 1.00 84.62 683 GLU A O 1
ATOM 5361 N N . ASN A 1 684 ? -54.219 -4.121 -9.587 1.00 82.19 684 ASN A N 1
ATOM 5362 C CA . ASN A 1 684 ? -53.590 -5.211 -10.323 1.00 82.19 684 ASN A CA 1
ATOM 5363 C C . ASN A 1 684 ? -52.140 -4.815 -10.638 1.00 82.19 684 ASN A C 1
ATOM 5365 O O . ASN A 1 684 ? -51.906 -3.834 -11.347 1.00 82.19 684 ASN A O 1
ATOM 5369 N N . ARG A 1 685 ? -51.169 -5.566 -10.103 1.00 80.44 685 ARG A N 1
ATOM 5370 C CA . ARG A 1 685 ? -49.735 -5.362 -10.383 1.00 80.44 685 ARG A CA 1
ATOM 5371 C C . ARG A 1 685 ? -49.199 -6.370 -11.398 1.00 80.44 685 ARG A C 1
ATOM 5373 O O . ARG A 1 685 ? -48.325 -6.032 -12.191 1.00 80.44 685 ARG A O 1
ATOM 5380 N N . LEU A 1 686 ? -49.772 -7.576 -11.420 1.00 73.44 686 LEU A N 1
ATOM 5381 C CA . LEU A 1 686 ? -49.353 -8.669 -12.297 1.00 73.44 686 LEU A CA 1
ATOM 5382 C C . LEU A 1 686 ? -49.437 -8.310 -13.788 1.00 73.44 686 LEU A C 1
ATOM 5384 O O . LEU A 1 686 ? -48.516 -8.609 -14.542 1.00 73.44 686 LEU A O 1
ATOM 5388 N N . SER A 1 687 ? -50.531 -7.662 -14.204 1.00 66.56 687 SER A N 1
ATOM 5389 C CA . SER A 1 687 ? -50.760 -7.275 -15.608 1.00 66.56 687 SER A CA 1
ATOM 5390 C C . SER A 1 687 ? -49.664 -6.358 -16.149 1.00 66.56 687 SER A C 1
ATOM 5392 O O . SER A 1 687 ? -49.133 -6.611 -17.226 1.00 66.56 687 SER A O 1
ATOM 5394 N N . TYR A 1 688 ? -49.276 -5.348 -15.369 1.00 65.00 688 TYR A N 1
ATOM 5395 C CA . TYR A 1 688 ? -48.203 -4.424 -15.714 1.00 65.00 688 TYR A CA 1
ATOM 5396 C C . TYR A 1 688 ? -46.821 -5.101 -15.685 1.00 65.00 688 TYR A C 1
ATOM 5398 O O . TYR A 1 688 ? -46.067 -4.983 -16.647 1.00 65.00 688 TYR A O 1
ATOM 5406 N N . ASN A 1 689 ? -46.512 -5.860 -14.627 1.00 66.00 689 ASN A N 1
ATOM 5407 C CA . ASN A 1 689 ? -45.202 -6.502 -14.461 1.00 66.00 689 ASN A CA 1
ATOM 5408 C C . ASN A 1 689 ? -44.902 -7.564 -15.535 1.00 66.00 689 ASN A C 1
ATOM 5410 O O . ASN A 1 689 ? -43.748 -7.719 -15.926 1.00 66.00 689 ASN A O 1
ATOM 5414 N N . LEU A 1 690 ? -45.916 -8.299 -16.010 1.00 66.31 690 LEU A N 1
ATOM 5415 C CA . LEU A 1 690 ? -45.757 -9.282 -17.091 1.00 66.31 690 LEU A CA 1
ATOM 5416 C C . LEU A 1 690 ? -45.905 -8.664 -18.487 1.00 66.31 690 LEU A C 1
ATOM 5418 O O . LEU A 1 690 ? -45.275 -9.133 -19.433 1.00 66.31 690 LEU A O 1
ATOM 5422 N N . PHE A 1 691 ? -46.724 -7.618 -18.628 1.00 70.56 691 PHE A N 1
ATOM 5423 C CA . PHE A 1 691 ? -47.020 -6.980 -19.909 1.00 70.56 691 PHE A CA 1
ATOM 5424 C C . PHE A 1 691 ? -47.005 -5.446 -19.771 1.00 70.56 691 PHE A C 1
ATOM 5426 O O . PHE A 1 691 ? -48.070 -4.825 -19.710 1.00 70.56 691 PHE A O 1
ATOM 5433 N N . PRO A 1 692 ? -45.826 -4.790 -19.783 1.00 63.59 692 PRO A N 1
ATOM 5434 C CA . PRO A 1 692 ? -45.728 -3.330 -19.645 1.00 63.59 692 PRO A CA 1
ATOM 5435 C C . PRO A 1 692 ? -46.499 -2.552 -20.725 1.00 63.59 692 PRO A C 1
ATOM 5437 O O . PRO A 1 692 ? -46.996 -1.457 -20.476 1.00 63.59 692 PRO A O 1
ATOM 5440 N N . ASN A 1 693 ? -46.677 -3.157 -21.905 1.00 67.19 693 ASN A N 1
ATOM 5441 C CA . ASN A 1 693 ? -47.475 -2.623 -23.014 1.00 67.19 693 ASN A CA 1
ATOM 5442 C C . ASN A 1 693 ? -49.005 -2.705 -22.787 1.00 67.19 693 ASN A C 1
ATOM 5444 O O . ASN A 1 693 ? -49.762 -2.334 -23.677 1.00 67.19 693 ASN A O 1
ATOM 5448 N N . SER A 1 694 ? -49.478 -3.209 -21.638 1.00 77.19 694 SER A N 1
ATOM 5449 C CA . SER A 1 694 ? -50.913 -3.290 -21.297 1.00 77.19 694 SER A CA 1
ATOM 5450 C C . SER A 1 694 ? -51.512 -1.983 -20.755 1.00 77.19 694 SER A C 1
ATOM 5452 O O . SER A 1 694 ? -52.718 -1.923 -20.501 1.00 77.19 694 SER A O 1
ATOM 5454 N N . ILE A 1 695 ? -50.684 -0.947 -20.574 1.00 85.31 695 ILE A N 1
ATOM 5455 C CA . ILE A 1 695 ? -51.122 0.392 -20.175 1.00 85.31 695 ILE A CA 1
ATOM 5456 C C . ILE A 1 695 ? -51.712 1.119 -21.389 1.00 85.31 695 ILE A C 1
ATOM 5458 O O . ILE A 1 695 ? -51.026 1.358 -22.382 1.00 85.31 695 ILE A O 1
ATOM 5462 N N . ALA A 1 696 ? -52.986 1.485 -21.288 1.00 86.44 696 ALA A N 1
ATOM 5463 C CA . ALA A 1 696 ? -53.752 2.187 -22.309 1.00 86.44 696 ALA A CA 1
ATOM 5464 C C . ALA A 1 696 ? -54.070 3.632 -21.886 1.00 86.44 696 ALA A C 1
ATOM 5466 O O . ALA A 1 696 ? -54.027 3.989 -20.706 1.00 86.44 696 ALA A O 1
ATOM 5467 N N . ARG A 1 697 ? -54.440 4.478 -22.856 1.00 87.62 697 ARG A N 1
ATOM 5468 C CA . ARG A 1 697 ? -55.007 5.806 -22.563 1.00 87.62 697 ARG A CA 1
ATOM 5469 C C . ARG A 1 697 ? -56.317 5.642 -21.788 1.00 87.62 697 ARG A C 1
ATOM 5471 O O . ARG A 1 697 ? -57.073 4.709 -22.036 1.00 87.62 697 ARG A O 1
ATOM 5478 N N . GLY A 1 698 ? -56.563 6.541 -20.845 1.00 85.06 698 GLY A N 1
ATOM 5479 C CA . GLY A 1 698 ? -57.661 6.467 -19.886 1.00 85.06 698 GLY A CA 1
ATOM 5480 C C . GLY A 1 698 ? -57.323 5.705 -18.602 1.00 85.06 698 GLY A C 1
ATOM 5481 O O . GLY A 1 698 ? -57.963 5.974 -17.587 1.00 85.06 698 GLY A O 1
ATOM 5482 N N . ASP A 1 699 ? -56.321 4.817 -18.586 1.00 88.88 699 ASP A N 1
ATOM 5483 C CA . ASP A 1 699 ? -56.049 3.947 -17.434 1.00 88.88 699 ASP A CA 1
ATOM 5484 C C . ASP A 1 699 ? -55.777 4.707 -16.131 1.00 88.88 699 ASP A C 1
ATOM 5486 O O . ASP A 1 699 ? -55.007 5.667 -16.086 1.00 88.88 699 ASP A O 1
ATOM 5490 N N . LEU A 1 700 ? -56.367 4.213 -15.040 1.00 89.00 700 LEU A N 1
ATOM 5491 C CA . LEU A 1 700 ? -56.052 4.639 -13.680 1.00 89.00 700 LEU A CA 1
ATOM 5492 C C . LEU A 1 700 ? -54.848 3.850 -13.161 1.00 89.00 700 LEU A C 1
ATOM 5494 O O . LEU A 1 700 ? -54.928 2.634 -12.978 1.00 89.00 700 LEU A O 1
ATOM 5498 N N . VAL A 1 701 ? -53.747 4.544 -12.885 1.00 89.44 701 VAL A N 1
ATOM 5499 C CA . VAL A 1 701 ? -52.486 3.947 -12.433 1.00 89.44 701 VAL A CA 1
ATOM 5500 C C . VAL A 1 701 ? -52.057 4.496 -11.077 1.00 89.44 701 VAL A C 1
ATOM 5502 O O . VAL A 1 701 ? -52.202 5.686 -10.783 1.00 89.44 701 VAL A O 1
ATOM 5505 N N . THR A 1 702 ? -51.501 3.621 -10.243 1.00 89.31 702 THR A N 1
ATOM 5506 C CA . THR A 1 702 ? -50.711 4.011 -9.074 1.00 89.31 702 THR A CA 1
ATOM 5507 C C . THR A 1 702 ? -49.249 4.113 -9.490 1.00 89.31 702 THR A C 1
ATOM 5509 O O . THR A 1 702 ? -48.766 3.285 -10.260 1.00 89.31 702 THR A O 1
ATOM 5512 N N . LEU A 1 703 ? -48.527 5.113 -8.992 1.00 88.50 703 LEU A N 1
ATOM 5513 C CA . LEU A 1 703 ? -47.098 5.277 -9.253 1.00 88.50 703 LEU A CA 1
ATOM 5514 C C . LEU A 1 703 ? -46.365 5.881 -8.054 1.00 88.50 703 LEU A C 1
ATOM 5516 O O . LEU A 1 703 ? -46.960 6.603 -7.250 1.00 88.50 703 LEU A O 1
ATOM 5520 N N . ARG A 1 704 ? -45.057 5.634 -7.953 1.00 86.69 704 ARG A N 1
ATOM 5521 C CA . ARG A 1 704 ? -44.179 6.411 -7.064 1.00 86.69 704 ARG A CA 1
ATOM 5522 C C . ARG A 1 704 ? -44.076 7.838 -7.598 1.00 86.69 704 ARG A C 1
ATOM 5524 O O . ARG A 1 704 ? -43.839 8.037 -8.786 1.00 86.69 704 ARG A O 1
ATOM 5531 N N . SER A 1 705 ? -44.285 8.826 -6.732 1.00 82.56 705 SER A N 1
ATOM 5532 C CA . SER A 1 705 ? -44.244 10.237 -7.121 1.00 82.56 705 SER A CA 1
ATOM 5533 C C . SER A 1 705 ? -42.824 10.630 -7.563 1.00 82.56 705 SER A C 1
ATOM 5535 O O . SER A 1 705 ? -41.903 10.494 -6.758 1.00 82.56 705 SER A O 1
ATOM 5537 N N . PRO A 1 706 ? -42.628 11.194 -8.775 1.00 79.44 706 PRO A N 1
ATOM 5538 C CA . PRO A 1 706 ? -41.318 11.694 -9.214 1.00 79.44 706 PRO A CA 1
ATOM 5539 C C . PRO A 1 706 ? -40.732 12.774 -8.291 1.00 79.44 706 PRO A C 1
ATOM 5541 O O . PRO A 1 706 ? -39.522 12.956 -8.243 1.00 79.44 706 PRO A O 1
ATOM 5544 N N . LEU A 1 707 ? -41.593 13.477 -7.543 1.00 76.44 707 LEU A N 1
ATOM 5545 C CA . LEU A 1 707 ? -41.215 14.524 -6.586 1.00 76.44 707 LEU A CA 1
ATOM 5546 C C . LEU A 1 707 ? -41.020 14.017 -5.144 1.00 76.44 707 LEU A C 1
ATOM 5548 O O . LEU A 1 707 ? -40.603 14.790 -4.289 1.00 76.44 707 LEU A O 1
ATOM 5552 N N . ASP A 1 708 ? -41.411 12.774 -4.837 1.00 78.69 708 ASP A N 1
ATOM 5553 C CA . ASP A 1 708 ? -41.358 12.208 -3.478 1.00 78.69 708 ASP A CA 1
ATOM 5554 C C . ASP A 1 708 ? -41.375 10.664 -3.543 1.00 78.69 708 ASP A C 1
ATOM 5556 O O . ASP A 1 708 ? -42.448 10.067 -3.697 1.00 78.69 708 ASP A O 1
ATOM 5560 N N . PRO A 1 709 ? -40.220 9.984 -3.403 1.00 76.25 709 PRO A N 1
ATOM 5561 C CA . PRO A 1 709 ? -40.126 8.532 -3.573 1.00 76.25 709 PRO A CA 1
ATOM 5562 C C . PRO A 1 709 ? -40.845 7.726 -2.475 1.00 76.25 709 PRO A C 1
ATOM 5564 O O . PRO A 1 709 ? -41.076 6.520 -2.647 1.00 76.25 709 PRO A O 1
ATOM 5567 N N . TYR A 1 710 ? -41.225 8.365 -1.360 1.00 76.25 710 TYR A N 1
ATOM 5568 C CA . TYR A 1 710 ? -41.951 7.736 -0.254 1.00 76.25 710 TYR A CA 1
ATOM 5569 C C . TYR A 1 710 ? -43.477 7.758 -0.447 1.00 76.25 710 TYR A C 1
ATOM 5571 O O . TYR A 1 710 ? -44.195 7.018 0.245 1.00 76.25 710 TYR A O 1
ATOM 5579 N N . ARG A 1 711 ? -43.978 8.548 -1.409 1.00 76.69 711 ARG A N 1
ATOM 5580 C CA . ARG A 1 711 ? -45.405 8.713 -1.709 1.00 76.69 711 ARG A CA 1
ATOM 5581 C C . ARG A 1 711 ? -45.830 7.961 -2.972 1.00 76.69 711 ARG A C 1
ATOM 5583 O O . ARG A 1 711 ? -45.195 8.047 -4.021 1.00 76.69 711 ARG A O 1
ATOM 5590 N N . ILE A 1 712 ? -46.964 7.265 -2.875 1.00 82.62 712 ILE A N 1
ATOM 5591 C CA . ILE A 1 712 ? -47.653 6.654 -4.019 1.00 82.62 712 ILE A CA 1
ATOM 5592 C C . ILE A 1 712 ? -48.810 7.562 -4.419 1.00 82.62 712 ILE A C 1
ATOM 5594 O O . ILE A 1 712 ? -49.681 7.830 -3.599 1.00 82.62 712 ILE A O 1
ATOM 5598 N N . VAL A 1 713 ? -48.854 8.021 -5.663 1.00 87.00 713 VAL A N 1
ATOM 5599 C CA . VAL A 1 713 ? -49.971 8.818 -6.187 1.00 87.00 713 VAL A CA 1
ATOM 5600 C C . VAL A 1 713 ? -50.810 7.987 -7.153 1.00 87.00 713 VAL A C 1
ATOM 5602 O O . VAL A 1 713 ? -50.295 7.095 -7.820 1.00 87.00 713 VAL A O 1
ATOM 5605 N N . CYS A 1 714 ? -52.109 8.274 -7.217 1.00 89.00 714 CYS A N 1
ATOM 5606 C CA . CYS A 1 714 ? -53.001 7.767 -8.257 1.00 89.00 714 CYS A CA 1
ATOM 5607 C C . CYS A 1 714 ? -53.176 8.856 -9.319 1.00 89.00 714 CYS A C 1
ATOM 5609 O O . CYS A 1 714 ? -53.381 10.016 -8.948 1.00 89.00 714 CYS A O 1
ATOM 5611 N N . LYS A 1 715 ? -53.086 8.490 -10.601 1.00 90.94 715 LYS A N 1
ATOM 5612 C CA . LYS A 1 715 ? -53.267 9.375 -11.764 1.00 90.94 715 LYS A CA 1
ATOM 5613 C C . LYS A 1 715 ? -53.926 8.634 -12.924 1.00 90.94 715 LYS A C 1
ATOM 5615 O O . LYS A 1 715 ? -53.977 7.405 -12.928 1.00 90.94 715 LYS A O 1
ATOM 5620 N N . ARG A 1 716 ? -54.415 9.390 -13.903 1.00 90.62 716 ARG A N 1
ATOM 5621 C CA . ARG A 1 716 ? -54.936 8.897 -15.178 1.00 90.62 716 ARG A CA 1
ATOM 5622 C C . ARG A 1 716 ? -53.886 9.035 -16.274 1.00 90.62 716 ARG A C 1
ATOM 5624 O O . ARG A 1 716 ? -53.258 10.085 -16.382 1.00 90.62 716 ARG A O 1
ATOM 5631 N N . VAL A 1 717 ? -53.718 8.008 -17.100 1.00 91.56 717 VAL A N 1
ATOM 5632 C CA . VAL A 1 717 ? -52.880 8.052 -18.307 1.00 91.56 717 VAL A CA 1
ATOM 5633 C C . VAL A 1 717 ? -53.633 8.778 -19.420 1.00 91.56 717 VAL A C 1
ATOM 5635 O O . VAL A 1 717 ? -54.701 8.334 -19.831 1.00 91.56 717 VAL A O 1
ATOM 5638 N N . LEU A 1 718 ? -53.082 9.882 -19.922 1.00 90.00 718 LEU A N 1
ATOM 5639 C CA . LEU A 1 718 ? -53.633 10.627 -21.061 1.00 90.00 718 LEU A CA 1
ATOM 5640 C C . LEU A 1 718 ? -52.886 10.324 -22.366 1.00 90.00 718 LEU A C 1
ATOM 5642 O O . LEU A 1 718 ? -53.518 10.205 -23.412 1.00 90.00 718 LEU A O 1
ATOM 5646 N N . GLY A 1 719 ? -51.562 10.162 -22.297 1.00 89.69 719 GLY A N 1
ATOM 5647 C CA . GLY A 1 719 ? -50.708 9.903 -23.458 1.00 89.69 719 GLY A CA 1
ATOM 5648 C C . GLY A 1 719 ? -49.735 8.750 -23.231 1.00 89.69 719 GLY A C 1
ATOM 5649 O O . GLY A 1 719 ? -49.215 8.568 -22.129 1.00 89.69 719 GLY A O 1
ATOM 5650 N N . LEU A 1 720 ? -49.480 7.989 -24.288 1.00 92.06 720 LEU A N 1
ATOM 5651 C CA . LEU A 1 720 ? -48.493 6.918 -24.383 1.00 92.06 720 LEU A CA 1
ATOM 5652 C C . LEU A 1 720 ? -47.302 7.376 -25.236 1.00 92.06 720 LEU A C 1
ATOM 5654 O O . LEU A 1 720 ? -47.387 8.360 -25.966 1.00 92.06 720 LEU A O 1
ATOM 5658 N N . ALA A 1 721 ? -46.195 6.639 -25.172 1.00 89.81 721 ALA A N 1
ATOM 5659 C CA . ALA A 1 721 ? -45.014 6.861 -26.005 1.00 89.81 721 ALA A CA 1
ATOM 5660 C C . ALA A 1 721 ? -45.351 7.090 -27.496 1.00 89.81 721 ALA A C 1
ATOM 5662 O O . ALA A 1 721 ? -45.922 6.218 -28.149 1.00 89.81 721 ALA A O 1
ATOM 5663 N N . GLY A 1 722 ? -44.922 8.234 -28.035 1.00 86.06 722 GLY A N 1
ATOM 5664 C CA . GLY A 1 722 ? -45.176 8.678 -29.409 1.00 86.06 722 GLY A CA 1
ATOM 5665 C C . GLY A 1 722 ? -46.334 9.672 -29.561 1.00 86.06 722 GLY A C 1
ATOM 5666 O O . GLY A 1 722 ? -46.421 10.316 -30.604 1.00 86.06 722 GLY A O 1
ATOM 5667 N N . ASP A 1 723 ? -47.183 9.844 -28.545 1.00 90.44 723 ASP A N 1
ATOM 5668 C CA . ASP A 1 723 ? -48.318 10.770 -28.615 1.00 90.44 723 ASP A CA 1
ATOM 5669 C C . ASP A 1 723 ? -47.889 12.234 -28.556 1.00 90.44 723 ASP A C 1
ATOM 5671 O O . ASP A 1 723 ? -46.998 12.596 -27.788 1.00 90.44 723 ASP A O 1
ATOM 5675 N N . VAL A 1 724 ? -48.592 13.084 -29.306 1.00 88.44 724 VAL A N 1
ATOM 5676 C CA . VAL A 1 724 ? -48.526 14.545 -29.183 1.00 88.44 724 VAL A CA 1
ATOM 5677 C C . VAL A 1 724 ? -49.618 14.987 -28.210 1.00 88.44 724 VAL A C 1
ATOM 5679 O O . VAL A 1 724 ? -50.801 14.811 -28.492 1.00 88.44 724 VAL A O 1
ATOM 5682 N N . ILE A 1 725 ? -49.233 15.553 -27.067 1.00 85.56 725 ILE A N 1
ATOM 5683 C CA . ILE A 1 725 ? -50.149 15.971 -25.998 1.00 85.56 725 ILE A CA 1
ATOM 5684 C C . ILE A 1 725 ? -50.002 17.477 -25.753 1.00 85.56 725 ILE A C 1
ATOM 5686 O O . ILE A 1 725 ? -48.883 17.977 -25.670 1.00 85.56 725 ILE A O 1
ATOM 5690 N N . CYS A 1 726 ? -51.120 18.199 -25.624 1.00 83.00 726 CYS A N 1
ATOM 5691 C CA . CYS A 1 726 ? -51.124 19.588 -25.150 1.00 83.00 726 CYS A CA 1
ATOM 5692 C C . CYS A 1 726 ? -50.628 19.633 -23.693 1.00 83.00 726 CYS A C 1
ATOM 5694 O O . CYS A 1 726 ? -51.157 18.916 -22.839 1.00 83.00 726 CYS A O 1
ATOM 5696 N N . VAL A 1 727 ? -49.605 20.446 -23.416 1.00 79.81 727 VAL A N 1
ATOM 5697 C CA . VAL A 1 727 ? -48.903 20.466 -22.122 1.00 79.81 727 VAL A CA 1
ATOM 5698 C C . VAL A 1 727 ? -49.811 20.950 -20.996 1.00 79.81 727 VAL A C 1
ATOM 5700 O O . VAL A 1 727 ? -49.767 20.376 -19.916 1.00 79.81 727 VAL A O 1
ATOM 5703 N N . ASP A 1 728 ? -50.671 21.941 -21.232 1.00 79.81 728 ASP A N 1
ATOM 5704 C CA . ASP A 1 728 ? -51.749 22.289 -20.304 1.00 79.81 728 ASP A CA 1
ATOM 5705 C C . ASP A 1 728 ? -52.980 22.825 -21.060 1.00 79.81 728 ASP A C 1
ATOM 5707 O O . ASP A 1 728 ? -53.005 24.002 -21.434 1.00 79.81 728 ASP A O 1
ATOM 5711 N N . PRO A 1 729 ? -54.040 22.015 -21.252 1.00 71.31 729 PRO A N 1
ATOM 5712 C CA . PRO A 1 729 ? -55.252 22.473 -21.930 1.00 71.31 729 PRO A CA 1
ATOM 5713 C C . PRO A 1 729 ? -55.984 23.580 -21.153 1.00 71.31 729 PRO A C 1
ATOM 5715 O O . PRO A 1 729 ? -56.794 24.292 -21.738 1.00 71.31 729 PRO A O 1
ATOM 5718 N N . THR A 1 730 ? -55.681 23.771 -19.860 1.00 72.25 730 THR A N 1
ATOM 5719 C CA . THR A 1 730 ? -56.265 24.849 -19.044 1.00 72.25 730 THR A CA 1
ATOM 5720 C C . THR A 1 730 ? -55.551 26.197 -19.205 1.00 72.25 730 THR A C 1
ATOM 5722 O O . THR A 1 730 ? -56.063 27.211 -18.733 1.00 72.25 730 THR A O 1
ATOM 5725 N N . GLY A 1 731 ? -54.381 26.232 -19.859 1.00 68.00 731 GLY A N 1
ATOM 5726 C CA . GLY A 1 731 ? -53.600 27.455 -20.074 1.00 68.00 731 GLY A CA 1
ATOM 5727 C C . GLY A 1 731 ? -53.018 28.089 -18.800 1.00 68.00 731 GLY A C 1
ATOM 5728 O O . GLY A 1 731 ? -52.663 29.268 -18.818 1.00 68.00 731 GLY A O 1
ATOM 5729 N N . ARG A 1 732 ? -52.981 27.362 -17.673 1.00 70.50 732 ARG A N 1
ATOM 5730 C CA . ARG A 1 732 ? -52.714 27.908 -16.329 1.00 70.50 732 ARG A CA 1
ATOM 5731 C C . ARG A 1 732 ? -51.268 27.723 -15.868 1.00 70.50 732 ARG A C 1
ATOM 5733 O O . ARG A 1 732 ? -50.766 28.549 -15.108 1.00 70.50 732 ARG A O 1
ATOM 5740 N N . LEU A 1 733 ? -50.633 26.624 -16.267 1.00 67.56 733 LEU A N 1
ATOM 5741 C CA . LEU A 1 733 ? -49.246 26.268 -15.947 1.00 67.56 733 LEU A CA 1
ATOM 5742 C C . LEU A 1 733 ? -48.324 26.371 -17.170 1.00 67.56 733 LEU A C 1
ATOM 5744 O O . LEU A 1 733 ? -47.142 26.660 -17.011 1.00 67.56 733 LEU A O 1
ATOM 5748 N N . ALA A 1 734 ? -48.877 26.176 -18.367 1.00 70.38 734 ALA A N 1
ATOM 5749 C CA . ALA A 1 734 ? -48.220 26.360 -19.657 1.00 70.38 734 ALA A CA 1
ATOM 5750 C C . ALA A 1 734 ? -49.231 26.944 -20.666 1.00 70.38 734 ALA A C 1
ATOM 5752 O O . ALA A 1 734 ? -50.439 26.800 -20.453 1.00 70.38 734 ALA A O 1
ATOM 5753 N N . PRO A 1 735 ? -48.796 27.599 -21.759 1.00 72.50 735 PRO A N 1
ATOM 5754 C CA . PRO A 1 735 ? -49.698 28.024 -22.827 1.00 72.50 735 PRO A CA 1
ATOM 5755 C C . PRO A 1 735 ? -50.426 26.823 -23.446 1.00 72.50 735 PRO A C 1
ATOM 5757 O O . PRO A 1 735 ? -49.800 25.815 -23.764 1.00 72.50 735 PRO A O 1
ATOM 5760 N N . SER A 1 736 ? -51.728 26.940 -23.718 1.00 68.44 736 SER A N 1
ATOM 5761 C CA . SER A 1 736 ? -52.516 25.857 -24.343 1.00 68.44 736 SER A CA 1
ATOM 5762 C C . SER A 1 736 ? -52.103 25.530 -25.790 1.00 68.44 736 SER A C 1
ATOM 5764 O O . SER A 1 736 ? -52.533 24.529 -26.360 1.00 68.44 736 SER A O 1
ATOM 5766 N N . THR A 1 737 ? -51.239 26.350 -26.391 1.00 71.38 737 THR A N 1
ATOM 5767 C CA . THR A 1 737 ? -50.579 26.086 -27.676 1.00 71.38 737 THR A CA 1
ATOM 5768 C C . THR A 1 737 ? -49.347 25.185 -27.553 1.00 71.38 737 THR A C 1
ATOM 5770 O O . THR A 1 737 ? -48.885 24.655 -28.566 1.00 71.38 737 THR A O 1
ATOM 5773 N N . GLU A 1 738 ? -48.804 24.982 -26.351 1.00 77.31 738 GLU A N 1
ATOM 5774 C CA . GLU A 1 738 ? -47.618 24.158 -26.127 1.00 77.31 738 GLU A CA 1
ATOM 5775 C C . GLU A 1 738 ? -47.969 22.667 -26.202 1.00 77.31 738 GLU A C 1
ATOM 5777 O O . GLU A 1 738 ? -48.905 22.193 -25.556 1.00 77.31 738 GLU A O 1
ATOM 5782 N N . HIS A 1 739 ? -47.213 21.919 -27.006 1.00 82.31 739 HIS A N 1
ATOM 5783 C CA . HIS A 1 739 ? -47.414 20.490 -27.228 1.00 82.31 739 HIS A CA 1
ATOM 5784 C C . HIS A 1 739 ? -46.100 19.731 -27.043 1.00 82.31 739 HIS A C 1
ATOM 5786 O O . HIS A 1 739 ? -45.043 20.181 -27.484 1.00 82.31 739 HIS A O 1
ATOM 5792 N N . VAL A 1 740 ? -46.179 18.547 -26.440 1.00 85.38 740 VAL A N 1
ATOM 5793 C CA . VAL A 1 740 ? -45.036 17.669 -26.176 1.00 85.38 740 VAL A CA 1
ATOM 5794 C C . VAL A 1 740 ? -45.256 16.299 -26.808 1.00 85.38 740 VAL A C 1
ATOM 5796 O O . VAL A 1 740 ? -46.354 15.747 -26.751 1.00 85.38 740 VAL A O 1
ATOM 5799 N N . ILE A 1 741 ? -44.198 15.735 -27.395 1.00 88.81 741 ILE A N 1
ATOM 5800 C CA . ILE A 1 741 ? -44.187 14.336 -27.832 1.00 88.81 741 ILE A CA 1
ATOM 5801 C C . ILE A 1 741 ? -43.767 13.473 -26.642 1.00 88.81 741 ILE A C 1
ATOM 5803 O O . ILE A 1 741 ? -42.661 13.633 -26.121 1.00 88.81 741 ILE A O 1
ATOM 5807 N N . VAL A 1 742 ? -44.625 12.549 -26.214 1.00 88.38 742 VAL A N 1
ATOM 5808 C CA . VAL A 1 742 ? -44.337 11.635 -25.102 1.00 88.38 742 VAL A CA 1
ATOM 5809 C C . VAL A 1 742 ? -43.176 10.701 -25.493 1.00 88.38 742 VAL A C 1
ATOM 5811 O O . VAL A 1 742 ? -43.300 9.951 -26.465 1.00 88.38 742 VAL A O 1
ATOM 5814 N N . PRO A 1 743 ? -42.036 10.698 -24.772 1.00 86.50 743 PRO A N 1
ATOM 5815 C CA . PRO A 1 743 ? -40.881 9.880 -25.132 1.00 86.50 743 PRO A CA 1
ATOM 5816 C C . PRO A 1 743 ? -41.146 8.371 -25.058 1.00 86.50 743 PRO A C 1
ATOM 5818 O O . PRO A 1 743 ? -42.021 7.895 -24.332 1.00 86.50 743 PRO A O 1
ATOM 5821 N N . LYS A 1 744 ? -40.318 7.580 -25.754 1.00 83.75 744 LYS A N 1
ATOM 5822 C CA . LYS A 1 744 ? -40.349 6.113 -25.647 1.00 83.75 744 LYS A CA 1
ATOM 5823 C C . LYS A 1 744 ? -40.163 5.675 -24.184 1.00 83.75 744 LYS A C 1
ATOM 5825 O O . LYS A 1 744 ? -39.319 6.216 -23.470 1.00 83.75 744 LYS A O 1
ATOM 5830 N N . GLY A 1 745 ? -40.971 4.714 -23.733 1.00 84.62 745 GLY A N 1
ATOM 5831 C CA . GLY A 1 745 ? -40.961 4.227 -22.345 1.00 84.62 745 GLY A CA 1
ATOM 5832 C C . GLY A 1 745 ? -41.562 5.185 -21.305 1.00 84.62 745 GLY A C 1
ATOM 5833 O O . GLY A 1 745 ? -41.423 4.931 -20.111 1.00 84.62 745 GLY A O 1
ATOM 5834 N N . HIS A 1 746 ? -42.217 6.268 -21.734 1.00 91.12 746 HIS A N 1
ATOM 5835 C CA . HIS A 1 746 ? -42.876 7.235 -20.854 1.00 91.12 746 HIS A CA 1
ATOM 5836 C C . HIS A 1 746 ? -44.384 7.314 -21.133 1.00 91.12 746 HIS A C 1
ATOM 5838 O O . HIS A 1 746 ? -44.864 6.897 -22.188 1.00 91.12 746 HIS A O 1
ATOM 5844 N N . VAL A 1 747 ? -45.117 7.870 -20.170 1.00 92.31 747 VAL A N 1
ATOM 5845 C CA . VAL A 1 747 ? -46.540 8.217 -20.252 1.00 92.31 747 VAL A CA 1
ATOM 5846 C C . VAL A 1 747 ? -46.760 9.666 -19.824 1.00 92.31 747 VAL A C 1
ATOM 5848 O O . VAL A 1 747 ? -46.053 10.184 -18.959 1.00 92.31 747 VAL A O 1
ATOM 5851 N N . TRP A 1 748 ? -47.765 10.319 -20.400 1.00 92.44 748 TRP A N 1
ATOM 5852 C CA . TRP A 1 748 ? -48.295 11.578 -19.879 1.00 92.44 748 TRP A CA 1
ATOM 5853 C C . TRP A 1 748 ? -49.454 11.275 -18.938 1.00 92.44 748 TRP A C 1
ATOM 5855 O O . TRP A 1 748 ? -50.408 10.603 -19.339 1.00 92.44 748 TRP A O 1
ATOM 5865 N N . ILE A 1 749 ? -49.380 11.755 -17.696 1.00 92.44 749 ILE A N 1
ATOM 5866 C CA . ILE A 1 749 ? -50.395 11.491 -16.672 1.00 92.44 749 ILE A CA 1
ATOM 5867 C C . ILE A 1 749 ? -50.997 12.786 -16.129 1.00 92.44 749 ILE A C 1
ATOM 5869 O O . ILE A 1 749 ? -50.290 13.773 -15.943 1.00 92.44 749 ILE A O 1
ATOM 5873 N N . SER A 1 750 ? -52.293 12.764 -15.819 1.00 89.75 750 SER A N 1
ATOM 5874 C CA . SER A 1 750 ? -53.006 13.871 -15.169 1.00 89.75 750 SER A CA 1
ATOM 5875 C C . SER A 1 750 ? -53.812 13.388 -13.965 1.00 89.75 750 SER A C 1
ATOM 5877 O O . SER A 1 750 ? -54.059 12.192 -13.797 1.00 89.75 750 SER A O 1
ATOM 5879 N N . GLY A 1 751 ? -54.196 14.313 -13.090 1.00 88.56 751 GLY A N 1
ATOM 5880 C CA . GLY A 1 751 ? -55.303 14.091 -12.163 1.00 88.56 751 GLY A CA 1
ATOM 5881 C C . GLY A 1 751 ? -56.604 14.632 -12.748 1.00 88.56 751 GLY A C 1
ATOM 5882 O O . GLY A 1 751 ? -56.575 15.643 -13.444 1.00 88.56 751 GLY A O 1
ATOM 5883 N N . ASP A 1 752 ? -57.724 13.983 -12.438 1.00 86.56 752 ASP A N 1
ATOM 5884 C CA . ASP A 1 752 ? -59.053 14.398 -12.913 1.00 86.56 752 ASP A CA 1
ATOM 5885 C C . ASP A 1 752 ? -59.457 15.768 -12.341 1.00 86.56 752 ASP A C 1
ATOM 5887 O O . ASP A 1 752 ? -60.078 16.574 -13.019 1.00 86.56 752 ASP A O 1
ATOM 5891 N N . ASN A 1 753 ? -59.006 16.092 -11.123 1.00 86.25 753 ASN A N 1
ATOM 5892 C CA . ASN A 1 753 ? -59.099 17.448 -10.587 1.00 86.25 753 ASN A CA 1
ATOM 5893 C C . ASN A 1 753 ? -57.827 18.224 -10.951 1.00 86.25 753 ASN A C 1
ATOM 5895 O O . ASN A 1 753 ? -56.891 18.337 -10.149 1.00 86.25 753 ASN A O 1
ATOM 5899 N N . ALA A 1 754 ? -57.792 18.756 -12.174 1.00 77.50 754 ALA A N 1
ATOM 5900 C CA . ALA A 1 754 ? -56.646 19.475 -12.727 1.00 77.50 754 ALA A CA 1
ATOM 5901 C C . ALA A 1 754 ? -56.194 20.674 -11.863 1.00 77.50 754 ALA A C 1
ATOM 5903 O O . ALA A 1 754 ? -54.999 20.970 -11.796 1.00 77.50 754 ALA A O 1
ATOM 5904 N N . ALA A 1 755 ? -57.110 21.341 -11.152 1.00 78.81 755 ALA A N 1
ATOM 5905 C CA . ALA A 1 755 ? -56.790 22.477 -10.283 1.00 78.81 755 ALA A CA 1
ATOM 5906 C C . ALA A 1 755 ? -56.055 22.077 -8.987 1.00 78.81 755 ALA A C 1
ATOM 5908 O O . ALA A 1 755 ? -55.286 22.875 -8.453 1.00 78.81 755 ALA A O 1
ATOM 5909 N N . MET A 1 756 ? -56.271 20.850 -8.496 1.00 81.38 756 MET A N 1
ATOM 5910 C CA . MET A 1 756 ? -55.694 20.324 -7.249 1.00 81.38 756 MET A CA 1
ATOM 5911 C C . MET A 1 756 ? -54.726 19.152 -7.481 1.00 81.38 756 MET A C 1
ATOM 5913 O O . MET A 1 756 ? -54.408 18.389 -6.561 1.00 81.38 756 MET A O 1
ATOM 5917 N N . SER A 1 757 ? -54.242 18.991 -8.713 1.00 83.56 757 SER A N 1
ATOM 5918 C CA . SER A 1 757 ? -53.367 17.896 -9.116 1.00 83.56 757 SER A CA 1
ATOM 5919 C C . SER A 1 757 ? -51.928 18.352 -9.373 1.00 83.56 757 SER A C 1
ATOM 5921 O O . SER A 1 757 ? -51.673 19.314 -10.087 1.00 83.56 757 SER A O 1
ATOM 5923 N N . ARG A 1 758 ? -50.979 17.600 -8.802 1.00 85.81 758 ARG A N 1
ATOM 5924 C CA . ARG A 1 758 ? -49.554 17.607 -9.163 1.00 85.81 758 ARG A CA 1
ATOM 5925 C C . ARG A 1 758 ? -49.289 16.419 -10.088 1.00 85.81 758 ARG A C 1
ATOM 5927 O O . ARG A 1 758 ? -49.384 15.275 -9.634 1.00 85.81 758 ARG A O 1
ATOM 5934 N N . ASP A 1 759 ? -49.023 16.683 -11.360 1.00 88.12 759 ASP A N 1
ATOM 5935 C CA . ASP A 1 759 ? -48.976 15.690 -12.443 1.00 88.12 759 ASP A CA 1
ATOM 5936 C C . ASP A 1 759 ? -48.000 16.100 -13.572 1.00 88.12 759 ASP A C 1
ATOM 5938 O O . ASP A 1 759 ? -47.175 16.995 -13.362 1.00 88.12 759 ASP A O 1
ATOM 5942 N N . SER A 1 760 ? -48.050 15.441 -14.742 1.00 89.44 760 SER A N 1
ATOM 5943 C CA . SER A 1 760 ? -47.093 15.663 -15.840 1.00 89.44 760 SER A CA 1
ATOM 5944 C C . SER A 1 760 ? -47.023 17.105 -16.336 1.00 89.44 760 SER A C 1
ATOM 5946 O O . SER A 1 760 ? -45.983 17.506 -16.848 1.00 89.44 760 SER A O 1
ATOM 5948 N N . ARG A 1 761 ? -48.054 17.925 -16.108 1.00 85.75 761 ARG A N 1
ATOM 5949 C CA . ARG A 1 761 ? -48.033 19.355 -16.455 1.00 85.75 761 ARG A CA 1
ATOM 5950 C C . ARG A 1 761 ? -46.972 20.146 -15.677 1.00 85.75 761 ARG A C 1
ATOM 5952 O O . ARG A 1 761 ? -46.594 21.230 -16.097 1.00 85.75 761 ARG A O 1
ATOM 5959 N N . MET A 1 762 ? -46.485 19.618 -14.547 1.00 80.25 762 MET A N 1
ATOM 5960 C CA . MET A 1 762 ? -45.441 20.256 -13.730 1.00 80.25 762 MET A CA 1
ATOM 5961 C C . MET A 1 762 ? -44.047 19.632 -13.879 1.00 80.25 762 MET A C 1
ATOM 5963 O O . MET A 1 762 ? -43.054 20.325 -13.685 1.00 80.25 762 MET A O 1
ATOM 5967 N N . TYR A 1 763 ? -43.962 18.319 -14.114 1.00 82.56 763 TYR A N 1
ATOM 5968 C CA . TYR A 1 763 ? -42.693 17.567 -14.120 1.00 82.56 763 TYR A CA 1
ATOM 5969 C C . TYR A 1 763 ? -42.439 16.772 -15.409 1.00 82.56 763 TYR A C 1
ATOM 5971 O O . TYR A 1 763 ? -41.489 15.997 -15.484 1.00 82.56 763 TYR A O 1
ATOM 5979 N N . GLY A 1 764 ? -43.272 16.968 -16.430 1.00 87.12 764 GLY A N 1
ATOM 5980 C CA . GLY A 1 764 ? -43.134 16.346 -17.739 1.00 87.12 764 GLY A CA 1
ATOM 5981 C C . GLY A 1 764 ? -43.602 14.884 -17.813 1.00 87.12 764 GLY A C 1
ATOM 5982 O O . GLY A 1 764 ? -44.301 14.379 -16.922 1.00 87.12 764 GLY A O 1
ATOM 5983 N N . PRO A 1 765 ? -43.242 14.182 -18.903 1.00 89.88 765 PRO A N 1
ATOM 5984 C CA . PRO A 1 765 ? -43.590 12.781 -19.111 1.00 89.88 765 PRO A CA 1
ATOM 5985 C C . PRO A 1 765 ? -42.959 11.889 -18.037 1.00 89.88 765 PRO A C 1
ATOM 5987 O O . PRO A 1 765 ? -41.790 12.048 -17.692 1.00 89.88 765 PRO A O 1
ATOM 5990 N N . VAL A 1 766 ? -43.709 10.911 -17.535 1.00 90.69 766 VAL A N 1
ATOM 5991 C CA . VAL A 1 766 ? -43.266 10.023 -16.453 1.00 90.69 766 VAL A CA 1
ATOM 5992 C C . VAL A 1 766 ? -42.823 8.681 -17.014 1.00 90.69 766 VAL A C 1
ATOM 5994 O O . VAL A 1 766 ? -43.526 8.088 -17.829 1.00 90.69 766 VAL A O 1
ATOM 5997 N N . SER A 1 767 ? -41.671 8.179 -16.564 1.00 90.56 767 SER A N 1
ATOM 5998 C CA . SER A 1 767 ? -41.216 6.829 -16.908 1.00 90.56 767 SER A CA 1
ATOM 5999 C C . SER A 1 767 ? -42.245 5.790 -16.468 1.00 90.56 767 SER A C 1
ATOM 6001 O O . SER A 1 767 ? -42.659 5.765 -15.305 1.00 90.56 767 SER A O 1
ATOM 6003 N N . VAL A 1 768 ? -42.610 4.892 -17.385 1.00 86.50 768 VAL A N 1
ATOM 6004 C CA . VAL A 1 768 ? -43.518 3.766 -17.117 1.00 86.50 768 VAL A CA 1
ATOM 6005 C C . VAL A 1 768 ? -43.022 2.932 -15.928 1.00 86.50 768 VAL A C 1
ATOM 6007 O O . VAL A 1 768 ? -43.831 2.497 -15.117 1.00 86.50 768 VAL A O 1
ATOM 6010 N N . GLY A 1 769 ? -41.700 2.832 -15.728 1.00 84.12 769 GLY A N 1
ATOM 6011 C CA . GLY A 1 769 ? -41.076 2.131 -14.599 1.00 84.12 769 GLY A CA 1
ATOM 6012 C C . GLY A 1 769 ? -41.432 2.653 -13.197 1.00 84.12 769 GLY A C 1
ATOM 6013 O O . GLY A 1 769 ? -41.184 1.950 -12.221 1.00 84.12 769 GLY A O 1
ATOM 6014 N N . LEU A 1 770 ? -42.022 3.849 -13.066 1.00 88.56 770 LEU A N 1
ATOM 6015 C CA . LEU A 1 770 ? -42.525 4.355 -11.781 1.00 88.56 770 LEU A CA 1
ATOM 6016 C C . LEU A 1 770 ? -43.944 3.869 -11.446 1.00 88.56 770 LEU A C 1
ATOM 6018 O O . LEU A 1 770 ? -44.365 4.010 -10.293 1.00 88.56 770 LEU A O 1
ATOM 6022 N N . ILE A 1 771 ? -44.673 3.297 -12.413 1.00 88.31 771 ILE A N 1
ATOM 6023 C CA . ILE A 1 771 ? -46.003 2.712 -12.209 1.00 88.31 771 ILE A CA 1
ATOM 6024 C C . ILE A 1 771 ? -45.884 1.483 -11.301 1.00 88.31 771 ILE A C 1
ATOM 6026 O O . ILE A 1 771 ? -45.105 0.568 -11.549 1.00 88.31 771 ILE A O 1
ATOM 6030 N N . THR A 1 772 ? -46.680 1.464 -10.232 1.00 83.56 772 THR A N 1
ATOM 6031 C CA . THR A 1 772 ? -46.754 0.363 -9.263 1.00 83.56 772 THR A CA 1
ATOM 6032 C C . THR A 1 772 ? -47.943 -0.567 -9.490 1.00 83.56 772 THR A C 1
ATOM 6034 O O . THR A 1 772 ? -47.968 -1.650 -8.913 1.00 83.56 772 THR A O 1
ATOM 6037 N N . GLY A 1 773 ? -48.927 -0.173 -10.302 1.00 85.56 773 GLY A N 1
ATOM 6038 C CA . GLY A 1 773 ? -50.079 -1.008 -10.643 1.00 85.56 773 GLY A CA 1
ATOM 6039 C C . GLY A 1 773 ? -51.201 -0.253 -11.360 1.00 85.56 773 GLY A C 1
ATOM 6040 O O . GLY A 1 773 ? -51.239 0.977 -11.376 1.00 85.56 773 GLY A O 1
ATOM 6041 N N . LYS A 1 774 ? -52.143 -1.009 -11.931 1.00 88.06 774 LYS A N 1
ATOM 6042 C CA . LYS A 1 774 ? -53.357 -0.509 -12.597 1.00 88.06 774 LYS A CA 1
ATOM 6043 C C . LYS A 1 774 ? -54.577 -0.744 -11.705 1.00 88.06 774 LYS A C 1
ATOM 6045 O O . LYS A 1 774 ? -54.791 -1.857 -11.216 1.00 88.06 774 LYS A O 1
ATOM 6050 N N . LEU A 1 775 ? -55.397 0.280 -11.481 1.00 87.38 775 LEU A N 1
ATOM 6051 C CA . LEU A 1 775 ? -56.643 0.137 -10.726 1.00 87.38 775 LEU A CA 1
ATOM 6052 C C . LEU A 1 775 ? -57.705 -0.540 -11.594 1.00 87.38 775 LEU A C 1
ATOM 6054 O O . LEU A 1 775 ? -57.999 -0.091 -12.695 1.00 87.38 775 LEU A O 1
ATOM 6058 N N . SER A 1 776 ? -58.284 -1.626 -11.082 1.00 84.38 776 SER A N 1
ATOM 6059 C CA . SER A 1 776 ? -59.287 -2.427 -11.799 1.00 84.38 776 SER A CA 1
ATOM 6060 C C . SER A 1 776 ? -60.716 -2.142 -11.328 1.00 84.38 776 SER A C 1
ATOM 6062 O O . SER A 1 776 ? -61.633 -2.113 -12.141 1.00 84.38 776 SER A O 1
ATOM 6064 N N . ALA A 1 777 ? -60.924 -1.906 -10.028 1.00 84.62 777 ALA A N 1
ATOM 6065 C CA . ALA A 1 777 ? -62.252 -1.633 -9.473 1.00 84.62 777 ALA A CA 1
ATOM 6066 C C . ALA A 1 777 ? -62.206 -0.827 -8.166 1.00 84.62 777 ALA A C 1
ATOM 6068 O O . ALA A 1 777 ? -61.243 -0.921 -7.403 1.00 84.62 777 ALA A O 1
ATOM 6069 N N . ARG A 1 778 ? -63.289 -0.102 -7.867 1.00 87.25 778 ARG A N 1
ATOM 6070 C CA . ARG A 1 778 ? -63.659 0.376 -6.527 1.00 87.25 778 ARG A CA 1
ATOM 6071 C C . ARG A 1 778 ? -64.599 -0.642 -5.883 1.00 87.25 778 ARG A C 1
ATOM 6073 O O . ARG A 1 778 ? -65.623 -0.989 -6.466 1.00 87.25 778 ARG A O 1
ATOM 6080 N N . VAL A 1 779 ? -64.256 -1.090 -4.676 1.00 85.19 779 VAL A N 1
ATOM 6081 C CA . VAL A 1 779 ? -64.974 -2.150 -3.937 1.00 85.19 779 VAL A CA 1
ATOM 6082 C C . VAL A 1 779 ? -65.586 -1.685 -2.613 1.00 85.19 779 VAL A C 1
ATOM 6084 O O . VAL A 1 779 ? -66.440 -2.374 -2.063 1.00 85.19 779 VAL A O 1
ATOM 6087 N N . TRP A 1 780 ? -65.194 -0.510 -2.110 1.00 82.44 780 TRP A N 1
ATOM 6088 C CA . TRP A 1 780 ? -65.804 0.117 -0.932 1.00 82.44 780 TRP A CA 1
ATOM 6089 C C . TRP A 1 780 ? -65.972 1.633 -1.143 1.00 82.44 780 TRP A C 1
ATOM 6091 O O . TRP A 1 780 ? -65.042 2.247 -1.678 1.00 82.44 780 TRP A O 1
ATOM 6101 N N . PRO A 1 781 ? -67.087 2.257 -0.703 1.00 79.50 781 PRO A N 1
ATOM 6102 C CA . PRO A 1 781 ? -68.271 1.624 -0.110 1.00 79.50 781 PRO A CA 1
ATOM 6103 C C . PRO A 1 781 ? -69.047 0.778 -1.140 1.00 79.50 781 PRO A C 1
ATOM 6105 O O . PRO A 1 781 ? -69.000 1.101 -2.328 1.00 79.50 781 PRO A O 1
ATOM 6108 N N . PRO A 1 782 ? -69.782 -0.279 -0.734 1.00 80.12 782 PRO A N 1
ATOM 6109 C CA . PRO A 1 782 ? -70.422 -1.201 -1.683 1.00 80.12 782 PRO A CA 1
ATOM 6110 C C . PRO A 1 782 ? -71.480 -0.521 -2.562 1.00 80.12 782 PRO A C 1
ATOM 6112 O O . PRO A 1 782 ? -71.638 -0.870 -3.726 1.00 80.12 782 PRO A O 1
ATOM 6115 N N . SER A 1 783 ? -72.136 0.522 -2.041 1.00 81.56 783 SER A N 1
ATOM 6116 C CA . SER A 1 783 ? -73.073 1.385 -2.777 1.00 81.56 783 SER A CA 1
ATOM 6117 C C . SER A 1 783 ? -72.435 2.184 -3.922 1.00 81.56 783 SER A C 1
ATOM 6119 O O . SER A 1 783 ? -73.154 2.759 -4.734 1.00 81.56 783 SER A O 1
ATOM 6121 N N . LYS A 1 784 ? -71.098 2.227 -3.999 1.00 80.69 784 LYS A N 1
ATOM 6122 C CA . LYS A 1 784 ? -70.321 2.817 -5.095 1.00 80.69 784 LYS A CA 1
ATOM 6123 C C . LYS A 1 784 ? -69.433 1.781 -5.798 1.00 80.69 784 LYS A C 1
ATOM 6125 O O . LYS A 1 784 ? -68.402 2.156 -6.357 1.00 80.69 784 LYS A O 1
ATOM 6130 N N . PHE A 1 785 ? -69.768 0.488 -5.757 1.00 85.56 785 PHE A N 1
ATOM 6131 C CA . PHE A 1 785 ? -69.008 -0.526 -6.494 1.00 85.56 785 PHE A CA 1
ATOM 6132 C C . PHE A 1 785 ? -68.908 -0.146 -7.982 1.00 85.56 785 PHE A C 1
ATOM 6134 O O . PHE A 1 785 ? -69.892 0.249 -8.606 1.00 85.56 785 PHE A O 1
ATOM 6141 N N . THR A 1 786 ? -67.706 -0.193 -8.555 1.00 84.00 786 THR A N 1
ATOM 6142 C CA . THR A 1 786 ? -67.463 0.215 -9.949 1.00 84.00 786 THR A CA 1
ATOM 6143 C C . THR A 1 786 ? -66.252 -0.531 -10.486 1.00 84.00 786 THR A C 1
ATOM 6145 O O . THR A 1 786 ? -65.202 -0.499 -9.850 1.00 84.00 786 THR A O 1
ATOM 6148 N N . ILE A 1 787 ? -66.366 -1.169 -11.651 1.00 83.69 787 ILE A N 1
ATOM 6149 C CA . ILE A 1 787 ? -65.220 -1.742 -12.369 1.00 83.69 787 ILE A CA 1
ATOM 6150 C C . ILE A 1 787 ? -64.826 -0.754 -13.472 1.00 83.69 787 ILE A C 1
ATOM 6152 O O . ILE A 1 787 ? -65.685 -0.260 -14.201 1.00 83.69 787 ILE A O 1
ATOM 6156 N N . PHE A 1 788 ? -63.540 -0.420 -13.565 1.00 82.44 788 PHE A N 1
ATOM 6157 C CA . PHE A 1 788 ? -63.038 0.594 -14.490 1.00 82.44 788 PHE A CA 1
ATOM 6158 C C . PHE A 1 788 ? -62.750 -0.045 -15.857 1.00 82.44 788 PHE A C 1
ATOM 6160 O O . PHE A 1 788 ? -61.666 -0.580 -16.076 1.00 82.44 788 PHE A O 1
ATOM 6167 N N . HIS A 1 789 ? -63.742 -0.024 -16.755 1.00 59.41 789 HIS A N 1
ATOM 6168 C CA . HIS A 1 789 ? -63.657 -0.677 -18.071 1.00 59.41 789 HIS A CA 1
ATOM 6169 C C . HIS A 1 789 ? -63.306 0.258 -19.240 1.00 59.41 789 HIS A C 1
ATOM 6171 O O . HIS A 1 789 ? -62.605 -0.181 -20.145 1.00 59.41 789 HIS A O 1
ATOM 6177 N N . ASP A 1 790 ? -63.743 1.519 -19.213 1.00 61.03 790 ASP A N 1
ATOM 6178 C CA . ASP A 1 790 ? -63.356 2.546 -20.193 1.00 61.03 790 ASP A CA 1
ATOM 6179 C C . ASP A 1 790 ? -63.244 3.909 -19.484 1.00 61.03 790 ASP A C 1
ATOM 6181 O O . ASP A 1 790 ? -64.261 4.572 -19.251 1.00 61.03 790 ASP A O 1
ATOM 6185 N N . PRO A 1 791 ? -62.050 4.298 -18.998 1.00 58.62 791 PRO A N 1
ATOM 6186 C CA . PRO A 1 791 ? -61.977 5.307 -17.952 1.00 58.62 791 PRO A CA 1
ATOM 6187 C C . PRO A 1 791 ? -61.752 6.736 -18.485 1.00 58.62 791 PRO A C 1
ATOM 6189 O O . PRO A 1 791 ? -61.488 7.636 -17.692 1.00 58.62 791 PRO A O 1
ATOM 6192 N N . THR A 1 792 ? -61.870 6.984 -19.795 1.00 56.66 792 THR A N 1
ATOM 6193 C CA . THR A 1 792 ? -61.769 8.339 -20.387 1.00 56.66 792 THR A CA 1
ATOM 6194 C C . THR A 1 792 ? -62.988 9.227 -20.113 1.00 56.66 792 THR A C 1
ATOM 6196 O O . THR A 1 792 ? -62.888 10.444 -20.223 1.00 56.66 792 THR A O 1
ATOM 6199 N N . THR A 1 793 ? -64.116 8.645 -19.698 1.00 52.81 793 THR A N 1
ATOM 6200 C CA . THR A 1 793 ? -65.410 9.318 -19.451 1.00 52.81 793 THR A CA 1
ATOM 6201 C C . THR A 1 793 ? -65.441 10.284 -18.256 1.00 52.81 793 THR A C 1
ATOM 6203 O O . THR A 1 793 ? -66.480 10.882 -17.989 1.00 52.81 793 THR A O 1
ATOM 6206 N N . TYR A 1 794 ? -64.325 10.445 -17.539 1.00 52.38 794 TYR A N 1
ATOM 6207 C CA . TYR A 1 794 ? -64.198 11.282 -16.336 1.00 52.38 794 TYR A CA 1
ATOM 6208 C C . TYR A 1 794 ? -63.098 12.352 -16.462 1.00 52.38 794 TYR A C 1
ATOM 6210 O O . TYR A 1 794 ? -62.488 12.736 -15.464 1.00 52.38 794 TYR A O 1
ATOM 6218 N N . ILE A 1 795 ? -62.802 12.776 -17.691 1.00 54.44 795 ILE A N 1
ATOM 6219 C CA . ILE A 1 795 ? -61.930 13.916 -17.985 1.00 54.44 795 ILE A CA 1
ATOM 6220 C C . ILE A 1 795 ? -62.847 15.117 -18.248 1.00 54.44 795 ILE A C 1
ATOM 6222 O O . ILE A 1 795 ? -63.654 15.056 -19.175 1.00 54.44 795 ILE A O 1
ATOM 6226 N N . ASP A 1 796 ? -62.719 16.152 -17.419 1.00 44.25 796 ASP A N 1
ATOM 6227 C CA . ASP A 1 796 ? -63.392 17.459 -17.524 1.00 44.25 796 ASP A CA 1
ATOM 6228 C C . ASP A 1 796 ? -62.346 18.518 -17.935 1.00 44.25 796 ASP A C 1
ATOM 6230 O O . ASP A 1 796 ? -61.229 18.476 -17.358 1.00 44.25 796 ASP A O 1
#

Secondary structure (DSSP, 8-state):
----------TTTSHHHHHHHHHHHHHHHHHHHHHHHTT-PPPPPPPPP-GGGTPPTTPPPEEEEEE--SHHHHHHHHHHHHT--TTEEEEEEESS-GGG-SBSSSSBEEE-TT--TT-EEESS---EE-SGGGHHHHIIIII-TTSTTTTTTGGGEEE-----TT-EEEETTEEEEHHHHSSSSPPSSTT---S--SS-HHHHHHHHHHHHHGGGT-TTS-HHHHHHHHTTTTTSBHHHHHHHTS--S-HHHHHHHHHHHSSTTGGGSBHHHHHHHHHHH-SSTT--EEEETT-THHHHHHHHHT-SS--EES--EEEEEEE--BTBSS--EEEEEETT-SSPEEESEEEE-S-HHHHTTSB-TTS---HHHHHHHHHS-EE-EEEEEEEESS-TTT-TTTSSS--SS-EEEESSTT-EEE--SSSTT-SS--EEEEEEEEHHHHHHHHTTTTSTTTHHHHHHHHHHHHHHHT--HHHHHTTEEEEEEEETTT-TTTSSSEE-PPTTHHHHTHHHHTS-BTTTEEE-SGGGSSSTTSHHHHHHHHHHHHHHHHHHHT-HHHHHHHHHHSPPPTT--HHHHHHHHHHHHHHHHHHHHHHHHHHTTT-----------GGGGG-S-TT-HHHHHHHHHHHHHHHHHHHHHIIIIIEEEEETTSTTS-SGGGTTTS-SSS-EEEEE-HHHHH-GGG--TT-EEEEEETTEEEEEEEEEEEEETT-EEES-TTSSSS-TT-EEEPPTTEEEEE-SSGGG--SHHHH-SEEGGGEEEEEEEEEESGGG-EE-SSGGGG--